Protein 9C9F (pdb70)

Nearest PDB structures (foldseek):
  3b12-assembly1_B  TM=9.616E-01  e=1.546E-34  Burkholderia sp.
  4bau-assembly1_A-2  TM=9.512E-01  e=1.346E-33  Pseudomonas aeruginosa PAO1
  4b9a-assembly1_A  TM=9.501E-01  e=3.523E-33  Pseudomonas aeruginosa PAO1
  4baz-assembly1_A  TM=9.521E-01  e=8.175E-33  Pseudomonas aeruginosa PAO1
  4bat-assembly1_A-2  TM=9.490E-01  e=1.040E-32  Pseudomonas aeruginosa PAO1

Foldseek 3Di:
DLPFWDWDWDAQDDQWIKIKTWGADEAAEEEEEAPLFFLLLQVVQNVVVRPHHGYIRIGFALFFPIHQDDADPLLPCQALLNSLSSVCSVCVVVPQQAHEYAYAHLRLQSVQNNCLVCVVRHAEYEYEADAHLLVCVVLDDPLCCVLPVCLVVLLPDPDRQVCVCQVQVLVVLQCNQQVADVGPVLDDPVRSVSSSVGCNDPNSSVSSSSNSNNSVGVNSVVVVVCLVVVNAREHAYEYEYACREPSVVRHDRQVSNVSRHPHYDYDYDPHHRSCCRNPVPVVCVVPVVVNVVD/DDDPPQDFLPAWDWDWDDQDDQKIKIKTWGADEFEEEEEEAPLFFLSLQRLQVVVVSPHHGYISIGFALFFPIHQDAADPLLPCQALLNRLSSVCSVCVVVPQQAYEYAYAHLRLQSVQNNCQVRVVRYAEYEYEADAHLLCLVVLDDPLSCVAPVCLVVLQPDPDRQVCVCQVDVLVVLQVNQQPDDVGCVLPHPVRSVSSSVGCNPPNSSNSNSSNSNSSVGVNNVVVVVCLVVVHAREHAYEYEYACPEDCVVRHDRQVSNVSRHVHYDYDYDHHYRSCCRNPVPVVCVVPVVVNVD/DLPAWDWDWDDLDDQWTKIKTWGADEAAEEEEEAPLFFLCLQVQPVVVCSPHHGYIRIGFALFFPIHQDDADPLLPCQALLNSLSSVCSVCVVVPQQAHEYAYAHLRLQSVQNNCLVCVVRYAEYEYEADAHLLVPVVLDDPLCCVLPVCLVVLLPDPDRQVVVCQVAVLVVLQCNQQVWPNGCVLDDPVRSVSSSVGCNPPNSSVSSSSNSNSSVGVNSVVVVVCLVVVHAREHAYEYEYACREPSVVRHDRQVSNVSRHPHYDYDYDPHYRSCCRNPVPVVCVVCVVVNVD/DDPPQDFLPFWDWDWDDQDDQKTKIKTWGADEFEEEEEEAPLFFLSLQRQQVVVVSPHHGYIRIGFALWFPIHQDDADDLLPCQALLNSLSSVCSVCVVVPQQAYEYAYAHLRLQSVQNNCLVRVVRYAEYEYEADAHLLCCVVLDDPLCCVAPVCLVVLQPDPDRQVCVCQVDVLVVLQCNQQVADPGPPLDDPVRSVSSSVGCNPPNSSNSSSSNSNSSVGVNNVVVVVCLVVVHAREHAYEYEYACREPSVVRDDRQVSNVSRHVHYDYDYDPHYRSCCRTPVPVVCVVPVCVRPVGD

Secondary structure (DSSP, 8-state):
--TT-EEEEEEEETTEEEEEEEEE-SSEEEEE--TT--GGGGTTTHHHHHTTSEEEEEPPTTSTTS------TT--TTSHHHHHHHHHHHHHHTT-SSEEEEEETHHHHHHHHHHHH-TTTEEEEEEES---HHHHHHT--HHHHHHTTHHHHTTSPTTHHHHHHHH-HHHHHHHHHHTSTTTTTT--HHHHHHHHHHHTSTTHHHHHHHHHHHHTTHHHHHHHHHHHHT--B-S-EEEEEETTSHHHHHS-HHHHHHHHBSSEEEEEESS-S-HHHH-HHHHHHHHHHHHHH-/---TTS-SSTT-EEEEEEEETTEEEEEEEEESSSEEEEE--TT--GGGGGGTHHHHTTTSEEEEEPPTTSTTS------TT--TTSHHHHHHHHHHHHHHTT-SSEEEEEETHHHHHHHHHHHH-TTTEEEEEEES---HHHHHHT--HHHHHHTTHHHHTTSPTTHHHHHHHH-HHHHHHHHHH-STTTTTTS-HHHHHHHHHHHTSTTHHHHHHHHHHHHTTHHHHHHHHHHHTT--B-S-EEEEEETTSHHHHH--HHHHHHHHBSSEEEEEESS-S-HHHH-HHHHHHHHHHHHH-/--TT-EEEEEEEETTEEEEEEEEESSSEEEEE--TT--GGGGGGTHHHHTTTSEEEEEPPTTSTTS------TT--TTSHHHHHHHHHHHHHHTT-SSEEEEEETHHHHHHHHHHHH-TTTEEEEEEES---HHHHHHT--HHHHHHTTHHHHTTSPTTHHHHHHHH-HHHHHHHHHHTSTTTTTT--HHHHHHHHHHHTSTTHHHHHHHHHHHHTTHHHHHHHHHHHHT--B-S-EEEEEETTSHHHHHS-HHHHHHHHBSSEEEEEESS-S-HHHHSHHHHHHHHHHHHH-/--TTS-SSTT-EEEEEEEETTEEEEEEEEESSSEEEEE--TT--GGGGGGTHHHHHTTSEEEEEPPTTSTTS------TT--TTSHHHHHHHHHHHHHHTT-SSEEEEEETHHHHHHHHHHHH-TTTEEEEEEES---HHHHHHT--HHHHHHTTHHHHTTSPTTHHHHHHHH-HHHHHHHHHHTSTTTTTT--HHHHHHHHHHHTSTTHHHHHHHHHHHHTTHHHHHHHHHHHTT--B-S-EEEEEETTSHHHHH--HHHHHHHHBSSEEEEEESS-S-HHHH-HHHHHHHHHHHHHS--

Structure (mmCIF, N/CA/C/O backbone):
data_9C9F
#
_entry.id   9C9F
#
_cell.length_a   42.936
_cell.length_b   83.778
_cell.length_c   84.917
_cell.angle_alpha   101.598
_cell.angle_beta   96.027
_cell.angle_gamma   94.673
#
_symmetry.space_group_name_H-M   'P 1'
#
loop_
_entity.id
_entity.type
_entity.pdbx_description
1 polymer 'Fluoroacetate dehalogenase'
2 water water
#
loop_
_atom_site.group_PDB
_atom_site.id
_atom_site.type_symbol
_atom_site.label_atom_id
_atom_site.label_alt_id
_atom_site.label_comp_id
_atom_site.label_asym_id
_atom_site.label_entity_id
_atom_site.label_seq_id
_atom_site.pdbx_PDB_ins_code
_atom_site.Cartn_x
_atom_site.Cartn_y
_atom_site.Cartn_z
_atom_site.occupancy
_atom_site.B_iso_or_equiv
_atom_site.auth_seq_id
_atom_site.auth_comp_id
_atom_site.auth_asym_id
_atom_site.auth_atom_id
_atom_site.pdbx_PDB_model_num
ATOM 1 N N . TRP A 1 26 ? -9.04682 11.00398 34.05452 1.000 34.22177 6 TRP A N 1
ATOM 2 C CA . TRP A 1 26 ? -7.99773 10.78289 33.05580 1.000 34.27844 6 TRP A CA 1
ATOM 3 C C . TRP A 1 26 ? -6.65385 10.52741 33.72593 1.000 35.22755 6 TRP A C 1
ATOM 4 O O . TRP A 1 26 ? -6.08168 11.42026 34.35536 1.000 37.63096 6 TRP A O 1
ATOM 25 N N . MET A 1 27 ? -6.15606 9.30029 33.58989 1.000 33.64174 7 MET A N 1
ATOM 26 C CA . MET A 1 27 ? -4.87082 8.89882 34.14446 1.000 35.45230 7 MET A CA 1
ATOM 27 C C . MET A 1 27 ? -4.77473 9.23716 35.63560 1.000 37.13206 7 MET A C 1
ATOM 28 O O . MET A 1 27 ? -3.78701 9.82290 36.08178 1.000 37.63333 7 MET A O 1
ATOM 42 N N . PRO A 1 28 ? -5.77881 8.86671 36.43198 1.000 36.45525 8 PRO A N 1
ATOM 43 C CA . PRO A 1 28 ? -5.72680 9.19480 37.86335 1.000 36.50491 8 PRO A CA 1
ATOM 44 C C . PRO A 1 28 ? -4.49752 8.58159 38.52087 1.000 40.90851 8 PRO A C 1
ATOM 45 O O . PRO A 1 28 ? -4.23458 7.38129 38.39900 1.000 39.95749 8 PRO A O 1
ATOM 56 N N . GLY A 1 29 ? -3.74453 9.42354 39.22704 1.000 40.40241 9 GLY A N 1
ATOM 57 C CA . GLY A 1 29 ? -2.55833 8.99631 39.92412 1.000 38.60505 9 GLY A CA 1
ATOM 58 C C . GLY A 1 29 ? -1.29035 9.03198 39.10558 1.000 39.46259 9 GLY A C 1
ATOM 59 O O . GLY A 1 29 ? -0.20068 8.83721 39.66847 1.000 41.40256 9 GLY A O 1
ATOM 63 N N . LEU A 1 30 ? -1.38726 9.29112 37.80737 1.000 37.07697 10 LEU A N 1
ATOM 64 C CA . LEU A 1 30 ? -0.22501 9.29068 36.93412 1.000 40.96949 10 LEU A CA 1
ATOM 65 C C . LEU A 1 30 ? 0.19062 10.71827 36.60254 1.000 45.65548 10 LEU A C 1
ATOM 66 O O . LEU A 1 30 ? -0.65717 11.59117 36.39576 1.000 47.58984 10 LEU A O 1
ATOM 82 N N . ARG A 1 31 ? 1.49628 10.93771 36.52757 1.000 44.47462 11 ARG A N 1
ATOM 83 C CA . ARG A 1 31 ? 2.07558 12.22227 36.17525 1.000 47.42754 11 ARG A CA 1
ATOM 84 C C . ARG A 1 31 ? 3.02630 12.01434 35.01284 1.000 43.62393 11 ARG A C 1
ATOM 85 O O . ARG A 1 31 ? 3.81615 11.06421 34.99427 1.000 38.19357 11 ARG A O 1
ATOM 106 N N . GLN A 1 32 ? 2.95771 12.93657 34.06727 1.000 43.60897 12 GLN A N 1
ATOM 107 C CA . GLN A 1 32 ? 3.76523 12.85876 32.86481 1.000 40.97184 12 GLN A CA 1
ATOM 108 C C . GLN A 1 32 ? 5.20264 13.24527 33.17131 1.000 41.68080 12 GLN A C 1
ATOM 109 O O . GLN A 1 32 ? 5.46779 14.14618 33.97198 1.000 41.74945 12 GLN A O 1
ATOM 123 N N . GLN A 1 33 ? 6.13317 12.51533 32.55105 1.000 40.04958 13 GLN A N 1
ATOM 124 C CA . GLN A 1 33 ? 7.55274 12.69469 32.77838 1.000 39.04360 13 GLN A CA 1
ATOM 125 C C . GLN A 1 33 ? 8.32895 12.54475 31.47985 1.000 41.00938 13 GLN A C 1
ATOM 126 O O . GLN A 1 33 ? 7.98970 11.70708 30.64099 1.000 40.00125 13 GLN A O 1
ATOM 140 N N . ARG A 1 34 ? 9.38213 13.34276 31.33195 1.000 39.62814 14 ARG A N 1
ATOM 141 C CA . ARG A 1 34 ? 10.31733 13.22847 30.21917 1.000 41.85703 14 ARG A CA 1
ATOM 142 C C . ARG A 1 34 ? 11.70450 12.80681 30.67466 1.000 41.17784 14 ARG A C 1
ATOM 143 O O . ARG A 1 34 ? 12.28245 13.42490 31.57347 1.000 42.64390 14 ARG A O 1
ATOM 164 N N . ILE A 1 35 ? 12.23265 11.75881 30.04770 1.000 38.21762 15 ILE A N 1
ATOM 165 C CA . ILE A 1 35 ? 13.54033 11.21162 30.38106 1.000 37.55810 15 ILE A CA 1
ATOM 166 C C . ILE A 1 35 ? 14.36919 11.17367 29.10102 1.000 39.92650 15 ILE A C 1
ATOM 167 O O . ILE A 1 35 ? 13.95162 10.57129 28.10475 1.000 38.06350 15 ILE A O 1
ATOM 183 N N . THR A 1 36 ? 15.53166 11.81912 29.12321 1.000 40.32731 16 THR A N 1
ATOM 184 C CA . THR A 1 36 ? 16.44190 11.78483 27.98581 1.000 38.41229 16 THR A CA 1
ATOM 185 C C . THR A 1 36 ? 17.01695 10.37943 27.84132 1.000 37.88149 16 THR A C 1
ATOM 186 O O . THR A 1 36 ? 17.67906 9.87620 28.75472 1.000 37.09621 16 THR A O 1
ATOM 197 N N . VAL A 1 37 ? 16.75944 9.74073 26.70081 1.000 38.09903 17 VAL A N 1
ATOM 198 C CA . VAL A 1 37 ? 17.23535 8.38423 26.45839 1.000 38.17066 17 VAL A CA 1
ATOM 199 C C . VAL A 1 37 ? 18.31651 8.32028 25.38868 1.000 40.02219 17 VAL A C 1
ATOM 200 O O . VAL A 1 37 ? 19.00724 7.29157 25.28987 1.000 37.27332 17 VAL A O 1
ATOM 213 N N . ASP A 1 38 ? 18.48514 9.36224 24.58346 1.000 42.10632 18 ASP A N 1
ATOM 214 C CA . ASP A 1 38 ? 19.58720 9.39856 23.63417 1.000 42.52497 18 ASP A CA 1
ATOM 215 C C . ASP A 1 38 ? 20.01955 10.84914 23.49026 1.000 44.64308 18 ASP A C 1
ATOM 216 O O . ASP A 1 38 ? 19.37078 11.76299 24.00028 1.000 43.63958 18 ASP A O 1
ATOM 225 N N . ASP A 1 39 ? 21.12230 11.05606 22.77760 1.000 49.17448 19 ASP A N 1
ATOM 226 C CA . ASP A 1 39 ? 21.66260 12.39736 22.63275 1.000 52.89294 19 ASP A CA 1
ATOM 227 C C . ASP A 1 39 ? 20.64830 13.18647 21.80536 1.000 51.28709 19 ASP A C 1
ATOM 228 O O . ASP A 1 39 ? 20.50238 12.95475 20.59741 1.000 49.93726 19 ASP A O 1
ATOM 237 N N . GLY A 1 40 ? 19.96002 14.13678 22.43103 1.000 50.12466 20 GLY A N 1
ATOM 238 C CA . GLY A 1 40 ? 18.88335 14.87080 21.79387 1.000 46.69272 20 GLY A CA 1
ATOM 239 C C . GLY A 1 40 ? 17.59408 14.10869 21.60016 1.000 45.68427 20 GLY A C 1
ATOM 240 O O . GLY A 1 40 ? 16.74157 14.56603 20.82486 1.000 42.25225 20 GLY A O 1
ATOM 244 N N . VAL A 1 41 ? 17.39729 13.00201 22.31435 1.000 42.83233 21 VAL A N 1
ATOM 245 C CA . VAL A 1 41 ? 16.18282 12.20299 22.22371 1.000 39.76673 21 VAL A CA 1
ATOM 246 C C . VAL A 1 41 ? 15.60254 12.02478 23.62142 1.000 38.44178 21 VAL A C 1
ATOM 247 O O . VAL A 1 41 ? 16.21259 11.35603 24.47072 1.000 38.35053 21 VAL A O 1
ATOM 260 N N . GLU A 1 42 ? 14.40879 12.58214 23.82909 1.000 35.41224 22 GLU A N 1
ATOM 261 C CA . GLU A 1 42 ? 13.63113 12.48643 25.05533 1.000 37.23987 22 GLU A CA 1
ATOM 262 C C . GLU A 1 42 ? 12.41367 11.59433 24.84808 1.000 34.30674 22 GLU A C 1
ATOM 263 O O . GLU A 1 42 ? 11.78254 11.61316 23.78201 1.000 30.81363 22 GLU A O 1
ATOM 275 N N . ILE A 1 43 ? 12.08453 10.81537 25.87307 1.000 33.09627 23 ILE A N 1
ATOM 276 C CA . ILE A 1 43 ? 10.90388 9.96081 25.86700 1.000 30.21292 23 ILE A CA 1
ATOM 277 C C . ILE A 1 43 ? 9.91282 10.51808 26.87846 1.000 32.20610 23 ILE A C 1
ATOM 278 O O . ILE A 1 43 ? 10.23579 10.66527 28.06445 1.000 33.09386 23 ILE A O 1
ATOM 294 N N . ASN A 1 44 ? 8.70487 10.81456 26.41392 1.000 31.29038 24 ASN A N 1
ATOM 295 C CA . ASN A 1 44 ? 7.62225 11.23757 27.28691 1.000 32.49174 24 ASN A CA 1
ATOM 296 C C . ASN A 1 44 ? 6.89841 10.02025 27.85053 1.000 33.33787 24 ASN A C 1
ATOM 297 O O . ASN A 1 44 ? 6.59659 9.08132 27.10506 1.000 30.49312 24 ASN A O 1
ATOM 308 N N . ALA A 1 45 ? 6.61362 10.03757 29.15435 1.000 31.79622 25 ALA A N 1
ATOM 309 C CA . ALA A 1 45 ? 5.94448 8.90617 29.77674 1.000 33.68471 25 ALA A CA 1
ATOM 310 C C . ALA A 1 45 ? 5.09629 9.36013 30.95828 1.000 35.78205 25 ALA A C 1
ATOM 311 O O . ALA A 1 45 ? 5.40411 10.34653 31.62745 1.000 34.98944 25 ALA A O 1
ATOM 318 N N . TRP A 1 46 ? 4.01888 8.61501 31.19274 1.000 33.31206 26 TRP A N 1
ATOM 319 C CA . TRP A 1 46 ? 3.15027 8.76103 32.35794 1.000 34.52875 26 TRP A CA 1
ATOM 320 C C . TRP A 1 46 ? 3.55075 7.71274 33.38867 1.000 33.67306 26 TRP A C 1
ATOM 321 O O . TRP A 1 46 ? 3.45783 6.51118 33.11842 1.000 33.88346 26 TRP A O 1
ATOM 342 N N . VAL A 1 47 ? 3.99220 8.16039 34.56160 1.000 34.42140 27 VAL A N 1
ATOM 343 C CA . VAL A 1 47 ? 4.52208 7.27755 35.59650 1.000 33.10692 27 VAL A CA 1
ATOM 344 C C . VAL A 1 47 ? 3.62906 7.34211 36.82561 1.000 34.56360 27 VAL A C 1
ATOM 345 O O . VAL A 1 47 ? 3.21345 8.42777 37.24696 1.000 35.34369 27 VAL A O 1
ATOM 358 N N . GLY A 1 48 ? 3.34149 6.17980 37.40161 1.000 32.81127 28 GLY A N 1
ATOM 359 C CA . GLY A 1 48 ? 2.56639 6.16456 38.62569 1.000 32.32742 28 GLY A CA 1
ATOM 360 C C . GLY A 1 48 ? 2.51907 4.78753 39.24360 1.000 33.51530 28 GLY A C 1
ATOM 361 O O . GLY A 1 48 ? 3.19213 3.86261 38.79306 1.000 33.43293 28 GLY A O 1
ATOM 365 N N . GLY A 1 49 ? 1.71928 4.66732 40.30682 1.000 32.69942 29 GLY A N 1
ATOM 366 C CA . GLY A 1 49 ? 1.44071 3.37110 40.89137 1.000 32.96291 29 GLY A CA 1
ATOM 367 C C . GLY A 1 49 ? 2.51124 2.91144 41.86253 1.000 33.06904 29 GLY A C 1
ATOM 368 O O . GLY A 1 49 ? 3.38513 3.66668 42.28887 1.000 35.54975 29 GLY A O 1
ATOM 372 N N . GLN A 1 50 ? 2.43745 1.62746 42.20418 1.000 33.48149 30 GLN A N 1
ATOM 373 C CA . GLN A 1 50 ? 3.35544 1.04147 43.17186 1.000 35.06985 30 GLN A CA 1
ATOM 374 C C . GLN A 1 50 ? 3.43409 -0.45766 42.93312 1.000 32.62357 30 GLN A C 1
ATOM 375 O O . GLN A 1 50 ? 2.44152 -1.09680 42.58217 1.000 30.70304 30 GLN A O 1
ATOM 389 N N . GLY A 1 51 ? 4.62099 -1.01377 43.16343 1.000 31.50883 31 GLY A N 1
ATOM 390 C CA . GLY A 1 51 ? 4.85623 -2.42256 42.95203 1.000 31.81809 31 GLY A CA 1
ATOM 391 C C . GLY A 1 51 ? 5.83529 -2.67179 41.82395 1.000 29.93873 31 GLY A C 1
ATOM 392 O O . GLY A 1 51 ? 6.51629 -1.75443 41.35656 1.000 29.69624 31 GLY A O 1
ATOM 396 N N . PRO A 1 52 ? 5.91451 -3.91976 41.35343 1.000 29.30746 32 PRO A N 1
ATOM 397 C CA . PRO A 1 52 ? 6.86411 -4.23895 40.27655 1.000 26.88028 32 PRO A CA 1
ATOM 398 C C . PRO A 1 52 ? 6.63807 -3.34099 39.07169 1.000 28.39062 32 PRO A C 1
ATOM 399 O O . PRO A 1 52 ? 5.53210 -2.85302 38.83438 1.000 28.83351 32 PRO A O 1
ATOM 410 N N . ALA A 1 53 ? 7.70357 -3.11296 38.31282 1.000 27.48933 33 ALA A N 1
ATOM 411 C CA . ALA A 1 53 ? 7.64151 -2.16992 37.20323 1.000 30.69493 33 ALA A CA 1
ATOM 412 C C . ALA A 1 53 ? 6.94000 -2.79954 36.00618 1.000 28.98899 33 ALA A C 1
ATOM 413 O O . ALA A 1 53 ? 7.17049 -3.96875 35.67041 1.000 28.39102 33 ALA A O 1
ATOM 420 N N . LEU A 1 54 ? 6.09017 -2.00767 35.35210 1.000 28.18999 34 LEU A N 1
ATOM 421 C CA . LEU A 1 54 ? 5.33637 -2.46017 34.18681 1.000 28.85364 34 LEU A CA 1
ATOM 422 C C . LEU A 1 54 ? 5.39603 -1.36612 33.13017 1.000 29.58613 34 LEU A C 1
ATOM 423 O O . LEU A 1 54 ? 4.83936 -0.28080 33.32498 1.000 27.01636 34 LEU A O 1
ATOM 439 N N . LEU A 1 55 ? 6.04889 -1.66814 32.00829 1.000 28.62927 35 LEU A N 1
ATOM 440 C CA . LEU A 1 55 ? 6.16654 -0.75971 30.87660 1.000 28.21115 35 LEU A CA 1
ATOM 441 C C . LEU A 1 55 ? 5.01993 -1.01417 29.91303 1.000 27.09578 35 LEU A C 1
ATOM 442 O O . LEU A 1 55 ? 4.84960 -2.13950 29.43652 1.000 27.62419 35 LEU A O 1
ATOM 458 N N . LEU A 1 56 ? 4.25355 0.02756 29.60724 1.000 27.18473 36 LEU A N 1
ATOM 459 C CA . LEU A 1 56 ? 3.12657 -0.05924 28.68758 1.000 24.62121 36 LEU A CA 1
ATOM 460 C C . LEU A 1 56 ? 3.46943 0.71192 27.41985 1.000 25.34834 36 LEU A C 1
ATOM 461 O O . LEU A 1 56 ? 3.83842 1.89766 27.48390 1.000 25.34177 36 LEU A O 1
ATOM 477 N N . VAL A 1 57 ? 3.32775 0.04241 26.27235 1.000 22.60593 37 VAL A N 1
ATOM 478 C CA . VAL A 1 57 ? 3.82317 0.56201 24.99920 1.000 23.10259 37 VAL A CA 1
ATOM 479 C C . VAL A 1 57 ? 2.73132 0.47934 23.94365 1.000 22.37010 37 VAL A C 1
ATOM 480 O O . VAL A 1 57 ? 2.21831 -0.61022 23.64993 1.000 21.58856 37 VAL A O 1
ATOM 493 N N . HIS A 1 58 ? 2.38861 1.63701 23.37525 1.000 22.55952 38 HIS A N 1
ATOM 494 C CA . HIS A 1 58 ? 1.33770 1.77970 22.38673 1.000 22.29320 38 HIS A CA 1
ATOM 495 C C . HIS A 1 58 ? 1.84857 1.44307 20.98510 1.000 21.97853 38 HIS A C 1
ATOM 496 O O . HIS A 1 58 ? 3.01556 1.09860 20.78336 1.000 20.13901 38 HIS A O 1
ATOM 510 N N . GLY A 1 59 ? 0.97177 1.61729 19.99390 1.000 21.82334 39 GLY A N 1
ATOM 511 C CA . GLY A 1 59 ? 1.34203 1.49239 18.59534 1.000 22.43285 39 GLY A CA 1
ATOM 512 C C . GLY A 1 59 ? 0.77260 2.57883 17.69733 1.000 23.15039 39 GLY A C 1
ATOM 513 O O . GLY A 1 59 ? 0.58356 3.71904 18.12689 1.000 21.76309 39 GLY A O 1
ATOM 517 N N . HIS A 1 60 ? 0.45022 2.21987 16.45350 1.000 23.70316 40 HIS A N 1
ATOM 518 C CA . HIS A 1 60 ? 0.14928 3.19119 15.40899 1.000 23.42492 40 HIS A CA 1
ATOM 519 C C . HIS A 1 60 ? -1.35035 3.27986 15.14111 1.000 24.96368 40 HIS A C 1
ATOM 520 O O . HIS A 1 60 ? -2.04304 2.25106 15.12286 1.000 23.73695 40 HIS A O 1
ATOM 534 N N . PRO A 1 61 ? -1.90074 4.48837 14.91252 1.000 24.66304 41 PRO A N 1
ATOM 535 C CA . PRO A 1 61 ? -1.27176 5.81506 14.98360 1.000 22.49011 41 PRO A CA 1
ATOM 536 C C . PRO A 1 61 ? -1.58147 6.51288 16.30590 1.000 22.05624 41 PRO A C 1
ATOM 537 O O . PRO A 1 61 ? -2.15118 7.60005 16.30003 1.000 21.91021 41 PRO A O 1
ATOM 548 N N . GLN A 1 62 ? -1.22097 5.89523 17.42490 1.000 21.77905 42 GLN A N 1
ATOM 549 C CA . GLN A 1 62 ? -1.74276 6.32585 18.71740 1.000 24.27659 42 GLN A CA 1
ATOM 550 C C . GLN A 1 62 ? -0.61767 6.72796 19.66178 1.000 22.91998 42 GLN A C 1
ATOM 551 O O . GLN A 1 62 ? 0.50923 6.97360 19.22483 1.000 22.58115 42 GLN A O 1
ATOM 565 N N . THR A 1 63 ? -0.92366 6.82383 20.94942 1.000 22.85877 43 THR A N 1
ATOM 566 C CA . THR A 1 63 ? 0.03441 7.27865 21.94458 1.000 24.32395 43 THR A CA 1
ATOM 567 C C . THR A 1 63 ? -0.22575 6.51179 23.23709 1.000 24.07647 43 THR A C 1
ATOM 568 O O . THR A 1 63 ? -1.05304 5.59756 23.27850 1.000 22.47181 43 THR A O 1
ATOM 579 N N . SER A 1 64 ? 0.48417 6.88654 24.30847 1.000 26.03780 44 SER A N 1
ATOM 580 C CA . SER A 1 64 ? 0.24071 6.25166 25.60428 1.000 26.59949 44 SER A CA 1
ATOM 581 C C . SER A 1 64 ? -1.22280 6.36195 26.02930 1.000 27.99197 44 SER A C 1
ATOM 582 O O . SER A 1 64 ? -1.70714 5.52922 26.81527 1.000 29.03983 44 SER A O 1
ATOM 590 N N . ALA A 1 65 ? -1.94647 7.35223 25.50397 1.000 26.97031 45 ALA A N 1
ATOM 591 C CA . ALA A 1 65 ? -3.34859 7.51308 25.85536 1.000 28.09110 45 ALA A CA 1
ATOM 592 C C . ALA A 1 65 ? -4.14950 6.23198 25.67081 1.000 28.30348 45 ALA A C 1
ATOM 593 O O . ALA A 1 65 ? -5.20273 6.08449 26.30789 1.000 26.48277 45 ALA A O 1
ATOM 600 N N . ILE A 1 66 ? -3.67756 5.29589 24.83256 1.000 24.26468 46 ILE A N 1
ATOM 601 C CA . ILE A 1 66 ? -4.47898 4.10345 24.58071 1.000 26.36470 46 ILE A CA 1
ATOM 602 C C . ILE A 1 66 ? -4.76023 3.35111 25.87490 1.000 26.67286 46 ILE A C 1
ATOM 603 O O . ILE A 1 66 ? -5.72501 2.58805 25.95331 1.000 25.12419 46 ILE A O 1
ATOM 619 N N . TRP A 1 67 ? -3.91942 3.53126 26.89361 1.000 26.11920 47 TRP A N 1
ATOM 620 C CA . TRP A 1 67 ? -4.00500 2.72056 28.10077 1.000 27.28424 47 TRP A CA 1
ATOM 621 C C . TRP A 1 67 ? -4.90690 3.32532 29.17676 1.000 27.88475 47 TRP A C 1
ATOM 622 O O . TRP A 1 67 ? -4.91737 2.82488 30.30286 1.000 27.81710 47 TRP A O 1
ATOM 643 N N . HIS A 1 68 ? -5.66658 4.37484 28.85760 1.000 26.84707 48 HIS A N 1
ATOM 644 C CA . HIS A 1 68 ? -6.37616 5.10946 29.89711 1.000 28.78773 48 HIS A CA 1
ATOM 645 C C . HIS A 1 68 ? -7.46762 4.29160 30.57886 1.000 28.91102 48 HIS A C 1
ATOM 646 O O . HIS A 1 68 ? -7.84572 4.61651 31.70958 1.000 27.36414 48 HIS A O 1
ATOM 660 N N . ARG A 1 69 ? -7.97922 3.24059 29.93542 1.000 28.66592 49 ARG A N 1
ATOM 661 C CA . ARG A 1 69 ? -9.02917 2.44355 30.56112 1.000 29.26766 49 ARG A CA 1
ATOM 662 C C . ARG A 1 69 ? -8.48600 1.39637 31.52725 1.000 30.31554 49 ARG A C 1
ATOM 663 O O . ARG A 1 69 ? -9.17163 1.06129 32.50684 1.000 26.94252 49 ARG A O 1
ATOM 684 N N . VAL A 1 70 ? -7.28152 0.87125 31.28254 1.000 29.49805 50 VAL A N 1
ATOM 685 C CA . VAL A 1 70 ? -6.73246 -0.17301 32.13942 1.000 28.88784 50 VAL A CA 1
ATOM 686 C C . VAL A 1 70 ? -5.66158 0.34043 33.10042 1.000 28.72482 50 VAL A C 1
ATOM 687 O O . VAL A 1 70 ? -5.34215 -0.35386 34.07968 1.000 28.86985 50 VAL A O 1
ATOM 700 N N . ALA A 1 71 ? -5.09595 1.51947 32.85233 1.000 29.78139 51 ALA A N 1
ATOM 701 C CA . ALA A 1 71 ? -3.96038 1.96640 33.65125 1.000 29.14718 51 ALA A CA 1
ATOM 702 C C . ALA A 1 71 ? -4.30529 2.16694 35.11886 1.000 30.97294 51 ALA A C 1
ATOM 703 O O . ALA A 1 71 ? -3.47932 1.79751 35.97270 1.000 30.91382 51 ALA A O 1
ATOM 710 N N . PRO A 1 72 ? -5.45157 2.74374 35.48579 1.000 30.71125 52 PRO A N 1
ATOM 711 C CA . PRO A 1 72 ? -5.75825 2.86698 36.92680 1.000 31.64529 52 PRO A CA 1
ATOM 712 C C . PRO A 1 72 ? -5.71983 1.53189 37.65255 1.000 30.61756 52 PRO A C 1
ATOM 713 O O . PRO A 1 72 ? -5.06236 1.41499 38.69650 1.000 31.68491 52 PRO A O 1
ATOM 724 N N . ARG A 1 73 ? -6.40345 0.51306 37.12062 1.000 29.70048 53 ARG A N 1
ATOM 725 C CA . ARG A 1 73 ? -6.39810 -0.80283 37.75645 1.000 29.78145 53 ARG A CA 1
ATOM 726 C C . ARG A 1 73 ? -4.98013 -1.34589 37.88157 1.000 31.21446 53 ARG A C 1
ATOM 727 O O . ARG A 1 73 ? -4.57476 -1.81309 38.95145 1.000 32.62909 53 ARG A O 1
ATOM 748 N N . LEU A 1 74 ? -4.20843 -1.29199 36.79217 1.000 30.55317 54 LEU A N 1
ATOM 749 C CA . LEU A 1 74 ? -2.84493 -1.81377 36.82035 1.000 29.69625 54 LEU A CA 1
ATOM 750 C C . LEU A 1 74 ? -1.99601 -1.09638 37.86552 1.000 30.49383 54 LEU A C 1
ATOM 751 O O . LEU A 1 74 ? -1.18467 -1.72465 38.55737 1.000 29.54043 54 LEU A O 1
ATOM 767 N N . ALA A 1 75 ? -2.16942 0.22099 37.99721 1.000 30.98348 55 ALA A N 1
ATOM 768 C CA . ALA A 1 75 ? -1.38158 1.00548 38.94570 1.000 29.73664 55 ALA A CA 1
ATOM 769 C C . ALA A 1 75 ? -1.60473 0.61208 40.40373 1.000 30.57318 55 ALA A C 1
ATOM 770 O O . ALA A 1 75 ? -0.82312 1.03362 41.26155 1.000 31.95998 55 ALA A O 1
ATOM 777 N N . GLN A 1 76 ? -2.64016 -0.17042 40.71433 1.000 30.34929 56 GLN A N 1
ATOM 778 C CA . GLN A 1 76 ? -2.83717 -0.58850 42.09824 1.000 31.47286 56 GLN A CA 1
ATOM 779 C C . GLN A 1 76 ? -1.80579 -1.61935 42.54175 1.000 31.41543 56 GLN A C 1
ATOM 780 O O . GLN A 1 76 ? -1.51017 -1.71798 43.73914 1.000 32.26904 56 GLN A O 1
ATOM 794 N N . GLN A 1 77 ? -1.24662 -2.39031 41.60833 1.000 29.94418 57 GLN A N 1
ATOM 795 C CA . GLN A 1 77 ? -0.29576 -3.43768 41.95819 1.000 31.13133 57 GLN A CA 1
ATOM 796 C C . GLN A 1 77 ? 1.01685 -3.34764 41.19776 1.000 30.80801 57 GLN A C 1
ATOM 797 O O . GLN A 1 77 ? 1.93451 -4.11747 41.49994 1.000 31.20805 57 GLN A O 1
ATOM 811 N N . PHE A 1 78 ? 1.14151 -2.44156 40.23549 1.000 30.18421 58 PHE A N 1
ATOM 812 C CA . PHE A 1 78 ? 2.38353 -2.24716 39.50559 1.000 30.91623 58 PHE A CA 1
ATOM 813 C C . PHE A 1 78 ? 2.73914 -0.76798 39.51540 1.000 29.59450 58 PHE A C 1
ATOM 814 O O . PHE A 1 78 ? 1.86200 0.09474 39.56574 1.000 29.66041 58 PHE A O 1
ATOM 831 N N . THR A 1 79 ? 4.03518 -0.48536 39.46052 1.000 30.44686 59 THR A N 1
ATOM 832 C CA . THR A 1 79 ? 4.52649 0.84106 39.10074 1.000 29.23323 59 THR A CA 1
ATOM 833 C C . THR A 1 79 ? 4.45498 0.91672 37.58056 1.000 29.52385 59 THR A C 1
ATOM 834 O O . THR A 1 79 ? 5.27030 0.31926 36.87653 1.000 29.80285 59 THR A O 1
ATOM 845 N N . VAL A 1 80 ? 3.46306 1.62484 37.07228 1.000 30.36789 60 VAL A N 1
ATOM 846 C CA . VAL A 1 80 ? 3.18385 1.65799 35.64430 1.000 30.77160 60 VAL A CA 1
ATOM 847 C C . VAL A 1 80 ? 3.95717 2.80815 35.01739 1.000 31.67024 60 VAL A C 1
ATOM 848 O O . VAL A 1 80 ? 4.06165 3.90689 35.59280 1.000 29.33472 60 VAL A O 1
ATOM 861 N N . VAL A 1 81 ? 4.48747 2.54577 33.82277 1.000 28.83744 61 VAL A N 1
ATOM 862 C CA . VAL A 1 81 ? 5.23410 3.51209 33.02804 1.000 30.65872 61 VAL A CA 1
ATOM 863 C C . VAL A 1 81 ? 4.66015 3.41730 31.61850 1.000 30.10021 61 VAL A C 1
ATOM 864 O O . VAL A 1 81 ? 4.97513 2.47906 30.88373 1.000 29.48172 61 VAL A O 1
ATOM 877 N N . LEU A 1 82 ? 3.81332 4.37156 31.23705 1.000 30.08099 62 LEU A N 1
ATOM 878 C CA . LEU A 1 82 ? 3.18955 4.38861 29.91864 1.000 29.20808 62 LEU A CA 1
ATOM 879 C C . LEU A 1 82 ? 4.03687 5.27835 29.01547 1.000 29.81844 62 LEU A C 1
ATOM 880 O O . LEU A 1 82 ? 4.03898 6.50461 29.17206 1.000 31.70158 62 LEU A O 1
ATOM 896 N N . ALA A 1 83 ? 4.76394 4.66959 28.08449 1.000 27.47520 63 ALA A N 1
ATOM 897 C CA . ALA A 1 83 ? 5.75912 5.38989 27.29973 1.000 26.93023 63 ALA A CA 1
ATOM 898 C C . ALA A 1 83 ? 5.23874 5.71111 25.90544 1.000 26.48200 63 ALA A C 1
ATOM 899 O O . ALA A 1 83 ? 4.57297 4.88340 25.27271 1.000 25.49367 63 ALA A O 1
ATOM 906 N N . ASP A 1 84 ? 5.54672 6.92410 25.43502 1.000 25.66253 64 ASP A N 1
ATOM 907 C CA . ASP A 1 84 ? 5.32118 7.31099 24.04637 1.000 24.04563 64 ASP A CA 1
ATOM 908 C C . ASP A 1 84 ? 6.55796 6.95205 23.22710 1.000 24.28466 64 ASP A C 1
ATOM 909 O O . ASP A 1 84 ? 7.65455 7.44932 23.50524 1.000 23.34678 64 ASP A O 1
ATOM 918 N N . LEU A 1 85 ? 6.39430 6.06953 22.23858 1.000 24.16091 65 LEU A N 1
ATOM 919 C CA . LEU A 1 85 ? 7.51856 5.73985 21.37222 1.000 22.69303 65 LEU A CA 1
ATOM 920 C C . LEU A 1 85 ? 8.09536 7.01062 20.74949 1.000 25.27115 65 LEU A C 1
ATOM 921 O O . LEU A 1 85 ? 7.42351 8.03448 20.61896 1.000 26.44871 65 LEU A O 1
ATOM 937 N N . ARG A 1 86 ? 9.37186 6.93963 20.37219 1.000 26.16574 66 ARG A N 1
ATOM 938 C CA . ARG A 1 86 ? 9.96426 8.03368 19.61029 1.000 28.52953 66 ARG A CA 1
ATOM 939 C C . ARG A 1 86 ? 9.22144 8.17339 18.28808 1.000 26.42953 66 ARG A C 1
ATOM 940 O O . ARG A 1 86 ? 8.85904 7.18039 17.65198 1.000 26.34209 66 ARG A O 1
ATOM 961 N N . GLY A 1 87 ? 8.96641 9.41713 17.89323 1.000 28.07132 67 GLY A N 1
ATOM 962 C CA . GLY A 1 87 ? 8.10990 9.71190 16.76618 1.000 27.39744 67 GLY A CA 1
ATOM 963 C C . GLY A 1 87 ? 6.64240 9.83111 17.10177 1.000 28.09994 67 GLY A C 1
ATOM 964 O O . GLY A 1 87 ? 5.86453 10.27357 16.24709 1.000 27.27239 67 GLY A O 1
ATOM 968 N N . TYR A 1 88 ? 6.24740 9.49241 18.32621 1.000 26.54411 68 TYR A N 1
ATOM 969 C CA . TYR A 1 88 ? 4.85115 9.46444 18.71875 1.000 26.91191 68 TYR A CA 1
ATOM 970 C C . TYR A 1 88 ? 4.63360 10.29636 19.97368 1.000 28.21820 68 TYR A C 1
ATOM 971 O O . TYR A 1 88 ? 5.57555 10.60851 20.71304 1.000 28.56103 68 TYR A O 1
ATOM 989 N N . GLY A 1 89 ? 3.36438 10.62614 20.21858 1.000 25.63461 69 GLY A N 1
ATOM 990 C CA . GLY A 1 89 ? 3.01115 11.32665 21.44712 1.000 26.89094 69 GLY A CA 1
ATOM 991 C C . GLY A 1 89 ? 3.81206 12.60262 21.61095 1.000 27.22905 69 GLY A C 1
ATOM 992 O O . GLY A 1 89 ? 3.99430 13.38367 20.67089 1.000 27.44147 69 GLY A O 1
ATOM 996 N N . ASP A 1 90 ? 4.30352 12.81996 22.82821 1.000 27.62008 70 ASP A N 1
ATOM 997 C CA . ASP A 1 90 ? 5.09664 13.99297 23.16513 1.000 29.54543 70 ASP A CA 1
ATOM 998 C C . ASP A 1 90 ? 6.58797 13.68596 23.28832 1.000 29.89465 70 ASP A C 1
ATOM 999 O O . ASP A 1 90 ? 7.32768 14.46779 23.89029 1.000 29.68280 70 ASP A O 1
ATOM 1008 N N . SER A 1 91 ? 7.04135 12.56423 22.74139 1.000 28.90549 71 SER A N 1
ATOM 1009 C CA . SER A 1 91 ? 8.45702 12.24217 22.74099 1.000 28.81709 71 SER A CA 1
ATOM 1010 C C . SER A 1 91 ? 9.16794 12.97106 21.59966 1.000 28.27395 71 SER A C 1
ATOM 1011 O O . SER A 1 91 ? 8.54678 13.60151 20.73741 1.000 26.30261 71 SER A O 1
ATOM 1019 N N . SER A 1 92 ? 10.49320 12.86277 21.59364 1.000 28.69973 72 SER A N 1
ATOM 1020 C CA . SER A 1 92 ? 11.29070 13.48025 20.54592 1.000 28.17416 72 SER A CA 1
ATOM 1021 C C . SER A 1 92 ? 10.89915 12.90767 19.18469 1.000 28.23116 72 SER A C 1
ATOM 1022 O O . SER A 1 92 ? 10.34767 11.80382 19.07316 1.000 28.71684 72 SER A O 1
ATOM 1030 N N . ARG A 1 93 ? 11.19707 13.67185 18.13403 1.000 27.20462 73 ARG A N 1
ATOM 1031 C CA . ARG A 1 93 ? 10.91167 13.27803 16.75771 1.000 28.90375 73 ARG A CA 1
ATOM 1032 C C . ARG A 1 93 ? 12.23748 13.32217 16.00011 1.000 30.67800 73 ARG A C 1
ATOM 1033 O O . ARG A 1 93 ? 12.44489 14.19228 15.14285 1.000 29.86093 73 ARG A O 1
ATOM 1054 N N . PRO A 1 94 ? 13.16065 12.40476 16.29356 1.000 30.98292 74 PRO A N 1
ATOM 1055 C CA . PRO A 1 94 ? 14.47561 12.45652 15.63940 1.000 31.51939 74 PRO A CA 1
ATOM 1056 C C . PRO A 1 94 ? 14.39374 12.31694 14.12648 1.000 30.99253 74 PRO A C 1
ATOM 1057 O O . PRO A 1 94 ? 13.40190 11.85450 13.55816 1.000 29.70886 74 PRO A O 1
ATOM 1068 N N . ALA A 1 95 ? 15.47001 12.74756 13.47521 1.000 32.31694 75 ALA A N 1
ATOM 1069 C CA . ALA A 1 95 ? 15.58976 12.62430 12.03233 1.000 31.42266 75 ALA A CA 1
ATOM 1070 C C . ALA A 1 95 ? 15.67937 11.15914 11.62167 1.000 30.55426 75 ALA A C 1
ATOM 1071 O O . ALA A 1 95 ? 16.05760 10.28502 12.40508 1.000 30.47958 75 ALA A O 1
ATOM 1078 N N . GLY A 1 96 ? 15.31144 10.89420 10.37356 1.000 29.36392 76 GLY A N 1
ATOM 1079 C CA . GLY A 1 96 ? 15.52052 9.59073 9.78987 1.000 29.56779 76 GLY A CA 1
ATOM 1080 C C . GLY A 1 96 ? 16.95028 9.44115 9.30347 1.000 30.99465 76 GLY A C 1
ATOM 1081 O O . GLY A 1 96 ? 17.82561 10.27130 9.55449 1.000 32.89471 76 GLY A O 1
ATOM 1085 N N . ASP A 1 97 ? 17.18509 8.34947 8.59000 1.000 30.54360 77 ASP A N 1
ATOM 1086 C CA . ASP A 1 97 ? 18.49499 8.07656 8.01465 1.000 31.33167 77 ASP A CA 1
ATOM 1087 C C . ASP A 1 97 ? 18.33001 7.01637 6.94048 1.000 30.07847 77 ASP A C 1
ATOM 1088 O O . ASP A 1 97 ? 17.37024 6.23379 6.97852 1.000 27.58676 77 ASP A O 1
ATOM 1097 N N . PRO A 1 98 ? 19.24944 6.95779 5.97394 1.000 31.36680 78 PRO A N 1
ATOM 1098 C CA . PRO A 1 98 ? 19.02145 6.08854 4.80255 1.000 31.00169 78 PRO A CA 1
ATOM 1099 C C . PRO A 1 98 ? 18.70625 4.64140 5.13871 1.000 32.28719 78 PRO A C 1
ATOM 1100 O O . PRO A 1 98 ? 17.86032 4.03472 4.46912 1.000 31.38116 78 PRO A O 1
ATOM 1111 N N . GLU A 1 99 ? 19.36287 4.06572 6.14208 1.000 30.47686 79 GLU A N 1
ATOM 1112 C CA . GLU A 1 99 ? 19.14039 2.67497 6.51451 1.000 31.16072 79 GLU A CA 1
ATOM 1113 C C . GLU A 1 99 ? 18.07090 2.50488 7.59311 1.000 28.98978 79 GLU A C 1
ATOM 1114 O O . GLU A 1 99 ? 17.74559 1.36645 7.95315 1.000 26.73868 79 GLU A O 1
ATOM 1126 N N . HIS A 1 100 ? 17.52186 3.60039 8.11616 1.000 26.96880 80 HIS A N 1
ATOM 1127 C CA . HIS A 1 100 ? 16.41748 3.55459 9.08010 1.000 26.61929 80 HIS A CA 1
ATOM 1128 C C . HIS A 1 100 ? 16.87199 2.97235 10.41613 1.000 26.20871 80 HIS A C 1
ATOM 1129 O O . HIS A 1 100 ? 16.12696 2.24899 11.08354 1.000 25.45957 80 HIS A O 1
ATOM 1143 N N . VAL A 1 101 ? 18.10733 3.29067 10.80384 1.000 26.77520 81 VAL A N 1
ATOM 1144 C CA . VAL A 1 101 ? 18.61609 2.87392 12.10599 1.000 25.14335 81 VAL A CA 1
ATOM 1145 C C . VAL A 1 101 ? 17.91506 3.64479 13.21477 1.000 24.72327 81 VAL A C 1
ATOM 1146 O O . VAL A 1 101 ? 17.63449 3.10375 14.28756 1.000 24.89346 81 VAL A O 1
ATOM 1159 N N . ASN A 1 102 ? 17.62370 4.92018 12.97373 1.000 25.29919 82 ASN A N 1
ATOM 1160 C CA . ASN A 1 102 ? 17.09917 5.78471 14.02619 1.000 27.50599 82 ASN A CA 1
ATOM 1161 C C . ASN A 1 102 ? 15.72653 5.33589 14.50781 1.000 25.77282 82 ASN A C 1
ATOM 1162 O O . ASN A 1 102 ? 15.34348 5.63038 15.64735 1.000 26.23993 82 ASN A O 1
ATOM 1173 N N . TYR A 1 103 ? 14.96454 4.64659 13.66134 1.000 25.46563 83 TYR A N 1
ATOM 1174 C CA . TYR A 1 103 ? 13.66501 4.11446 14.05382 1.000 25.26137 83 TYR A CA 1
ATOM 1175 C C . TYR A 1 103 ? 13.61569 2.59092 13.97977 1.000 26.10752 83 TYR A C 1
ATOM 1176 O O . TYR A 1 103 ? 12.52336 2.00846 13.91861 1.000 24.91917 83 TYR A O 1
ATOM 1194 N N . SER A 1 104 ? 14.77576 1.93595 13.99206 1.000 25.38230 84 SER A N 1
ATOM 1195 C CA . SER A 1 104 ? 14.81292 0.48372 14.07719 1.000 24.31884 84 SER A CA 1
ATOM 1196 C C . SER A 1 104 ? 14.25714 0.01467 15.41437 1.000 25.00815 84 SER A C 1
ATOM 1197 O O . SER A 1 104 ? 14.28732 0.73994 16.41349 1.000 26.32430 84 SER A O 1
ATOM 1205 N N . LYS A 1 105 ? 13.73894 -1.21762 15.43130 1.000 24.78743 85 LYS A N 1
ATOM 1206 C CA . LYS A 1 105 ? 13.23453 -1.76182 16.68607 1.000 26.09889 85 LYS A CA 1
ATOM 1207 C C . LYS A 1 105 ? 14.35269 -1.91354 17.71059 1.000 25.98944 85 LYS A C 1
ATOM 1208 O O . LYS A 1 105 ? 14.11078 -1.81499 18.91717 1.000 25.77381 85 LYS A O 1
ATOM 1227 N N . ARG A 1 106 ? 15.58171 -2.15390 17.25903 1.000 25.98037 86 ARG A N 1
ATOM 1228 C CA . ARG A 1 106 ? 16.70931 -2.19320 18.18703 1.000 25.94182 86 ARG A CA 1
ATOM 1229 C C . ARG A 1 106 ? 16.87942 -0.84408 18.87999 1.000 25.78680 86 ARG A C 1
ATOM 1230 O O . ARG A 1 106 ? 16.97738 -0.76988 20.11122 1.000 24.94814 86 ARG A O 1
ATOM 1251 N N . THR A 1 107 ? 16.86753 0.24198 18.10387 1.000 24.95840 87 THR A N 1
ATOM 1252 C CA . THR A 1 107 ? 17.04951 1.57248 18.68138 1.000 25.61378 87 THR A CA 1
ATOM 1253 C C . THR A 1 107 ? 15.87500 1.97088 19.57314 1.000 26.31282 87 THR A C 1
ATOM 1254 O O . THR A 1 107 ? 16.07162 2.49635 20.67373 1.000 26.56550 87 THR A O 1
ATOM 1265 N N . MET A 1 108 ? 14.63980 1.75480 19.10969 1.000 26.69023 88 MET A N 1
ATOM 1266 C CA . MET A 1 108 ? 13.47506 2.12600 19.92199 1.000 27.21492 88 MET A CA 1
ATOM 1267 C C . MET A 1 108 ? 13.39929 1.27651 21.18309 1.000 26.37356 88 MET A C 1
ATOM 1268 O O . MET A 1 108 ? 13.01297 1.76948 22.25713 1.000 28.25618 88 MET A O 1
ATOM 1282 N N . ALA A 1 109 ? 13.82793 0.01923 21.08995 1.000 25.00159 89 ALA A N 1
ATOM 1283 C CA . ALA A 1 109 ? 13.90163 -0.82337 22.27279 1.000 25.80209 89 ALA A CA 1
ATOM 1284 C C . ALA A 1 109 ? 14.95371 -0.30388 23.24498 1.000 26.95287 89 ALA A C 1
ATOM 1285 O O . ALA A 1 109 ? 14.76043 -0.36010 24.46512 1.000 26.51536 89 ALA A O 1
ATOM 1292 N N . ARG A 1 110 ? 16.08508 0.18226 22.72888 1.000 27.43924 90 ARG A N 1
ATOM 1293 C CA . ARG A 1 110 ? 17.07819 0.78731 23.61274 1.000 29.52194 90 ARG A CA 1
ATOM 1294 C C . ARG A 1 110 ? 16.51218 2.03769 24.28203 1.000 28.76141 90 ARG A C 1
ATOM 1295 O O . ARG A 1 110 ? 16.77327 2.30185 25.46256 1.000 27.33071 90 ARG A O 1
ATOM 1316 N N . ASP A 1 111 ? 15.74136 2.82522 23.53210 1.000 29.19614 91 ASP A N 1
ATOM 1317 C CA . ASP A 1 111 ? 15.02028 3.94517 24.13029 1.000 29.97582 91 ASP A CA 1
ATOM 1318 C C . ASP A 1 111 ? 14.27619 3.48522 25.37663 1.000 29.50134 91 ASP A C 1
ATOM 1319 O O . ASP A 1 111 ? 14.41028 4.07233 26.45494 1.000 31.17504 91 ASP A O 1
ATOM 1328 N N . LEU A 1 112 ? 13.48297 2.41746 25.23932 1.000 27.82541 92 LEU A N 1
ATOM 1329 C CA . LEU A 1 112 ? 12.62941 2.01183 26.35605 1.000 29.64590 92 LEU A CA 1
ATOM 1330 C C . LEU A 1 112 ? 13.44561 1.40290 27.49834 1.000 30.29087 92 LEU A C 1
ATOM 1331 O O . LEU A 1 112 ? 13.15432 1.64321 28.68089 1.000 29.72665 92 LEU A O 1
ATOM 1347 N N . LEU A 1 113 ? 14.46958 0.61546 27.16982 1.000 29.05477 93 LEU A N 1
ATOM 1348 C CA . LEU A 1 113 ? 15.35676 0.09123 28.20235 1.000 30.65266 93 LEU A CA 1
ATOM 1349 C C . LEU A 1 113 ? 15.94360 1.22171 29.03718 1.000 30.11545 93 LEU A C 1
ATOM 1350 O O . LEU A 1 113 ? 15.89438 1.19427 30.27483 1.000 30.69480 93 LEU A O 1
ATOM 1366 N N . ARG A 1 114 ? 16.51965 2.22338 28.37232 1.000 30.24891 94 ARG A N 1
ATOM 1367 C CA . ARG A 1 114 ? 17.11763 3.33246 29.10439 1.000 32.62320 94 ARG A CA 1
ATOM 1368 C C . ARG A 1 114 ? 16.06650 4.10191 29.89206 1.000 32.50891 94 ARG A C 1
ATOM 1369 O O . ARG A 1 114 ? 16.31085 4.50079 31.03355 1.000 33.19929 94 ARG A O 1
ATOM 1390 N N . LEU A 1 115 ? 14.87944 4.29812 29.31796 1.000 30.69421 95 LEU A N 1
ATOM 1391 C CA . LEU A 1 115 ? 13.81445 4.95406 30.06930 1.000 29.47503 95 LEU A CA 1
ATOM 1392 C C . LEU A 1 115 ? 13.59500 4.25714 31.40512 1.000 30.98374 95 LEU A C 1
ATOM 1393 O O . LEU A 1 115 ? 13.64329 4.88786 32.46965 1.000 29.13236 95 LEU A O 1
ATOM 1409 N N . MET A 1 116 ? 13.35738 2.94316 31.36502 1.000 30.07665 96 MET A N 1
ATOM 1410 C CA . MET A 1 116 ? 13.11437 2.21166 32.60542 1.000 31.76527 96 MET A CA 1
ATOM 1411 C C . MET A 1 116 ? 14.31921 2.28787 33.53806 1.000 33.01691 96 MET A C 1
ATOM 1412 O O . MET A 1 116 ? 14.16112 2.38241 34.76194 1.000 33.03586 96 MET A O 1
ATOM 1426 N N . ALA A 1 117 ? 15.53217 2.25503 32.98323 1.000 33.54390 97 ALA A N 1
ATOM 1427 C CA . ALA A 1 117 ? 16.72469 2.34385 33.82348 1.000 35.09162 97 ALA A CA 1
ATOM 1428 C C . ALA A 1 117 ? 16.76274 3.66353 34.59212 1.000 33.82570 97 ALA A C 1
ATOM 1429 O O . ALA A 1 117 ? 16.93210 3.67897 35.81754 1.000 34.05247 97 ALA A O 1
ATOM 1436 N N . ARG A 1 118 ? 16.58967 4.78459 33.88772 1.000 34.47052 98 ARG A N 1
ATOM 1437 C CA . ARG A 1 118 ? 16.69277 6.08491 34.54339 1.000 33.05580 98 ARG A CA 1
ATOM 1438 C C . ARG A 1 118 ? 15.57123 6.30122 35.55688 1.000 33.58823 98 ARG A C 1
ATOM 1439 O O . ARG A 1 118 ? 15.72302 7.09741 36.48923 1.000 34.02049 98 ARG A O 1
ATOM 1460 N N . LEU A 1 119 ? 14.42338 5.64233 35.37763 1.000 31.55377 99 LEU A N 1
ATOM 1461 C CA . LEU A 1 119 ? 13.36583 5.70348 36.38257 1.000 32.48899 99 LEU A CA 1
ATOM 1462 C C . LEU A 1 119 ? 13.59475 4.73210 37.53261 1.000 33.03707 99 LEU A C 1
ATOM 1463 O O . LEU A 1 119 ? 12.74374 4.63855 38.41887 1.000 33.60932 99 LEU A O 1
ATOM 1479 N N . GLY A 1 120 ? 14.71477 4.01264 37.53749 1.000 34.34481 100 GLY A N 1
ATOM 1480 C CA . GLY A 1 120 ? 15.05748 3.14678 38.64780 1.000 36.10824 100 GLY A CA 1
ATOM 1481 C C . GLY A 1 120 ? 14.58802 1.71683 38.53202 1.000 38.05041 100 GLY A C 1
ATOM 1482 O O . GLY A 1 120 ? 14.49436 1.02586 39.55407 1.000 39.96950 100 GLY A O 1
ATOM 1486 N N . HIS A 1 121 ? 14.29301 1.24402 37.32831 1.000 35.80758 101 HIS A N 1
ATOM 1487 C CA . HIS A 1 121 ? 13.74788 -0.09674 37.12359 1.000 36.59766 101 HIS A CA 1
ATOM 1488 C C . HIS A 1 121 ? 14.70579 -0.85176 36.21187 1.000 37.82108 101 HIS A C 1
ATOM 1489 O O . HIS A 1 121 ? 14.69667 -0.65974 34.99269 1.000 36.83628 101 HIS A O 1
ATOM 1503 N N . GLU A 1 122 ? 15.53251 -1.70814 36.80543 1.000 40.25491 102 GLU A N 1
ATOM 1504 C CA . GLU A 1 122 ? 16.43953 -2.54764 36.03839 1.000 41.22990 102 GLU A CA 1
ATOM 1505 C C . GLU A 1 122 ? 15.77885 -3.82857 35.55518 1.000 39.29315 102 GLU A C 1
ATOM 1506 O O . GLU A 1 122 ? 16.29463 -4.46534 34.63201 1.000 36.53029 102 GLU A O 1
ATOM 1518 N N . HIS A 1 123 ? 14.66493 -4.22418 36.16445 1.000 37.27868 103 HIS A N 1
ATOM 1519 C CA . HIS A 1 123 ? 13.88418 -5.37618 35.73479 1.000 36.68441 103 HIS A CA 1
ATOM 1520 C C . HIS A 1 123 ? 12.42439 -4.95540 35.69990 1.000 34.30175 103 HIS A C 1
ATOM 1521 O O . HIS A 1 123 ? 11.93976 -4.30149 36.63013 1.000 36.31004 103 HIS A O 1
ATOM 1535 N N . PHE A 1 124 ? 11.72482 -5.32656 34.63144 1.000 31.31347 104 PHE A N 1
ATOM 1536 C CA . PHE A 1 124 ? 10.34831 -4.88261 34.46247 1.000 30.01527 104 PHE A CA 1
ATOM 1537 C C . PHE A 1 124 ? 9.59673 -5.84889 33.55918 1.000 28.91242 104 PHE A C 1
ATOM 1538 O O . PHE A 1 124 ? 10.19488 -6.59979 32.78655 1.000 29.38782 104 PHE A O 1
ATOM 1555 N N . SER A 1 125 ? 8.27147 -5.82405 33.67968 1.000 28.14058 105 SER A N 1
ATOM 1556 C CA . SER A 1 125 ? 7.39186 -6.50396 32.74391 1.000 27.97432 105 SER A CA 1
ATOM 1557 C C . SER A 1 125 ? 6.96171 -5.52249 31.65766 1.000 26.85307 105 SER A C 1
ATOM 1558 O O . SER A 1 125 ? 7.11720 -4.31236 31.78674 1.000 27.47218 105 SER A O 1
ATOM 1566 N N . VAL A 1 126 ? 6.40691 -6.05106 30.57103 1.000 27.98604 106 VAL A N 1
ATOM 1567 C CA . VAL A 1 126 ? 6.00850 -5.22130 29.43844 1.000 26.47660 106 VAL A CA 1
ATOM 1568 C C . VAL A 1 126 ? 4.62611 -5.65983 28.95927 1.000 24.88621 106 VAL A C 1
ATOM 1569 O O . VAL A 1 126 ? 4.36661 -6.85404 28.77386 1.000 25.16244 106 VAL A O 1
ATOM 1582 N N . LEU A 1 127 ? 3.73885 -4.68649 28.77129 1.000 25.07256 107 LEU A N 1
ATOM 1583 C CA . LEU A 1 127 ? 2.44628 -4.84993 28.11178 1.000 25.64386 107 LEU A CA 1
ATOM 1584 C C . LEU A 1 127 ? 2.45158 -3.92291 26.90484 1.000 24.74011 107 LEU A C 1
ATOM 1585 O O . LEU A 1 127 ? 2.61945 -2.70361 27.05358 1.000 23.07829 107 LEU A O 1
ATOM 1601 N N . ALA A 1 128 ? 2.29037 -4.49172 25.71034 1.000 24.52007 108 ALA A N 1
ATOM 1602 C CA . ALA A 1 128 ? 2.52065 -3.71478 24.49945 1.000 21.68279 108 ALA A CA 1
ATOM 1603 C C . ALA A 1 128 ? 1.52211 -4.08517 23.41728 1.000 20.65716 108 ALA A C 1
ATOM 1604 O O . ALA A 1 128 ? 0.94967 -5.17475 23.40666 1.000 21.79837 108 ALA A O 1
ATOM 1611 N N . HIS A 1 129 ? 1.33105 -3.14341 22.49592 1.000 20.62126 109 HIS A N 1
ATOM 1612 C CA . HIS A 1 129 ? 0.31670 -3.24391 21.45976 1.000 20.56685 109 HIS A CA 1
ATOM 1613 C C . HIS A 1 129 ? 0.90862 -2.73143 20.15584 1.000 21.28115 109 HIS A C 1
ATOM 1614 O O . HIS A 1 129 ? 1.64344 -1.74008 20.15440 1.000 23.32101 109 HIS A O 1
ATOM 1628 N N . ASP A 1 130 ? 0.60344 -3.40976 19.05601 1.000 19.90364 110 ASP A N 1
ATOM 1629 C CA . ASP A 1 130 ? 0.88298 -2.88961 17.70606 1.000 22.81238 110 ASP A CA 1
ATOM 1630 C C . ASP A 1 130 ? 2.37639 -2.58295 17.61127 1.000 21.38161 110 ASP A C 1
ATOM 1631 O O . ASP A 1 130 ? 3.18562 -3.42494 18.03629 1.000 20.19102 110 ASP A O 1
ATOM 1640 N N . ARG A 1 131 ? 2.78150 -1.41956 17.08940 1.000 20.71719 111 ARG A N 1
ATOM 1641 C CA . ARG A 1 131 ? 4.21124 -1.13835 16.95718 1.000 21.83855 111 ARG A CA 1
ATOM 1642 C C . ARG A 1 131 ? 4.94604 -1.39095 18.26958 1.000 21.65723 111 ARG A C 1
ATOM 1643 O O . ARG A 1 131 ? 6.02345 -2.00163 18.29107 1.000 20.87943 111 ARG A O 1
ATOM 1664 N N . GLY A 1 132 ? 4.36819 -0.93940 19.38127 1.000 18.03710 112 GLY A N 1
ATOM 1665 C CA . GLY A 1 132 ? 5.02735 -1.13077 20.66146 1.000 21.39041 112 GLY A CA 1
ATOM 1666 C C . GLY A 1 132 ? 5.37993 -2.57778 20.91876 1.000 21.07082 112 GLY A C 1
ATOM 1667 O O . GLY A 1 132 ? 6.51290 -2.89999 21.27602 1.000 23.43834 112 GLY A O 1
ATOM 1671 N N . ALA A 1 133 ? 4.43782 -3.48239 20.65048 1.000 22.70286 113 ALA A N 1
ATOM 1672 C CA . ALA A 1 133 ? 4.70927 -4.89999 20.85788 1.000 21.12192 113 ALA A CA 1
ATOM 1673 C C . ALA A 1 133 ? 5.92253 -5.34077 20.04907 1.000 22.56985 113 ALA A C 1
ATOM 1674 O O . ALA A 1 133 ? 6.81057 -6.02275 20.57161 1.000 21.78786 113 ALA A O 1
ATOM 1681 N N . ARG A 1 134 ? 6.01712 -4.89625 18.79158 1.000 19.86333 114 ARG A N 1
ATOM 1682 C CA . ARG A 1 134 ? 7.18535 -5.23622 17.98562 1.000 22.92629 114 ARG A CA 1
ATOM 1683 C C . ARG A 1 134 ? 8.45178 -4.71295 18.65055 1.000 24.29449 114 ARG A C 1
ATOM 1684 O O . ARG A 1 134 ? 9.39798 -5.47546 18.89198 1.000 23.86045 114 ARG A O 1
ATOM 1705 N N . VAL A 1 135 ? 8.43799 -3.44377 19.07463 1.000 23.86400 115 VAL A N 1
ATOM 1706 C CA . VAL A 1 135 ? 9.57205 -2.92032 19.83425 1.000 23.39185 115 VAL A CA 1
ATOM 1707 C C . VAL A 1 135 ? 9.85241 -3.82880 21.02474 1.000 23.59376 115 VAL A C 1
ATOM 1708 O O . VAL A 1 135 ? 10.98419 -4.28799 21.23306 1.000 23.68010 115 VAL A O 1
ATOM 1721 N N . ALA A 1 136 ? 8.79963 -4.18641 21.76333 1.000 23.44285 116 ALA A N 1
ATOM 1722 C CA . ALA A 1 136 ? 8.98592 -5.01511 22.95119 1.000 24.19216 116 ALA A CA 1
ATOM 1723 C C . ALA A 1 136 ? 9.64918 -6.33806 22.58397 1.000 24.62124 116 ALA A C 1
ATOM 1724 O O . ALA A 1 136 ? 10.61919 -6.76133 23.22350 1.000 26.59305 116 ALA A O 1
ATOM 1731 N N . HIS A 1 137 ? 9.19260 -6.96588 21.49755 1.000 23.29848 117 HIS A N 1
ATOM 1732 C CA . HIS A 1 137 ? 9.82794 -8.19744 21.04502 1.000 25.89639 117 HIS A CA 1
ATOM 1733 C C . HIS A 1 137 ? 11.33869 -7.99861 20.96709 1.000 25.41761 117 HIS A C 1
ATOM 1734 O O . HIS A 1 137 ? 12.11029 -8.66914 21.66810 1.000 25.37992 117 HIS A O 1
ATOM 1748 N N . ARG A 1 138 ? 11.77072 -6.99040 20.19965 1.000 25.05959 118 ARG A N 1
ATOM 1749 C CA . ARG A 1 138 ? 13.20294 -6.75490 20.05065 1.000 23.77431 118 ARG A CA 1
ATOM 1750 C C . ARG A 1 138 ? 13.84068 -6.45280 21.39853 1.000 24.98195 118 ARG A C 1
ATOM 1751 O O . ARG A 1 138 ? 14.89745 -7.00348 21.72840 1.000 25.45891 118 ARG A O 1
ATOM 1772 N N . LEU A 1 139 ? 13.17755 -5.63706 22.22411 1.000 25.56756 119 LEU A N 1
ATOM 1773 C CA . LEU A 1 139 ? 13.70924 -5.36163 23.55565 1.000 25.12270 119 LEU A CA 1
ATOM 1774 C C . LEU A 1 139 ? 14.01171 -6.66866 24.27404 1.000 24.58588 119 LEU A C 1
ATOM 1775 O O . LEU A 1 139 ? 15.14098 -6.89821 24.72380 1.000 26.24404 119 LEU A O 1
ATOM 1791 N N . ALA A 1 140 ? 13.03916 -7.58424 24.29106 1.000 24.12227 120 ALA A N 1
ATOM 1792 C CA . ALA A 1 140 ? 13.20402 -8.81478 25.05338 1.000 25.93740 120 ALA A CA 1
ATOM 1793 C C . ALA A 1 140 ? 14.27994 -9.71437 24.46095 1.000 27.29309 120 ALA A C 1
ATOM 1794 O O . ALA A 1 140 ? 14.83238 -10.55362 25.18361 1.000 27.01154 120 ALA A O 1
ATOM 1801 N N . MET A 1 141 ? 14.58376 -9.57287 23.16995 1.000 25.62767 121 MET A N 1
ATOM 1802 C CA . MET A 1 141 ? 15.70340 -10.32571 22.61200 1.000 25.53418 121 MET A CA 1
ATOM 1803 C C . MET A 1 141 ? 17.03775 -9.65118 22.92313 1.000 28.07750 121 MET A C 1
ATOM 1804 O O . MET A 1 141 ? 18.04118 -10.33009 23.17357 1.000 26.83518 121 MET A O 1
ATOM 1818 N N . ASP A 1 142 ? 17.07167 -8.31564 22.92832 1.000 26.32698 122 ASP A N 1
ATOM 1819 C CA . ASP A 1 142 ? 18.35097 -7.63177 23.07738 1.000 26.49431 122 ASP A CA 1
ATOM 1820 C C . ASP A 1 142 ? 18.79842 -7.53980 24.52626 1.000 27.01325 122 ASP A C 1
ATOM 1821 O O . ASP A 1 142 ? 20.00470 -7.42035 24.78274 1.000 27.74979 122 ASP A O 1
ATOM 1830 N N . TYR A 1 143 ? 17.86097 -7.59468 25.47098 1.000 27.36148 123 TYR A N 1
ATOM 1831 C CA . TYR A 1 143 ? 18.16345 -7.43264 26.89276 1.000 27.93596 123 TYR A CA 1
ATOM 1832 C C . TYR A 1 143 ? 17.27782 -8.37465 27.69677 1.000 27.47986 123 TYR A C 1
ATOM 1833 O O . TYR A 1 143 ? 16.44552 -7.94144 28.49581 1.000 27.79995 123 TYR A O 1
ATOM 1851 N N . PRO A 1 144 ? 17.44723 -9.68668 27.51659 1.000 29.24405 124 PRO A N 1
ATOM 1852 C CA . PRO A 1 144 ? 16.52589 -10.63351 28.17303 1.000 27.95040 124 PRO A CA 1
ATOM 1853 C C . PRO A 1 144 ? 16.54955 -10.54139 29.68675 1.000 30.13545 124 PRO A C 1
ATOM 1854 O O . PRO A 1 144 ? 15.53732 -10.84051 30.33337 1.000 30.19474 124 PRO A O 1
ATOM 1865 N N . ALA A 1 145 ? 17.67224 -10.11955 30.27591 1.000 30.05699 125 ALA A N 1
ATOM 1866 C CA . ALA A 1 145 ? 17.75868 -10.04297 31.72953 1.000 31.10075 125 ALA A CA 1
ATOM 1867 C C . ALA A 1 145 ? 16.90504 -8.92109 32.30484 1.000 32.30651 125 ALA A C 1
ATOM 1868 O O . ALA A 1 145 ? 16.65316 -8.90962 33.51622 1.000 32.99646 125 ALA A O 1
ATOM 1875 N N . SER A 1 146 ? 16.46462 -7.97423 31.47356 1.000 31.05077 126 SER A N 1
ATOM 1876 C CA . SER A 1 146 ? 15.66157 -6.86080 31.95666 1.000 30.98128 126 SER A CA 1
ATOM 1877 C C . SER A 1 146 ? 14.15820 -7.11827 31.89278 1.000 30.04545 126 SER A C 1
ATOM 1878 O O . SER A 1 146 ? 13.40260 -6.48885 32.64756 1.000 29.59022 126 SER A O 1
ATOM 1886 N N . VAL A 1 147 ? 13.70473 -8.01692 31.02383 1.000 29.42597 127 VAL A N 1
ATOM 1887 C CA . VAL A 1 147 ? 12.28068 -8.24578 30.80286 1.000 28.93693 127 VAL A CA 1
ATOM 1888 C C . VAL A 1 147 ? 11.86072 -9.48981 31.56919 1.000 28.33594 127 VAL A C 1
ATOM 1889 O O . VAL A 1 147 ? 12.32662 -10.59563 31.28276 1.000 28.50591 127 VAL A O 1
ATOM 1902 N N . GLN A 1 148 ? 10.97302 -9.30784 32.54668 1.000 27.81545 128 GLN A N 1
ATOM 1903 C CA . GLN A 1 148 ? 10.51836 -10.41830 33.37139 1.000 29.14167 128 GLN A CA 1
ATOM 1904 C C . GLN A 1 148 ? 9.41686 -11.20589 32.67221 1.000 28.11803 128 GLN A C 1
ATOM 1905 O O . GLN A 1 148 ? 9.50122 -12.43161 32.55048 1.000 28.20428 128 GLN A O 1
ATOM 1919 N N . ARG A 1 149 ? 8.37137 -10.51677 32.22530 1.000 27.25507 129 ARG A N 1
ATOM 1920 C CA . ARG A 1 149 ? 7.26095 -11.12595 31.51074 1.000 28.07998 129 ARG A CA 1
ATOM 1921 C C . ARG A 1 149 ? 6.90050 -10.23570 30.33152 1.000 27.46094 129 ARG A C 1
ATOM 1922 O O . ARG A 1 149 ? 7.22549 -9.04506 30.30450 1.000 27.05857 129 ARG A O 1
ATOM 1943 N N . LEU A 1 150 ? 6.21681 -10.82372 29.35287 1.000 25.12412 130 LEU A N 1
ATOM 1944 C CA . LEU A 1 150 ? 5.88704 -10.12486 28.11622 1.000 25.97981 130 LEU A CA 1
ATOM 1945 C C . LEU A 1 150 ? 4.43288 -10.40379 27.76918 1.000 27.09103 130 LEU A C 1
ATOM 1946 O O . LEU A 1 150 ? 4.00872 -11.56054 27.76592 1.000 25.13974 130 LEU A O 1
ATOM 1962 N N . VAL A 1 151 ? 3.66266 -9.34671 27.52576 1.000 26.57624 131 VAL A N 1
ATOM 1963 C CA . VAL A 1 151 ? 2.29215 -9.45801 27.03818 1.000 23.28451 131 VAL A CA 1
ATOM 1964 C C . VAL A 1 151 ? 2.19856 -8.63632 25.75714 1.000 23.54368 131 VAL A C 1
ATOM 1965 O O . VAL A 1 151 ? 2.40965 -7.41671 25.78305 1.000 24.19038 131 VAL A O 1
ATOM 1978 N N . LEU A 1 152 ? 1.87923 -9.29585 24.64353 1.000 23.22572 132 LEU A N 1
ATOM 1979 C CA . LEU A 1 152 ? 1.84815 -8.66089 23.32989 1.000 22.23843 132 LEU A CA 1
ATOM 1980 C C . LEU A 1 152 ? 0.44423 -8.74983 22.74865 1.000 23.26879 132 LEU A C 1
ATOM 1981 O O . LEU A 1 152 ? -0.14695 -9.83883 22.68824 1.000 23.04116 132 LEU A O 1
ATOM 1997 N N . LEU A 1 153 ? -0.07289 -7.60604 22.30360 1.000 20.32912 133 LEU A N 1
ATOM 1998 C CA . LEU A 1 153 ? -1.46670 -7.46626 21.91006 1.000 22.10296 133 LEU A CA 1
ATOM 1999 C C . LEU A 1 153 ? -1.58005 -7.31649 20.40099 1.000 22.49463 133 LEU A C 1
ATOM 2000 O O . LEU A 1 153 ? -0.92927 -6.45041 19.80283 1.000 19.64796 133 LEU A O 1
ATOM 2016 N N . ASP A 1 154 ? -2.40883 -8.17114 19.80998 1.000 21.32303 134 ASP A N 1
ATOM 2017 C CA . ASP A 1 154 ? -2.76946 -8.14267 18.39814 1.000 22.92704 134 ASP A CA 1
ATOM 2018 C C . ASP A 1 154 ? -1.55876 -7.92859 17.49917 1.000 22.58067 134 ASP A C 1
ATOM 2019 O O . ASP A 1 154 ? -1.53078 -7.03904 16.64891 1.000 23.96537 134 ASP A O 1
ATOM 2028 N N . ILE A 1 155 ? -0.55908 -8.79449 17.66064 1.000 20.34345 135 ILE A N 1
ATOM 2029 C CA . ILE A 1 155 ? 0.50131 -8.92557 16.67454 1.000 20.09537 135 ILE A CA 1
ATOM 2030 C C . ILE A 1 155 ? 0.92090 -10.38964 16.55657 1.000 20.94704 135 ILE A C 1
ATOM 2031 O O . ILE A 1 155 ? 0.89760 -11.14929 17.52883 1.000 19.02700 135 ILE A O 1
ATOM 2047 N N . ALA A 1 156 ? 1.32157 -10.77448 15.35111 1.000 21.19907 136 ALA A N 1
ATOM 2048 C CA . ALA A 1 156 ? 2.24191 -11.87884 15.11090 1.000 21.33206 136 ALA A CA 1
ATOM 2049 C C . ALA A 1 156 ? 3.60520 -11.30638 14.74426 1.000 21.05796 136 ALA A C 1
ATOM 2050 O O . ALA A 1 156 ? 3.71427 -10.13055 14.39111 1.000 21.28522 136 ALA A O 1
ATOM 2057 N N . PRO A 1 157 ? 4.67677 -12.09058 14.83073 1.000 22.82520 137 PRO A N 1
ATOM 2058 C CA . PRO A 1 157 ? 6.01246 -11.53889 14.54653 1.000 21.45186 137 PRO A CA 1
ATOM 2059 C C . PRO A 1 157 ? 6.07562 -10.87813 13.17461 1.000 21.32543 137 PRO A C 1
ATOM 2060 O O . PRO A 1 157 ? 5.50361 -11.36840 12.19894 1.000 23.50203 137 PRO A O 1
ATOM 2071 N N . THR A 1 158 ? 6.78481 -9.74702 13.10963 1.000 19.06506 138 THR A N 1
ATOM 2072 C CA . THR A 1 158 ? 6.82859 -8.96421 11.88001 1.000 20.57843 138 THR A CA 1
ATOM 2073 C C . THR A 1 158 ? 7.36056 -9.79623 10.71680 1.000 23.27556 138 THR A C 1
ATOM 2074 O O . THR A 1 158 ? 6.85888 -9.70488 9.58417 1.000 22.66263 138 THR A O 1
ATOM 2085 N N . LEU A 1 159 ? 8.39811 -10.59401 10.97129 1.000 21.32303 139 LEU A N 1
ATOM 2086 C CA . LEU A 1 159 ? 9.03129 -11.34952 9.89597 1.000 23.06144 139 LEU A CA 1
ATOM 2087 C C . LEU A 1 159 ? 8.05478 -12.34609 9.28441 1.000 24.86500 139 LEU A C 1
ATOM 2088 O O . LEU A 1 159 ? 7.91467 -12.42281 8.05591 1.000 25.45200 139 LEU A O 1
ATOM 2104 N N . ALA A 1 160 ? 7.35811 -13.11311 10.12775 1.000 24.52211 140 ALA A N 1
ATOM 2105 C CA . ALA A 1 160 ? 6.35831 -14.04558 9.61385 1.000 23.91668 140 ALA A CA 1
ATOM 2106 C C . ALA A 1 160 ? 5.23597 -13.30893 8.89218 1.000 24.51953 140 ALA A C 1
ATOM 2107 O O . ALA A 1 160 ? 4.75067 -13.76253 7.84988 1.000 25.62184 140 ALA A O 1
ATOM 2114 N N . MET A 1 161 ? 4.81393 -12.16223 9.42581 1.000 24.97638 141 MET A N 1
ATOM 2115 C CA . MET A 1 161 ? 3.69047 -11.44582 8.82918 1.000 23.89682 141 MET A CA 1
ATOM 2116 C C . MET A 1 161 ? 4.04020 -10.92860 7.43849 1.000 24.27477 141 MET A C 1
ATOM 2117 O O . MET A 1 161 ? 3.20779 -10.97661 6.52480 1.000 23.94153 141 MET A O 1
ATOM 2131 N N . TYR A 1 162 ? 5.26013 -10.42384 7.25083 1.000 24.30356 142 TYR A N 1
ATOM 2132 C CA . TYR A 1 162 ? 5.66554 -10.02302 5.90462 1.000 23.88935 142 TYR A CA 1
ATOM 2133 C C . TYR A 1 162 ? 5.85241 -11.24059 5.00463 1.000 24.09933 142 TYR A C 1
ATOM 2134 O O . TYR A 1 162 ? 5.38626 -11.25235 3.85838 1.000 21.54961 142 TYR A O 1
ATOM 2152 N N . GLU A 1 163 ? 6.51632 -12.28616 5.51185 1.000 25.43659 143 GLU A N 1
ATOM 2153 C CA . GLU A 1 163 ? 6.77028 -13.46485 4.68779 1.000 24.41831 143 GLU A CA 1
ATOM 2154 C C . GLU A 1 163 ? 5.47320 -14.10021 4.20875 1.000 25.64400 143 GLU A C 1
ATOM 2155 O O . GLU A 1 163 ? 5.38818 -14.58253 3.07045 1.000 23.80564 143 GLU A O 1
ATOM 2167 N N . GLN A 1 164 ? 4.45194 -14.11232 5.05851 1.000 24.45854 144 GLN A N 1
ATOM 2168 C CA . GLN A 1 164 ? 3.19449 -14.76778 4.73975 1.000 23.68428 144 GLN A CA 1
ATOM 2169 C C . GLN A 1 164 ? 2.17930 -13.81092 4.13414 1.000 23.84551 144 GLN A C 1
ATOM 2170 O O . GLN A 1 164 ? 0.97550 -14.09142 4.15758 1.000 22.35672 144 GLN A O 1
ATOM 2184 N N . THR A 1 165 ? 2.63396 -12.68546 3.59904 1.000 24.06812 145 THR A N 1
ATOM 2185 C CA . THR A 1 165 ? 1.71994 -11.73425 2.99396 1.000 23.63356 145 THR A CA 1
ATOM 2186 C C . THR A 1 165 ? 0.95032 -12.40106 1.86273 1.000 24.33678 145 THR A C 1
ATOM 2187 O O . THR A 1 165 ? 1.53864 -13.02922 0.98062 1.000 25.96906 145 THR A O 1
ATOM 2198 N N . GLY A 1 166 ? -0.37148 -12.24283 1.88952 1.000 22.94711 146 GLY A N 1
ATOM 2199 C CA . GLY A 1 166 ? -1.22257 -12.61815 0.78266 1.000 24.43288 146 GLY A CA 1
ATOM 2200 C C . GLY A 1 166 ? -2.17583 -11.48123 0.45165 1.000 25.07464 146 GLY A C 1
ATOM 2201 O O . GLY A 1 166 ? -2.13174 -10.40846 1.06069 1.000 23.13745 146 GLY A O 1
ATOM 2205 N N . GLU A 1 167 ? -3.05586 -11.75373 -0.51516 1.000 25.90853 147 GLU A N 1
ATOM 2206 C CA . GLU A 1 167 ? -3.98472 -10.73094 -0.98116 1.000 25.61555 147 GLU A CA 1
ATOM 2207 C C . GLU A 1 167 ? -4.76195 -10.10487 0.17679 1.000 24.04271 147 GLU A C 1
ATOM 2208 O O . GLU A 1 167 ? -4.87322 -8.87755 0.27339 1.000 24.46561 147 GLU A O 1
ATOM 2220 N N . ALA A 1 168 ? -5.31839 -10.93359 1.06052 1.000 23.89122 148 ALA A N 1
ATOM 2221 C CA . ALA A 1 168 ? -6.16743 -10.40871 2.12655 1.000 25.44099 148 ALA A CA 1
ATOM 2222 C C . ALA A 1 168 ? -5.39043 -9.45938 3.02743 1.000 22.31926 148 ALA A C 1
ATOM 2223 O O . ALA A 1 168 ? -5.84867 -8.35388 3.33310 1.000 23.64653 148 ALA A O 1
ATOM 2230 N N . PHE A 1 169 ? -4.19992 -9.87368 3.45349 1.000 23.01500 149 PHE A N 1
ATOM 2231 C CA . PHE A 1 169 ? -3.40045 -9.04169 4.34049 1.000 22.36015 149 PHE A CA 1
ATOM 2232 C C . PHE A 1 169 ? -3.02649 -7.72640 3.67133 1.000 22.67974 149 PHE A C 1
ATOM 2233 O O . PHE A 1 169 ? -3.16551 -6.65336 4.26807 1.000 23.91319 149 PHE A O 1
ATOM 2250 N N . ALA A 1 170 ? -2.55465 -7.78649 2.42284 1.000 22.42138 150 ALA A N 1
ATOM 2251 C CA . ALA A 1 170 ? -2.14377 -6.56624 1.73088 1.000 22.79508 150 ALA A CA 1
ATOM 2252 C C . ALA A 1 170 ? -3.32337 -5.62872 1.51380 1.000 22.81157 150 ALA A C 1
ATOM 2253 O O . ALA A 1 170 ? -3.17631 -4.40189 1.60088 1.000 22.82811 150 ALA A O 1
ATOM 2260 N N . ARG A 1 171 ? -4.50721 -6.18374 1.24949 1.000 23.13602 151 ARG A N 1
ATOM 2261 C CA . ARG A 1 171 ? -5.68793 -5.33892 1.10906 1.000 23.17877 151 ARG A CA 1
ATOM 2262 C C . ARG A 1 171 ? -6.02903 -4.65516 2.42910 1.000 24.13074 151 ARG A C 1
ATOM 2263 O O . ARG A 1 171 ? -6.34485 -3.45830 2.45216 1.000 24.40034 151 ARG A O 1
ATOM 2284 N N . ALA A 1 172 ? -5.99587 -5.40212 3.53675 1.000 23.90402 152 ALA A N 1
ATOM 2285 C CA . ALA A 1 172 ? -6.43159 -4.83900 4.81638 1.000 25.61411 152 ALA A CA 1
ATOM 2286 C C . ALA A 1 172 ? -5.34543 -3.98070 5.45782 1.000 25.41051 152 ALA A C 1
ATOM 2287 O O . ALA A 1 172 ? -5.58910 -2.82179 5.80305 1.000 23.52074 152 ALA A O 1
ATOM 2294 N N . TYR A 1 173 ? -4.14706 -4.53247 5.63667 1.000 25.82469 153 TYR A N 1
ATOM 2295 C CA . TYR A 1 173 ? -3.02290 -3.76574 6.18038 1.000 24.48543 153 TYR A CA 1
ATOM 2296 C C . TYR A 1 173 ? -2.24631 -3.09403 5.04695 1.000 25.12127 153 TYR A C 1
ATOM 2297 O O . TYR A 1 173 ? -1.03626 -3.26624 4.88976 1.000 24.37819 153 TYR A O 1
ATOM 2315 N N . TRP A 1 174 ? -2.97008 -2.33110 4.22260 1.000 26.05982 154 TRP A N 1
ATOM 2316 C CA . TRP A 1 174 ? -2.35012 -1.67222 3.07656 1.000 24.15172 154 TRP A CA 1
ATOM 2317 C C . TRP A 1 174 ? -1.18831 -0.77841 3.49522 1.000 25.29789 154 TRP A C 1
ATOM 2318 O O . TRP A 1 174 ? -0.22544 -0.60054 2.72825 1.000 21.93226 154 TRP A O 1
ATOM 2339 N N . HIS A 1 175 ? -1.25620 -0.21147 4.70266 1.000 22.75656 155 HIS A N 1
ATOM 2340 C CA . HIS A 1 175 ? -0.23130 0.73563 5.12276 1.000 23.85686 155 HIS A CA 1
ATOM 2341 C C . HIS A 1 175 ? 1.11896 0.05323 5.28252 1.000 22.39444 155 HIS A C 1
ATOM 2342 O O . HIS A 1 175 ? 2.14915 0.66489 4.98658 1.000 23.02142 155 HIS A O 1
ATOM 2356 N N . TRP A 1 176 ? 1.13222 -1.22604 5.67171 1.000 21.85774 156 TRP A N 1
ATOM 2357 C CA . TRP A 1 176 ? 2.38107 -1.97559 5.72679 1.000 22.27244 156 TRP A CA 1
ATOM 2358 C C . TRP A 1 176 ? 3.13008 -1.94932 4.39819 1.000 22.26630 156 TRP A C 1
ATOM 2359 O O . TRP A 1 176 ? 4.32327 -2.26929 4.35580 1.000 22.76188 156 TRP A O 1
ATOM 2380 N N . PHE A 1 177 ? 2.45138 -1.61836 3.30369 1.000 21.43020 157 PHE A N 1
ATOM 2381 C CA . PHE A 1 177 ? 3.08985 -1.51742 1.99835 1.000 21.99082 157 PHE A CA 1
ATOM 2382 C C . PHE A 1 177 ? 3.03796 -0.11521 1.41684 1.000 23.25545 157 PHE A C 1
ATOM 2383 O O . PHE A 1 177 ? 3.72430 0.14778 0.42188 1.000 22.99380 157 PHE A O 1
ATOM 2400 N N . PHE A 1 178 ? 2.29122 0.80063 2.03174 1.000 22.78630 158 PHE A N 1
ATOM 2401 C CA . PHE A 1 178 ? 2.31882 2.19023 1.60111 1.000 23.45176 158 PHE A CA 1
ATOM 2402 C C . PHE A 1 178 ? 3.32171 2.99600 2.41324 1.000 22.10905 158 PHE A C 1
ATOM 2403 O O . PHE A 1 178 ? 4.14110 3.71762 1.84309 1.000 23.41823 158 PHE A O 1
ATOM 2420 N N . LEU A 1 179 ? 3.28090 2.85978 3.74007 1.000 22.44968 159 LEU A N 1
ATOM 2421 C CA . LEU A 1 179 ? 4.13827 3.65757 4.60022 1.000 22.46171 159 LEU A CA 1
ATOM 2422 C C . LEU A 1 179 ? 5.61021 3.30980 4.44192 1.000 24.79891 159 LEU A C 1
ATOM 2423 O O . LEU A 1 179 ? 6.46421 4.11333 4.83965 1.000 23.08040 159 LEU A O 1
ATOM 2439 N N . ILE A 1 180 ? 5.92678 2.13921 3.87453 1.000 21.69265 160 ILE A N 1
ATOM 2440 C CA . ILE A 1 180 ? 7.32933 1.76750 3.69703 1.000 24.02517 160 ILE A CA 1
ATOM 2441 C C . ILE A 1 180 ? 7.94205 2.36047 2.44011 1.000 24.49576 160 ILE A C 1
ATOM 2442 O O . ILE A 1 180 ? 9.16161 2.27454 2.25539 1.000 24.82918 160 ILE A O 1
ATOM 2458 N N . GLN A 1 181 ? 7.13146 2.93240 1.55659 1.000 24.16917 161 GLN A N 1
ATOM 2459 C CA . GLN A 1 181 ? 7.65484 3.48903 0.31987 1.000 25.70541 161 GLN A CA 1
ATOM 2460 C C . GLN A 1 181 ? 8.59829 4.65372 0.63173 1.000 26.94180 161 GLN A C 1
ATOM 2461 O O . GLN A 1 181 ? 8.49673 5.28940 1.68961 1.000 24.86250 161 GLN A O 1
ATOM 2475 N N . PRO A 1 182 ? 9.54712 4.93726 -0.25719 1.000 26.45739 162 PRO A N 1
ATOM 2476 C CA . PRO A 1 182 ? 10.55324 5.96164 0.05232 1.000 27.04412 162 PRO A CA 1
ATOM 2477 C C . PRO A 1 182 ? 9.92741 7.32855 0.28743 1.000 26.48118 162 PRO A C 1
ATOM 2478 O O . PRO A 1 182 ? 8.97304 7.72453 -0.38476 1.000 26.61891 162 PRO A O 1
ATOM 2489 N N . ALA A 1 183 ? 10.47905 8.05063 1.25705 1.000 26.22788 163 ALA A N 1
ATOM 2490 C CA . ALA A 1 183 ? 10.06450 9.42580 1.48645 1.000 26.20697 163 ALA A CA 1
ATOM 2491 C C . ALA A 1 183 ? 10.23323 10.23642 0.20181 1.000 25.70122 163 ALA A C 1
ATOM 2492 O O . ALA A 1 183 ? 11.11574 9.94802 -0.61194 1.000 25.23982 163 ALA A O 1
ATOM 2499 N N . PRO A 1 184 ? 9.39569 11.26230 -0.01821 1.000 28.17245 164 PRO A N 1
ATOM 2500 C CA . PRO A 1 184 ? 8.42126 11.84330 0.90383 1.000 25.70692 164 PRO A CA 1
ATOM 2501 C C . PRO A 1 184 ? 6.95440 11.45779 0.67333 1.000 25.71913 164 PRO A C 1
ATOM 2502 O O . PRO A 1 184 ? 6.06776 12.17158 1.15920 1.000 24.96597 164 PRO A O 1
ATOM 2513 N N . LEU A 1 185 ? 6.70047 10.34904 -0.03106 1.000 25.85081 165 LEU A N 1
ATOM 2514 C CA . LEU A 1 185 ? 5.35483 9.98122 -0.47332 1.000 26.65722 165 LEU A CA 1
ATOM 2515 C C . LEU A 1 185 ? 4.38044 9.76710 0.68250 1.000 24.00560 165 LEU A C 1
ATOM 2516 O O . LEU A 1 185 ? 3.40497 10.52997 0.83669 1.000 25.21273 165 LEU A O 1
ATOM 2532 N N . PRO A 1 186 ? 4.58726 8.73596 1.50152 1.000 24.07683 166 PRO A N 1
ATOM 2533 C CA . PRO A 1 186 ? 3.63664 8.49945 2.59996 1.000 25.33984 166 PRO A CA 1
ATOM 2534 C C . PRO A 1 186 ? 3.52024 9.69053 3.52694 1.000 23.61705 166 PRO A C 1
ATOM 2535 O O . PRO A 1 186 ? 2.43800 9.95303 4.06867 1.000 25.94044 166 PRO A O 1
ATOM 2546 N N . GLU A 1 187 ? 4.61705 10.42446 3.72106 1.000 24.61562 167 GLU A N 1
ATOM 2547 C CA . GLU A 1 187 ? 4.55472 11.65155 4.49902 1.000 24.77153 167 GLU A CA 1
ATOM 2548 C C . GLU A 1 187 ? 3.60571 12.65156 3.86278 1.000 25.23910 167 GLU A C 1
ATOM 2549 O O . GLU A 1 187 ? 2.85696 13.33271 4.56859 1.000 25.00843 167 GLU A O 1
ATOM 2561 N N . ARG A 1 188 ? 3.63757 12.77933 2.53251 1.000 23.78543 168 ARG A N 1
ATOM 2562 C CA . ARG A 1 188 ? 2.69327 13.68120 1.88265 1.000 23.92157 168 ARG A CA 1
ATOM 2563 C C . ARG A 1 188 ? 1.27423 13.29778 2.25381 1.000 25.68313 168 ARG A C 1
ATOM 2564 O O . ARG A 1 188 ? 0.46385 14.15185 2.64595 1.000 24.23972 168 ARG A O 1
ATOM 2585 N N . LEU A 1 189 ? 0.94955 12.00306 2.13940 1.000 26.11603 169 LEU A N 1
ATOM 2586 C CA . LEU A 1 189 ? -0.40559 11.60030 2.50769 1.000 24.28743 169 LEU A CA 1
ATOM 2587 C C . LEU A 1 189 ? -0.72027 12.01965 3.94338 1.000 24.99585 169 LEU A C 1
ATOM 2588 O O . LEU A 1 189 ? -1.74123 12.66901 4.20310 1.000 26.33173 169 LEU A O 1
ATOM 2604 N N . ILE A 1 190 ? 0.13312 11.63325 4.89772 1.000 24.29692 170 ILE A N 1
ATOM 2605 C CA . ILE A 1 190 ? -0.21813 11.83067 6.30451 1.000 24.32214 170 ILE A CA 1
ATOM 2606 C C . ILE A 1 190 ? -0.37551 13.31910 6.61303 1.000 28.96974 170 ILE A C 1
ATOM 2607 O O . ILE A 1 190 ? -1.33134 13.74496 7.28021 1.000 27.74011 170 ILE A O 1
ATOM 2623 N N . GLU A 1 191 ? 0.56782 14.13594 6.13677 1.000 26.12538 171 GLU A N 1
ATOM 2624 C CA . GLU A 1 191 ? 0.58696 15.55063 6.48308 1.000 28.67166 171 GLU A CA 1
ATOM 2625 C C . GLU A 1 191 ? -0.43457 16.36599 5.70689 1.000 29.13065 171 GLU A C 1
ATOM 2626 O O . GLU A 1 191 ? -0.76277 17.47679 6.13592 1.000 30.76187 171 GLU A O 1
ATOM 2638 N N . ALA A 1 192 ? -0.96037 15.84150 4.59706 1.000 27.44114 172 ALA A N 1
ATOM 2639 C CA . ALA A 1 192 ? -2.02607 16.55176 3.90179 1.000 27.68074 172 ALA A CA 1
ATOM 2640 C C . ALA A 1 192 ? -3.25883 16.71932 4.78427 1.000 28.89441 172 ALA A C 1
ATOM 2641 O O . ALA A 1 192 ? -3.97598 17.72204 4.66848 1.000 28.91020 172 ALA A O 1
ATOM 2648 N N . ASP A 1 193 ? -3.52056 15.76186 5.66767 1.000 28.12219 173 ASP A N 1
ATOM 2649 C CA . ASP A 1 193 ? -4.65244 15.84388 6.58850 1.000 29.81714 173 ASP A CA 1
ATOM 2650 C C . ASP A 1 193 ? -4.45818 14.80715 7.68822 1.000 27.89388 173 ASP A C 1
ATOM 2651 O O . ASP A 1 193 ? -4.98757 13.68956 7.59980 1.000 28.20555 173 ASP A O 1
ATOM 2660 N N . PRO A 1 194 ? -3.70334 15.13855 8.73652 1.000 27.95821 174 PRO A N 1
ATOM 2661 C CA . PRO A 1 194 ? -3.40471 14.11694 9.75884 1.000 28.74476 174 PRO A CA 1
ATOM 2662 C C . PRO A 1 194 ? -4.62482 13.64472 10.53012 1.000 28.26361 174 PRO A C 1
ATOM 2663 O O . PRO A 1 194 ? -4.73271 12.44935 10.83631 1.000 28.05325 174 PRO A O 1
ATOM 2674 N N . ALA A 1 195 ? -5.54126 14.54775 10.88218 1.000 30.02036 175 ALA A N 1
ATOM 2675 C CA . ALA A 1 195 ? -6.74477 14.12115 11.59403 1.000 31.02821 175 ALA A CA 1
ATOM 2676 C C . ALA A 1 195 ? -7.54271 13.12337 10.76086 1.000 29.63767 175 ALA A C 1
ATOM 2677 O O . ALA A 1 195 ? -8.00319 12.09149 11.27534 1.000 28.90018 175 ALA A O 1
ATOM 2684 N N . ALA A 1 196 ? -7.71448 13.41601 9.46711 1.000 28.54722 176 ALA A N 1
ATOM 2685 C CA . ALA A 1 196 ? -8.39165 12.47592 8.58217 1.000 29.70808 176 ALA A CA 1
ATOM 2686 C C . ALA A 1 196 ? -7.63905 11.15541 8.52357 1.000 28.11373 176 ALA A C 1
ATOM 2687 O O . ALA A 1 196 ? -8.25327 10.08512 8.44327 1.000 27.11265 176 ALA A O 1
ATOM 2694 N N . TYR A 1 197 ? -6.30461 11.21130 8.56982 1.000 28.12966 177 TYR A N 1
ATOM 2695 C CA . TYR A 1 197 ? -5.51951 9.98383 8.55953 1.000 27.08200 177 TYR A CA 1
ATOM 2696 C C . TYR A 1 197 ? -5.84665 9.11449 9.76539 1.000 27.96702 177 TYR A C 1
ATOM 2697 O O . TYR A 1 197 ? -6.09831 7.90988 9.63181 1.000 26.36048 177 TYR A O 1
ATOM 2715 N N . VAL A 1 198 ? -5.81496 9.70638 10.95908 1.000 28.10581 178 VAL A N 1
ATOM 2716 C CA . VAL A 1 198 ? -6.15412 8.95110 12.15940 1.000 28.29722 178 VAL A CA 1
ATOM 2717 C C . VAL A 1 198 ? -7.54740 8.35623 12.02099 1.000 29.28836 178 VAL A C 1
ATOM 2718 O O . VAL A 1 198 ? -7.76259 7.16299 12.27725 1.000 27.43798 178 VAL A O 1
ATOM 2731 N N . ARG A 1 199 ? -8.51470 9.17814 11.59998 1.000 30.28429 179 ARG A N 1
ATOM 2732 C CA . ARG A 1 199 ? -9.89366 8.69906 11.53792 1.000 31.27115 179 ARG A CA 1
ATOM 2733 C C . ARG A 1 199 ? -10.04038 7.53974 10.55626 1.000 30.62648 179 ARG A C 1
ATOM 2734 O O . ARG A 1 199 ? -10.79169 6.59443 10.80988 1.000 31.39332 179 ARG A O 1
ATOM 2755 N N . GLU A 1 200 ? -9.35002 7.60049 9.41837 1.000 28.32751 180 GLU A N 1
ATOM 2756 C CA . GLU A 1 200 ? -9.52139 6.56435 8.40515 1.000 30.88100 180 GLU A CA 1
ATOM 2757 C C . GLU A 1 200 ? -8.77126 5.29261 8.77129 1.000 30.95520 180 GLU A C 1
ATOM 2758 O O . GLU A 1 200 ? -9.28648 4.18881 8.57101 1.000 30.41523 180 GLU A O 1
ATOM 2770 N N . ILE A 1 201 ? -7.57515 5.42970 9.34004 1.000 28.77420 181 ILE A N 1
ATOM 2771 C CA . ILE A 1 201 ? -6.82343 4.26357 9.78052 1.000 29.41004 181 ILE A CA 1
ATOM 2772 C C . ILE A 1 201 ? -7.58047 3.52131 10.87008 1.000 29.86986 181 ILE A C 1
ATOM 2773 O O . ILE A 1 201 ? -7.63854 2.28458 10.86847 1.000 31.44260 181 ILE A O 1
ATOM 2789 N N . MET A 1 202 ? -8.17494 4.25411 11.81790 1.000 29.79813 182 MET A N 1
ATOM 2790 C CA . MET A 1 202 ? -8.77093 3.58463 12.96668 1.000 30.35876 182 MET A CA 1
ATOM 2791 C C . MET A 1 202 ? -10.23646 3.21768 12.76535 1.000 31.93171 182 MET A C 1
ATOM 2792 O O . MET A 1 202 ? -10.67576 2.16591 13.24321 1.000 31.97650 182 MET A O 1
ATOM 2806 N N . GLY A 1 203 ? -11.00567 4.05076 12.06761 1.000 31.93392 183 GLY A N 1
ATOM 2807 C CA . GLY A 1 203 ? -12.42725 3.81547 11.93809 1.000 32.47514 183 GLY A CA 1
ATOM 2808 C C . GLY A 1 203 ? -12.82451 2.87240 10.82774 1.000 33.79463 183 GLY A C 1
ATOM 2809 O O . GLY A 1 203 ? -13.98210 2.45267 10.77418 1.000 32.53276 183 GLY A O 1
ATOM 2813 N N . ARG A 1 204 ? -11.90522 2.54980 9.92736 1.000 33.92401 184 ARG A N 1
ATOM 2814 C CA . ARG A 1 204 ? -12.17905 1.62315 8.84140 1.000 31.53603 184 ARG A CA 1
ATOM 2815 C C . ARG A 1 204 ? -11.96264 0.17292 9.24920 1.000 36.55958 184 ARG A C 1
ATOM 2816 O O . ARG A 1 204 ? -12.25956 -0.72986 8.45802 1.000 38.53921 184 ARG A O 1
ATOM 2837 N N . ARG A 1 205 ? -11.50427 -0.07251 10.47170 1.000 36.35360 185 ARG A N 1
ATOM 2838 C CA . ARG A 1 205 ? -11.35511 -1.41727 10.99068 1.000 38.03027 185 ARG A CA 1
ATOM 2839 C C . ARG A 1 205 ? -12.70455 -1.92080 11.52170 1.000 38.25080 185 ARG A C 1
ATOM 2840 O O . ARG A 1 205 ? -13.72957 -1.23277 11.46075 1.000 37.89554 185 ARG A O 1
ATOM 2861 N N . SER A 1 206 ? -12.69281 -3.13289 12.07828 1.000 37.23911 186 SER A N 1
ATOM 2862 C CA . SER A 1 206 ? -13.93478 -3.85128 12.35458 1.000 38.02489 186 SER A CA 1
ATOM 2863 C C . SER A 1 206 ? -14.85144 -3.10925 13.32610 1.000 37.41951 186 SER A C 1
ATOM 2864 O O . SER A 1 206 ? -16.07684 -3.09417 13.14564 1.000 37.28965 186 SER A O 1
ATOM 2872 N N . ALA A 1 207 ? -14.29437 -2.49241 14.35472 1.000 34.36443 187 ALA A N 1
ATOM 2873 C CA . ALA A 1 207 ? -15.12337 -1.90230 15.39685 1.000 36.61552 187 ALA A CA 1
ATOM 2874 C C . ALA A 1 207 ? -15.47140 -0.44904 15.10957 1.000 34.91609 187 ALA A C 1
ATOM 2875 O O . ALA A 1 207 ? -16.22201 0.16155 15.87845 1.000 34.84136 187 ALA A O 1
ATOM 2882 N N . GLY A 1 208 ? -14.94040 0.11485 14.03022 1.000 34.25857 188 GLY A N 1
ATOM 2883 C CA . GLY A 1 208 ? -15.17011 1.49913 13.72651 1.000 32.76927 188 GLY A CA 1
ATOM 2884 C C . GLY A 1 208 ? -14.58189 2.40583 14.79378 1.000 33.39369 188 GLY A C 1
ATOM 2885 O O . GLY A 1 208 ? -13.66275 2.05389 15.53697 1.000 33.13593 188 GLY A O 1
ATOM 2889 N N . LEU A 1 209 ? -15.15270 3.59914 14.86817 1.000 33.34883 189 LEU A N 1
ATOM 2890 C CA . LEU A 1 209 ? -14.71924 4.61269 15.81972 1.000 33.82009 189 LEU A CA 1
ATOM 2891 C C . LEU A 1 209 ? -15.42405 4.48248 17.16345 1.000 34.12950 189 LEU A C 1
ATOM 2892 O O . LEU A 1 209 ? -15.11943 5.24172 18.08626 1.000 33.88960 189 LEU A O 1
ATOM 2908 N N . ALA A 1 210 ? -16.33642 3.52134 17.29335 1.000 34.46123 190 ALA A N 1
ATOM 2909 C CA . ALA A 1 210 ? -17.11172 3.39219 18.52296 1.000 34.31573 190 ALA A CA 1
ATOM 2910 C C . ALA A 1 210 ? -16.26395 3.23597 19.77962 1.000 34.54655 190 ALA A C 1
ATOM 2911 O O . ALA A 1 210 ? -16.61417 3.84557 20.80339 1.000 35.32935 190 ALA A O 1
ATOM 2918 N N . PRO A 1 211 ? -15.21163 2.41808 19.80816 1.000 36.88983 191 PRO A N 1
ATOM 2919 C CA . PRO A 1 211 ? -14.51612 2.15628 21.07675 1.000 34.15103 191 PRO A CA 1
ATOM 2920 C C . PRO A 1 211 ? -13.59114 3.26013 21.56769 1.000 34.06337 191 PRO A C 1
ATOM 2921 O O . PRO A 1 211 ? -12.97954 3.08952 22.62781 1.000 33.14837 191 PRO A O 1
ATOM 2932 N N . PHE A 1 212 ? -13.49845 4.40294 20.89907 1.000 34.48207 192 PHE A N 1
ATOM 2933 C CA . PHE A 1 212 ? -12.48001 5.38783 21.23366 1.000 32.78579 192 PHE A CA 1
ATOM 2934 C C . PHE A 1 212 ? -13.09062 6.55590 21.99120 1.000 33.63840 192 PHE A C 1
ATOM 2935 O O . PHE A 1 212 ? -13.96326 7.25946 21.47428 1.000 31.46266 192 PHE A O 1
ATOM 2952 N N . ASP A 1 213 ? -12.62738 6.73309 23.22401 1.000 33.56774 193 ASP A N 1
ATOM 2953 C CA . ASP A 1 213 ? -13.01139 7.86493 24.04911 1.000 32.84327 193 ASP A CA 1
ATOM 2954 C C . ASP A 1 213 ? -12.67655 9.16888 23.32983 1.000 32.21083 193 ASP A C 1
ATOM 2955 O O . ASP A 1 213 ? -11.63161 9.26644 22.67497 1.000 32.61972 193 ASP A O 1
ATOM 2964 N N . PRO A 1 214 ? -13.54147 10.18550 23.41474 1.000 32.95187 194 PRO A N 1
ATOM 2965 C CA . PRO A 1 214 ? -13.23196 11.45816 22.73432 1.000 32.93486 194 PRO A CA 1
ATOM 2966 C C . PRO A 1 214 ? -11.88325 12.04753 23.11978 1.000 31.22580 194 PRO A C 1
ATOM 2967 O O . PRO A 1 214 ? -11.13995 12.50313 22.24023 1.000 31.09995 194 PRO A O 1
ATOM 2978 N N . ARG A 1 215 ? -11.54589 12.05074 24.41682 1.000 30.78692 195 ARG A N 1
ATOM 2979 C CA . ARG A 1 215 ? -10.26122 12.59640 24.83896 1.000 30.15440 195 ARG A CA 1
ATOM 2980 C C . ARG A 1 215 ? -9.10089 11.84957 24.18511 1.000 31.53088 195 ARG A C 1
ATOM 2981 O O . ARG A 1 215 ? -8.11780 12.46629 23.75072 1.000 31.32454 195 ARG A O 1
ATOM 3002 N N . ALA A 1 216 ? -9.21008 10.52166 24.08265 1.000 30.85011 196 ALA A N 1
ATOM 3003 C CA . ALA A 1 216 ? -8.13646 9.72296 23.50197 1.000 30.58813 196 ALA A CA 1
ATOM 3004 C C . ALA A 1 216 ? -7.97255 10.01830 22.01922 1.000 28.69617 196 ALA A C 1
ATOM 3005 O O . ALA A 1 216 ? -6.84721 10.17312 21.52508 1.000 29.83245 196 ALA A O 1
ATOM 3012 N N . LEU A 1 217 ? -9.08383 10.07544 21.28641 1.000 28.82216 197 LEU A N 1
ATOM 3013 C CA . LEU A 1 217 ? -9.00783 10.41078 19.86731 1.000 30.91184 197 LEU A CA 1
ATOM 3014 C C . LEU A 1 217 ? -8.37335 11.78205 19.66962 1.000 31.29590 197 LEU A C 1
ATOM 3015 O O . LEU A 1 217 ? -7.52207 11.96778 18.78722 1.000 31.01599 197 LEU A O 1
ATOM 3031 N N . ALA A 1 218 ? -8.77487 12.75671 20.49200 1.000 31.99859 198 ALA A N 1
ATOM 3032 C CA . ALA A 1 218 ? -8.18498 14.08860 20.40018 1.000 32.45306 198 ALA A CA 1
ATOM 3033 C C . ALA A 1 218 ? -6.68369 14.03632 20.63638 1.000 30.97760 198 ALA A C 1
ATOM 3034 O O . ALA A 1 218 ? -5.91914 14.73836 19.96296 1.000 30.85879 198 ALA A O 1
ATOM 3041 N N . GLU A 1 219 ? -6.24015 13.20931 21.58947 1.000 30.41519 199 GLU A N 1
ATOM 3042 C CA . GLU A 1 219 ? -4.80387 13.08536 21.83541 1.000 29.75827 199 GLU A CA 1
ATOM 3043 C C . GLU A 1 219 ? -4.08750 12.51326 20.61532 1.000 29.45706 199 GLU A C 1
ATOM 3044 O O . GLU A 1 219 ? -3.02661 13.00717 20.20860 1.000 28.68450 199 GLU A O 1
ATOM 3056 N N . TYR A 1 220 ? -4.63697 11.44059 20.03891 1.000 28.64854 200 TYR A N 1
ATOM 3057 C CA . TYR A 1 220 ? -3.98757 10.83436 18.87962 1.000 28.66262 200 TYR A CA 1
ATOM 3058 C C . TYR A 1 220 ? -3.82244 11.85997 17.76672 1.000 28.90242 200 TYR A C 1
ATOM 3059 O O . TYR A 1 220 ? -2.76543 11.94440 17.12973 1.000 28.51316 200 TYR A O 1
ATOM 3077 N N . GLN A 1 221 ? -4.86010 12.66326 17.53325 1.000 30.85842 201 GLN A N 1
ATOM 3078 C CA . GLN A 1 221 ? -4.81382 13.63425 16.44343 1.000 32.91275 201 GLN A CA 1
ATOM 3079 C C . GLN A 1 221 ? -3.85958 14.77721 16.76092 1.000 30.30076 201 GLN A C 1
ATOM 3080 O O . GLN A 1 221 ? -3.07665 15.18964 15.89697 1.000 31.02126 201 GLN A O 1
ATOM 3094 N N . ARG A 1 222 ? -3.89310 15.29053 17.99477 1.000 29.73337 202 ARG A N 1
ATOM 3095 C CA . ARG A 1 222 ? -2.96399 16.35272 18.36836 1.000 29.74912 202 ARG A CA 1
ATOM 3096 C C . ARG A 1 222 ? -1.52168 15.90409 18.18197 1.000 28.73534 202 ARG A C 1
ATOM 3097 O O . ARG A 1 222 ? -0.70033 16.62305 17.60359 1.000 28.06057 202 ARG A O 1
ATOM 3118 N N . CYS A 1 223 ? -1.18984 14.71794 18.68857 1.000 28.88644 203 CYS A N 1
ATOM 3119 C CA . CYS A 1 223 ? 0.19743 14.26634 18.65592 1.000 28.12356 203 CYS A CA 1
ATOM 3120 C C . CYS A 1 223 ? 0.62721 13.90858 17.23982 1.000 27.42182 203 CYS A C 1
ATOM 3121 O O . CYS A 1 223 ? 1.77860 14.14891 16.86030 1.000 27.59328 203 CYS A O 1
ATOM 3129 N N . LEU A 1 224 ? -0.28349 13.34746 16.43764 1.000 28.85889 204 LEU A N 1
ATOM 3130 C CA . LEU A 1 224 ? 0.07653 12.99505 15.06820 1.000 27.19755 204 LEU A CA 1
ATOM 3131 C C . LEU A 1 224 ? 0.44807 14.23689 14.26083 1.000 29.15527 204 LEU A C 1
ATOM 3132 O O . LEU A 1 224 ? 1.24785 14.15596 13.31600 1.000 27.89169 204 LEU A O 1
ATOM 3148 N N . ALA A 1 225 ? -0.11706 15.39480 14.61664 1.000 28.39125 205 ALA A N 1
ATOM 3149 C CA . ALA A 1 225 ? 0.13946 16.62985 13.88235 1.000 29.98386 205 ALA A CA 1
ATOM 3150 C C . ALA A 1 225 ? 1.45276 17.31284 14.25636 1.000 28.90154 205 ALA A C 1
ATOM 3151 O O . ALA A 1 225 ? 1.84724 18.26178 13.57116 1.000 29.28675 205 ALA A O 1
ATOM 3158 N N . LEU A 1 226 ? 2.14079 16.86778 15.30150 1.000 27.97159 206 LEU A N 1
ATOM 3159 C CA . LEU A 1 226 ? 3.39378 17.51163 15.65979 1.000 26.90090 206 LEU A CA 1
ATOM 3160 C C . LEU A 1 226 ? 4.39989 17.36110 14.51963 1.000 28.54606 206 LEU A C 1
ATOM 3161 O O . LEU A 1 226 ? 4.45750 16.30662 13.87396 1.000 26.31317 206 LEU A O 1
ATOM 3177 N N . PRO A 1 227 ? 5.20320 18.38835 14.24381 1.000 27.17900 207 PRO A N 1
ATOM 3178 C CA . PRO A 1 227 ? 6.14619 18.30271 13.12070 1.000 27.17674 207 PRO A CA 1
ATOM 3179 C C . PRO A 1 227 ? 7.11765 17.14036 13.27742 1.000 28.61688 207 PRO A C 1
ATOM 3180 O O . PRO A 1 227 ? 7.58932 16.83011 14.37813 1.000 27.87653 207 PRO A O 1
ATOM 3191 N N . GLY A 1 228 ? 7.42291 16.50284 12.14806 1.000 25.03105 208 GLY A N 1
ATOM 3192 C CA . GLY A 1 228 ? 8.31945 15.37290 12.14089 1.000 26.32622 208 GLY A CA 1
ATOM 3193 C C . GLY A 1 228 ? 7.68186 14.04315 12.48006 1.000 27.98209 208 GLY A C 1
ATOM 3194 O O . GLY A 1 228 ? 8.37112 13.01239 12.41480 1.000 30.00072 208 GLY A O 1
ATOM 3198 N N . SER A 1 229 ? 6.38990 14.02711 12.82465 1.000 24.86658 209 SER A N 1
ATOM 3199 C CA . SER A 1 229 ? 5.74458 12.78210 13.21887 1.000 26.97838 209 SER A CA 1
ATOM 3200 C C . SER A 1 229 ? 5.60360 11.83966 12.03081 1.000 26.61258 209 SER A C 1
ATOM 3201 O O . SER A 1 229 ? 5.90355 10.64408 12.13438 1.000 27.58726 209 SER A O 1
ATOM 3209 N N . ALA A 1 230 ? 5.12266 12.36014 10.89916 1.000 24.65065 210 ALA A N 1
ATOM 3210 C CA . ALA A 1 230 ? 4.87516 11.51366 9.73963 1.000 26.53246 210 ALA A CA 1
ATOM 3211 C C . ALA A 1 230 ? 6.13863 10.76934 9.33611 1.000 25.72016 210 ALA A C 1
ATOM 3212 O O . ALA A 1 230 ? 6.11906 9.54761 9.12690 1.000 24.14928 210 ALA A O 1
ATOM 3219 N N . HIS A 1 231 ? 7.25636 11.49305 9.24423 1.000 25.83501 211 HIS A N 1
ATOM 3220 C CA . HIS A 1 231 ? 8.50622 10.86534 8.83458 1.000 26.09020 211 HIS A CA 1
ATOM 3221 C C . HIS A 1 231 ? 8.94056 9.81266 9.84502 1.000 26.12180 211 HIS A C 1
ATOM 3222 O O . HIS A 1 231 ? 9.42798 8.74581 9.46254 1.000 26.19428 211 HIS A O 1
ATOM 3236 N N . GLY A 1 232 ? 8.78543 10.09918 11.14134 1.000 24.96337 212 GLY A N 1
ATOM 3237 C CA . GLY A 1 232 ? 9.18984 9.13267 12.14985 1.000 25.17738 212 GLY A CA 1
ATOM 3238 C C . GLY A 1 232 ? 8.40216 7.83874 12.06595 1.000 25.44697 212 GLY A C 1
ATOM 3239 O O . GLY A 1 232 ? 8.96952 6.74507 12.12395 1.000 24.43569 212 GLY A O 1
ATOM 3243 N N . MET A 1 233 ? 7.07688 7.94721 11.93984 1.000 26.03455 213 MET A N 1
ATOM 3244 C CA . MET A 1 233 ? 6.24054 6.75502 11.81468 1.000 25.95045 213 MET A CA 1
ATOM 3245 C C . MET A 1 233 ? 6.61762 5.95877 10.57156 1.000 24.83532 213 MET A C 1
ATOM 3246 O O . MET A 1 233 ? 6.77363 4.72378 10.62263 1.000 22.49799 213 MET A O 1
ATOM 3260 N N . CYS A 1 234 ? 6.79432 6.65699 9.44368 1.000 24.79002 214 CYS A N 1
ATOM 3261 C CA . CYS A 1 234 ? 7.17767 5.96566 8.21824 1.000 24.30493 214 CYS A CA 1
ATOM 3262 C C . CYS A 1 234 ? 8.55545 5.33699 8.32691 1.000 23.79337 214 CYS A C 1
ATOM 3263 O O . CYS A 1 234 ? 8.78021 4.27430 7.75030 1.000 25.15216 214 CYS A O 1
ATOM 3271 N N . GLU A 1 235 ? 9.47865 5.96285 9.05761 1.000 23.72548 215 GLU A N 1
ATOM 3272 C CA . GLU A 1 235 ? 10.79651 5.37302 9.25780 1.000 24.80035 215 GLU A CA 1
ATOM 3273 C C . GLU A 1 235 ? 10.70308 4.09744 10.08544 1.000 24.74039 215 GLU A C 1
ATOM 3274 O O . GLU A 1 235 ? 11.41630 3.12134 9.81753 1.000 24.65956 215 GLU A O 1
ATOM 3286 N N . ASP A 1 236 ? 9.85724 4.10497 11.11825 1.000 24.95382 216 ASP A N 1
ATOM 3287 C CA . ASP A 1 236 ? 9.58195 2.88403 11.86544 1.000 23.77561 216 ASP A CA 1
ATOM 3288 C C . ASP A 1 236 ? 9.14860 1.77318 10.91866 1.000 24.57005 216 ASP A C 1
ATOM 3289 O O . ASP A 1 236 ? 9.71955 0.66997 10.91726 1.000 24.10007 216 ASP A O 1
ATOM 3298 N N . TYR A 1 237 ? 8.14355 2.05743 10.08469 1.000 24.60390 217 TYR A N 1
ATOM 3299 C CA . TYR A 1 237 ? 7.67485 1.03529 9.15054 1.000 24.32883 217 TYR A CA 1
ATOM 3300 C C . TYR A 1 237 ? 8.77802 0.60428 8.17884 1.000 23.62527 217 TYR A C 1
ATOM 3301 O O . TYR A 1 237 ? 8.93191 -0.59297 7.88679 1.000 25.61538 217 TYR A O 1
ATOM 3319 N N . ARG A 1 238 ? 9.56072 1.55906 7.67215 1.000 23.73052 218 ARG A N 1
ATOM 3320 C CA . ARG A 1 238 ? 10.61339 1.23268 6.71060 1.000 23.45489 218 ARG A CA 1
ATOM 3321 C C . ARG A 1 238 ? 11.64752 0.30168 7.32843 1.000 24.56063 218 ARG A C 1
ATOM 3322 O O . ARG A 1 238 ? 12.04988 -0.69515 6.71457 1.000 26.22730 218 ARG A O 1
ATOM 3343 N N . ALA A 1 239 ? 12.08857 0.60868 8.55154 1.000 22.83226 219 ALA A N 1
ATOM 3344 C CA . ALA A 1 239 ? 12.97969 -0.30863 9.25702 1.000 24.76383 219 ALA A CA 1
ATOM 3345 C C . ALA A 1 239 ? 12.33782 -1.68278 9.42310 1.000 25.64635 219 ALA A C 1
ATOM 3346 O O . ALA A 1 239 ? 13.00168 -2.71789 9.25737 1.000 26.12042 219 ALA A O 1
ATOM 3353 N N . SER A 1 240 ? 11.04707 -1.71849 9.74997 1.000 24.78565 220 SER A N 1
ATOM 3354 C CA . SER A 1 240 ? 10.40021 -3.00799 9.96026 1.000 24.17466 220 SER A CA 1
ATOM 3355 C C . SER A 1 240 ? 10.21765 -3.78320 8.66272 1.000 24.41929 220 SER A C 1
ATOM 3356 O O . SER A 1 240 ? 9.92868 -4.98501 8.71292 1.000 24.08383 220 SER A O 1
ATOM 3364 N N . ALA A 1 241 ? 10.39077 -3.13612 7.51513 1.000 24.04738 221 ALA A N 1
ATOM 3365 C CA . ALA A 1 241 ? 10.46834 -3.82973 6.24048 1.000 23.25435 221 ALA A CA 1
ATOM 3366 C C . ALA A 1 241 ? 11.90457 -4.03770 5.76774 1.000 26.24380 221 ALA A C 1
ATOM 3367 O O . ALA A 1 241 ? 12.10729 -4.55005 4.66249 1.000 24.42433 221 ALA A O 1
ATOM 3374 N N . GLY A 1 242 ? 12.90038 -3.64759 6.56755 1.000 25.77483 222 GLY A N 1
ATOM 3375 C CA . GLY A 1 242 ? 14.28958 -3.82072 6.18652 1.000 25.22972 222 GLY A CA 1
ATOM 3376 C C . GLY A 1 242 ? 15.20244 -4.31872 7.29289 1.000 26.27896 222 GLY A C 1
ATOM 3377 O O . GLY A 1 242 ? 15.24641 -5.51894 7.58340 1.000 27.64794 222 GLY A O 1
ATOM 3381 N N . ILE A 1 243 ? 15.93880 -3.39303 7.91260 1.000 25.46775 223 ILE A N 1
ATOM 3382 C CA . ILE A 1 243 ? 16.97052 -3.75796 8.88050 1.000 27.00538 223 ILE A CA 1
ATOM 3383 C C . ILE A 1 243 ? 16.38408 -4.57788 10.02324 1.000 25.98569 223 ILE A C 1
ATOM 3384 O O . ILE A 1 243 ? 17.01152 -5.53552 10.50518 1.000 28.58643 223 ILE A O 1
ATOM 3400 N N . ASP A 1 244 ? 15.18522 -4.21405 10.48754 1.000 24.66374 224 ASP A N 1
ATOM 3401 C CA . ASP A 1 244 ? 14.55208 -4.99257 11.54885 1.000 25.79968 224 ASP A CA 1
ATOM 3402 C C . ASP A 1 244 ? 14.39949 -6.45211 11.14151 1.000 25.64761 224 ASP A C 1
ATOM 3403 O O . ASP A 1 244 ? 14.60325 -7.35984 11.95746 1.000 26.50944 224 ASP A O 1
ATOM 3412 N N . LEU A 1 245 ? 14.03249 -6.69732 9.88118 1.000 25.47179 225 LEU A N 1
ATOM 3413 C CA . LEU A 1 245 ? 13.88267 -8.07007 9.41940 1.000 25.90748 225 LEU A CA 1
ATOM 3414 C C . LEU A 1 245 ? 15.23022 -8.77417 9.34892 1.000 26.54664 225 LEU A C 1
ATOM 3415 O O . LEU A 1 245 ? 15.30455 -9.97977 9.58050 1.000 25.01408 225 LEU A O 1
ATOM 3431 N N . ASP A 1 246 ? 16.30555 -8.04214 9.05662 1.000 26.91679 226 ASP A N 1
ATOM 3432 C CA . ASP A 1 246 ? 17.64183 -8.62631 9.15562 1.000 28.52270 226 ASP A CA 1
ATOM 3433 C C . ASP A 1 246 ? 17.92016 -9.11055 10.57678 1.000 26.90051 226 ASP A C 1
ATOM 3434 O O . ASP A 1 246 ? 18.38419 -10.23724 10.78393 1.000 28.15832 226 ASP A O 1
ATOM 3443 N N . HIS A 1 247 ? 17.65574 -8.26266 11.57389 1.000 27.54875 227 HIS A N 1
ATOM 3444 C CA . HIS A 1 247 ? 17.88607 -8.67988 12.95522 1.000 27.71433 227 HIS A CA 1
ATOM 3445 C C . HIS A 1 247 ? 17.03038 -9.89575 13.31536 1.000 27.98986 227 HIS A C 1
ATOM 3446 O O . HIS A 1 247 ? 17.52408 -10.87010 13.91166 1.000 27.10947 227 HIS A O 1
ATOM 3460 N N . ASP A 1 248 ? 15.74991 -9.86266 12.94347 1.000 25.63330 228 ASP A N 1
ATOM 3461 C CA . ASP A 1 248 ? 14.85061 -10.96336 13.27226 1.000 25.38382 228 ASP A CA 1
ATOM 3462 C C . ASP A 1 248 ? 15.28852 -12.25246 12.58408 1.000 26.12660 228 ASP A C 1
ATOM 3463 O O . ASP A 1 248 ? 15.25318 -13.33516 13.18702 1.000 25.28469 228 ASP A O 1
ATOM 3472 N N . ARG A 1 249 ? 15.71600 -12.14855 11.32294 1.000 25.62328 229 ARG A N 1
ATOM 3473 C CA . ARG A 1 249 ? 16.19147 -13.30935 10.58101 1.000 26.66847 229 ARG A CA 1
ATOM 3474 C C . ARG A 1 249 ? 17.45744 -13.88621 11.19299 1.000 28.45432 229 ARG A C 1
ATOM 3475 O O . ARG A 1 249 ? 17.64118 -15.10579 11.21341 1.000 31.12877 229 ARG A O 1
ATOM 3496 N N . GLU A 1 250 ? 18.36822 -13.02729 11.65298 1.000 28.95203 230 GLU A N 1
ATOM 3497 C CA . GLU A 1 250 ? 19.56417 -13.53216 12.31741 1.000 30.76725 230 GLU A CA 1
ATOM 3498 C C . GLU A 1 250 ? 19.17586 -14.32679 13.55657 1.000 32.31587 230 GLU A C 1
ATOM 3499 O O . GLU A 1 250 ? 19.68287 -15.43636 13.78836 1.000 31.20392 230 GLU A O 1
ATOM 3511 N N . ASP A 1 251 ? 18.25748 -13.77512 14.36071 1.000 29.30613 231 ASP A N 1
ATOM 3512 C CA . ASP A 1 251 ? 17.76714 -14.51856 15.51933 1.000 29.84762 231 ASP A CA 1
ATOM 3513 C C . ASP A 1 251 ? 17.23711 -15.88367 15.09079 1.000 31.49331 231 ASP A C 1
ATOM 3514 O O . ASP A 1 251 ? 17.56835 -16.91867 15.68484 1.000 32.17132 231 ASP A O 1
ATOM 3523 N N . ARG A 1 252 ? 16.42111 -15.90092 14.03645 1.000 30.96525 232 ARG A N 1
ATOM 3524 C CA . ARG A 1 252 ? 15.83285 -17.15443 13.57837 1.000 31.86231 232 ARG A CA 1
ATOM 3525 C C . ARG A 1 252 ? 16.90612 -18.15417 13.16167 1.000 32.62264 232 ARG A C 1
ATOM 3526 O O . ARG A 1 252 ? 16.85980 -19.33120 13.53655 1.000 32.73031 232 ARG A O 1
ATOM 3547 N N . GLN A 1 253 ? 17.88496 -17.69668 12.37964 1.000 33.84553 233 GLN A N 1
ATOM 3548 C CA . GLN A 1 253 ? 18.87760 -18.61173 11.82619 1.000 37.63356 233 GLN A CA 1
ATOM 3549 C C . GLN A 1 253 ? 19.76461 -19.17725 12.92494 1.000 36.88859 233 GLN A C 1
ATOM 3550 O O . GLN A 1 253 ? 20.17216 -20.34325 12.86251 1.000 39.37311 233 GLN A O 1
ATOM 3564 N N . LEU A 1 254 ? 20.08121 -18.36841 13.93292 1.000 33.72555 234 LEU A N 1
ATOM 3565 C CA . LEU A 1 254 ? 20.93856 -18.81888 15.02108 1.000 34.21865 234 LEU A CA 1
ATOM 3566 C C . LEU A 1 254 ? 20.17481 -19.52414 16.13403 1.000 33.89589 234 LEU A C 1
ATOM 3567 O O . LEU A 1 254 ? 20.78906 -19.93782 17.12543 1.000 33.42150 234 LEU A O 1
ATOM 3583 N N . GLY A 1 255 ? 18.86258 -19.67705 15.99806 1.000 33.14889 235 GLY A N 1
ATOM 3584 C CA . GLY A 1 255 ? 18.08600 -20.32100 17.03836 1.000 31.50272 235 GLY A CA 1
ATOM 3585 C C . GLY A 1 255 ? 17.92279 -19.48947 18.29329 1.000 32.80348 235 GLY A C 1
ATOM 3586 O O . GLY A 1 255 ? 17.74508 -20.05015 19.37993 1.000 34.28017 235 GLY A O 1
ATOM 3590 N N . ARG A 1 256 ? 17.98155 -18.16299 18.17652 1.000 32.18100 236 ARG A N 1
ATOM 3591 C CA . ARG A 1 256 ? 17.77979 -17.27186 19.31367 1.000 32.80062 236 ARG A CA 1
ATOM 3592 C C . ARG A 1 256 ? 16.29624 -16.93173 19.43547 1.000 30.94582 236 ARG A C 1
ATOM 3593 O O . ARG A 1 256 ? 15.68011 -16.43606 18.48381 1.000 28.02214 236 ARG A O 1
ATOM 3614 N N . ARG A 1 257 ? 15.73567 -17.19755 20.61595 1.000 29.69735 237 ARG A N 1
ATOM 3615 C CA . ARG A 1 257 ? 14.31155 -17.06559 20.86521 1.000 28.89343 237 ARG A CA 1
ATOM 3616 C C . ARG A 1 257 ? 14.06357 -16.39485 22.21004 1.000 30.37800 237 ARG A C 1
ATOM 3617 O O . ARG A 1 257 ? 14.95000 -16.32586 23.07173 1.000 28.09594 237 ARG A O 1
ATOM 3638 N N . LEU A 1 258 ? 12.83548 -15.90045 22.37977 1.000 27.79776 238 LEU A N 1
ATOM 3639 C CA . LEU A 1 258 ? 12.42603 -15.34607 23.66580 1.000 29.36628 238 LEU A CA 1
ATOM 3640 C C . LEU A 1 258 ? 12.43596 -16.42447 24.74306 1.000 29.85831 238 LEU A C 1
ATOM 3641 O O . LEU A 1 258 ? 11.84063 -17.49348 24.57766 1.000 31.71091 238 LEU A O 1
ATOM 3657 N N . SER A 1 259 ? 13.10681 -16.13538 25.85400 1.000 29.45234 239 SER A N 1
ATOM 3658 C CA . SER A 1 259 ? 13.25380 -17.08098 26.95277 1.000 30.37752 239 SER A CA 1
ATOM 3659 C C . SER A 1 259 ? 12.25061 -16.87218 28.08086 1.000 30.50720 239 SER A C 1
ATOM 3660 O O . SER A 1 259 ? 11.93683 -17.83205 28.79488 1.000 30.46857 239 SER A O 1
ATOM 3668 N N . MET A 1 260 ? 11.73969 -15.65601 28.26771 1.000 28.10379 240 MET A N 1
ATOM 3669 C CA . MET A 1 260 ? 10.87297 -15.38184 29.40855 1.000 29.04546 240 MET A CA 1
ATOM 3670 C C . MET A 1 260 ? 9.41330 -15.64355 29.06211 1.000 27.18027 240 MET A C 1
ATOM 3671 O O . MET A 1 260 ? 9.04736 -15.75072 27.89019 1.000 26.92657 240 MET A O 1
ATOM 3685 N N . PRO A 1 261 ? 8.54544 -15.73589 30.06800 1.000 29.40482 241 PRO A N 1
ATOM 3686 C CA . PRO A 1 261 ? 7.13274 -16.04099 29.79520 1.000 27.58334 241 PRO A CA 1
ATOM 3687 C C . PRO A 1 261 ? 6.46523 -14.98113 28.92850 1.000 27.03829 241 PRO A C 1
ATOM 3688 O O . PRO A 1 261 ? 6.64369 -13.77278 29.13153 1.000 26.15762 241 PRO A O 1
ATOM 3699 N N . LEU A 1 262 ? 5.68365 -15.46090 27.95873 1.000 26.13241 242 LEU A N 1
ATOM 3700 C CA . LEU A 1 262 ? 5.02696 -14.62935 26.96027 1.000 26.11927 242 LEU A CA 1
ATOM 3701 C C . LEU A 1 262 ? 3.54811 -14.97247 26.86416 1.000 25.39448 242 LEU A C 1
ATOM 3702 O O . LEU A 1 262 ? 3.18205 -16.13867 26.70163 1.000 28.55655 242 LEU A O 1
ATOM 3718 N N . LEU A 1 263 ? 2.71099 -13.94978 26.95412 1.000 25.57925 243 LEU A N 1
ATOM 3719 C CA . LEU A 1 263 ? 1.27800 -14.03357 26.71694 1.000 25.66472 243 LEU A CA 1
ATOM 3720 C C . LEU A 1 263 ? 0.96113 -13.22305 25.46991 1.000 24.55546 243 LEU A C 1
ATOM 3721 O O . LEU A 1 263 ? 1.37065 -12.06201 25.36435 1.000 25.37190 243 LEU A O 1
ATOM 3737 N N . VAL A 1 264 ? 0.25822 -13.83857 24.52337 1.000 24.41961 244 VAL A N 1
ATOM 3738 C CA . VAL A 1 264 ? -0.11091 -13.19212 23.26908 1.000 24.75400 244 VAL A CA 1
ATOM 3739 C C . VAL A 1 264 ? -1.62908 -13.15404 23.17640 1.000 25.00872 244 VAL A C 1
ATOM 3740 O O . VAL A 1 264 ? -2.28586 -14.20262 23.21570 1.000 25.86736 244 VAL A O 1
ATOM 3753 N N . LEU A 1 265 ? -2.18353 -11.94963 23.04425 1.000 24.34229 245 LEU A N 1
ATOM 3754 C CA . LEU A 1 265 ? -3.61993 -11.75742 22.88895 1.000 24.78706 245 LEU A CA 1
ATOM 3755 C C . LEU A 1 265 ? -3.90463 -10.96125 21.62285 1.000 22.46050 245 LEU A C 1
ATOM 3756 O O . LEU A 1 265 ? -3.30893 -9.90365 21.40126 1.000 23.49794 245 LEU A O 1
ATOM 3772 N N . TRP A 1 266 ? -4.80397 -11.47031 20.79391 1.000 21.91005 246 TRP A N 1
ATOM 3773 C CA . TRP A 1 266 ? -5.20278 -10.80404 19.56145 1.000 25.20780 246 TRP A CA 1
ATOM 3774 C C . TRP A 1 266 ? -6.71712 -10.83530 19.41728 1.000 24.99284 246 TRP A C 1
ATOM 3775 O O . TRP A 1 266 ? -7.40257 -11.65810 20.02366 1.000 27.19587 246 TRP A O 1
ATOM 3796 N N . GLY A 1 267 ? -7.23061 -9.91305 18.60509 1.000 24.82025 247 GLY A N 1
ATOM 3797 C CA . GLY A 1 267 ? -8.66842 -9.78188 18.43519 1.000 25.77668 247 GLY A CA 1
ATOM 3798 C C . GLY A 1 267 ? -9.20234 -10.77089 17.41383 1.000 29.16914 247 GLY A C 1
ATOM 3799 O O . GLY A 1 267 ? -8.72811 -10.82602 16.27492 1.000 28.92987 247 GLY A O 1
ATOM 3803 N N . GLU A 1 268 ? -10.21044 -11.54552 17.81929 1.000 29.42395 248 GLU A N 1
ATOM 3804 C CA . GLU A 1 268 ? -10.82084 -12.51764 16.91822 1.000 31.57086 248 GLU A CA 1
ATOM 3805 C C . GLU A 1 268 ? -11.37861 -11.84513 15.67464 1.000 31.61672 248 GLU A C 1
ATOM 3806 O O . GLU A 1 268 ? -11.48955 -12.48114 14.62132 1.000 30.13308 248 GLU A O 1
ATOM 3818 N N . GLU A 1 269 ? -11.73387 -10.56595 15.77503 1.000 31.00594 249 GLU A N 1
ATOM 3819 C CA . GLU A 1 269 ? -12.35842 -9.83018 14.68448 1.000 31.82519 249 GLU A CA 1
ATOM 3820 C C . GLU A 1 269 ? -11.35999 -9.07435 13.81831 1.000 31.57415 249 GLU A C 1
ATOM 3821 O O . GLU A 1 269 ? -11.77900 -8.34440 12.91088 1.000 32.83248 249 GLU A O 1
ATOM 3833 N N . GLY A 1 270 ? -10.05612 -9.23461 14.05667 1.000 31.01724 250 GLY A N 1
ATOM 3834 C CA . GLY A 1 270 ? -9.05288 -8.43485 13.39245 1.000 31.69045 250 GLY A CA 1
ATOM 3835 C C . GLY A 1 270 ? -8.35649 -9.15199 12.24235 1.000 32.60961 250 GLY A C 1
ATOM 3836 O O . GLY A 1 270 ? -8.57063 -10.33214 11.97243 1.000 31.73216 250 GLY A O 1
ATOM 3840 N N . VAL A 1 271 ? -7.47790 -8.39470 11.57655 1.000 29.13232 251 VAL A N 1
ATOM 3841 C CA . VAL A 1 271 ? -6.77214 -8.90611 10.40281 1.000 30.97855 251 VAL A CA 1
ATOM 3842 C C . VAL A 1 271 ? -5.77020 -9.97878 10.80321 1.000 28.70057 251 VAL A C 1
ATOM 3843 O O . VAL A 1 271 ? -5.57056 -10.96867 10.08251 1.000 28.77790 251 VAL A O 1
ATOM 3856 N N . VAL A 1 272 ? -5.10154 -9.78651 11.94100 1.000 26.57886 252 VAL A N 1
ATOM 3857 C CA . VAL A 1 272 ? -4.09339 -10.74687 12.37462 1.000 27.98377 252 VAL A CA 1
ATOM 3858 C C . VAL A 1 272 ? -4.72336 -12.12565 12.51724 1.000 29.75380 252 VAL A C 1
ATOM 3859 O O . VAL A 1 272 ? -4.17139 -13.13512 12.05608 1.000 28.79089 252 VAL A O 1
ATOM 3872 N N . HIS A 1 273 ? -5.90206 -12.18246 13.14821 1.000 27.22993 253 HIS A N 1
ATOM 3873 C CA . HIS A 1 273 ? -6.59718 -13.45266 13.30564 1.000 30.40910 253 HIS A CA 1
ATOM 3874 C C . HIS A 1 273 ? -6.91433 -14.08958 11.95807 1.000 30.73200 253 HIS A C 1
ATOM 3875 O O . HIS A 1 273 ? -6.73319 -15.29958 11.78301 1.000 29.13158 253 HIS A O 1
ATOM 3889 N N . ARG A 1 274 ? -7.38122 -13.29422 10.99023 1.000 31.66053 254 ARG A N 1
ATOM 3890 C CA . ARG A 1 274 ? -7.81839 -13.88440 9.73233 1.000 32.66928 254 ARG A CA 1
ATOM 3891 C C . ARG A 1 274 ? -6.64867 -14.36132 8.87936 1.000 32.25500 254 ARG A C 1
ATOM 3892 O O . ARG A 1 274 ? -6.78101 -15.33956 8.13978 1.000 32.48818 254 ARG A O 1
ATOM 3913 N N . CYS A 1 275 ? -5.50663 -13.67907 8.94434 1.000 30.95260 255 CYS A N 1
ATOM 3914 C CA . CYS A 1 275 ? -4.46086 -13.87185 7.95331 1.000 29.52371 255 CYS A CA 1
ATOM 3915 C C . CYS A 1 275 ? -3.27080 -14.66679 8.45457 1.000 28.00274 255 CYS A C 1
ATOM 3916 O O . CYS A 1 275 ? -2.39169 -14.98534 7.65000 1.000 27.86452 255 CYS A O 1
ATOM 3924 N N . PHE A 1 276 ? -3.21694 -15.00067 9.74000 1.000 27.76135 256 PHE A N 1
ATOM 3925 C CA . PHE A 1 276 ? -2.08975 -15.74260 10.27766 1.000 28.09979 256 PHE A CA 1
ATOM 3926 C C . PHE A 1 276 ? -2.57462 -16.67204 11.38360 1.000 30.03361 256 PHE A C 1
ATOM 3927 O O . PHE A 1 276 ? -3.74076 -16.65133 11.78220 1.000 28.58026 256 PHE A O 1
ATOM 3944 N N . ASP A 1 277 ? -1.64781 -17.49697 11.87421 1.000 29.35468 257 ASP A N 1
ATOM 3945 C CA . ASP A 1 277 ? -1.83589 -18.35505 13.04234 1.000 29.21389 257 ASP A CA 1
ATOM 3946 C C . ASP A 1 277 ? -0.99740 -17.75823 14.16453 1.000 28.20647 257 ASP A C 1
ATOM 3947 O O . ASP A 1 277 ? 0.16029 -18.15629 14.36325 1.000 28.44426 257 ASP A O 1
ATOM 3956 N N . PRO A 1 278 ? -1.52670 -16.79785 14.92462 1.000 28.40263 258 PRO A N 1
ATOM 3957 C CA . PRO A 1 278 ? -0.64296 -16.01760 15.81512 1.000 27.21082 258 PRO A CA 1
ATOM 3958 C C . PRO A 1 278 ? 0.10614 -16.86135 16.83551 1.000 28.20403 258 PRO A C 1
ATOM 3959 O O . PRO A 1 278 ? 1.32682 -16.69451 17.00987 1.000 26.10110 258 PRO A O 1
ATOM 3970 N N . LEU A 1 279 ? -0.59519 -17.77171 17.52028 1.000 28.24266 259 LEU A N 1
ATOM 3971 C CA . LEU A 1 279 ? 0.04948 -18.54373 18.57640 1.000 26.93881 259 LEU A CA 1
ATOM 3972 C C . LEU A 1 279 ? 1.13860 -19.43574 17.99269 1.000 27.23772 259 LEU A C 1
ATOM 3973 O O . LEU A 1 279 ? 2.22136 -19.57240 18.57437 1.000 26.14020 259 LEU A O 1
ATOM 3989 N N . ARG A 1 280 ? 0.87215 -20.05937 16.84068 1.000 28.03553 260 ARG A N 1
ATOM 3990 C CA . ARG A 1 280 ? 1.90922 -20.86621 16.20668 1.000 30.37180 260 ARG A CA 1
ATOM 3991 C C . ARG A 1 280 ? 3.12776 -20.01543 15.86665 1.000 29.33420 260 ARG A C 1
ATOM 3992 O O . ARG A 1 280 ? 4.27124 -20.40443 16.13799 1.000 29.78235 260 ARG A O 1
ATOM 4013 N N . GLU A 1 281 ? 2.90389 -18.84700 15.26047 1.000 29.93405 261 GLU A N 1
ATOM 4014 C CA . GLU A 1 281 ? 4.03087 -18.00965 14.86173 1.000 27.82126 261 GLU A CA 1
ATOM 4015 C C . GLU A 1 281 ? 4.86973 -17.61923 16.07135 1.000 27.29297 261 GLU A C 1
ATOM 4016 O O . GLU A 1 281 ? 6.10402 -17.55418 15.98943 1.000 26.98727 261 GLU A O 1
ATOM 4028 N N . TRP A 1 282 ? 4.22118 -17.35070 17.20796 1.000 25.69728 262 TRP A N 1
ATOM 4029 C CA . TRP A 1 282 ? 4.99244 -17.00846 18.40084 1.000 26.13042 262 TRP A CA 1
ATOM 4030 C C . TRP A 1 282 ? 5.69269 -18.21950 19.00757 1.000 25.49235 262 TRP A C 1
ATOM 4031 O O . TRP A 1 282 ? 6.77900 -18.07683 19.58026 1.000 25.31722 262 TRP A O 1
ATOM 4052 N N . GLN A 1 283 ? 5.10891 -19.41008 18.89530 1.000 23.89309 263 GLN A N 1
ATOM 4053 C CA . GLN A 1 283 ? 5.79140 -20.59754 19.40609 1.000 27.00923 263 GLN A CA 1
ATOM 4054 C C . GLN A 1 283 ? 7.08394 -20.88434 18.64492 1.000 27.57828 263 GLN A C 1
ATOM 4055 O O . GLN A 1 283 ? 8.00522 -21.49797 19.19493 1.000 26.22931 263 GLN A O 1
ATOM 4069 N N . LEU A 1 284 ? 7.17774 -20.43502 17.39275 1.000 25.73323 264 LEU A N 1
ATOM 4070 C CA . LEU A 1 284 ? 8.39033 -20.64030 16.61249 1.000 26.43320 264 LEU A CA 1
ATOM 4071 C C . LEU A 1 284 ? 9.54104 -19.75783 17.08710 1.000 28.44891 264 LEU A C 1
ATOM 4072 O O . LEU A 1 284 ? 10.70701 -20.11330 16.88108 1.000 27.03054 264 LEU A O 1
ATOM 4088 N N . VAL A 1 285 ? 9.24349 -18.61030 17.70812 1.000 25.99554 265 VAL A N 1
ATOM 4089 C CA . VAL A 1 285 ? 10.26402 -17.64504 18.09451 1.000 27.26960 265 VAL A CA 1
ATOM 4090 C C . VAL A 1 285 ? 10.28337 -17.38081 19.59771 1.000 27.62784 265 VAL A C 1
ATOM 4091 O O . VAL A 1 285 ? 10.95887 -16.45696 20.04969 1.000 28.74685 265 VAL A O 1
ATOM 4104 N N . ALA A 1 286 ? 9.57471 -18.17909 20.38631 1.000 27.95821 266 ALA A N 1
ATOM 4105 C CA . ALA A 1 286 ? 9.56839 -18.01629 21.83440 1.000 28.89930 266 ALA A CA 1
ATOM 4106 C C . ALA A 1 286 ? 9.40240 -19.38911 22.46980 1.000 28.68462 266 ALA A C 1
ATOM 4107 O O . ALA A 1 286 ? 8.67465 -20.23530 21.94697 1.000 27.50370 266 ALA A O 1
ATOM 4114 N N . ASP A 1 287 ? 10.06598 -19.59236 23.60838 1.000 29.04845 267 ASP A N 1
ATOM 4115 C CA . ASP A 1 287 ? 10.11630 -20.90456 24.23652 1.000 30.90410 267 ASP A CA 1
ATOM 4116 C C . ASP A 1 287 ? 9.02436 -21.13498 25.26633 1.000 31.86240 267 ASP A C 1
ATOM 4117 O O . ASP A 1 287 ? 8.71895 -22.29600 25.56409 1.000 31.17387 267 ASP A O 1
ATOM 4126 N N . ASP A 1 288 ? 8.42374 -20.06790 25.80409 1.000 28.23575 268 ASP A N 1
ATOM 4127 C CA . ASP A 1 288 ? 7.44274 -20.15924 26.89160 1.000 28.18355 268 ASP A CA 1
ATOM 4128 C C . ASP A 1 288 ? 6.28771 -19.23633 26.51961 1.000 28.02859 268 ASP A C 1
ATOM 4129 O O . ASP A 1 288 ? 6.26713 -18.07135 26.91858 1.000 27.98998 268 ASP A O 1
ATOM 4138 N N . VAL A 1 289 ? 5.32941 -19.76992 25.76851 1.000 27.65197 269 VAL A N 1
ATOM 4139 C CA . VAL A 1 289 ? 4.30142 -18.96846 25.12120 1.000 28.60015 269 VAL A CA 1
ATOM 4140 C C . VAL A 1 289 ? 2.93792 -19.50623 25.52005 1.000 29.02239 269 VAL A C 1
ATOM 4141 O O . VAL A 1 289 ? 2.72991 -20.72222 25.57802 1.000 29.81555 269 VAL A O 1
ATOM 4154 N N . ARG A 1 290 ? 2.01083 -18.59512 25.79525 1.000 28.29597 270 ARG A N 1
ATOM 4155 C CA . ARG A 1 290 ? 0.59779 -18.90810 25.96531 1.000 29.20344 270 ARG A CA 1
ATOM 4156 C C . ARG A 1 290 ? -0.20006 -17.77460 25.34158 1.000 27.10297 270 ARG A C 1
ATOM 4157 O O . ARG A 1 290 ? 0.24160 -16.62723 25.32454 1.000 26.19740 270 ARG A O 1
ATOM 4178 N N . GLY A 1 291 ? -1.36719 -18.10089 24.80959 1.000 26.40036 271 GLY A N 1
ATOM 4179 C CA . GLY A 1 291 ? -2.18528 -17.05741 24.21979 1.000 26.47494 271 GLY A CA 1
ATOM 4180 C C . GLY A 1 291 ? -3.51496 -17.59134 23.73924 1.000 25.30080 271 GLY A C 1
ATOM 4181 O O . GLY A 1 291 ? -3.78932 -18.79453 23.79606 1.000 26.71898 271 GLY A O 1
ATOM 4185 N N . ARG A 1 292 ? -4.34098 -16.66580 23.26041 1.000 26.09009 272 ARG A N 1
ATOM 4186 C CA . ARG A 1 292 ? -5.68815 -16.98058 22.81004 1.000 26.55538 272 ARG A CA 1
ATOM 4187 C C . ARG A 1 292 ? -6.28392 -15.73022 22.18015 1.000 26.39269 272 ARG A C 1
ATOM 4188 O O . ARG A 1 292 ? -5.81064 -14.61821 22.44423 1.000 25.38947 272 ARG A O 1
ATOM 4209 N N . PRO A 1 293 ? -7.30616 -15.88453 21.34350 1.000 26.41663 273 PRO A N 1
ATOM 4210 C CA . PRO A 1 293 ? -8.02625 -14.71069 20.83643 1.000 27.80079 273 PRO A CA 1
ATOM 4211 C C . PRO A 1 293 ? -8.97501 -14.12004 21.87434 1.000 28.87905 273 PRO A C 1
ATOM 4212 O O . PRO A 1 293 ? -9.43312 -14.78832 22.80179 1.000 29.02933 273 PRO A O 1
ATOM 4223 N N . LEU A 1 294 ? -9.25122 -12.82965 21.70314 1.000 28.60471 274 LEU A N 1
ATOM 4224 C CA . LEU A 1 294 ? -10.25318 -12.12115 22.48573 1.000 29.48307 274 LEU A CA 1
ATOM 4225 C C . LEU A 1 294 ? -11.41117 -11.69387 21.58945 1.000 29.05881 274 LEU A C 1
ATOM 4226 O O . LEU A 1 294 ? -11.25366 -11.54227 20.37408 1.000 28.22598 274 LEU A O 1
ATOM 4242 N N . ALA A 1 295 ? -12.58406 -11.51717 22.19891 1.000 30.27453 275 ALA A N 1
ATOM 4243 C CA . ALA A 1 295 ? -13.79642 -11.14900 21.46812 1.000 28.56404 275 ALA A CA 1
ATOM 4244 C C . ALA A 1 295 ? -13.80796 -9.64000 21.21878 1.000 31.17170 275 ALA A C 1
ATOM 4245 O O . ALA A 1 295 ? -14.56625 -8.87338 21.81798 1.000 32.25098 275 ALA A O 1
ATOM 4252 N N . CYS A 1 296 ? -12.93827 -9.21666 20.31275 1.000 31.00514 276 CYS A N 1
ATOM 4253 C CA . CYS A 1 296 ? -12.82705 -7.81088 19.94006 1.000 31.62937 276 CYS A CA 1
ATOM 4254 C C . CYS A 1 296 ? -11.96880 -7.71528 18.68241 1.000 30.44061 276 CYS A C 1
ATOM 4255 O O . CYS A 1 296 ? -11.59407 -8.73225 18.08491 1.000 29.09020 276 CYS A O 1
ATOM 4263 N N . GLY A 1 297 ? -11.66963 -6.48881 18.27564 1.000 31.17655 277 GLY A N 1
ATOM 4264 C CA . GLY A 1 297 ? -10.81581 -6.20059 17.14397 1.000 30.12426 277 GLY A CA 1
ATOM 4265 C C . GLY A 1 297 ? -9.39517 -5.86753 17.55428 1.000 28.03392 277 GLY A C 1
ATOM 4266 O O . GLY A 1 297 ? -8.88979 -6.33931 18.57992 1.000 25.98422 277 GLY A O 1
ATOM 4270 N N . HIS A 1 298 ? -8.74206 -5.03778 16.73583 1.000 28.10819 278 HIS A N 1
ATOM 4271 C CA . HIS A 1 298 ? -7.32550 -4.72443 16.92762 1.000 26.64242 278 HIS A CA 1
ATOM 4272 C C . HIS A 1 298 ? -7.08122 -3.93803 18.21189 1.000 24.76982 278 HIS A C 1
ATOM 4273 O O . HIS A 1 298 ? -6.16440 -4.25442 18.97849 1.000 21.69561 278 HIS A O 1
ATOM 4287 N N . TYR A 1 299 ? -7.88953 -2.90695 18.46670 1.000 27.36859 279 TYR A N 1
ATOM 4288 C CA . TYR A 1 299 ? -7.62694 -1.95832 19.55060 1.000 25.61505 279 TYR A CA 1
ATOM 4289 C C . TYR A 1 299 ? -8.13023 -2.54392 20.86986 1.000 25.09395 279 TYR A C 1
ATOM 4290 O O . TYR A 1 299 ? -9.08892 -2.07342 21.48471 1.000 26.33480 279 TYR A O 1
ATOM 4308 N N . ILE A 1 300 ? -7.40911 -3.57426 21.32140 1.000 24.27297 280 ILE A N 1
ATOM 4309 C CA . ILE A 1 300 ? -7.84678 -4.37343 22.46169 1.000 24.62731 280 ILE A CA 1
ATOM 4310 C C . ILE A 1 300 ? -8.04250 -3.50487 23.69897 1.000 26.62672 280 ILE A C 1
ATOM 4311 O O . ILE A 1 300 ? -9.09145 -3.55836 24.35142 1.000 25.79721 280 ILE A O 1
ATOM 4327 N N . ALA A 1 301 ? -7.03693 -2.69677 24.04644 1.000 25.30871 281 ALA A N 1
ATOM 4328 C CA . ALA A 1 301 ? -7.06328 -1.99503 25.32706 1.000 26.29308 281 ALA A CA 1
ATOM 4329 C C . ALA A 1 301 ? -8.21782 -1.00296 25.43163 1.000 26.87967 281 ALA A C 1
ATOM 4330 O O . ALA A 1 301 ? -8.61285 -0.64184 26.54571 1.000 25.44874 281 ALA A O 1
ATOM 4337 N N . GLU A 1 302 ? -8.76864 -0.55921 24.30597 1.000 26.05778 282 GLU A N 1
ATOM 4338 C CA . GLU A 1 302 ? -9.88647 0.37136 24.31132 1.000 27.99040 282 GLU A CA 1
ATOM 4339 C C . GLU A 1 302 ? -11.21624 -0.29599 24.00324 1.000 28.90330 282 GLU A C 1
ATOM 4340 O O . GLU A 1 302 ? -12.24260 0.12345 24.54570 1.000 29.75115 282 GLU A O 1
ATOM 4352 N N . GLU A 1 303 ? -11.22260 -1.33135 23.16204 1.000 28.12184 283 GLU A N 1
ATOM 4353 C CA . GLU A 1 303 ? -12.47004 -2.02332 22.86067 1.000 28.78525 283 GLU A CA 1
ATOM 4354 C C . GLU A 1 303 ? -12.87778 -2.97104 23.98443 1.000 28.54378 283 GLU A C 1
ATOM 4355 O O . GLU A 1 303 ? -14.06478 -3.06099 24.31618 1.000 30.10048 283 GLU A O 1
ATOM 4367 N N . ALA A 1 304 ? -11.92318 -3.68711 24.57528 1.000 27.07559 284 ALA A N 1
ATOM 4368 C CA . ALA A 1 304 ? -12.20773 -4.69684 25.59731 1.000 29.00481 284 ALA A CA 1
ATOM 4369 C C . ALA A 1 304 ? -11.21827 -4.57778 26.75177 1.000 29.81699 284 ALA A C 1
ATOM 4370 O O . ALA A 1 304 ? -10.37566 -5.45887 26.96261 1.000 30.13959 284 ALA A O 1
ATOM 4377 N N . PRO A 1 305 ? -11.31718 -3.50620 27.54811 1.000 29.22520 285 PRO A N 1
ATOM 4378 C CA . PRO A 1 305 ? -10.35590 -3.34770 28.65591 1.000 29.29645 285 PRO A CA 1
ATOM 4379 C C . PRO A 1 305 ? -10.54290 -4.38663 29.74327 1.000 30.42713 285 PRO A C 1
ATOM 4380 O O . PRO A 1 305 ? -9.55288 -4.89117 30.29214 1.000 30.36721 285 PRO A O 1
ATOM 4391 N N . ASP A 1 306 ? -11.79186 -4.73719 30.05672 1.000 30.96322 286 ASP A N 1
ATOM 4392 C CA . ASP A 1 306 ? -12.04008 -5.70084 31.11954 1.000 30.34974 286 ASP A CA 1
ATOM 4393 C C . ASP A 1 306 ? -11.54689 -7.08742 30.72856 1.000 31.08661 286 ASP A C 1
ATOM 4394 O O . ASP A 1 306 ? -10.96411 -7.80000 31.55229 1.000 30.77739 286 ASP A O 1
ATOM 4403 N N . ALA A 1 307 ? -11.79114 -7.49507 29.48211 1.000 30.44764 287 ALA A N 1
ATOM 4404 C CA . ALA A 1 307 ? -11.27980 -8.77543 29.00954 1.000 30.26332 287 ALA A CA 1
ATOM 4405 C C . ALA A 1 307 ? -9.75770 -8.79118 29.01359 1.000 30.64880 287 ALA A C 1
ATOM 4406 O O . ALA A 1 307 ? -9.13720 -9.78748 29.41863 1.000 30.43832 287 ALA A O 1
ATOM 4413 N N . LEU A 1 308 ? -9.14032 -7.69517 28.56543 1.000 28.07077 288 LEU A N 1
ATOM 4414 C CA . LEU A 1 308 ? -7.68603 -7.59319 28.60129 1.000 29.05252 288 LEU A CA 1
ATOM 4415 C C . LEU A 1 308 ? -7.16427 -7.80223 30.01443 1.000 29.66840 288 LEU A C 1
ATOM 4416 O O . LEU A 1 308 ? -6.22303 -8.57295 30.23078 1.000 28.36108 288 LEU A O 1
ATOM 4432 N N . LEU A 1 309 ? -7.75699 -7.10895 30.99174 1.000 29.54595 289 LEU A N 1
ATOM 4433 C CA . LEU A 1 309 ? -7.29488 -7.25350 32.36881 1.000 29.92468 289 LEU A CA 1
ATOM 4434 C C . LEU A 1 309 ? -7.53286 -8.66987 32.88420 1.000 30.17427 289 LEU A C 1
ATOM 4435 O O . LEU A 1 309 ? -6.63923 -9.27347 33.48872 1.000 31.03621 289 LEU A O 1
ATOM 4451 N N . ASP A 1 310 ? -8.71822 -9.23012 32.62823 1.000 30.72998 290 ASP A N 1
ATOM 4452 C CA . ASP A 1 310 ? -8.99417 -10.60436 33.03904 1.000 31.93234 290 ASP A CA 1
ATOM 4453 C C . ASP A 1 310 ? -7.93169 -11.56626 32.52277 1.000 30.80259 290 ASP A C 1
ATOM 4454 O O . ASP A 1 310 ? -7.48747 -12.46701 33.24595 1.000 30.49848 290 ASP A O 1
ATOM 4463 N N . ALA A 1 311 ? -7.51575 -11.39542 31.27048 1.000 29.70984 291 ALA A N 1
ATOM 4464 C CA . ALA A 1 311 ? -6.55110 -12.32310 30.69120 1.000 31.08356 291 ALA A CA 1
ATOM 4465 C C . ALA A 1 311 ? -5.11673 -12.05042 31.13941 1.000 30.40900 291 ALA A C 1
ATOM 4466 O O . ALA A 1 311 ? -4.33017 -12.99626 31.27445 1.000 32.93620 291 ALA A O 1
ATOM 4473 N N . ALA A 1 312 ? -4.75433 -10.79170 31.38600 1.000 29.12048 292 ALA A N 1
ATOM 4474 C CA . ALA A 1 312 ? -3.35188 -10.43961 31.58285 1.000 30.58877 292 ALA A CA 1
ATOM 4475 C C . ALA A 1 312 ? -2.93560 -10.25417 33.03527 1.000 31.60591 292 ALA A C 1
ATOM 4476 O O . ALA A 1 312 ? -1.77329 -10.52382 33.36329 1.000 32.04085 292 ALA A O 1
ATOM 4483 N N . LEU A 1 313 ? -3.82377 -9.79890 33.91988 1.000 29.59397 293 LEU A N 1
ATOM 4484 C CA . LEU A 1 313 ? -3.39855 -9.55905 35.29758 1.000 30.91327 293 LEU A CA 1
ATOM 4485 C C . LEU A 1 313 ? -2.86822 -10.81132 35.97477 1.000 31.52273 293 LEU A C 1
ATOM 4486 O O . LEU A 1 313 ? -1.80717 -10.73702 36.61877 1.000 33.56201 293 LEU A O 1
ATOM 4502 N N . PRO A 1 314 ? -3.52375 -11.97128 35.87998 1.000 31.96730 294 PRO A N 1
ATOM 4503 C CA . PRO A 1 314 ? -2.95684 -13.17292 36.52663 1.000 32.77196 294 PRO A CA 1
ATOM 4504 C C . PRO A 1 314 ? -1.52086 -13.41682 36.08254 1.000 34.97434 294 PRO A C 1
ATOM 4505 O O . PRO A 1 314 ? -0.61166 -13.58225 36.91482 1.000 37.64025 294 PRO A O 1
ATOM 4516 N N . PHE A 1 315 ? -1.29558 -13.35557 34.76688 1.000 32.60512 295 PHE A N 1
ATOM 4517 C CA . PHE A 1 315 ? 0.01447 -13.61658 34.17770 1.000 31.94970 295 PHE A CA 1
ATOM 4518 C C . PHE A 1 315 ? 1.06527 -12.62683 34.66117 1.000 33.85871 295 PHE A C 1
ATOM 4519 O O . PHE A 1 315 ? 2.16070 -13.02318 35.08013 1.000 34.18557 295 PHE A O 1
ATOM 4536 N N . LEU A 1 316 ? 0.74500 -11.33349 34.62692 1.000 33.08185 296 LEU A N 1
ATOM 4537 C CA . LEU A 1 316 ? 1.71283 -10.31580 35.01603 1.000 34.71733 296 LEU A CA 1
ATOM 4538 C C . LEU A 1 316 ? 1.96057 -10.30769 36.51589 1.000 36.61070 296 LEU A C 1
ATOM 4539 O O . LEU A 1 316 ? 3.02246 -9.85837 36.95643 1.000 37.64885 296 LEU A O 1
ATOM 4555 N N . LEU A 1 317 ? 1.00267 -10.78780 37.30550 1.000 36.52230 297 LEU A N 1
ATOM 4556 C CA . LEU A 1 317 ? 1.12492 -10.77379 38.75397 1.000 38.60084 297 LEU A CA 1
ATOM 4557 C C . LEU A 1 317 ? 1.88371 -11.98264 39.27223 1.000 44.84117 297 LEU A C 1
ATOM 4558 O O . LEU A 1 317 ? 2.48766 -11.90552 40.34754 1.000 48.75567 297 LEU A O 1
ATOM 4574 N N . GLN A 1 318 ? 1.86421 -13.11102 38.55732 1.000 47.69422 298 GLN A N 1
ATOM 4575 C CA . GLN A 1 318 ? 2.72913 -14.20290 38.99471 1.000 53.38890 298 GLN A CA 1
ATOM 4576 C C . GLN A 1 318 ? 4.21680 -13.90167 38.79867 1.000 53.42159 298 GLN A C 1
ATOM 4577 O O . GLN A 1 318 ? 5.05297 -14.59051 39.39667 1.000 59.44246 298 GLN A O 1
ATOM 4591 N N . ALA A 1 319 ? 4.57126 -12.90666 37.98401 1.000 49.00581 299 ALA A N 1
ATOM 4592 C CA . ALA A 1 319 ? 5.97751 -12.54284 37.79214 1.000 51.86125 299 ALA A CA 1
ATOM 4593 C C . ALA A 1 319 ? 6.68139 -12.33813 39.13010 1.000 58.67227 299 ALA A C 1
ATOM 4594 O O . ALA A 1 319 ? 7.32632 -13.24601 39.65723 1.000 65.25806 299 ALA A O 1
ATOM 4601 N N . SER B 1 19 ? 18.21722 8.23896 -27.57137 1.000 58.59900 -1 SER B N 1
ATOM 4602 C CA . SER B 1 19 ? 16.93644 7.86980 -28.24625 1.000 55.44759 -1 SER B CA 1
ATOM 4603 C C . SER B 1 19 ? 15.99657 9.06817 -28.40761 1.000 51.40598 -1 SER B C 1
ATOM 4604 O O . SER B 1 19 ? 15.96080 9.67052 -29.48032 1.000 46.97213 -1 SER B O 1
ATOM 4612 N N . HIS B 1 20 ? 15.22709 9.40710 -27.37712 1.000 49.03778 0 HIS B N 1
ATOM 4613 C CA . HIS B 1 20 ? 14.29592 10.52422 -27.50982 1.000 46.94066 0 HIS B CA 1
ATOM 4614 C C . HIS B 1 20 ? 15.08245 11.82957 -27.61901 1.000 43.87286 0 HIS B C 1
ATOM 4615 O O . HIS B 1 20 ? 16.05690 12.05456 -26.89767 1.000 44.39103 0 HIS B O 1
ATOM 4629 N N . MET B 1 21 ? 14.66855 12.67109 -28.56118 1.000 42.07250 1 MET B N 1
ATOM 4630 C CA . MET B 1 21 ? 15.26575 13.97401 -28.79914 1.000 41.00339 1 MET B CA 1
ATOM 4631 C C . MET B 1 21 ? 14.16001 15.01536 -28.91026 1.000 39.77075 1 MET B C 1
ATOM 4632 O O . MET B 1 21 ? 13.06070 14.72674 -29.39971 1.000 36.85261 1 MET B O 1
ATOM 4646 N N . HIS B 1 22 ? 14.45773 16.23259 -28.44986 1.000 37.53318 2 HIS B N 1
ATOM 4647 C CA . HIS B 1 22 ? 13.51404 17.32929 -28.63026 1.000 37.23734 2 HIS B CA 1
ATOM 4648 C C . HIS B 1 22 ? 13.12714 17.50142 -30.08918 1.000 37.08676 2 HIS B C 1
ATOM 4649 O O . HIS B 1 22 ? 12.05506 18.03958 -30.37453 1.000 37.05563 2 HIS B O 1
ATOM 4663 N N . THR B 1 23 ? 13.98480 17.05493 -31.01000 1.000 36.69093 3 THR B N 1
ATOM 4664 C CA . THR B 1 23 ? 13.75790 17.22146 -32.43457 1.000 36.73609 3 THR B CA 1
ATOM 4665 C C . THR B 1 23 ? 12.80778 16.18844 -33.02004 1.000 38.27032 3 THR B C 1
ATOM 4666 O O . THR B 1 23 ? 12.30008 16.39454 -34.12718 1.000 39.79520 3 THR B O 1
ATOM 4677 N N . ASP B 1 24 ? 12.57802 15.07681 -32.33327 1.000 36.74103 4 ASP B N 1
ATOM 4678 C CA . ASP B 1 24 ? 11.66958 14.05973 -32.85273 1.000 38.22735 4 ASP B CA 1
ATOM 4679 C C . ASP B 1 24 ? 10.28995 14.67384 -33.09966 1.000 36.96823 4 ASP B C 1
ATOM 4680 O O . ASP B 1 24 ? 9.84174 15.54948 -32.35322 1.000 33.86045 4 ASP B O 1
ATOM 4689 N N . PRO B 1 25 ? 9.58445 14.22875 -34.13558 1.000 36.58538 5 PRO B N 1
ATOM 4690 C CA . PRO B 1 25 ? 8.24706 14.78580 -34.39442 1.000 34.54087 5 PRO B CA 1
ATOM 4691 C C . PRO B 1 25 ? 7.23884 14.32113 -33.35773 1.000 31.62572 5 PRO B C 1
ATOM 4692 O O . PRO B 1 25 ? 7.38921 13.25492 -32.75268 1.000 30.89250 5 PRO B O 1
ATOM 4703 N N . TRP B 1 26 ? 6.20254 15.13816 -33.15678 1.000 28.87610 6 TRP B N 1
ATOM 4704 C CA . TRP B 1 26 ? 5.14869 14.82805 -32.19724 1.000 29.07467 6 TRP B CA 1
ATOM 4705 C C . TRP B 1 26 ? 3.85770 14.50113 -32.94371 1.000 27.31127 6 TRP B C 1
ATOM 4706 O O . TRP B 1 26 ? 3.24148 15.38709 -33.54376 1.000 24.92241 6 TRP B O 1
ATOM 4727 N N . MET B 1 27 ? 3.44082 13.23291 -32.88904 1.000 25.09896 7 MET B N 1
ATOM 4728 C CA . MET B 1 27 ? 2.19914 12.77767 -33.50501 1.000 25.69257 7 MET B CA 1
ATOM 4729 C C . MET B 1 27 ? 2.07285 13.23009 -34.95645 1.000 25.22131 7 MET B C 1
ATOM 4730 O O . MET B 1 27 ? 1.00607 13.71106 -35.37421 1.000 25.09191 7 MET B O 1
ATOM 4744 N N . PRO B 1 28 ? 3.11420 13.07775 -35.76760 1.000 25.33306 8 PRO B N 1
ATOM 4745 C CA . PRO B 1 28 ? 3.01739 13.49586 -37.17673 1.000 25.34117 8 PRO B CA 1
ATOM 4746 C C . PRO B 1 28 ? 1.93459 12.72721 -37.92041 1.000 26.85573 8 PRO B C 1
ATOM 4747 O O . PRO B 1 28 ? 1.86319 11.49708 -37.85053 1.000 28.25387 8 PRO B O 1
ATOM 4758 N N . GLY B 1 29 ? 1.07428 13.46991 -38.62160 1.000 27.89474 9 GLY B N 1
ATOM 4759 C CA . GLY B 1 29 ? 0.02935 12.88084 -39.42182 1.000 28.68106 9 GLY B CA 1
ATOM 4760 C C . GLY B 1 29 ? -1.27004 12.59823 -38.70147 1.000 29.21063 9 GLY B C 1
ATOM 4761 O O . GLY B 1 29 ? -2.25221 12.22436 -39.35077 1.000 31.36504 9 GLY B O 1
ATOM 4765 N N . LEU B 1 30 ? -1.31943 12.77737 -37.39304 1.000 30.32652 10 LEU B N 1
ATOM 4766 C CA . LEU B 1 30 ? -2.49509 12.45090 -36.60502 1.000 30.58453 10 LEU B CA 1
ATOM 4767 C C . LEU B 1 30 ? -3.21197 13.73333 -36.18971 1.000 32.91465 10 LEU B C 1
ATOM 4768 O O . LEU B 1 30 ? -2.59735 14.80136 -36.05518 1.000 34.36191 10 LEU B O 1
ATOM 4784 N N . ARG B 1 31 ? -4.53687 13.64095 -36.07917 1.000 34.70233 11 ARG B N 1
ATOM 4785 C CA . ARG B 1 31 ? -5.35380 14.74541 -35.60563 1.000 36.70708 11 ARG B CA 1
ATOM 4786 C C . ARG B 1 31 ? -6.13609 14.32102 -34.37292 1.000 35.13687 11 ARG B C 1
ATOM 4787 O O . ARG B 1 31 ? -6.61584 13.17650 -34.29118 1.000 32.42592 11 ARG B O 1
ATOM 4808 N N . GLN B 1 32 ? -6.19454 15.22680 -33.39000 1.000 34.69670 12 GLN B N 1
ATOM 4809 C CA . GLN B 1 32 ? -6.90775 14.92842 -32.16054 1.000 33.19233 12 GLN B CA 1
ATOM 4810 C C . GLN B 1 32 ? -8.40501 15.02970 -32.39702 1.000 35.56726 12 GLN B C 1
ATOM 4811 O O . GLN B 1 32 ? -8.86328 15.90566 -33.13034 1.000 36.34207 12 GLN B O 1
ATOM 4825 N N . GLN B 1 33 ? -9.15977 14.11094 -31.79603 1.000 35.75940 13 GLN B N 1
ATOM 4826 C CA . GLN B 1 33 ? -10.60067 14.03553 -31.97798 1.000 35.25386 13 GLN B CA 1
ATOM 4827 C C . GLN B 1 33 ? -11.25371 13.67528 -30.65273 1.000 33.40388 13 GLN B C 1
ATOM 4828 O O . GLN B 1 33 ? -10.69492 12.90009 -29.87211 1.000 31.37153 13 GLN B O 1
ATOM 4842 N N . ARG B 1 34 ? -12.43612 14.23342 -30.40393 1.000 32.92425 14 ARG B N 1
ATOM 4843 C CA . ARG B 1 34 ? -13.25292 13.89119 -29.24410 1.000 31.53421 14 ARG B CA 1
ATOM 4844 C C . ARG B 1 34 ? -14.52116 13.19856 -29.72988 1.000 33.10739 14 ARG B C 1
ATOM 4845 O O . ARG B 1 34 ? -15.24738 13.74426 -30.56709 1.000 32.69409 14 ARG B O 1
ATOM 4866 N N . ILE B 1 35 ? -14.78339 12.00108 -29.21193 1.000 30.68763 15 ILE B N 1
ATOM 4867 C CA . ILE B 1 35 ? -15.90057 11.17107 -29.66168 1.000 31.23502 15 ILE B CA 1
ATOM 4868 C C . ILE B 1 35 ? -16.77071 10.82121 -28.46229 1.000 30.14953 15 ILE B C 1
ATOM 4869 O O . ILE B 1 35 ? -16.28414 10.24944 -27.47832 1.000 30.21212 15 ILE B O 1
ATOM 4885 N N . THR B 1 36 ? -18.05397 11.16022 -28.54313 1.000 32.31138 16 THR B N 1
ATOM 4886 C CA . THR B 1 36 ? -18.99358 10.78783 -27.49175 1.000 32.19483 16 THR B CA 1
ATOM 4887 C C . THR B 1 36 ? -19.22903 9.28154 -27.53307 1.000 31.33278 16 THR B C 1
ATOM 4888 O O . THR B 1 36 ? -19.74207 8.75914 -28.52720 1.000 29.90747 16 THR B O 1
ATOM 4899 N N . VAL B 1 37 ? -18.83787 8.58123 -26.46815 1.000 32.27806 17 VAL B N 1
ATOM 4900 C CA . VAL B 1 37 ? -19.05595 7.14376 -26.37361 1.000 28.59469 17 VAL B CA 1
ATOM 4901 C C . VAL B 1 37 ? -20.02901 6.77941 -25.26171 1.000 31.26050 17 VAL B C 1
ATOM 4902 O O . VAL B 1 37 ? -20.53779 5.64580 -25.25669 1.000 30.93049 17 VAL B O 1
ATOM 4915 N N . ASP B 1 38 ? -20.30040 7.68034 -24.31809 1.000 30.41741 18 ASP B N 1
ATOM 4916 C CA . ASP B 1 38 ? -21.30518 7.39672 -23.30948 1.000 31.29949 18 ASP B CA 1
ATOM 4917 C C . ASP B 1 38 ? -21.97363 8.70802 -22.93988 1.000 31.47401 18 ASP B C 1
ATOM 4918 O O . ASP B 1 38 ? -21.54999 9.78784 -23.35833 1.000 31.49824 18 ASP B O 1
ATOM 4927 N N . ASP B 1 39 ? -23.03215 8.60249 -22.14395 1.000 32.04579 19 ASP B N 1
ATOM 4928 C CA . ASP B 1 39 ? -23.80521 9.77980 -21.75828 1.000 32.00904 19 ASP B CA 1
ATOM 4929 C C . ASP B 1 39 ? -22.95393 10.71981 -20.93445 1.000 33.18677 19 ASP B C 1
ATOM 4930 O O . ASP B 1 39 ? -22.61876 10.41994 -19.78912 1.000 33.16441 19 ASP B O 1
ATOM 4939 N N . GLY B 1 40 ? -22.60980 11.86668 -21.51148 1.000 31.67448 20 GLY B N 1
ATOM 4940 C CA . GLY B 1 40 ? -21.70068 12.79717 -20.87683 1.000 33.54396 20 GLY B CA 1
ATOM 4941 C C . GLY B 1 40 ? -20.26161 12.34528 -20.81958 1.000 31.41239 20 GLY B C 1
ATOM 4942 O O . GLY B 1 40 ? -19.46699 12.94908 -20.08069 1.000 32.66190 20 GLY B O 1
ATOM 4946 N N . VAL B 1 41 ? -19.88884 11.35183 -21.61523 1.000 28.41760 21 VAL B N 1
ATOM 4947 C CA . VAL B 1 41 ? -18.52820 10.84050 -21.65198 1.000 29.96282 21 VAL B CA 1
ATOM 4948 C C . VAL B 1 41 ? -18.03765 10.86942 -23.09336 1.000 29.98095 21 VAL B C 1
ATOM 4949 O O . VAL B 1 41 ? -18.53508 10.11506 -23.94458 1.000 30.49384 21 VAL B O 1
ATOM 4962 N N . GLU B 1 42 ? -17.03009 11.70303 -23.34207 1.000 29.80916 22 GLU B N 1
ATOM 4963 C CA . GLU B 1 42 ? -16.32836 11.83707 -24.60738 1.000 30.57152 22 GLU B CA 1
ATOM 4964 C C . GLU B 1 42 ? -14.93735 11.24416 -24.45433 1.000 28.29403 22 GLU B C 1
ATOM 4965 O O . GLU B 1 42 ? -14.31895 11.35226 -23.39097 1.000 26.38699 22 GLU B O 1
ATOM 4977 N N . ILE B 1 43 ? -14.45509 10.60812 -25.51517 1.000 28.77169 23 ILE B N 1
ATOM 4978 C CA . ILE B 1 43 ? -13.12495 10.01788 -25.54523 1.000 26.20867 23 ILE B CA 1
ATOM 4979 C C . ILE B 1 43 ? -12.26857 10.87205 -26.46593 1.000 26.06990 23 ILE B C 1
ATOM 4980 O O . ILE B 1 43 ? -12.60934 11.06499 -27.63961 1.000 26.19220 23 ILE B O 1
ATOM 4996 N N . ASN B 1 44 ? -11.16598 11.39169 -25.93583 1.000 25.04283 24 ASN B N 1
ATOM 4997 C CA . ASN B 1 44 ? -10.19797 12.09791 -26.75831 1.000 26.07393 24 ASN B CA 1
ATOM 4998 C C . ASN B 1 44 ? -9.26692 11.08210 -27.39798 1.000 23.87585 24 ASN B C 1
ATOM 4999 O O . ASN B 1 44 ? -8.79122 10.16430 -26.73117 1.000 24.09844 24 ASN B O 1
ATOM 5010 N N . ALA B 1 45 ? -9.00448 11.24337 -28.68934 1.000 27.28232 25 ALA B N 1
ATOM 5011 C CA . ALA B 1 45 ? -8.15173 10.29360 -29.38726 1.000 26.85622 25 ALA B CA 1
ATOM 5012 C C . ALA B 1 45 ? -7.39057 10.97818 -30.50631 1.000 27.49722 25 ALA B C 1
ATOM 5013 O O . ALA B 1 45 ? -7.87293 11.93610 -31.11472 1.000 30.34365 25 ALA B O 1
ATOM 5020 N N . TRP B 1 46 ? -6.19188 10.46240 -30.76649 1.000 26.04842 26 TRP B N 1
ATOM 5021 C CA . TRP B 1 46 ? -5.39328 10.86082 -31.91647 1.000 27.81367 26 TRP B CA 1
ATOM 5022 C C . TRP B 1 46 ? -5.61132 9.82792 -33.01586 1.000 27.13445 26 TRP B C 1
ATOM 5023 O O . TRP B 1 46 ? -5.26907 8.65574 -32.83851 1.000 24.51056 26 TRP B O 1
ATOM 5044 N N . VAL B 1 47 ? -6.17109 10.25562 -34.14537 1.000 27.65492 27 VAL B N 1
ATOM 5045 C CA . VAL B 1 47 ? -6.51572 9.35132 -35.23699 1.000 28.82239 27 VAL B CA 1
ATOM 5046 C C . VAL B 1 47 ? -5.69989 9.72354 -36.46379 1.000 29.01670 27 VAL B C 1
ATOM 5047 O O . VAL B 1 47 ? -5.55094 10.90682 -36.78272 1.000 29.66615 27 VAL B O 1
ATOM 5060 N N . GLY B 1 48 ? -5.16954 8.71550 -37.14404 1.000 28.48192 28 GLY B N 1
ATOM 5061 C CA . GLY B 1 48 ? -4.43258 8.98084 -38.36248 1.000 29.74256 28 GLY B CA 1
ATOM 5062 C C . GLY B 1 48 ? -4.07289 7.70485 -39.08994 1.000 31.46732 28 GLY B C 1
ATOM 5063 O O . GLY B 1 48 ? -4.54447 6.62008 -38.75192 1.000 30.00684 28 GLY B O 1
ATOM 5067 N N . GLY B 1 49 ? -3.23138 7.85802 -40.11093 1.000 32.41133 29 GLY B N 1
ATOM 5068 C CA . GLY B 1 49 ? -2.63151 6.72141 -40.78911 1.000 29.74817 29 GLY B CA 1
ATOM 5069 C C . GLY B 1 49 ? -3.44580 6.13321 -41.92431 1.000 31.25125 29 GLY B C 1
ATOM 5070 O O . GLY B 1 49 ? -4.41060 6.70853 -42.43712 1.000 31.70653 29 GLY B O 1
ATOM 5074 N N . GLN B 1 50 ? -3.02020 4.93340 -42.31981 1.000 32.54650 30 GLN B N 1
ATOM 5075 C CA . GLN B 1 50 ? -3.58365 4.22237 -43.45554 1.000 31.92514 30 GLN B CA 1
ATOM 5076 C C . GLN B 1 50 ? -3.40789 2.72277 -43.25441 1.000 30.78866 30 GLN B C 1
ATOM 5077 O O . GLN B 1 50 ? -2.37933 2.27439 -42.73873 1.000 29.65966 30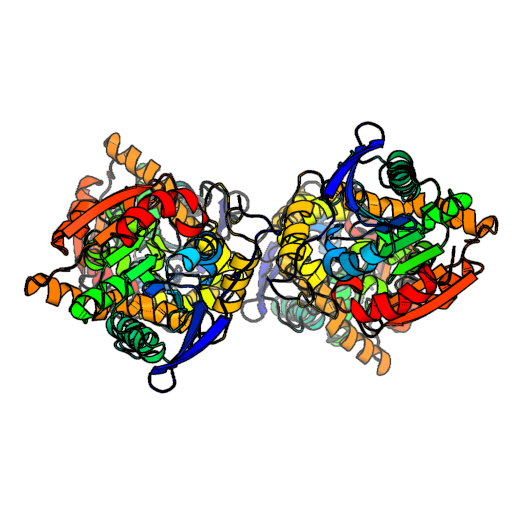 GLN B O 1
ATOM 5091 N N . GLY B 1 51 ? -4.41172 1.95389 -43.68691 1.000 31.01324 31 GLY B N 1
ATOM 5092 C CA . GLY B 1 51 ? -4.39158 0.51318 -43.55628 1.000 27.18296 31 GLY B CA 1
ATOM 5093 C C . GLY B 1 51 ? -5.41706 0.01100 -42.56277 1.000 26.88985 31 GLY B C 1
ATOM 5094 O O . GLY B 1 51 ? -6.28815 0.75948 -42.10827 1.000 28.50075 31 GLY B O 1
ATOM 5098 N N . PRO B 1 52 ? -5.32324 -1.26721 -42.19293 1.000 28.28404 32 PRO B N 1
ATOM 5099 C CA . PRO B 1 52 ? -6.27655 -1.82693 -41.22027 1.000 26.52354 32 PRO B CA 1
ATOM 5100 C C . PRO B 1 52 ? -6.24315 -1.05004 -39.91151 1.000 27.91179 32 PRO B C 1
ATOM 5101 O O . PRO B 1 52 ? -5.24624 -0.40335 -39.57868 1.000 26.55453 32 PRO B O 1
ATOM 5112 N N . ALA B 1 53 ? -7.35606 -1.10308 -39.17504 1.000 26.23358 33 ALA B N 1
ATOM 5113 C CA . ALA B 1 53 ? -7.50114 -0.29768 -37.96853 1.000 28.74437 33 ALA B CA 1
ATOM 5114 C C . ALA B 1 53 ? -6.74138 -0.89183 -36.78729 1.000 27.80496 33 ALA B C 1
ATOM 5115 O O . ALA B 1 53 ? -6.75225 -2.10894 -36.56071 1.000 26.91777 33 ALA B O 1
ATOM 5122 N N . LEU B 1 54 ? -6.09856 -0.00798 -36.02042 1.000 27.46118 34 LEU B N 1
ATOM 5123 C CA . LEU B 1 54 ? -5.31772 -0.38410 -34.84746 1.000 25.95547 34 LEU B CA 1
ATOM 5124 C C . LEU B 1 54 ? -5.60518 0.57966 -33.70504 1.000 25.78859 34 LEU B C 1
ATOM 5125 O O . LEU B 1 54 ? -5.29741 1.77194 -33.80380 1.000 24.65240 34 LEU B O 1
ATOM 5141 N N . LEU B 1 55 ? -6.18136 0.05605 -32.62185 1.000 25.42423 35 LEU B N 1
ATOM 5142 C CA . LEU B 1 55 ? -6.46827 0.81930 -31.41237 1.000 24.25080 35 LEU B CA 1
ATOM 5143 C C . LEU B 1 55 ? -5.30228 0.71175 -30.43803 1.000 24.14621 35 LEU B C 1
ATOM 5144 O O . LEU B 1 55 ? -4.87808 -0.39583 -30.10093 1.000 24.20154 35 LEU B O 1
ATOM 5160 N N . LEU B 1 56 ? -4.78235 1.85881 -29.99415 1.000 22.56282 36 LEU B N 1
ATOM 5161 C CA . LEU B 1 56 ? -3.69090 1.92073 -29.02843 1.000 22.17029 36 LEU B CA 1
ATOM 5162 C C . LEU B 1 56 ? -4.22030 2.47734 -27.71300 1.000 22.77527 36 LEU B C 1
ATOM 5163 O O . LEU B 1 56 ? -4.84356 3.54951 -27.69050 1.000 22.40890 36 LEU B O 1
ATOM 5179 N N . VAL B 1 57 ? -3.96890 1.75318 -26.62156 1.000 22.63665 37 VAL B N 1
ATOM 5180 C CA . VAL B 1 57 ? -4.58080 2.05680 -25.32613 1.000 21.48880 37 VAL B CA 1
ATOM 5181 C C . VAL B 1 57 ? -3.49755 2.08693 -24.25932 1.000 20.34305 37 VAL B C 1
ATOM 5182 O O . VAL B 1 57 ? -2.80482 1.08406 -24.04152 1.000 18.97899 37 VAL B O 1
ATOM 5195 N N . HIS B 1 58 ? -3.36412 3.23913 -23.59671 1.000 21.90501 38 HIS B N 1
ATOM 5196 C CA . HIS B 1 58 ? -2.36464 3.47538 -22.57568 1.000 18.48563 38 HIS B CA 1
ATOM 5197 C C . HIS B 1 58 ? -2.83104 2.95876 -21.21604 1.000 18.68878 38 HIS B C 1
ATOM 5198 O O . HIS B 1 58 ? -3.92327 2.40634 -21.06071 1.000 20.46641 38 HIS B O 1
ATOM 5212 N N . GLY B 1 59 ? -2.00109 3.19625 -20.20515 1.000 18.12312 39 GLY B N 1
ATOM 5213 C CA . GLY B 1 59 ? -2.36991 2.91243 -18.82713 1.000 19.52994 39 GLY B CA 1
ATOM 5214 C C . GLY B 1 59 ? -2.00249 4.03092 -17.86799 1.000 20.44964 39 GLY B C 1
ATOM 5215 O O . GLY B 1 59 ? -2.06126 5.21562 -18.23137 1.000 18.98245 39 GLY B O 1
ATOM 5219 N N . HIS B 1 60 ? -1.59220 3.67501 -16.65790 1.000 19.58670 40 HIS B N 1
ATOM 5220 C CA . HIS B 1 60 ? -1.43433 4.55113 -15.50458 1.000 21.71203 40 HIS B CA 1
ATOM 5221 C C . HIS B 1 60 ? 0.03215 4.85819 -15.22244 1.000 21.74783 40 HIS B C 1
ATOM 5222 O O . HIS B 1 60 ? 0.88952 3.98016 -15.34829 1.000 20.57205 40 HIS B O 1
ATOM 5236 N N . PRO B 1 61 ? 0.37272 6.09924 -14.84072 1.000 21.07027 41 PRO B N 1
ATOM 5237 C CA . PRO B 1 61 ? -0.47229 7.29972 -14.74490 1.000 21.36280 41 PRO B CA 1
ATOM 5238 C C . PRO B 1 61 ? -0.31768 8.19021 -15.98114 1.000 22.35353 41 PRO B C 1
ATOM 5239 O O . PRO B 1 61 ? 0.05507 9.36690 -15.85860 1.000 22.98567 41 PRO B O 1
ATOM 5250 N N . GLN B 1 62 ? -0.60327 7.63553 -17.16027 1.000 20.75212 42 GLN B N 1
ATOM 5251 C CA . GLN B 1 62 ? -0.20470 8.27993 -18.40451 1.000 19.60791 42 GLN B CA 1
ATOM 5252 C C . GLN B 1 62 ? -1.37553 8.55366 -19.32825 1.000 20.34982 42 GLN B C 1
ATOM 5253 O O . GLN B 1 62 ? -2.52380 8.58098 -18.88565 1.000 19.06384 42 GLN B O 1
ATOM 5267 N N . THR B 1 63 ? -1.08374 8.78670 -20.60985 1.000 18.90757 43 THR B N 1
ATOM 5268 C CA . THR B 1 63 ? -2.10128 9.15621 -21.57686 1.000 19.87283 43 THR B CA 1
ATOM 5269 C C . THR B 1 63 ? -1.72751 8.53456 -22.91669 1.000 20.76240 43 THR B C 1
ATOM 5270 O O . THR B 1 63 ? -0.73678 7.80713 -23.02937 1.000 18.56364 43 THR B O 1
ATOM 5281 N N . SER B 1 64 ? -2.52448 8.83456 -23.94696 1.000 21.20456 44 SER B N 1
ATOM 5282 C CA . SER B 1 64 ? -2.20412 8.35853 -25.28934 1.000 21.13534 44 SER B CA 1
ATOM 5283 C C . SER B 1 64 ? -0.80437 8.78269 -25.71474 1.000 22.21391 44 SER B C 1
ATOM 5284 O O . SER B 1 64 ? -0.18340 8.11399 -26.55619 1.000 23.10780 44 SER B O 1
ATOM 5292 N N . ALA B 1 65 ? -0.27949 9.86101 -25.12092 1.000 22.80802 45 ALA B N 1
ATOM 5293 C CA . ALA B 1 65 ? 1.05756 10.32264 -25.46430 1.000 22.90676 45 ALA B CA 1
ATOM 5294 C C . ALA B 1 65 ? 2.09799 9.21406 -25.36508 1.000 23.28338 45 ALA B C 1
ATOM 5295 O O . ALA B 1 65 ? 3.15448 9.31582 -26.00148 1.000 24.17326 45 ALA B O 1
ATOM 5302 N N . ILE B 1 66 ? 1.83054 8.15373 -24.59291 1.000 21.12351 46 ILE B N 1
ATOM 5303 C CA . ILE B 1 66 ? 2.85061 7.12606 -24.41552 1.000 21.00693 46 ILE B CA 1
ATOM 5304 C C . ILE B 1 66 ? 3.25755 6.53029 -25.75318 1.000 21.56563 46 ILE B C 1
ATOM 5305 O O . ILE B 1 66 ? 4.35265 5.97477 -25.88097 1.000 21.70364 46 ILE B O 1
ATOM 5321 N N . TRP B 1 67 ? 2.39470 6.60846 -26.75758 1.000 20.84399 47 TRP B N 1
ATOM 5322 C CA . TRP B 1 67 ? 2.66880 5.93150 -28.01878 1.000 23.28562 47 TRP B CA 1
ATOM 5323 C C . TRP B 1 67 ? 3.45399 6.79813 -28.98951 1.000 23.60144 47 TRP B C 1
ATOM 5324 O O . TRP B 1 67 ? 3.64863 6.39908 -30.14174 1.000 23.34890 47 TRP B O 1
ATOM 5345 N N . HIS B 1 68 ? 3.92360 7.96728 -28.55478 1.000 23.81156 48 HIS B N 1
ATOM 5346 C CA . HIS B 1 68 ? 4.51048 8.90409 -29.49923 1.000 24.74874 48 HIS B CA 1
ATOM 5347 C C . HIS B 1 68 ? 5.78790 8.36063 -30.12528 1.000 26.30211 48 HIS B C 1
ATOM 5348 O O . HIS B 1 68 ? 6.18446 8.83732 -31.20000 1.000 25.63287 48 HIS B O 1
ATOM 5362 N N . ARG B 1 69 ? 6.42632 7.36467 -29.51088 1.000 26.72713 49 ARG B N 1
ATOM 5363 C CA . ARG B 1 69 ? 7.65150 6.84893 -30.11401 1.000 28.65552 49 ARG B CA 1
ATOM 5364 C C . ARG B 1 69 ? 7.34205 5.86567 -31.24011 1.000 27.59795 49 ARG B C 1
ATOM 5365 O O . ARG B 1 69 ? 8.09011 5.79898 -32.22657 1.000 29.94200 49 ARG B O 1
ATOM 5386 N N . VAL B 1 70 ? 6.24911 5.10951 -31.11949 1.000 25.20852 50 VAL B N 1
ATOM 5387 C CA . VAL B 1 70 ? 5.94340 4.06581 -32.09383 1.000 25.17510 50 VAL B CA 1
ATOM 5388 C C . VAL B 1 70 ? 4.84565 4.45116 -33.07753 1.000 26.03597 50 VAL B C 1
ATOM 5389 O O . VAL B 1 70 ? 4.73146 3.81182 -34.13603 1.000 26.43433 50 VAL B O 1
ATOM 5402 N N . ALA B 1 71 ? 4.04555 5.47022 -32.77250 1.000 25.29665 51 ALA B N 1
ATOM 5403 C CA . ALA B 1 71 ? 2.91373 5.78989 -33.63799 1.000 26.95297 51 ALA B CA 1
ATOM 5404 C C . ALA B 1 71 ? 3.33298 6.23867 -35.03609 1.000 28.00257 51 ALA B C 1
ATOM 5405 O O . ALA B 1 71 ? 2.65940 5.85004 -36.00626 1.000 29.03258 51 ALA B O 1
ATOM 5412 N N . PRO B 1 72 ? 4.37626 7.05338 -35.21948 1.000 27.74567 52 PRO B N 1
ATOM 5413 C CA . PRO B 1 72 ? 4.75046 7.43982 -36.59388 1.000 29.66205 52 PRO B CA 1
ATOM 5414 C C . PRO B 1 72 ? 4.97974 6.23949 -37.50152 1.000 30.78007 52 PRO B C 1
ATOM 5415 O O . PRO B 1 72 ? 4.50972 6.22572 -38.64326 1.000 32.27204 52 PRO B O 1
ATOM 5426 N N . ARG B 1 73 ? 5.69244 5.22606 -37.01038 1.000 30.31122 53 ARG B N 1
ATOM 5427 C CA A ARG B 1 73 ? 5.93977 4.02678 -37.80193 0.529 47.30855 53 ARG B CA 1
ATOM 5428 C CA B ARG B 1 73 ? 5.93801 4.02825 -37.80731 0.471 36.75594 53 ARG B CA 1
ATOM 5429 C C . ARG B 1 73 ? 4.65204 3.24645 -38.03579 1.000 32.97561 53 ARG B C 1
ATOM 5430 O O . ARG B 1 73 ? 4.35227 2.85043 -39.16776 1.000 33.97813 53 ARG B O 1
ATOM 5469 N N . LEU B 1 74 ? 3.87793 3.01669 -36.97294 1.000 29.45240 54 LEU B N 1
ATOM 5470 C CA . LEU B 1 74 ? 2.66533 2.21760 -37.10170 1.000 29.05687 54 LEU B CA 1
ATOM 5471 C C . LEU B 1 74 ? 1.69065 2.84377 -38.09060 1.000 28.55952 54 LEU B C 1
ATOM 5472 O O . LEU B 1 74 ? 1.04624 2.13339 -38.87299 1.000 27.56133 54 LEU B O 1
ATOM 5488 N N . ALA B 1 75 ? 1.56368 4.17421 -38.06698 1.000 28.87100 55 ALA B N 1
ATOM 5489 C CA . ALA B 1 75 ? 0.64598 4.85979 -38.96489 1.000 27.98372 55 ALA B CA 1
ATOM 5490 C C . ALA B 1 75 ? 1.00551 4.65105 -40.42748 1.000 29.56420 55 ALA B C 1
ATOM 5491 O O . ALA B 1 75 ? 0.18696 4.95108 -41.30117 1.000 28.80911 55 ALA B O 1
ATOM 5498 N N . GLN B 1 76 ? 2.20793 4.15316 -40.70906 1.000 30.19214 56 GLN B N 1
ATOM 5499 C CA . GLN B 1 76 ? 2.61903 3.85365 -42.07103 1.000 32.13589 56 GLN B CA 1
ATOM 5500 C C . GLN B 1 76 ? 1.89691 2.63183 -42.61740 1.000 31.95281 56 GLN B C 1
ATOM 5501 O O . GLN B 1 76 ? 1.76991 2.50029 -43.84140 1.000 31.37493 56 GLN B O 1
ATOM 5515 N N . GLN B 1 77 ? 1.43329 1.73255 -41.73895 1.000 29.77812 57 GLN B N 1
ATOM 5516 C CA . GLN B 1 77 ? 0.76999 0.51023 -42.17173 1.000 30.39234 57 GLN B CA 1
ATOM 5517 C C . GLN B 1 77 ? -0.58744 0.27949 -41.53177 1.000 29.71695 57 GLN B C 1
ATOM 5518 O O . GLN B 1 77 ? -1.28155 -0.65904 -41.93347 1.000 30.35251 57 GLN B O 1
ATOM 5532 N N . PHE B 1 78 ? -0.98534 1.08527 -40.55439 1.000 29.98892 58 PHE B N 1
ATOM 5533 C CA . PHE B 1 78 ? -2.28779 0.96181 -39.92029 1.000 28.52688 58 PHE B CA 1
ATOM 5534 C C . PHE B 1 78 ? -2.96481 2.31952 -39.83092 1.000 28.57473 58 PHE B C 1
ATOM 5535 O O . PHE B 1 78 ? -2.30524 3.36116 -39.80689 1.000 29.13956 58 PHE B O 1
ATOM 5552 N N . THR B 1 79 ? -4.29453 2.29655 -39.81878 1.000 27.85056 59 THR B N 1
ATOM 5553 C CA . THR B 1 79 ? -5.09354 3.44176 -39.37240 1.000 28.78602 59 THR B CA 1
ATOM 5554 C C . THR B 1 79 ? -5.13045 3.39434 -37.84662 1.000 28.63623 59 THR B C 1
ATOM 5555 O O . THR B 1 79 ? -5.84994 2.59304 -37.25197 1.000 29.97691 59 THR B O 1
ATOM 5566 N N . VAL B 1 80 ? -4.34118 4.24608 -37.20367 1.000 26.50411 60 VAL B N 1
ATOM 5567 C CA . VAL B 1 80 ? -4.14687 4.19431 -35.75799 1.000 26.40619 60 VAL B CA 1
ATOM 5568 C C . VAL B 1 80 ? -5.12027 5.12159 -35.04341 1.000 26.84149 60 VAL B C 1
ATOM 5569 O O . VAL B 1 80 ? -5.44796 6.22013 -35.52463 1.000 27.85442 60 VAL B O 1
ATOM 5582 N N . VAL B 1 81 ? -5.57670 4.65520 -33.87955 1.000 23.44611 61 VAL B N 1
ATOM 5583 C CA . VAL B 1 81 ? -6.46853 5.38527 -32.98911 1.000 26.16058 61 VAL B CA 1
ATOM 5584 C C . VAL B 1 81 ? -5.85513 5.29412 -31.59474 1.000 24.49276 61 VAL B C 1
ATOM 5585 O O . VAL B 1 81 ? -5.97377 4.26295 -30.93158 1.000 23.29347 61 VAL B O 1
ATOM 5598 N N . LEU B 1 82 ? -5.21221 6.36070 -31.14018 1.000 22.02832 62 LEU B N 1
ATOM 5599 C CA . LEU B 1 82 ? -4.57381 6.40174 -29.82728 1.000 23.92772 62 LEU B CA 1
ATOM 5600 C C . LEU B 1 82 ? -5.57865 7.02050 -28.86839 1.000 24.75731 62 LEU B C 1
ATOM 5601 O O . LEU B 1 82 ? -5.82792 8.23343 -28.92057 1.000 24.07835 62 LEU B O 1
ATOM 5617 N N . ALA B 1 83 ? -6.15711 6.19823 -27.99669 1.000 22.65417 63 ALA B N 1
ATOM 5618 C CA . ALA B 1 83 ? -7.30366 6.62935 -27.20367 1.000 23.82804 63 ALA B CA 1
ATOM 5619 C C . ALA B 1 83 ? -6.89910 6.98174 -25.78099 1.000 23.71492 63 ALA B C 1
ATOM 5620 O O . ALA B 1 83 ? -6.08766 6.28558 -25.16575 1.000 22.61516 63 ALA B O 1
ATOM 5627 N N . ASP B 1 84 ? -7.48579 8.06164 -25.26432 1.000 21.68614 64 ASP B N 1
ATOM 5628 C CA . ASP B 1 84 ? -7.39011 8.40680 -23.85040 1.000 22.64625 64 ASP B CA 1
ATOM 5629 C C . ASP B 1 84 ? -8.51841 7.70833 -23.09619 1.000 23.43152 64 ASP B C 1
ATOM 5630 O O . ASP B 1 84 ? -9.70126 7.94646 -23.37743 1.000 24.14769 64 ASP B O 1
ATOM 5639 N N . LEU B 1 85 ? -8.15930 6.83826 -22.15754 1.000 21.20964 65 LEU B N 1
ATOM 5640 C CA . LEU B 1 85 ? -9.16312 6.19987 -21.31696 1.000 20.72570 65 LEU B CA 1
ATOM 5641 C C . LEU B 1 85 ? -9.99527 7.25153 -20.59264 1.000 22.15226 65 LEU B C 1
ATOM 5642 O O . LEU B 1 85 ? -9.54505 8.37397 -20.35552 1.000 22.51522 65 LEU B O 1
ATOM 5658 N N . ARG B 1 86 ? -11.22167 6.88189 -20.23670 1.000 21.83839 66 ARG B N 1
ATOM 5659 C CA . ARG B 1 86 ? -12.02640 7.75865 -19.39749 1.000 24.46117 66 ARG B CA 1
ATOM 5660 C C . ARG B 1 86 ? -11.33887 7.92588 -18.04859 1.000 22.69329 66 ARG B C 1
ATOM 5661 O O . ARG B 1 86 ? -10.78995 6.97313 -17.48989 1.000 23.70124 66 ARG B O 1
ATOM 5682 N N . GLY B 1 87 ? -11.34159 9.15277 -17.53955 1.000 24.29170 67 GLY B N 1
ATOM 5683 C CA . GLY B 1 87 ? -10.58190 9.49021 -16.35618 1.000 24.86088 67 GLY B CA 1
ATOM 5684 C C . GLY B 1 87 ? -9.14901 9.88984 -16.61964 1.000 23.88143 67 GLY B C 1
ATOM 5685 O O . GLY B 1 87 ? -8.47535 10.36786 -15.69106 1.000 25.72072 67 GLY B O 1
ATOM 5689 N N . TYR B 1 88 ? -8.66556 9.72154 -17.84911 1.000 21.87537 68 TYR B N 1
ATOM 5690 C CA . TYR B 1 88 ? -7.26915 9.95579 -18.18309 1.000 24.25541 68 TYR B CA 1
ATOM 5691 C C . TYR B 1 88 ? -7.17367 10.92666 -19.35288 1.000 22.40356 68 TYR B C 1
ATOM 5692 O O . TYR B 1 88 ? -8.13405 11.13146 -20.10187 1.000 22.78762 68 TYR B O 1
ATOM 5710 N N . GLY B 1 89 ? -5.98527 11.50002 -19.52651 1.000 24.03889 69 GLY B N 1
ATOM 5711 C CA . GLY B 1 89 ? -5.75113 12.38126 -20.67046 1.000 22.64335 69 GLY B CA 1
ATOM 5712 C C . GLY B 1 89 ? -6.76205 13.50377 -20.71983 1.000 24.14231 69 GLY B C 1
ATOM 5713 O O . GLY B 1 89 ? -7.08345 14.13138 -19.70097 1.000 24.74304 69 GLY B O 1
ATOM 5717 N N . ASP B 1 90 ? -7.28400 13.76019 -21.92144 1.000 24.98054 70 ASP B N 1
ATOM 5718 C CA . ASP B 1 90 ? -8.30178 14.78178 -22.12908 1.000 25.56751 70 ASP B CA 1
ATOM 5719 C C . ASP B 1 90 ? -9.70162 14.18972 -22.29262 1.000 26.62078 70 ASP B C 1
ATOM 5720 O O . ASP B 1 90 ? -10.60065 14.87017 -22.79566 1.000 26.29482 70 ASP B O 1
ATOM 5729 N N . SER B 1 91 ? -9.90578 12.93979 -21.89233 1.000 24.17243 71 SER B N 1
ATOM 5730 C CA . SER B 1 91 ? -11.24393 12.37184 -21.95393 1.000 25.15741 71 SER B CA 1
ATOM 5731 C C . SER B 1 91 ? -12.06209 12.83900 -20.75008 1.000 25.22683 71 SER B C 1
ATOM 5732 O O . SER B 1 91 ? -11.54771 13.44551 -19.80915 1.000 24.49419 71 SER B O 1
ATOM 5740 N N . SER B 1 92 ? -13.35766 12.55050 -20.78776 1.000 24.98054 72 SER B N 1
ATOM 5741 C CA . SER B 1 92 ? -14.22884 12.93248 -19.68811 1.000 25.58872 72 SER B CA 1
ATOM 5742 C C . SER B 1 92 ? -13.80859 12.22627 -18.40155 1.000 25.86241 72 SER B C 1
ATOM 5743 O O . SER B 1 92 ? -13.15722 11.17567 -18.41452 1.000 24.08092 72 SER B O 1
ATOM 5751 N N . ARG B 1 93 ? -14.19049 12.82651 -17.27526 1.000 25.16981 73 ARG B N 1
ATOM 5752 C CA . ARG B 1 93 ? -13.94010 12.27527 -15.94690 1.000 26.02358 73 ARG B CA 1
ATOM 5753 C C . ARG B 1 93 ? -15.26925 12.16019 -15.21158 1.000 24.79750 73 ARG B C 1
ATOM 5754 O O . ARG B 1 93 ? -15.55133 12.93075 -14.28397 1.000 26.07951 73 ARG B O 1
ATOM 5775 N N . PRO B 1 94 ? -16.11383 11.20812 -15.61700 1.000 26.16254 74 PRO B N 1
ATOM 5776 C CA . PRO B 1 94 ? -17.41673 11.03387 -14.95991 1.000 23.73482 74 PRO B CA 1
ATOM 5777 C C . PRO B 1 94 ? -17.26356 10.68287 -13.49075 1.000 23.11203 74 PRO B C 1
ATOM 5778 O O . PRO B 1 94 ? -16.20819 10.24135 -13.03317 1.000 23.03630 74 PRO B O 1
ATOM 5789 N N . ALA B 1 95 ? -18.35159 10.88303 -12.74872 1.000 22.11418 75 ALA B N 1
ATOM 5790 C CA . ALA B 1 95 ? -18.36686 10.53692 -11.33611 1.000 23.36043 75 ALA B CA 1
ATOM 5791 C C . ALA B 1 95 ? -18.23805 9.02931 -11.13805 1.000 24.03204 75 ALA B C 1
ATOM 5792 O O . ALA B 1 95 ? -18.54842 8.22233 -12.01959 1.000 24.84674 75 ALA B O 1
ATOM 5799 N N . GLY B 1 96 ? -17.76558 8.65598 -9.95511 1.000 23.27619 76 GLY B N 1
ATOM 5800 C CA . GLY B 1 96 ? -17.74210 7.27328 -9.54395 1.000 23.07764 76 GLY B CA 1
ATOM 5801 C C . GLY B 1 96 ? -19.10383 6.82139 -9.04166 1.000 25.34213 76 GLY B C 1
ATOM 5802 O O . GLY B 1 96 ? -20.11373 7.51700 -9.15727 1.000 23.04530 76 GLY B O 1
ATOM 5806 N N . ASP B 1 97 ? -19.11752 5.63181 -8.45501 1.000 24.83579 77 ASP B N 1
ATOM 5807 C CA . ASP B 1 97 ? -20.33149 5.04291 -7.91871 1.000 26.60710 77 ASP B CA 1
ATOM 5808 C C . ASP B 1 97 ? -19.94167 3.93235 -6.95875 1.000 28.70609 77 ASP B C 1
ATOM 5809 O O . ASP B 1 97 ? -18.85435 3.35251 -7.07811 1.000 25.45757 77 ASP B O 1
ATOM 5818 N N . PRO B 1 98 ? -20.81197 3.60495 -5.99633 1.000 31.08543 78 PRO B N 1
ATOM 5819 C CA . PRO B 1 98 ? -20.41071 2.64901 -4.94868 1.000 30.18114 78 PRO B CA 1
ATOM 5820 C C . PRO B 1 98 ? -19.88087 1.32709 -5.48578 1.000 30.50152 78 PRO B C 1
ATOM 5821 O O . PRO B 1 98 ? -18.96674 0.75517 -4.88562 1.000 30.17404 78 PRO B O 1
ATOM 5832 N N . GLU B 1 99 ? -20.42782 0.81532 -6.58199 1.000 29.53622 79 GLU B N 1
ATOM 5833 C CA . GLU B 1 99 ? -19.95540 -0.45611 -7.11198 1.000 30.00168 79 GLU B CA 1
ATOM 5834 C C . GLU B 1 99 ? -18.81997 -0.28639 -8.11809 1.000 27.60823 79 GLU B C 1
ATOM 5835 O O . GLU B 1 99 ? -18.24517 -1.28945 -8.55532 1.000 26.27626 79 GLU B O 1
ATOM 5847 N N . HIS B 1 100 ? -18.48227 0.95386 -8.48412 1.000 25.42768 80 HIS B N 1
ATOM 5848 C CA . HIS B 1 100 ? -17.37178 1.24073 -9.39146 1.000 25.06025 80 HIS B CA 1
ATOM 5849 C C . HIS B 1 100 ? -17.66185 0.71616 -10.79459 1.000 24.00180 80 HIS B C 1
ATOM 5850 O O . HIS B 1 100 ? -16.76187 0.26869 -11.50021 1.000 23.76829 80 HIS B O 1
ATOM 5864 N N . VAL B 1 101 ? -18.92965 0.79400 -11.20220 1.000 23.67154 81 VAL B N 1
ATOM 5865 C CA . VAL B 1 101 ? -19.30910 0.41215 -12.55729 1.000 23.04446 81 VAL B CA 1
ATOM 5866 C C . VAL B 1 101 ? -18.79313 1.42647 -13.56804 1.000 23.11952 81 VAL B C 1
ATOM 5867 O O . VAL B 1 101 ? -18.39447 1.06669 -14.68031 1.000 22.13148 81 VAL B O 1
ATOM 5880 N N . ASN B 1 102 ? -18.80204 2.71165 -13.20671 1.000 25.82627 82 ASN B N 1
ATOM 5881 C CA . ASN B 1 102 ? -18.47379 3.75506 -14.17408 1.000 23.73434 82 ASN B CA 1
ATOM 5882 C C . ASN B 1 102 ? -17.04592 3.63419 -14.68906 1.000 23.94649 82 ASN B C 1
ATOM 5883 O O . ASN B 1 102 ? -16.75681 4.06640 -15.80854 1.000 24.85837 82 ASN B O 1
ATOM 5894 N N . TYR B 1 103 ? -16.14131 3.05354 -13.90343 1.000 22.62724 83 TYR B N 1
ATOM 5895 C CA . TYR B 1 103 ? -14.77221 2.81936 -14.35273 1.000 23.12391 83 TYR B CA 1
ATOM 5896 C C . TYR B 1 103 ? -14.42869 1.33269 -14.36453 1.000 23.92927 83 TYR B C 1
ATOM 5897 O O . TYR B 1 103 ? -13.24125 0.96850 -14.34877 1.000 22.86148 83 TYR B O 1
ATOM 5915 N N . SER B 1 104 ? -15.44025 0.46484 -14.39686 1.000 20.40348 84 SER B N 1
ATOM 5916 C CA . SER B 1 104 ? -15.18221 -0.95660 -14.58619 1.000 22.79478 84 SER B CA 1
ATOM 5917 C C . SER B 1 104 ? -14.54878 -1.17763 -15.95912 1.000 23.60298 84 SER B C 1
ATOM 5918 O O . SER B 1 104 ? -14.72592 -0.38205 -16.89083 1.000 22.89825 84 SER B O 1
ATOM 5926 N N . LYS B 1 105 ? -13.78667 -2.26381 -16.08361 1.000 23.55941 85 LYS B N 1
ATOM 5927 C CA . LYS B 1 105 ? -13.17318 -2.55902 -17.37210 1.000 23.22898 85 LYS B CA 1
ATOM 5928 C C . LYS B 1 105 ? -14.22534 -2.84698 -18.43921 1.000 23.86937 85 LYS B C 1
ATOM 5929 O O . LYS B 1 105 ? -13.99676 -2.57519 -19.62303 1.000 25.12087 85 LYS B O 1
ATOM 5948 N N . ARG B 1 106 ? -15.38524 -3.38277 -18.04904 1.000 24.86197 86 ARG B N 1
ATOM 5949 C CA . ARG B 1 106 ? -16.46832 -3.57247 -19.01146 1.000 24.56343 86 ARG B CA 1
ATOM 5950 C C . ARG B 1 106 ? -16.90368 -2.23614 -19.60343 1.000 23.22978 86 ARG B C 1
ATOM 5951 O O . ARG B 1 106 ? -17.02287 -2.09028 -20.82572 1.000 22.82393 86 ARG B O 1
ATOM 5972 N N . THR B 1 107 ? -17.11039 -1.23348 -18.74714 1.000 23.80871 87 THR B N 1
ATOM 5973 C CA . THR B 1 107 ? -17.54531 0.07564 -19.23012 1.000 23.65585 87 THR B CA 1
ATOM 5974 C C . THR B 1 107 ? -16.48336 0.72255 -20.11963 1.000 23.38187 87 THR B C 1
ATOM 5975 O O . THR B 1 107 ? -16.79963 1.26559 -21.18350 1.000 23.66662 87 THR B O 1
ATOM 5986 N N . MET B 1 108 ? -15.21445 0.68599 -19.69266 1.000 22.99665 88 MET B N 1
ATOM 5987 C CA . MET B 1 108 ? -14.14578 1.30506 -20.48207 1.000 23.43655 88 MET B CA 1
ATOM 5988 C C . MET B 1 108 ? -13.94202 0.58160 -21.80967 1.000 24.57894 88 MET B C 1
ATOM 5989 O O . MET B 1 108 ? -13.67556 1.22581 -22.84178 1.000 23.78294 88 MET B O 1
ATOM 6003 N N . ALA B 1 109 ? -14.11816 -0.74464 -21.81880 1.000 23.53931 89 ALA B N 1
ATOM 6004 C CA . ALA B 1 109 ? -14.01794 -1.49273 -23.06642 1.000 23.55674 89 ALA B CA 1
ATOM 6005 C C . ALA B 1 109 ? -15.15415 -1.13220 -24.01099 1.000 24.27420 89 ALA B C 1
ATOM 6006 O O . ALA B 1 109 ? -14.94742 -1.01960 -25.22764 1.000 23.48397 89 ALA B O 1
ATOM 6013 N N . ARG B 1 110 ? -16.36671 -0.95636 -23.47401 1.000 23.41697 90 ARG B N 1
ATOM 6014 C CA . ARG B 1 110 ? -17.46832 -0.50921 -24.31976 1.000 24.33676 90 ARG B CA 1
ATOM 6015 C C . ARG B 1 110 ? -17.19862 0.89026 -24.85948 1.000 24.33901 90 ARG B C 1
ATOM 6016 O O . ARG B 1 110 ? -17.51415 1.18766 -26.02028 1.000 24.09122 90 ARG B O 1
ATOM 6037 N N . ASP B 1 111 ? -16.62248 1.76501 -24.02423 1.000 24.20042 91 ASP B N 1
ATOM 6038 C CA . ASP B 1 111 ? -16.15886 3.06533 -24.50814 1.000 25.94777 91 ASP B CA 1
ATOM 6039 C C . ASP B 1 111 ? -15.32346 2.90385 -25.77227 1.000 24.56019 91 ASP B C 1
ATOM 6040 O O . ASP B 1 111 ? -15.56547 3.56611 -26.78510 1.000 22.83043 91 ASP B O 1
ATOM 6049 N N . LEU B 1 112 ? -14.31654 2.03026 -25.71865 1.000 24.85371 92 LEU B N 1
ATOM 6050 C CA . LEU B 1 112 ? -13.38996 1.93317 -26.84481 1.000 24.57497 92 LEU B CA 1
ATOM 6051 C C . LEU B 1 112 ? -14.04026 1.26949 -28.05478 1.000 25.44687 92 LEU B C 1
ATOM 6052 O O . LEU B 1 112 ? -13.77607 1.66006 -29.20056 1.000 25.83365 92 LEU B O 1
ATOM 6068 N N . LEU B 1 113 ? -14.87618 0.25218 -27.82614 1.000 25.88470 93 LEU B N 1
ATOM 6069 C CA . LEU B 1 113 ? -15.63363 -0.34321 -28.92070 1.000 24.38255 93 LEU B CA 1
ATOM 6070 C C . LEU B 1 113 ? -16.42992 0.72596 -29.65590 1.000 26.15237 93 LEU B C 1
ATOM 6071 O O . LEU B 1 113 ? -16.38062 0.82759 -30.88833 1.000 26.77184 93 LEU B O 1
ATOM 6087 N N . ARG B 1 114 ? -17.17754 1.53450 -28.90354 1.000 24.02832 94 ARG B N 1
ATOM 6088 C CA . ARG B 1 114 ? -17.98125 2.58878 -29.51082 1.000 28.11628 94 ARG B CA 1
ATOM 6089 C C . ARG B 1 114 ? -17.10931 3.63901 -30.18474 1.000 28.23641 94 ARG B C 1
ATOM 6090 O O . ARG B 1 114 ? -17.48554 4.18234 -31.22850 1.000 28.47256 94 ARG B O 1
ATOM 6111 N N . LEU B 1 115 ? -15.95972 3.96659 -29.58398 1.000 27.02675 95 LEU B N 1
ATOM 6112 C CA . LEU B 1 115 ? -15.02130 4.88861 -30.21829 1.000 26.42254 95 LEU B CA 1
ATOM 6113 C C . LEU B 1 115 ? -14.65702 4.40220 -31.61221 1.000 27.12250 95 LEU B C 1
ATOM 6114 O O . LEU B 1 115 ? -14.80405 5.12938 -32.60112 1.000 27.79653 95 LEU B O 1
ATOM 6130 N N . MET B 1 116 ? -14.17641 3.16044 -31.70612 1.000 26.70131 96 MET B N 1
ATOM 6131 C CA . MET B 1 116 ? -13.78930 2.62291 -33.00985 1.000 28.13497 96 MET B CA 1
ATOM 6132 C C . MET B 1 116 ? -14.98603 2.55548 -33.95547 1.000 28.38161 96 MET B C 1
ATOM 6133 O O . MET B 1 116 ? -14.85259 2.79629 -35.16027 1.000 30.05240 96 MET B O 1
ATOM 6147 N N . ALA B 1 117 ? -16.16564 2.22743 -33.42977 1.000 27.73002 97 ALA B N 1
ATOM 6148 C CA . ALA B 1 117 ? -17.35738 2.17256 -34.27012 1.000 30.94487 97 ALA B CA 1
ATOM 6149 C C . ALA B 1 117 ? -17.65075 3.53459 -34.88733 1.000 31.79371 97 ALA B C 1
ATOM 6150 O O . ALA B 1 117 ? -17.86557 3.64768 -36.10089 1.000 32.25743 97 ALA B O 1
ATOM 6157 N N . ARG B 1 118 ? -17.66586 4.58319 -34.05911 1.000 31.33419 98 ARG B N 1
ATOM 6158 C CA . ARG B 1 118 ? -18.01711 5.91466 -34.54202 1.000 32.03588 98 ARG B CA 1
ATOM 6159 C C . ARG B 1 118 ? -16.98403 6.43512 -35.53361 1.000 32.24030 98 ARG B C 1
ATOM 6160 O O . ARG B 1 118 ? -17.31303 7.24509 -36.40888 1.000 33.23827 98 ARG B O 1
ATOM 6181 N N . LEU B 1 119 ? -15.73168 5.98535 -35.41328 1.000 30.93548 99 LEU B N 1
ATOM 6182 C CA . LEU B 1 119 ? -14.69924 6.32289 -36.38206 1.000 30.06683 99 LEU B CA 1
ATOM 6183 C C . LEU B 1 119 ? -14.74501 5.42271 -37.60879 1.000 33.46864 99 LEU B C 1
ATOM 6184 O O . LEU B 1 119 ? -13.88556 5.55480 -38.48874 1.000 33.91449 99 LEU B O 1
ATOM 6200 N N . GLY B 1 120 ? -15.71506 4.51075 -37.68178 1.000 31.49352 100 GLY B N 1
ATOM 6201 C CA . GLY B 1 120 ? -15.90094 3.68606 -38.85738 1.000 31.83237 100 GLY B CA 1
ATOM 6202 C C . GLY B 1 120 ? -15.18880 2.35527 -38.86027 1.000 32.78318 100 GLY B C 1
ATOM 6203 O O . GLY B 1 120 ? -15.00281 1.77662 -39.93861 1.000 35.23483 100 GLY B O 1
ATOM 6207 N N . HIS B 1 121 ? -14.79385 1.83993 -37.70035 1.000 30.55396 101 HIS B N 1
ATOM 6208 C CA . HIS B 1 121 ? -14.02084 0.60193 -37.61875 1.000 33.97331 101 HIS B CA 1
ATOM 6209 C C . HIS B 1 121 ? -14.77085 -0.40287 -36.75151 1.000 34.41891 101 HIS B C 1
ATOM 6210 O O . HIS B 1 121 ? -14.75945 -0.30837 -35.52068 1.000 32.20235 101 HIS B O 1
ATOM 6224 N N . GLU B 1 122 ? -15.42492 -1.36158 -37.40121 1.000 36.17984 102 GLU B N 1
ATOM 6225 C CA . GLU B 1 122 ? -16.09627 -2.44640 -36.69929 1.000 37.64214 102 GLU B CA 1
ATOM 6226 C C . GLU B 1 122 ? -15.16788 -3.61115 -36.37540 1.000 36.15245 102 GLU B C 1
ATOM 6227 O O . GLU B 1 122 ? -15.47927 -4.40184 -35.47835 1.000 36.22041 102 GLU B O 1
ATOM 6239 N N . HIS B 1 123 ? -14.03668 -3.72746 -37.06520 1.000 33.69240 103 HIS B N 1
ATOM 6240 C CA . HIS B 1 123 ? -13.03629 -4.74647 -36.77244 1.000 33.08002 103 HIS B CA 1
ATOM 6241 C C . HIS B 1 123 ? -11.68031 -4.06292 -36.69487 1.000 31.86529 103 HIS B C 1
ATOM 6242 O O . HIS B 1 123 ? -11.33916 -3.25401 -37.56635 1.000 32.41581 103 HIS B O 1
ATOM 6256 N N . PHE B 1 124 ? -10.90267 -4.39974 -35.66824 1.000 29.40626 104 PHE B N 1
ATOM 6257 C CA . PHE B 1 124 ? -9.64137 -3.71343 -35.44108 1.000 28.23066 104 PHE B CA 1
ATOM 6258 C C . PHE B 1 124 ? -8.71386 -4.59066 -34.61580 1.000 28.76221 104 PHE B C 1
ATOM 6259 O O . PHE B 1 124 ? -9.15274 -5.51522 -33.92735 1.000 26.19040 104 PHE B O 1
ATOM 6276 N N . SER B 1 125 ? -7.41880 -4.28589 -34.70774 1.000 28.35915 105 SER B N 1
ATOM 6277 C CA . SER B 1 125 ? -6.41648 -4.85299 -33.82038 1.000 27.27140 105 SER B CA 1
ATOM 6278 C C . SER B 1 125 ? -6.20136 -3.91644 -32.62869 1.000 26.30658 105 SER B C 1
ATOM 6279 O O . SER B 1 125 ? -6.61212 -2.75434 -32.63574 1.000 25.53912 105 SER B O 1
ATOM 6287 N N . VAL B 1 126 ? -5.55149 -4.43163 -31.58692 1.000 24.96739 106 VAL B N 1
ATOM 6288 C CA . VAL B 1 126 ? -5.35106 -3.67329 -30.35629 1.000 24.15670 106 VAL B CA 1
ATOM 6289 C C . VAL B 1 126 ? -3.91721 -3.83540 -29.86261 1.000 24.91604 106 VAL B C 1
ATOM 6290 O O . VAL B 1 126 ? -3.40093 -4.95533 -29.77458 1.000 24.99875 106 VAL B O 1
ATOM 6303 N N . LEU B 1 127 ? -3.27912 -2.70969 -29.54070 1.000 24.72387 107 LEU B N 1
ATOM 6304 C CA . LEU B 1 127 ? -2.00207 -2.65770 -28.83256 1.000 25.03523 107 LEU B CA 1
ATOM 6305 C C . LEU B 1 127 ? -2.21419 -1.84428 -27.56142 1.000 23.10454 107 LEU B C 1
ATOM 6306 O O . LEU B 1 127 ? -2.58937 -0.66746 -27.62475 1.000 23.08240 107 LEU B O 1
ATOM 6322 N N . ALA B 1 128 ? -1.99092 -2.46199 -26.40797 1.000 23.36102 108 ALA B N 1
ATOM 6323 C CA . ALA B 1 128 ? -2.36256 -1.82008 -25.15613 1.000 21.98518 108 ALA B CA 1
ATOM 6324 C C . ALA B 1 128 ? -1.35349 -2.13977 -24.06435 1.000 20.52839 108 ALA B C 1
ATOM 6325 O O . ALA B 1 128 ? -0.65688 -3.15654 -24.09354 1.000 19.89245 108 ALA B O 1
ATOM 6332 N N . HIS B 1 129 ? -1.32410 -1.25124 -23.07272 1.000 20.77581 109 HIS B N 1
ATOM 6333 C CA . HIS B 1 129 ? -0.33230 -1.27000 -22.00946 1.000 21.01174 109 HIS B CA 1
ATOM 6334 C C . HIS B 1 129 ? -1.00194 -0.97945 -20.67842 1.000 20.72797 109 HIS B C 1
ATOM 6335 O O . HIS B 1 129 ? -1.88831 -0.12091 -20.59947 1.000 19.54262 109 HIS B O 1
ATOM 6349 N N . ASP B 1 130 ? -0.58007 -1.70048 -19.63841 1.000 18.99293 110 ASP B N 1
ATOM 6350 C CA . ASP B 1 130 ? -0.94524 -1.34954 -18.25610 1.000 19.76786 110 ASP B CA 1
ATOM 6351 C C . ASP B 1 130 ? -2.47036 -1.34455 -18.15694 1.000 20.90651 110 ASP B C 1
ATOM 6352 O O . ASP B 1 130 ? -3.09326 -2.30578 -18.63813 1.000 20.73734 110 ASP B O 1
ATOM 6361 N N . ARG B 1 131 ? -3.09500 -0.32890 -17.55235 1.000 20.25979 111 ARG B N 1
ATOM 6362 C CA . ARG B 1 131 ? -4.54811 -0.32810 -17.44556 1.000 20.15666 111 ARG B CA 1
ATOM 6363 C C . ARG B 1 131 ? -5.19703 -0.58226 -18.80649 1.000 21.91946 111 ARG B C 1
ATOM 6364 O O . ARG B 1 131 ? -6.17646 -1.33735 -18.92012 1.000 20.63756 111 ARG B O 1
ATOM 6385 N N . GLY B 1 132 ? -4.68670 0.07996 -19.84484 1.000 20.57290 112 GLY B N 1
ATOM 6386 C CA . GLY B 1 132 ? -5.23684 -0.10204 -21.17380 1.000 20.83455 112 GLY B CA 1
ATOM 6387 C C . GLY B 1 132 ? -5.27408 -1.55448 -21.60319 1.000 21.53876 112 GLY B C 1
ATOM 6388 O O . GLY B 1 132 ? -6.24925 -2.00105 -22.20471 1.000 19.19565 112 GLY B O 1
ATOM 6392 N N . ALA B 1 133 ? -4.19496 -2.30188 -21.33419 1.000 20.33281 113 ALA B N 1
ATOM 6393 C CA . ALA B 1 133 ? -4.17110 -3.71924 -21.67449 1.000 21.25098 113 ALA B CA 1
ATOM 6394 C C . ALA B 1 133 ? -5.26346 -4.49007 -20.93797 1.000 20.19685 113 ALA B C 1
ATOM 6395 O O . ALA B 1 133 ? -5.85105 -5.42018 -21.49204 1.000 22.39972 113 ALA B O 1
ATOM 6402 N N . ARG B 1 134 ? -5.49566 -4.17641 -19.66047 1.000 21.27199 114 ARG B N 1
ATOM 6403 C CA . ARG B 1 134 ? -6.58633 -4.81654 -18.92186 1.000 20.02537 114 ARG B CA 1
ATOM 6404 C C . ARG B 1 134 ? -7.94225 -4.49709 -19.54968 1.000 22.27429 114 ARG B C 1
ATOM 6405 O O . ARG B 1 134 ? -8.79573 -5.39018 -19.71783 1.000 23.65176 114 ARG B O 1
ATOM 6426 N N . VAL B 1 135 ? -8.16538 -3.22695 -19.89128 1.000 19.29940 115 VAL B N 1
ATOM 6427 C CA . VAL B 1 135 ? -9.35961 -2.86885 -20.65311 1.000 21.30327 115 VAL B CA 1
ATOM 6428 C C . VAL B 1 135 ? -9.45113 -3.71998 -21.91241 1.000 23.48083 115 VAL B C 1
ATOM 6429 O O . VAL B 1 135 ? -10.52686 -4.21016 -22.27667 1.000 24.04525 115 VAL B O 1
ATOM 6442 N N . ALA B 1 136 ? -8.32185 -3.86817 -22.61318 1.000 21.81459 116 ALA B N 1
ATOM 6443 C CA . ALA B 1 136 ? -8.28705 -4.63014 -23.85340 1.000 22.06456 116 ALA B CA 1
ATOM 6444 C C . ALA B 1 136 ? -8.67550 -6.08493 -23.62962 1.000 22.93928 116 ALA B C 1
ATOM 6445 O O . ALA B 1 136 ? -9.35754 -6.68819 -24.46697 1.000 21.12816 116 ALA B O 1
ATOM 6452 N N . HIS B 1 137 ? -8.16290 -6.68896 -22.55689 1.000 23.11224 117 HIS B N 1
ATOM 6453 C CA . HIS B 1 137 ? -8.56348 -8.04350 -22.20073 1.000 24.20450 117 HIS B CA 1
ATOM 6454 C C . HIS B 1 137 ? -10.07787 -8.14113 -22.11480 1.000 24.27196 117 HIS B C 1
ATOM 6455 O O . HIS B 1 137 ? -10.70148 -9.00297 -22.75430 1.000 24.04759 117 HIS B O 1
ATOM 6469 N N . ARG B 1 138 ? -10.68597 -7.25172 -21.32187 1.000 23.23311 118 ARG B N 1
ATOM 6470 C CA . ARG B 1 138 ? -12.13582 -7.29688 -21.17318 1.000 23.71128 118 ARG B CA 1
ATOM 6471 C C . ARG B 1 138 ? -12.83151 -7.04314 -22.50679 1.000 24.83509 118 ARG B C 1
ATOM 6472 O O . ARG B 1 138 ? -13.82704 -7.70804 -22.83247 1.000 23.07902 118 ARG B O 1
ATOM 6493 N N . LEU B 1 139 ? -12.33868 -6.06825 -23.27990 1.000 22.97564 119 LEU B N 1
ATOM 6494 C CA . LEU B 1 139 ? -12.91279 -5.77655 -24.59232 1.000 22.77992 119 LEU B CA 1
ATOM 6495 C C . LEU B 1 139 ? -12.93618 -7.02580 -25.46648 1.000 23.82198 119 LEU B C 1
ATOM 6496 O O . LEU B 1 139 ? -13.96547 -7.36771 -26.06031 1.000 24.82512 119 LEU B O 1
ATOM 6512 N N . ALA B 1 140 ? -11.79454 -7.71867 -25.55894 1.000 22.70395 120 ALA B N 1
ATOM 6513 C CA . ALA B 1 140 ? -11.69212 -8.89243 -26.40993 1.000 25.57317 120 ALA B CA 1
ATOM 6514 C C . ALA B 1 140 ? -12.53687 -10.03871 -25.88873 1.000 25.22489 120 ALA B C 1
ATOM 6515 O O . ALA B 1 140 ? -12.88906 -10.93079 -26.66560 1.000 24.58900 120 ALA B O 1
ATOM 6522 N N . MET B 1 141 ? -12.85593 -10.04629 -24.59337 1.000 27.11829 121 MET B N 1
ATOM 6523 C CA . MET B 1 141 ? -13.77483 -11.07175 -24.10121 1.000 25.79164 121 MET B CA 1
ATOM 6524 C C . MET B 1 141 ? -15.23573 -10.72219 -24.38799 1.000 27.38234 121 MET B C 1
ATOM 6525 O O . MET B 1 141 ? -16.03533 -11.60875 -24.71525 1.000 27.02231 121 MET B O 1
ATOM 6539 N N . ASP B 1 142 ? -15.60519 -9.44307 -24.27793 1.000 25.10521 122 ASP B N 1
ATOM 6540 C CA . ASP B 1 142 ? -17.00135 -9.04616 -24.41539 1.000 26.01398 122 ASP B CA 1
ATOM 6541 C C . ASP B 1 142 ? -17.43045 -8.88148 -25.86711 1.000 27.56827 122 ASP B C 1
ATOM 6542 O O . ASP B 1 142 ? -18.63322 -8.97416 -26.16012 1.000 26.80356 122 ASP B O 1
ATOM 6551 N N . TYR B 1 143 ? -16.48655 -8.63584 -26.77625 1.000 25.58405 123 TYR B N 1
ATOM 6552 C CA . TYR B 1 143 ? -16.79722 -8.38932 -28.18610 1.000 27.67975 123 TYR B CA 1
ATOM 6553 C C . TYR B 1 143 ? -15.74459 -9.06535 -29.05800 1.000 29.37172 123 TYR B C 1
ATOM 6554 O O . TYR B 1 143 ? -14.99533 -8.40748 -29.78677 1.000 29.96621 123 TYR B O 1
ATOM 6572 N N . PRO B 1 144 ? -15.66950 -10.39851 -29.00630 1.000 29.23427 124 PRO B N 1
ATOM 6573 C CA . PRO B 1 144 ? -14.60177 -11.09540 -29.73926 1.000 27.84501 124 PRO B CA 1
ATOM 6574 C C . PRO B 1 144 ? -14.65711 -10.89718 -31.24489 1.000 30.79934 124 PRO B C 1
ATOM 6575 O O . PRO B 1 144 ? -13.60997 -10.94670 -31.90466 1.000 32.04374 124 PRO B O 1
ATOM 6586 N N . ALA B 1 145 ? -15.84201 -10.67280 -31.81357 1.000 30.53289 125 ALA B N 1
ATOM 6587 C CA . ALA B 1 145 ? -15.94637 -10.50329 -33.25880 1.000 29.49045 125 ALA B CA 1
ATOM 6588 C C . ALA B 1 145 ? -15.36055 -9.18050 -33.74159 1.000 30.92372 125 ALA B C 1
ATOM 6589 O O . ALA B 1 145 ? -15.09740 -9.03400 -34.94086 1.000 34.17909 125 ALA B O 1
ATOM 6596 N N . SER B 1 146 ? -15.15018 -8.22022 -32.84465 1.000 31.14122 126 SER B N 1
ATOM 6597 C CA . SER B 1 146 ? -14.60630 -6.92444 -33.22900 1.000 32.02219 126 SER B CA 1
ATOM 6598 C C . SER B 1 146 ? -13.08954 -6.86460 -33.14119 1.000 30.31287 126 SER B C 1
ATOM 6599 O O . SER B 1 146 ? -12.47552 -6.03739 -33.82494 1.000 31.30549 126 SER B O 1
ATOM 6607 N N . VAL B 1 147 ? -12.47624 -7.71815 -32.32804 1.000 30.10841 127 VAL B N 1
ATOM 6608 C CA . VAL B 1 147 ? -11.04390 -7.67753 -32.06660 1.000 28.24371 127 VAL B CA 1
ATOM 6609 C C . VAL B 1 147 ? -10.36785 -8.75846 -32.89451 1.000 30.27732 127 VAL B C 1
ATOM 6610 O O . VAL B 1 147 ? -10.62057 -9.95530 -32.70330 1.000 31.45386 127 VAL B O 1
ATOM 6623 N N . GLN B 1 148 ? -9.51148 -8.32806 -33.82189 1.000 29.15986 128 GLN B N 1
ATOM 6624 C CA . GLN B 1 148 ? -8.82597 -9.25444 -34.70948 1.000 28.78002 128 GLN B CA 1
ATOM 6625 C C . GLN B 1 148 ? -7.60305 -9.86980 -34.03933 1.000 29.96325 128 GLN B C 1
ATOM 6626 O O . GLN B 1 148 ? -7.45769 -11.09618 -33.99562 1.000 29.44662 128 GLN B O 1
ATOM 6640 N N . ARG B 1 149 ? -6.70486 -9.02837 -33.53170 1.000 29.84528 129 ARG B N 1
ATOM 6641 C CA . ARG B 1 149 ? -5.48748 -9.47003 -32.86371 1.000 29.68784 129 ARG B CA 1
ATOM 6642 C C . ARG B 1 149 ? -5.27898 -8.61960 -31.62480 1.000 28.40087 129 ARG B C 1
ATOM 6643 O O . ARG B 1 149 ? -5.78950 -7.50351 -31.52500 1.000 26.03744 129 ARG B O 1
ATOM 6664 N N . LEU B 1 150 ? -4.51863 -9.15084 -30.67369 1.000 28.97335 130 LEU B N 1
ATOM 6665 C CA . LEU B 1 150 ? -4.34143 -8.44832 -29.40436 1.000 26.51400 130 LEU B CA 1
ATOM 6666 C C . LEU B 1 150 ? -2.88018 -8.51031 -28.99527 1.000 26.50519 130 LEU B C 1
ATOM 6667 O O . LEU B 1 150 ? -2.28359 -9.58963 -29.00908 1.000 25.27434 130 LEU B O 1
ATOM 6683 N N . VAL B 1 151 ? -2.29764 -7.35741 -28.67042 1.000 23.36565 131 VAL B N 1
ATOM 6684 C CA . VAL B 1 151 ? -0.94866 -7.29084 -28.11685 1.000 23.32029 131 VAL B CA 1
ATOM 6685 C C . VAL B 1 151 ? -1.03720 -6.54589 -26.78999 1.000 22.85019 131 VAL B C 1
ATOM 6686 O O . VAL B 1 151 ? -1.45891 -5.38201 -26.74906 1.000 23.47710 131 VAL B O 1
ATOM 6699 N N . LEU B 1 152 ? -0.64592 -7.21492 -25.70918 1.000 22.17729 132 LEU B N 1
ATOM 6700 C CA . LEU B 1 152 ? -0.77302 -6.68657 -24.35924 1.000 22.35511 132 LEU B CA 1
ATOM 6701 C C . LEU B 1 152 ? 0.62187 -6.56828 -23.75774 1.000 23.60832 132 LEU B C 1
ATOM 6702 O O . LEU B 1 152 ? 1.41299 -7.52126 -23.81715 1.000 21.94273 132 LEU B O 1
ATOM 6718 N N . LEU B 1 153 ? 0.92355 -5.38536 -23.21163 1.000 21.64197 133 LEU B N 1
ATOM 6719 C CA . LEU B 1 153 ? 2.26616 -5.02422 -22.77595 1.000 21.59777 133 LEU B CA 1
ATOM 6720 C C . LEU B 1 153 ? 2.36471 -5.00989 -21.25712 1.000 21.66800 133 LEU B C 1
ATOM 6721 O O . LEU B 1 153 ? 1.57190 -4.34527 -20.58014 1.000 22.13822 133 LEU B O 1
ATOM 6737 N N . ASP B 1 154 ? 3.34463 -5.74482 -20.74178 1.000 22.09120 134 ASP B N 1
ATOM 6738 C CA . ASP B 1 154 ? 3.68347 -5.79099 -19.32719 1.000 22.69754 134 ASP B CA 1
ATOM 6739 C C . ASP B 1 154 ? 2.45883 -5.89019 -18.42464 1.000 20.71155 134 ASP B C 1
ATOM 6740 O O . ASP B 1 154 ? 2.26565 -5.09453 -17.50367 1.000 21.74728 134 ASP B O 1
ATOM 6749 N N . ILE B 1 155 ? 1.64074 -6.90850 -18.66236 1.000 21.25852 135 ILE B N 1
ATOM 6750 C CA . ILE B 1 155 ? 0.62728 -7.28914 -17.69077 1.000 22.66194 135 ILE B CA 1
ATOM 6751 C C . ILE B 1 155 ? 0.46984 -8.80172 -17.69403 1.000 21.27396 135 ILE B C 1
ATOM 6752 O O . ILE B 1 155 ? 0.63830 -9.46470 -18.72041 1.000 20.21626 135 ILE B O 1
ATOM 6768 N N . ALA B 1 156 ? 0.13599 -9.34007 -16.53297 1.000 22.28930 136 ALA B N 1
ATOM 6769 C CA . ALA B 1 156 ? -0.55851 -10.60860 -16.41646 1.000 21.83713 136 ALA B CA 1
ATOM 6770 C C . ALA B 1 156 ? -2.00675 -10.33320 -16.04249 1.000 21.83789 136 ALA B C 1
ATOM 6771 O O . ALA B 1 156 ? -2.33919 -9.23080 -15.59563 1.000 20.52358 136 ALA B O 1
ATOM 6778 N N . PRO B 1 157 ? -2.90414 -11.29703 -16.23740 1.000 22.50026 137 PRO B N 1
ATOM 6779 C CA . PRO B 1 157 ? -4.32475 -11.05105 -15.94051 1.000 21.35894 137 PRO B CA 1
ATOM 6780 C C . PRO B 1 157 ? -4.52878 -10.55792 -14.51239 1.000 21.40645 137 PRO B C 1
ATOM 6781 O O . PRO B 1 157 ? -3.87495 -11.01402 -13.57544 1.000 20.67396 137 PRO B O 1
ATOM 6792 N N . THR B 1 158 ? -5.45326 -9.60601 -14.35411 1.000 20.57364 138 THR B N 1
ATOM 6793 C CA . THR B 1 158 ? -5.63835 -8.95908 -13.05781 1.000 22.04312 138 THR B CA 1
ATOM 6794 C C . THR B 1 158 ? -5.97539 -9.96863 -11.96639 1.000 21.96712 138 THR B C 1
ATOM 6795 O O . THR B 1 158 ? -5.46713 -9.86962 -10.83931 1.000 18.06109 138 THR B O 1
ATOM 6806 N N . LEU B 1 159 ? -6.84547 -10.93907 -12.28168 1.000 21.66795 139 LEU B N 1
ATOM 6807 C CA . LEU B 1 159 ? -7.31845 -11.87730 -11.27016 1.000 22.38948 139 LEU B CA 1
ATOM 6808 C C . LEU B 1 159 ? -6.17071 -12.70906 -10.70886 1.000 23.13984 139 LEU B C 1
ATOM 6809 O O . LEU B 1 159 ? -6.02420 -12.84659 -9.48534 1.000 21.90783 139 LEU B O 1
ATOM 6825 N N . ALA B 1 160 ? -5.35084 -13.28345 -11.59230 1.000 21.63219 140 ALA B N 1
ATOM 6826 C CA . ALA B 1 160 ? -4.20522 -14.05703 -11.13048 1.000 23.17342 140 ALA B CA 1
ATOM 6827 C C . ALA B 1 160 ? -3.24404 -13.18310 -10.34067 1.000 21.81520 140 ALA B C 1
ATOM 6828 O O . ALA B 1 160 ? -2.66891 -13.62744 -9.34124 1.000 21.02789 140 ALA B O 1
ATOM 6835 N N . MET B 1 161 ? -3.06183 -11.93161 -10.77377 1.000 21.19327 141 MET B N 1
ATOM 6836 C CA . MET B 1 161 ? -2.10775 -11.05195 -10.10969 1.000 21.89416 141 MET B CA 1
ATOM 6837 C C . MET B 1 161 ? -2.55117 -10.74039 -8.68512 1.000 22.47822 141 MET B C 1
ATOM 6838 O O . MET B 1 161 ? -1.72385 -10.69721 -7.77418 1.000 22.32226 141 MET B O 1
ATOM 6852 N N . TYR B 1 162 ? -3.84967 -10.50654 -8.47139 1.000 20.94725 142 TYR B N 1
ATOM 6853 C CA . TYR B 1 162 ? -4.33141 -10.31752 -7.10653 1.000 21.04689 142 TYR B CA 1
ATOM 6854 C C . TYR B 1 162 ? -4.29648 -11.62447 -6.31476 1.000 23.09500 142 TYR B C 1
ATOM 6855 O O . TYR B 1 162 ? -3.85534 -11.64122 -5.16034 1.000 25.01563 142 TYR B O 1
ATOM 6873 N N . GLU B 1 163 ? -4.75043 -12.72866 -6.91555 1.000 22.82398 143 GLU B N 1
ATOM 6874 C CA . GLU B 1 163 ? -4.77924 -14.00135 -6.20124 1.000 24.20084 143 GLU B CA 1
ATOM 6875 C C . GLU B 1 163 ? -3.38095 -14.41813 -5.75776 1.000 24.36112 143 GLU B C 1
ATOM 6876 O O . GLU B 1 163 ? -3.20460 -14.96882 -4.66543 1.000 23.60460 143 GLU B O 1
ATOM 6888 N N . GLN B 1 164 ? -2.37465 -14.17154 -6.59557 1.000 22.83034 144 GLN B N 1
ATOM 6889 C CA . GLN B 1 164 ? -1.00833 -14.59490 -6.32308 1.000 24.99316 144 GLN B CA 1
ATOM 6890 C C . GLN B 1 164 ? -0.17465 -13.52230 -5.62700 1.000 25.57995 144 GLN B C 1
ATOM 6891 O O . GLN B 1 164 ? 1.06061 -13.56945 -5.69778 1.000 23.11392 144 GLN B O 1
ATOM 6905 N N . THR B 1 165 ? -0.81538 -12.55667 -4.96897 1.000 25.95547 145 THR B N 1
ATOM 6906 C CA . THR B 1 165 ? -0.07026 -11.53586 -4.24234 1.000 23.48686 145 THR B CA 1
ATOM 6907 C C . THR B 1 165 ? 0.82216 -12.17855 -3.18401 1.000 24.07287 145 THR B C 1
ATOM 6908 O O . THR B 1 165 ? 0.37913 -13.04477 -2.42505 1.000 26.69057 145 THR B O 1
ATOM 6919 N N . GLY B 1 166 ? 2.08981 -11.75687 -3.14608 1.000 23.91654 146 GLY B N 1
ATOM 6920 C CA . GLY B 1 166 ? 3.00686 -12.10485 -2.08049 1.000 23.42567 146 GLY B CA 1
ATOM 6921 C C . GLY B 1 166 ? 3.69457 -10.85323 -1.57793 1.000 23.40521 146 GLY B C 1
ATOM 6922 O O . GLY B 1 166 ? 3.38564 -9.72997 -1.98449 1.000 19.68726 146 GLY B O 1
ATOM 6926 N N . GLU B 1 167 ? 4.64424 -11.07386 -0.66280 1.000 22.91163 147 GLU B N 1
ATOM 6927 C CA . GLU B 1 167 ? 5.36448 -9.94864 -0.07887 1.000 24.33855 147 GLU B CA 1
ATOM 6928 C C . GLU B 1 167 ? 5.96574 -9.04909 -1.16263 1.000 24.11443 147 GLU B C 1
ATOM 6929 O O . GLU B 1 167 ? 5.81342 -7.81730 -1.13027 1.000 25.81031 147 GLU B O 1
ATOM 6941 N N . ALA B 1 168 ? 6.66058 -9.65462 -2.13026 1.000 21.89573 148 ALA B N 1
ATOM 6942 C CA . ALA B 1 168 ? 7.35829 -8.87501 -3.14523 1.000 22.63169 148 ALA B CA 1
ATOM 6943 C C . ALA B 1 168 ? 6.38878 -8.04713 -3.97848 1.000 23.99519 148 ALA B C 1
ATOM 6944 O O . ALA B 1 168 ? 6.62613 -6.85807 -4.22850 1.000 23.06364 148 ALA B O 1
ATOM 6951 N N . PHE B 1 169 ? 5.29943 -8.66374 -4.44229 1.000 23.44987 149 PHE B N 1
ATOM 6952 C CA . PHE B 1 169 ? 4.35463 -7.93582 -5.28154 1.000 22.40555 149 PHE B CA 1
ATOM 6953 C C . PHE B 1 169 ? 3.73398 -6.76537 -4.52453 1.000 23.43136 149 PHE B C 1
ATOM 6954 O O . PHE B 1 169 ? 3.65310 -5.64693 -5.04479 1.000 23.79932 149 PHE B O 1
ATOM 6971 N N . ALA B 1 170 ? 3.27457 -7.00631 -3.29217 1.000 23.18828 150 ALA B N 1
ATOM 6972 C CA . ALA B 1 170 ? 2.67144 -5.92716 -2.51604 1.000 22.76151 150 ALA B CA 1
ATOM 6973 C C . ALA B 1 170 ? 3.67839 -4.81953 -2.25328 1.000 22.90528 150 ALA B C 1
ATOM 6974 O O . ALA B 1 170 ? 3.31047 -3.64421 -2.24738 1.000 18.55593 150 ALA B O 1
ATOM 6981 N N . ARG B 1 171 ? 4.95247 -5.17180 -2.07455 1.000 22.82256 151 ARG B N 1
ATOM 6982 C CA . ARG B 1 171 ? 5.97297 -4.15145 -1.89207 1.000 23.23859 151 ARG B CA 1
ATOM 6983 C C . ARG B 1 171 ? 6.12431 -3.30836 -3.14823 1.000 24.86336 151 ARG B C 1
ATOM 6984 O O . ARG B 1 171 ? 6.18042 -2.07223 -3.07979 1.000 26.25621 151 ARG B O 1
ATOM 7005 N N . ALA B 1 172 ? 6.19681 -3.96356 -4.31115 1.000 23.05208 152 ALA B N 1
ATOM 7006 C CA . ALA B 1 172 ? 6.48683 -3.23972 -5.54563 1.000 23.40722 152 ALA B CA 1
ATOM 7007 C C . ALA B 1 172 ? 5.24176 -2.54648 -6.09383 1.000 21.87820 152 ALA B C 1
ATOM 7008 O O . ALA B 1 172 ? 5.26356 -1.34579 -6.36830 1.000 21.34026 152 ALA B O 1
ATOM 7015 N N . TYR B 1 173 ? 4.15631 -3.28567 -6.28209 1.000 21.71883 153 TYR B N 1
ATOM 7016 C CA . TYR B 1 173 ? 2.90119 -2.69994 -6.75290 1.000 22.64898 153 TYR B CA 1
ATOM 7017 C C . TYR B 1 173 ? 2.03922 -2.24513 -5.57626 1.000 22.45041 153 TYR B C 1
ATOM 7018 O O . TYR B 1 173 ? 0.87442 -2.62068 -5.44232 1.000 23.39738 153 TYR B O 1
ATOM 7036 N N . TRP B 1 174 ? 2.63388 -1.41379 -4.71220 1.000 23.38720 154 TRP B N 1
ATOM 7037 C CA . TRP B 1 174 ? 1.93887 -0.92502 -3.52597 1.000 24.37245 154 TRP B CA 1
ATOM 7038 C C . TRP B 1 174 ? 0.64672 -0.21092 -3.88634 1.000 24.29394 154 TRP B C 1
ATOM 7039 O O . TRP B 1 174 ? -0.32289 -0.25641 -3.11940 1.000 23.33709 154 TRP B O 1
ATOM 7060 N N . HIS B 1 175 ? 0.60759 0.45166 -5.04409 1.000 22.53281 155 HIS B N 1
ATOM 7061 C CA . HIS B 1 175 ? -0.57510 1.22822 -5.38928 1.000 23.51654 155 HIS B CA 1
ATOM 7062 C C . HIS B 1 175 ? -1.77875 0.31730 -5.61271 1.000 23.79920 155 HIS B C 1
ATOM 7063 O O . HIS B 1 175 ? -2.90964 0.70911 -5.29896 1.000 21.43641 155 HIS B O 1
ATOM 7077 N N . TRP B 1 176 ? -1.55060 -0.91361 -6.09588 1.000 22.51241 156 TRP B N 1
ATOM 7078 C CA . TRP B 1 176 ? -2.62554 -1.88651 -6.21747 1.000 22.36866 156 TRP B CA 1
ATOM 7079 C C . TRP B 1 176 ? -3.36383 -2.10737 -4.90289 1.000 23.06538 156 TRP B C 1
ATOM 7080 O O . TRP B 1 176 ? -4.46186 -2.67199 -4.90094 1.000 22.17293 156 TRP B O 1
ATOM 7101 N N . PHE B 1 177 ? -2.76823 -1.72326 -3.78079 1.000 23.65701 157 PHE B N 1
ATOM 7102 C CA . PHE B 1 177 ? -3.41778 -1.84377 -2.48719 1.000 23.78449 157 PHE B CA 1
ATOM 7103 C C . PHE B 1 177 ? -3.66555 -0.51191 -1.81177 1.000 21.96146 157 PHE B C 1
ATOM 7104 O O . PHE B 1 177 ? -4.37298 -0.48022 -0.79687 1.000 21.55751 157 PHE B O 1
ATOM 7121 N N . PHE B 1 178 ? -3.14121 0.58198 -2.35894 1.000 20.75670 158 PHE B N 1
ATOM 7122 C CA . PHE B 1 178 ? -3.42555 1.91089 -1.84791 1.000 21.92957 158 PHE B CA 1
ATOM 7123 C C . PHE B 1 178 ? -4.54601 2.59080 -2.62579 1.000 23.92251 158 PHE B C 1
ATOM 7124 O O . PHE B 1 178 ? -5.47325 3.14899 -2.02710 1.000 21.25697 158 PHE B O 1
ATOM 7141 N N . LEU B 1 179 ? -4.48110 2.54856 -3.96230 1.000 20.95269 159 LEU B N 1
ATOM 7142 C CA . LEU B 1 179 ? -5.47717 3.23901 -4.77386 1.000 22.10175 159 LEU B CA 1
ATOM 7143 C C . LEU B 1 179 ? -6.86660 2.61972 -4.64661 1.000 24.01248 159 LEU B C 1
ATOM 7144 O O . LEU B 1 179 ? -7.85944 3.27984 -4.99004 1.000 23.73221 159 LEU B O 1
ATOM 7160 N N . ILE B 1 180 ? -6.96280 1.37186 -4.16871 1.000 21.84968 160 ILE B N 1
ATOM 7161 C CA . ILE B 1 180 ? -8.26463 0.72844 -4.01486 1.000 22.45777 160 ILE B CA 1
ATOM 7162 C C . ILE B 1 180 ? -8.95502 1.06418 -2.69953 1.000 23.95195 160 ILE B C 1
ATOM 7163 O O . ILE B 1 180 ? -10.14536 0.76021 -2.53888 1.000 22.17442 160 ILE B O 1
ATOM 7179 N N . GLN B 1 181 ? -8.25451 1.67343 -1.74797 1.000 23.06576 161 GLN B N 1
ATOM 7180 C CA . GLN B 1 181 ? -8.87777 1.97453 -0.46675 1.000 24.59035 161 GLN B CA 1
ATOM 7181 C C . GLN B 1 181 ? -10.01889 2.97232 -0.67435 1.000 24.65581 161 GLN B C 1
ATOM 7182 O O . GLN B 1 181 ? -10.01596 3.74190 -1.63909 1.000 23.66195 161 GLN B O 1
ATOM 7196 N N . PRO B 1 182 ? -11.02100 2.96693 0.20207 1.000 24.58672 162 PRO B N 1
ATOM 7197 C CA . PRO B 1 182 ? -12.19533 3.82013 -0.03076 1.000 24.11592 162 PRO B CA 1
ATOM 7198 C C . PRO B 1 182 ? -11.83818 5.29683 -0.08084 1.000 24.70232 162 PRO B C 1
ATOM 7199 O O . PRO B 1 182 ? -10.99331 5.78739 0.67438 1.000 24.61419 162 PRO B O 1
ATOM 7210 N N . ALA B 1 183 ? -12.50062 6.00811 -0.97784 1.000 23.11882 163 ALA B N 1
ATOM 7211 C CA . ALA B 1 183 ? -12.34660 7.45679 -1.04061 1.000 24.38930 163 ALA B CA 1
ATOM 7212 C C . ALA B 1 183 ? -12.64170 8.04079 0.33174 1.000 24.63901 163 ALA B C 1
ATOM 7213 O O . ALA B 1 183 ? -13.47458 7.49021 1.06778 1.000 22.24993 163 ALA B O 1
ATOM 7220 N N . PRO B 1 184 ? -12.01306 9.16238 0.71114 1.000 23.49026 164 PRO B N 1
ATOM 7221 C CA . PRO B 1 184 ? -11.18065 10.02118 -0.13334 1.000 23.30103 164 PRO B CA 1
ATOM 7222 C C . PRO B 1 184 ? -9.66473 9.87031 0.02645 1.000 23.78549 164 PRO B C 1
ATOM 7223 O O . PRO B 1 184 ? -8.93228 10.77243 -0.37309 1.000 22.75204 164 PRO B O 1
ATOM 7234 N N . LEU B 1 185 ? -9.20498 8.74620 0.57392 1.000 22.65848 165 LEU B N 1
ATOM 7235 C CA . LEU B 1 185 ? -7.80863 8.60060 0.98595 1.000 24.83777 165 LEU B CA 1
ATOM 7236 C C . LEU B 1 185 ? -6.80112 8.69727 -0.16041 1.000 22.99601 165 LEU B C 1
ATOM 7237 O O . LEU B 1 185 ? -6.00010 9.65233 -0.20115 1.000 23.50276 165 LEU B O 1
ATOM 7253 N N . PRO B 1 186 ? -6.76963 7.74360 -1.09056 1.000 22.44833 166 PRO B N 1
ATOM 7254 C CA . PRO B 1 186 ? -5.77398 7.85470 -2.17378 1.000 23.65852 166 PRO B CA 1
ATOM 7255 C C . PRO B 1 186 ? -5.93672 9.12693 -2.98826 1.000 23.16585 166 PRO B C 1
ATOM 7256 O O . PRO B 1 186 ? -4.94186 9.68266 -3.47913 1.000 23.55717 166 PRO B O 1
ATOM 7267 N N . GLU B 1 187 ? -7.17174 9.60668 -3.14808 1.000 23.45122 167 GLU B N 1
ATOM 7268 C CA . GLU B 1 187 ? -7.37612 10.89078 -3.80791 1.000 24.07055 167 GLU B CA 1
ATOM 7269 C C . GLU B 1 187 ? -6.66264 12.00191 -3.05688 1.000 24.56830 167 GLU B C 1
ATOM 7270 O O . GLU B 1 187 ? -6.07368 12.89795 -3.67176 1.000 25.74430 167 GLU B O 1
ATOM 7282 N N . ARG B 1 188 ? -6.72926 11.97778 -1.72329 1.000 23.34590 168 ARG B N 1
ATOM 7283 C CA . ARG B 1 188 ? -6.01450 12.97788 -0.94638 1.000 26.17908 168 ARG B CA 1
ATOM 7284 C C . ARG B 1 188 ? -4.53803 12.94165 -1.29320 1.000 24.27374 168 ARG B C 1
ATOM 7285 O O . ARG B 1 188 ? -3.91925 13.98348 -1.57113 1.000 24.10313 168 ARG B O 1
ATOM 7306 N N . LEU B 1 189 ? -3.95410 11.74114 -1.29999 1.000 23.46982 169 LEU B N 1
ATOM 7307 C CA . LEU B 1 189 ? -2.54232 11.65958 -1.66029 1.000 22.70884 169 LEU B CA 1
ATOM 7308 C C . LEU B 1 189 ? -2.29961 12.31742 -3.01685 1.000 22.81005 169 LEU B C 1
ATOM 7309 O O . LEU B 1 189 ? -1.43153 13.18843 -3.16536 1.000 24.76674 169 LEU B O 1
ATOM 7325 N N . ILE B 1 190 ? -3.04816 11.88980 -4.02835 1.000 23.22335 170 ILE B N 1
ATOM 7326 C CA . ILE B 1 190 ? -2.73803 12.30223 -5.39369 1.000 23.06032 170 ILE B CA 1
ATOM 7327 C C . ILE B 1 190 ? -2.89454 13.80953 -5.54511 1.000 23.49594 170 ILE B C 1
ATOM 7328 O O . ILE B 1 190 ? -2.05996 14.47454 -6.16375 1.000 22.04252 170 ILE B O 1
ATOM 7344 N N . GLU B 1 191 ? -3.97723 14.37136 -5.00278 1.000 24.63062 171 GLU B N 1
ATOM 7345 C CA . GLU B 1 191 ? -4.26512 15.78407 -5.20836 1.000 25.24584 171 GLU B CA 1
ATOM 7346 C C . GLU B 1 191 ? -3.42267 16.69414 -4.33036 1.000 24.17298 171 GLU B C 1
ATOM 7347 O O . GLU B 1 191 ? -3.33210 17.89030 -4.62401 1.000 26.23634 171 GLU B O 1
ATOM 7359 N N . ALA B 1 192 ? -2.80850 16.16878 -3.26636 1.000 24.39436 172 ALA B N 1
ATOM 7360 C CA . ALA B 1 192 ? -1.89356 16.99276 -2.48438 1.000 22.76213 172 ALA B CA 1
ATOM 7361 C C . ALA B 1 192 ? -0.71682 17.48149 -3.32116 1.000 25.54668 172 ALA B C 1
ATOM 7362 O O . ALA B 1 192 ? -0.20311 18.58169 -3.08177 1.000 23.20293 172 ALA B O 1
ATOM 7369 N N . ASP B 1 193 ? -0.27118 16.68375 -4.30120 1.000 25.76434 173 ASP B N 1
ATOM 7370 C CA . ASP B 1 193 ? 0.82461 17.05967 -5.18742 1.000 25.42681 173 ASP B CA 1
ATOM 7371 C C . ASP B 1 193 ? 0.83706 16.13247 -6.39841 1.000 25.98466 173 ASP B C 1
ATOM 7372 O O . ASP B 1 193 ? 1.53706 15.11178 -6.39400 1.000 26.22672 173 ASP B O 1
ATOM 7381 N N . PRO B 1 194 ? 0.07252 16.44499 -7.44835 1.000 27.18622 174 PRO B N 1
ATOM 7382 C CA . PRO B 1 194 ? -0.02292 15.49453 -8.57372 1.000 26.18916 174 PRO B CA 1
ATOM 7383 C C . PRO B 1 194 ? 1.28208 15.31381 -9.32920 1.000 27.60596 174 PRO B C 1
ATOM 7384 O O . PRO B 1 194 ? 1.62241 14.18643 -9.72617 1.000 25.99511 174 PRO B O 1
ATOM 7395 N N . ALA B 1 195 ? 2.02529 16.39923 -9.55262 1.000 29.08809 175 ALA B N 1
ATOM 7396 C CA . ALA B 1 195 ? 3.29637 16.28060 -10.26007 1.000 29.43526 175 ALA B CA 1
ATOM 7397 C C . ALA B 1 195 ? 4.24054 15.34108 -9.52317 1.000 27.55000 175 ALA B C 1
ATOM 7398 O O . ALA B 1 195 ? 4.89866 14.49824 -10.14285 1.000 27.51249 175 ALA B O 1
ATOM 7405 N N . ALA B 1 196 ? 4.32563 15.48169 -8.19921 1.000 26.93171 176 ALA B N 1
ATOM 7406 C CA . ALA B 1 196 ? 5.14025 14.57061 -7.40685 1.000 26.38449 176 ALA B CA 1
ATOM 7407 C C . ALA B 1 196 ? 4.64386 13.13611 -7.53397 1.000 26.59852 176 ALA B C 1
ATOM 7408 O O . ALA B 1 196 ? 5.44670 12.19955 -7.56902 1.000 25.37304 176 ALA B O 1
ATOM 7415 N N . TYR B 1 197 ? 3.32478 12.93969 -7.60477 1.000 26.20957 177 TYR B N 1
ATOM 7416 C CA . TYR B 1 197 ? 2.80230 11.58657 -7.75695 1.000 25.20878 177 TYR B CA 1
ATOM 7417 C C . TYR B 1 197 ? 3.30416 10.96610 -9.05493 1.000 26.21519 177 TYR B C 1
ATOM 7418 O O . TYR B 1 197 ? 3.79813 9.83454 -9.06424 1.000 25.15734 177 TYR B O 1
ATOM 7436 N N . VAL B 1 198 ? 3.16708 11.68953 -10.17068 1.000 23.98584 178 VAL B N 1
ATOM 7437 C CA . VAL B 1 198 ? 3.68272 11.18103 -11.44193 1.000 25.20997 178 VAL B CA 1
ATOM 7438 C C . VAL B 1 198 ? 5.17927 10.90310 -11.34186 1.000 26.93751 178 VAL B C 1
ATOM 7439 O O . VAL B 1 198 ? 5.65815 9.83182 -11.73299 1.000 26.54756 178 VAL B O 1
ATOM 7452 N N . ARG B 1 199 ? 5.94024 11.87091 -10.82455 1.000 25.20472 179 ARG B N 1
ATOM 7453 C CA . ARG B 1 199 ? 7.39262 11.73977 -10.79925 1.000 26.98679 179 ARG B CA 1
ATOM 7454 C C . ARG B 1 199 ? 7.82061 10.54220 -9.95843 1.000 28.20437 179 ARG B C 1
ATOM 7455 O O . ARG B 1 199 ? 8.75895 9.82312 -10.32228 1.000 29.18056 179 ARG B O 1
ATOM 7476 N N . GLU B 1 200 ? 7.13643 10.30580 -8.83647 1.000 26.83927 180 GLU B N 1
ATOM 7477 C CA . GLU B 1 200 ? 7.49467 9.22752 -7.92510 1.000 27.51468 180 GLU B CA 1
ATOM 7478 C C . GLU B 1 200 ? 7.02830 7.87361 -8.44228 1.000 31.06225 180 GLU B C 1
ATOM 7479 O O . GLU B 1 200 ? 7.73794 6.86996 -8.30088 1.000 33.87896 180 GLU B O 1
ATOM 7491 N N . ILE B 1 201 ? 5.83996 7.83061 -9.03942 1.000 27.73366 181 ILE B N 1
ATOM 7492 C CA . ILE B 1 201 ? 5.32104 6.59706 -9.61014 1.000 28.96953 181 ILE B CA 1
ATOM 7493 C C . ILE B 1 201 ? 6.18842 6.14228 -10.77676 1.000 29.20853 181 ILE B C 1
ATOM 7494 O O . ILE B 1 201 ? 6.49440 4.95148 -10.90977 1.000 29.90682 181 ILE B O 1
ATOM 7510 N N . MET B 1 202 ? 6.60517 7.08109 -11.63681 1.000 30.00438 182 MET B N 1
ATOM 7511 C CA . MET B 1 202 ? 7.28101 6.70775 -12.87357 1.000 31.67240 182 MET B CA 1
ATOM 7512 C C . MET B 1 202 ? 8.80135 6.65398 -12.74197 1.000 34.48324 182 MET B C 1
ATOM 7513 O O . MET B 1 202 ? 9.44955 5.81957 -13.38391 1.000 36.15179 182 MET B O 1
ATOM 7527 N N . GLY B 1 203 ? 9.38209 7.53632 -11.93455 1.000 34.24122 183 GLY B N 1
ATOM 7528 C CA . GLY B 1 203 ? 10.81156 7.72405 -11.82535 1.000 37.98632 183 GLY B CA 1
ATOM 7529 C C . GLY B 1 203 ? 11.56979 6.84663 -10.87106 1.000 45.82781 183 GLY B C 1
ATOM 7530 O O . GLY B 1 203 ? 12.80053 6.87875 -10.86845 1.000 52.82358 183 GLY B O 1
ATOM 7534 N N . ARG B 1 204 ? 10.91134 6.02883 -10.06196 1.000 48.42621 184 ARG B N 1
ATOM 7535 C CA . ARG B 1 204 ? 11.63339 5.27237 -9.03334 1.000 59.13971 184 ARG B CA 1
ATOM 7536 C C . ARG B 1 204 ? 12.40455 4.12618 -9.68232 1.000 64.16393 184 ARG B C 1
ATOM 7537 O O . ARG B 1 204 ? 11.97773 2.96904 -9.68751 1.000 69.81268 184 ARG B O 1
ATOM 7558 N N . ARG B 1 205 ? 13.61163 4.47619 -10.18065 1.000 59.94060 185 ARG B N 1
ATOM 7559 C CA . ARG B 1 205 ? 14.60985 3.56049 -10.74853 1.000 70.95355 185 ARG B CA 1
ATOM 7560 C C . ARG B 1 205 ? 15.91727 4.33022 -11.01597 1.000 76.41971 185 ARG B C 1
ATOM 7561 O O . ARG B 1 205 ? 16.03668 5.54558 -10.79316 1.000 69.56971 185 ARG B O 1
ATOM 7582 N N . SER B 1 206 ? 16.89502 3.58856 -11.56709 1.000 69.85971 186 SER B N 1
ATOM 7583 C CA . SER B 1 206 ? 18.26326 4.10451 -11.70360 1.000 55.28346 186 SER B CA 1
ATOM 7584 C C . SER B 1 206 ? 18.33367 5.33812 -12.60397 1.000 53.26581 186 SER B C 1
ATOM 7585 O O . SER B 1 206 ? 19.08835 6.27945 -12.32101 1.000 49.90281 186 SER B O 1
ATOM 7593 N N . ALA B 1 207 ? 17.58032 5.34443 -13.70396 1.000 54.06133 187 ALA B N 1
ATOM 7594 C CA . ALA B 1 207 ? 17.66693 6.43618 -14.66597 1.000 52.33436 187 ALA B CA 1
ATOM 7595 C C . ALA B 1 207 ? 16.64697 7.53385 -14.39696 1.000 50.71809 187 ALA B C 1
ATOM 7596 O O . ALA B 1 207 ? 16.68229 8.57389 -15.06613 1.000 46.55954 187 ALA B O 1
ATOM 7603 N N . GLY B 1 208 ? 15.74568 7.33399 -13.43897 1.000 52.73355 188 GLY B N 1
ATOM 7604 C CA . GLY B 1 208 ? 14.76699 8.37546 -13.21504 1.000 50.02775 188 GLY B CA 1
ATOM 7605 C C . GLY B 1 208 ? 13.84564 8.58817 -14.40418 1.000 40.73558 188 GLY B C 1
ATOM 7606 O O . GLY B 1 208 ? 13.51220 7.67166 -15.15848 1.000 38.46917 188 GLY B O 1
ATOM 7610 N N . LEU B 1 209 ? 13.42146 9.83992 -14.55971 1.000 38.66390 189 LEU B N 1
ATOM 7611 C CA . LEU B 1 209 ? 12.50251 10.25186 -15.60791 1.000 36.26173 189 LEU B CA 1
ATOM 7612 C C . LEU B 1 209 ? 13.20111 10.56889 -16.92817 1.000 36.21344 189 LEU B C 1
ATOM 7613 O O . LEU B 1 209 ? 12.52238 10.97943 -17.88362 1.000 35.15415 189 LEU B O 1
ATOM 7629 N N . ALA B 1 210 ? 14.53030 10.40382 -16.98876 1.000 38.35940 190 ALA B N 1
ATOM 7630 C CA . ALA B 1 210 ? 15.25196 10.65052 -18.23267 1.000 35.94528 190 ALA B CA 1
ATOM 7631 C C . ALA B 1 210 ? 14.67623 9.88616 -19.41602 1.000 37.19191 190 ALA B C 1
ATOM 7632 O O . ALA B 1 210 ? 14.71238 10.43120 -20.53108 1.000 37.45035 190 ALA B O 1
ATOM 7639 N N . PRO B 1 211 ? 14.18845 8.64292 -19.27009 1.000 35.31535 191 PRO B N 1
ATOM 7640 C CA . PRO B 1 211 ? 13.78467 7.87941 -20.45883 1.000 34.21995 191 PRO B CA 1
ATOM 7641 C C . PRO B 1 211 ? 12.49949 8.37284 -21.10142 1.000 33.80987 191 PRO B C 1
ATOM 7642 O O . PRO B 1 211 ? 12.09215 7.83665 -22.12945 1.000 32.08866 191 PRO B O 1
ATOM 7653 N N . PHE B 1 212 ? 11.86329 9.39926 -20.55421 1.000 32.79629 192 PHE B N 1
ATOM 7654 C CA . PHE B 1 212 ? 10.58351 9.91364 -21.03534 1.000 32.63886 192 PHE B CA 1
ATOM 7655 C C . PHE B 1 212 ? 10.82508 11.25226 -21.72397 1.000 32.63983 192 PHE B C 1
ATOM 7656 O O . PHE B 1 212 ? 11.41743 12.16048 -21.13303 1.000 33.60292 192 PHE B O 1
ATOM 7673 N N . ASP B 1 213 ? 10.40580 11.35874 -22.97145 1.000 31.58518 193 ASP B N 1
ATOM 7674 C CA . ASP B 1 213 ? 10.52229 12.62210 -23.68773 1.000 33.30814 193 ASP B CA 1
ATOM 7675 C C . ASP B 1 213 ? 9.89358 13.73720 -22.85169 1.000 32.79703 193 ASP B C 1
ATOM 7676 O O . ASP B 1 213 ? 8.84218 13.52206 -22.23139 1.000 27.54089 193 ASP B O 1
ATOM 7685 N N . PRO B 1 214 ? 10.50318 14.93224 -22.80139 1.000 32.86789 194 PRO B N 1
ATOM 7686 C CA . PRO B 1 214 ? 9.92064 16.00845 -21.97226 1.000 31.36857 194 PRO B CA 1
ATOM 7687 C C . PRO B 1 214 ? 8.46742 16.29803 -22.28772 1.000 28.54605 194 PRO B C 1
ATOM 7688 O O . PRO B 1 214 ? 7.66429 16.48796 -21.37185 1.000 24.57095 194 PRO B O 1
ATOM 7699 N N . ARG B 1 215 ? 8.10533 16.34558 -23.56999 1.000 29.31005 195 ARG B N 1
ATOM 7700 C CA . ARG B 1 215 ? 6.71838 16.61475 -23.93631 1.000 30.96341 195 ARG B CA 1
ATOM 7701 C C . ARG B 1 215 ? 5.78444 15.56027 -23.35054 1.000 27.67498 195 ARG B C 1
ATOM 7702 O O . ARG B 1 215 ? 4.69014 15.88771 -22.88158 1.000 24.03072 195 ARG B O 1
ATOM 7723 N N . ALA B 1 216 ? 6.20706 14.29004 -23.34935 1.000 26.62157 196 ALA B N 1
ATOM 7724 C CA . ALA B 1 216 ? 5.35495 13.21974 -22.82963 1.000 25.02800 196 ALA B CA 1
ATOM 7725 C C . ALA B 1 216 ? 5.14306 13.35461 -21.32245 1.000 25.02894 196 ALA B C 1
ATOM 7726 O O . ALA B 1 216 ? 4.01096 13.23970 -20.82557 1.000 25.20360 196 ALA B O 1
ATOM 7733 N N . LEU B 1 217 ? 6.22262 13.59254 -20.57436 1.000 24.31056 197 LEU B N 1
ATOM 7734 C CA . LEU B 1 217 ? 6.08154 13.79858 -19.13588 1.000 26.33490 197 LEU B CA 1
ATOM 7735 C C . LEU B 1 217 ? 5.19270 14.99797 -18.84103 1.000 25.25017 197 LEU B C 1
ATOM 7736 O O . LEU B 1 217 ? 4.34548 14.95182 -17.93819 1.000 26.44612 197 LEU B O 1
ATOM 7752 N N . ALA B 1 218 ? 5.38431 16.08804 -19.58680 1.000 25.08888 198 ALA B N 1
ATOM 7753 C CA . ALA B 1 218 ? 4.54666 17.26620 -19.40324 1.000 26.19779 198 ALA B CA 1
ATOM 7754 C C . ALA B 1 218 ? 3.08531 16.93261 -19.64874 1.000 24.13922 198 ALA B C 1
ATOM 7755 O O . ALA B 1 218 ? 2.20372 17.42206 -18.93314 1.000 25.18574 198 ALA B O 1
ATOM 7762 N N . GLU B 1 219 ? 2.80944 16.09961 -20.65329 1.000 22.89034 199 GLU B N 1
ATOM 7763 C CA . GLU B 1 219 ? 1.43079 15.70070 -20.92003 1.000 25.70138 199 GLU B CA 1
ATOM 7764 C C . GLU B 1 219 ? 0.84640 14.90560 -19.75589 1.000 23.65272 199 GLU B C 1
ATOM 7765 O O . GLU B 1 219 ? -0.27648 15.16931 -19.30077 1.000 23.23687 199 GLU B O 1
ATOM 7777 N N . TYR B 1 220 ? 1.58837 13.91308 -19.27057 1.000 22.85165 200 TYR B N 1
ATOM 7778 C CA . TYR B 1 220 ? 1.07316 13.11134 -18.16405 1.000 23.85044 200 TYR B CA 1
ATOM 7779 C C . TYR B 1 220 ? 0.77165 13.99275 -16.95696 1.000 25.47262 200 TYR B C 1
ATOM 7780 O O . TYR B 1 220 ? -0.27273 13.84085 -16.30262 1.000 24.16729 200 TYR B O 1
ATOM 7798 N N . GLN B 1 221 ? 1.67045 14.93631 -16.65132 1.000 25.93982 201 GLN B N 1
ATOM 7799 C CA . GLN B 1 221 ? 1.45925 15.78472 -15.47793 1.000 25.71990 201 GLN B CA 1
ATOM 7800 C C . GLN B 1 221 ? 0.32138 16.77613 -15.67917 1.000 25.06563 201 GLN B C 1
ATOM 7801 O O . GLN B 1 221 ? -0.48638 16.98737 -14.76429 1.000 24.31846 201 GLN B O 1
ATOM 7815 N N . ARG B 1 222 ? 0.22996 17.39816 -16.85090 1.000 26.02298 202 ARG B N 1
ATOM 7816 C CA . ARG B 1 222 ? -0.89910 18.28217 -17.11231 1.000 24.17135 202 ARG B CA 1
ATOM 7817 C C . ARG B 1 222 ? -2.21919 17.53478 -16.95708 1.000 25.19154 202 ARG B C 1
ATOM 7818 O O . ARG B 1 222 ? -3.15667 18.01245 -16.29699 1.000 23.55620 202 ARG B O 1
ATOM 7839 N N . CYS B 1 223 ? -2.31436 16.35124 -17.56655 1.000 24.75886 203 CYS B N 1
ATOM 7840 C CA . CYS B 1 223 ? -3.59369 15.64567 -17.59411 1.000 23.39379 203 CYS B CA 1
ATOM 7841 C C . CYS B 1 223 ? -3.96609 15.08507 -16.23175 1.000 23.63545 203 CYS B C 1
ATOM 7842 O O . CYS B 1 223 ? -5.14165 15.11599 -15.85461 1.000 23.60305 203 CYS B O 1
ATOM 7850 N N . LEU B 1 224 ? -2.99087 14.58180 -15.47117 1.000 25.15973 204 LEU B N 1
ATOM 7851 C CA . LEU B 1 224 ? -3.31000 14.07911 -14.13922 1.000 23.61948 204 LEU B CA 1
ATOM 7852 C C . LEU B 1 224 ? -3.79581 15.19486 -13.22286 1.000 26.57333 204 LEU B C 1
ATOM 7853 O O . LEU B 1 224 ? -4.57521 14.94517 -12.29196 1.000 27.55684 204 LEU B O 1
ATOM 7869 N N . ALA B 1 225 ? -3.35846 16.42959 -13.46875 1.000 25.97041 205 ALA B N 1
ATOM 7870 C CA . ALA B 1 225 ? -3.74014 17.55416 -12.62781 1.000 26.24570 205 ALA B CA 1
ATOM 7871 C C . ALA B 1 225 ? -5.13074 18.08619 -12.93851 1.000 26.48240 205 ALA B C 1
ATOM 7872 O O . ALA B 1 225 ? -5.62945 18.94269 -12.19543 1.000 27.76680 205 ALA B O 1
ATOM 7879 N N . LEU B 1 226 ? -5.76419 17.62342 -14.00897 1.000 26.03936 206 LEU B N 1
ATOM 7880 C CA . LEU B 1 226 ? -7.10708 18.09578 -14.32088 1.000 26.26810 206 LEU B CA 1
ATOM 7881 C C . LEU B 1 226 ? -8.07397 17.70317 -13.20529 1.000 25.73246 206 LEU B C 1
ATOM 7882 O O . LEU B 1 226 ? -7.93650 16.62794 -12.61274 1.000 25.85257 206 LEU B O 1
ATOM 7898 N N . PRO B 1 227 ? -9.04974 18.54953 -12.88192 1.000 27.36779 207 PRO B N 1
ATOM 7899 C CA . PRO B 1 227 ? -9.97906 18.21331 -11.79489 1.000 23.08509 207 PRO B CA 1
ATOM 7900 C C . PRO B 1 227 ? -10.72229 16.91210 -12.05843 1.000 25.92152 207 PRO B C 1
ATOM 7901 O O . PRO B 1 227 ? -11.11693 16.60832 -13.19112 1.000 24.65203 207 PRO B O 1
ATOM 7912 N N . GLY B 1 228 ? -10.91826 16.14057 -10.98744 1.000 25.44558 208 GLY B N 1
ATOM 7913 C CA . GLY B 1 228 ? -11.60503 14.86520 -11.08106 1.000 26.27434 208 GLY B CA 1
ATOM 7914 C C . GLY B 1 228 ? -10.75080 13.69014 -11.50259 1.000 27.80273 208 GLY B C 1
ATOM 7915 O O . GLY B 1 228 ? -11.25888 12.55859 -11.55495 1.000 28.53862 208 GLY B O 1
ATOM 7919 N N . SER B 1 229 ? -9.47146 13.91260 -11.79586 1.000 26.70548 209 SER B N 1
ATOM 7920 C CA . SER B 1 229 ? -8.62207 12.83827 -12.30099 1.000 26.01614 209 SER B CA 1
ATOM 7921 C C . SER B 1 229 ? -8.33361 11.80078 -11.22063 1.000 26.61593 209 SER B C 1
ATOM 7922 O O . SER B 1 229 ? -8.41200 10.58724 -11.46747 1.000 26.96708 209 SER B O 1
ATOM 7930 N N . ALA B 1 230 ? -7.97238 12.26041 -10.01891 1.000 25.29456 210 ALA B N 1
ATOM 7931 C CA . ALA B 1 230 ? -7.60088 11.33248 -8.95569 1.000 25.68209 210 ALA B CA 1
ATOM 7932 C C . ALA B 1 230 ? -8.71716 10.33062 -8.69010 1.000 23.84635 210 ALA B C 1
ATOM 7933 O O . ALA B 1 230 ? -8.47362 9.12642 -8.58701 1.000 24.10134 210 ALA B O 1
ATOM 7940 N N . HIS B 1 231 ? -9.95047 10.81788 -8.56113 1.000 24.30290 211 HIS B N 1
ATOM 7941 C CA . HIS B 1 231 ? -11.07320 9.93296 -8.27080 1.000 25.98064 211 HIS B CA 1
ATOM 7942 C C . HIS B 1 231 ? -11.31742 8.94737 -9.40852 1.000 23.75983 211 HIS B C 1
ATOM 7943 O O . HIS B 1 231 ? -11.60240 7.77398 -9.16662 1.000 25.09886 211 HIS B O 1
ATOM 7957 N N . GLY B 1 232 ? -11.21339 9.39522 -10.65573 1.000 25.82453 212 GLY B N 1
ATOM 7958 C CA . GLY B 1 232 ? -11.41226 8.47329 -11.76523 1.000 23.77413 212 GLY B CA 1
ATOM 7959 C C . GLY B 1 232 ? -10.38723 7.35070 -11.78002 1.000 23.33238 212 GLY B C 1
ATOM 7960 O O . GLY B 1 232 ? -10.72511 6.17532 -11.97121 1.000 23.24765 212 GLY B O 1
ATOM 7964 N N . MET B 1 233 ? -9.11399 7.69728 -11.58860 1.000 23.98228 213 MET B N 1
ATOM 7965 C CA . MET B 1 233 ? -8.06660 6.67413 -11.56216 1.000 24.62030 213 MET B CA 1
ATOM 7966 C C . MET B 1 233 ? -8.28953 5.70062 -10.41617 1.000 21.33762 213 MET B C 1
ATOM 7967 O O . MET B 1 233 ? -8.19362 4.47565 -10.59007 1.000 23.35309 213 MET B O 1
ATOM 7981 N N . CYS B 1 234 ? -8.60436 6.23101 -9.22464 1.000 22.70085 214 CYS B N 1
ATOM 7982 C CA . CYS B 1 234 ? -8.86754 5.35256 -8.08850 1.000 21.36869 214 CYS B CA 1
ATOM 7983 C C . CYS B 1 234 ? -10.09801 4.48744 -8.32299 1.000 23.30952 214 CYS B C 1
ATOM 7984 O O . CYS B 1 234 ? -10.13977 3.34509 -7.86037 1.000 23.68258 214 CYS B O 1
ATOM 7992 N N . GLU B 1 235 ? -11.10226 4.99964 -9.04246 1.000 22.90406 215 GLU B N 1
ATOM 7993 C CA . GLU B 1 235 ? -12.27249 4.18050 -9.35979 1.000 23.41353 215 GLU B CA 1
ATOM 7994 C C . GLU B 1 235 ? -11.90425 3.04151 -10.30371 1.000 23.07721 215 GLU B C 1
ATOM 7995 O O . GLU B 1 235 ? -12.41056 1.92287 -10.16521 1.000 23.02822 215 GLU B O 1
ATOM 8007 N N . ASP B 1 236 ? -11.04562 3.31424 -11.28916 1.000 23.19177 216 ASP B N 1
ATOM 8008 C CA . ASP B 1 236 ? -10.52717 2.23632 -12.13089 1.000 21.50217 216 ASP B CA 1
ATOM 8009 C C . ASP B 1 236 ? -9.91073 1.13395 -11.27156 1.000 22.15208 216 ASP B C 1
ATOM 8010 O O . ASP B 1 236 ? -10.27302 -0.04660 -11.38360 1.000 21.97916 216 ASP B O 1
ATOM 8019 N N . TYR B 1 237 ? -8.99170 1.51054 -10.38130 1.000 22.65559 217 TYR B N 1
ATOM 8020 C CA . TYR B 1 237 ? -8.35969 0.50158 -9.53295 1.000 22.89831 217 TYR B CA 1
ATOM 8021 C C . TYR B 1 237 ? -9.37307 -0.20889 -8.63718 1.000 22.33936 217 TYR B C 1
ATOM 8022 O O . TYR B 1 237 ? -9.30134 -1.43367 -8.45526 1.000 22.51958 217 TYR B O 1
ATOM 8040 N N . ARG B 1 238 ? -10.32319 0.53443 -8.06719 1.000 23.12883 218 ARG B N 1
ATOM 8041 C CA . ARG B 1 238 ? -11.31917 -0.07343 -7.18786 1.000 22.59115 218 ARG B CA 1
ATOM 8042 C C . ARG B 1 238 ? -12.14438 -1.10534 -7.93967 1.000 23.52596 218 ARG B C 1
ATOM 8043 O O . ARG B 1 238 ? -12.38078 -2.21284 -7.43903 1.000 23.30509 218 ARG B O 1
ATOM 8064 N N . ALA B 1 239 ? -12.57486 -0.76719 -9.15416 1.000 24.04131 219 ALA B N 1
ATOM 8065 C CA . ALA B 1 239 ? -13.26089 -1.74627 -9.98344 1.000 23.38142 219 ALA B CA 1
ATOM 8066 C C . ALA B 1 239 ? -12.38754 -2.97042 -10.20022 1.000 23.52115 219 ALA B C 1
ATOM 8067 O O . ALA B 1 239 ? -12.87420 -4.10841 -10.14778 1.000 23.74064 219 ALA B O 1
ATOM 8074 N N . SER B 1 240 ? -11.09078 -2.76115 -10.43818 1.000 22.93164 220 SER B N 1
ATOM 8075 C CA . SER B 1 240 ? -10.22090 -3.90938 -10.68831 1.000 23.06603 220 SER B CA 1
ATOM 8076 C C . SER B 1 240 ? -9.93410 -4.72375 -9.43519 1.000 23.09745 220 SER B C 1
ATOM 8077 O O . SER B 1 240 ? -9.39833 -5.83069 -9.54903 1.000 25.16738 220 SER B O 1
ATOM 8085 N N . ALA B 1 241 ? -10.25907 -4.21539 -8.25266 1.000 25.12048 221 ALA B N 1
ATOM 8086 C CA . ALA B 1 241 ? -10.21899 -5.03249 -7.04333 1.000 23.61195 221 ALA B CA 1
ATOM 8087 C C . ALA B 1 241 ? -11.59356 -5.57242 -6.64633 1.000 25.20068 221 ALA B C 1
ATOM 8088 O O . ALA B 1 241 ? -11.70421 -6.26133 -5.62699 1.000 26.82880 221 ALA B O 1
ATOM 8095 N N . GLY B 1 242 ? -12.63138 -5.29669 -7.43351 1.000 25.24518 222 GLY B N 1
ATOM 8096 C CA . GLY B 1 242 ? -13.97396 -5.75517 -7.12436 1.000 25.79989 222 GLY B CA 1
ATOM 8097 C C . GLY B 1 242 ? -14.74737 -6.28689 -8.31805 1.000 26.12461 222 GLY B C 1
ATOM 8098 O O . GLY B 1 242 ? -14.55567 -7.43117 -8.74201 1.000 26.69387 222 GLY B O 1
ATOM 8102 N N . ILE B 1 243 ? -15.61874 -5.44470 -8.87659 1.000 25.73737 223 ILE B N 1
ATOM 8103 C CA . ILE B 1 243 ? -16.54798 -5.88472 -9.91743 1.000 25.62438 223 ILE B CA 1
ATOM 8104 C C . ILE B 1 243 ? -15.80282 -6.50321 -11.09515 1.000 25.80419 223 ILE B C 1
ATOM 8105 O O . ILE B 1 243 ? -16.23880 -7.52017 -11.65993 1.000 26.32903 223 ILE B O 1
ATOM 8121 N N . ASP B 1 244 ? -14.67579 -5.90178 -11.49568 1.000 24.84793 224 ASP B N 1
ATOM 8122 C CA . ASP B 1 244 ? -13.90641 -6.47298 -12.59952 1.000 25.14579 224 ASP B CA 1
ATOM 8123 C C . ASP B 1 244 ? -13.51234 -7.91134 -12.28982 1.000 26.68974 224 ASP B C 1
ATOM 8124 O O . ASP B 1 244 ? -13.53893 -8.78173 -13.16878 1.000 25.89333 224 ASP B O 1
ATOM 8133 N N . LEU B 1 245 ? -13.13164 -8.17531 -11.03938 1.000 26.52476 225 LEU B N 1
ATOM 8134 C CA . LEU B 1 245 ? -12.74797 -9.52480 -10.65917 1.000 25.87306 225 LEU B CA 1
ATOM 8135 C C . LEU B 1 245 ? -13.94724 -10.46408 -10.65608 1.000 27.55106 225 LEU B C 1
ATOM 8136 O O . LEU B 1 245 ? -13.79597 -11.64608 -10.97377 1.000 25.25031 225 LEU B O 1
ATOM 8152 N N . ASP B 1 246 ? -15.14370 -9.96406 -10.32583 1.000 27.83957 226 ASP B N 1
ATOM 8153 C CA . ASP B 1 246 ? -16.33985 -10.78558 -10.48279 1.000 26.91303 226 ASP B CA 1
ATOM 8154 C C . ASP B 1 246 ? -16.50422 -11.22040 -11.93245 1.000 27.03468 226 ASP B C 1
ATOM 8155 O O . ASP B 1 246 ? -16.71059 -12.40530 -12.22557 1.000 28.05589 226 ASP B O 1
ATOM 8164 N N . HIS B 1 247 ? -16.41082 -10.26780 -12.85842 1.000 26.28881 227 HIS B N 1
ATOM 8165 C CA . HIS B 1 247 ? -16.55020 -10.60719 -14.27354 1.000 26.75024 227 HIS B CA 1
ATOM 8166 C C . HIS B 1 247 ? -15.47548 -11.60075 -14.71579 1.000 25.52239 227 HIS B C 1
ATOM 8167 O O . HIS B 1 247 ? -15.76758 -12.57265 -15.42645 1.000 26.75673 227 HIS B O 1
ATOM 8181 N N . ASP B 1 248 ? -14.22519 -11.37012 -14.31275 1.000 24.88768 228 ASP B N 1
ATOM 8182 C CA . ASP B 1 248 ? -13.14162 -12.25375 -14.73815 1.000 26.00786 228 ASP B CA 1
ATOM 8183 C C . ASP B 1 248 ? -13.31493 -13.65501 -14.16500 1.000 26.56543 228 ASP B C 1
ATOM 8184 O O . ASP B 1 248 ? -13.07673 -14.65031 -14.86193 1.000 25.87719 228 ASP B O 1
ATOM 8193 N N . ARG B 1 249 ? -13.71742 -13.75696 -12.89312 1.000 26.57607 229 ARG B N 1
ATOM 8194 C CA . ARG B 1 249 ? -13.95123 -15.07320 -12.31440 1.000 27.97577 229 ARG B CA 1
ATOM 8195 C C . ARG B 1 249 ? -15.10482 -15.77690 -13.01815 1.000 28.97976 229 ARG B C 1
ATOM 8196 O O . ARG B 1 249 ? -15.08745 -17.00193 -13.18526 1.000 30.75223 229 ARG B O 1
ATOM 8217 N N . GLU B 1 250 ? -16.13761 -15.02518 -13.40245 1.000 28.68534 230 GLU B N 1
ATOM 8218 C CA . GLU B 1 250 ? -17.22444 -15.62267 -14.16924 1.000 32.03057 230 GLU B CA 1
ATOM 8219 C C . GLU B 1 250 ? -16.70244 -16.21995 -15.46861 1.000 31.96022 230 GLU B C 1
ATOM 8220 O O . GLU B 1 250 ? -17.04758 -17.35466 -15.82993 1.000 30.91903 230 GLU B O 1
ATOM 8232 N N . ASP B 1 251 ? -15.87852 -15.45913 -16.19668 1.000 27.55181 231 ASP B N 1
ATOM 8233 C CA . ASP B 1 251 ? -15.27930 -16.00634 -17.41251 1.000 27.44546 231 ASP B CA 1
ATOM 8234 C C . ASP B 1 251 ? -14.51348 -17.29846 -17.11400 1.000 29.55167 231 ASP B C 1
ATOM 8235 O O . ASP B 1 251 ? -14.65409 -18.30314 -17.82583 1.000 27.80754 231 ASP B O 1
ATOM 8244 N N . ARG B 1 252 ? -13.68761 -17.28905 -16.06346 1.000 28.08335 232 ARG B N 1
ATOM 8245 C CA . ARG B 1 252 ? -12.89981 -18.47821 -15.73743 1.000 27.54441 232 ARG B CA 1
ATOM 8246 C C . ARG B 1 252 ? -13.79338 -19.66721 -15.37850 1.000 29.78722 232 ARG B C 1
ATOM 8247 O O . ARG B 1 252 ? -13.52069 -20.80166 -15.79377 1.000 28.74132 232 ARG B O 1
ATOM 8268 N N . GLN B 1 253 ? -14.86192 -19.43254 -14.61420 1.000 29.93158 233 GLN B N 1
ATOM 8269 C CA . GLN B 1 253 ? -15.71484 -20.52904 -14.17036 1.000 32.67532 233 GLN B CA 1
ATOM 8270 C C . GLN B 1 253 ? -16.47102 -21.15058 -15.34035 1.000 33.45501 233 GLN B C 1
ATOM 8271 O O . GLN B 1 253 ? -16.68089 -22.36980 -15.37650 1.000 33.48371 233 GLN B O 1
ATOM 8285 N N . LEU B 1 254 ? -16.90442 -20.33040 -16.29450 1.000 31.61683 234 LEU B N 1
ATOM 8286 C CA . LEU B 1 254 ? -17.65588 -20.81665 -17.44497 1.000 30.07390 234 LEU B CA 1
ATOM 8287 C C . LEU B 1 254 ? -16.75679 -21.32208 -18.56496 1.000 30.63386 234 LEU B C 1
ATOM 8288 O O . LEU B 1 254 ? -17.26802 -21.75637 -19.60578 1.000 29.61989 234 LEU B O 1
ATOM 8304 N N . GLY B 1 255 ? -15.44091 -21.28129 -18.37814 1.000 29.60711 235 GLY B N 1
ATOM 8305 C CA . GLY B 1 255 ? -14.53275 -21.74282 -19.40787 1.000 28.49388 235 GLY B CA 1
ATOM 8306 C C . GLY B 1 255 ? -14.45259 -20.84236 -20.61242 1.000 28.52278 235 GLY B C 1
ATOM 8307 O O . GLY B 1 255 ? -14.12176 -21.31357 -21.70893 1.000 28.33192 235 GLY B O 1
ATOM 8311 N N . ARG B 1 256 ? -14.73285 -19.55049 -20.44577 1.000 29.09912 236 ARG B N 1
ATOM 8312 C CA . ARG B 1 256 ? -14.63220 -18.61017 -21.55438 1.000 29.60981 236 ARG B CA 1
ATOM 8313 C C . ARG B 1 256 ? -13.21474 -18.04841 -21.61484 1.000 28.27830 236 ARG B C 1
ATOM 8314 O O . ARG B 1 256 ? -12.69865 -17.54166 -20.61194 1.000 26.24634 236 ARG B O 1
ATOM 8335 N N . ARG B 1 257 ? -12.59751 -18.13090 -22.79024 1.000 29.48192 237 ARG B N 1
ATOM 8336 C CA . ARG B 1 257 ? -11.22435 -17.70584 -22.99266 1.000 28.53671 237 ARG B CA 1
ATOM 8337 C C . ARG B 1 257 ? -11.12466 -16.86909 -24.26129 1.000 30.52287 237 ARG B C 1
ATOM 8338 O O . ARG B 1 257 ? -11.99288 -16.92560 -25.13708 1.000 28.03507 237 ARG B O 1
ATOM 8359 N N . LEU B 1 258 ? -10.03998 -16.09273 -24.35228 1.000 28.92141 238 LEU B N 1
ATOM 8360 C CA . LEU B 1 258 ? -9.77018 -15.33035 -25.56207 1.000 27.61861 238 LEU B CA 1
ATOM 8361 C C . LEU B 1 258 ? -9.59337 -16.28903 -26.73386 1.000 28.99256 238 LEU B C 1
ATOM 8362 O O . LEU B 1 258 ? -8.80418 -17.23555 -26.66763 1.000 27.73776 238 LEU B O 1
ATOM 8378 N N . SER B 1 259 ? -10.33014 -16.04212 -27.81054 1.000 30.48545 239 SER B N 1
ATOM 8379 C CA . SER B 1 259 ? -10.29637 -16.90809 -28.97961 1.000 28.97681 239 SER B CA 1
ATOM 8380 C C . SER B 1 259 ? -9.33628 -16.42550 -30.05222 1.000 27.84156 239 SER B C 1
ATOM 8381 O O . SER B 1 259 ? -8.80885 -17.24711 -30.80464 1.000 27.97936 239 SER B O 1
ATOM 8389 N N . MET B 1 260 ? -9.07230 -15.13574 -30.13209 1.000 26.79424 240 MET B N 1
ATOM 8390 C CA . MET B 1 260 ? -8.25150 -14.58246 -31.19968 1.000 27.84101 240 MET B CA 1
ATOM 8391 C C . MET B 1 260 ? -6.79190 -14.61495 -30.79883 1.000 24.34893 240 MET B C 1
ATOM 8392 O O . MET B 1 260 ? -6.44263 -14.80046 -29.63472 1.000 24.78784 240 MET B O 1
ATOM 8406 N N . PRO B 1 261 ? -5.89572 -14.43080 -31.76294 1.000 23.54060 241 PRO B N 1
ATOM 8407 C CA . PRO B 1 261 ? -4.45693 -14.45703 -31.45054 1.000 24.21770 241 PRO B CA 1
ATOM 8408 C C . PRO B 1 261 ? -4.04200 -13.36886 -30.46884 1.000 24.90772 241 PRO B C 1
ATOM 8409 O O . PRO B 1 261 ? -4.41472 -12.19678 -30.60558 1.000 25.33491 241 PRO B O 1
ATOM 8420 N N . LEU B 1 262 ? -3.21466 -13.77493 -29.50314 1.000 24.26524 242 LEU B N 1
ATOM 8421 C CA . LEU B 1 262 ? -2.76261 -12.92983 -28.41278 1.000 24.97400 242 LEU B CA 1
ATOM 8422 C C . LEU B 1 262 ? -1.24740 -12.98127 -28.32422 1.000 25.64007 242 LEU B C 1
ATOM 8423 O O . LEU B 1 262 ? -0.66592 -14.06631 -28.23017 1.000 25.12036 242 LEU B O 1
ATOM 8439 N N . LEU B 1 263 ? -0.61799 -11.80657 -28.34301 1.000 23.84923 243 LEU B N 1
ATOM 8440 C CA . LEU B 1 263 ? 0.80996 -11.65103 -28.10578 1.000 25.06694 243 LEU B CA 1
ATOM 8441 C C . LEU B 1 263 ? 0.99893 -10.85690 -26.82142 1.000 23.84877 243 LEU B C 1
ATOM 8442 O O . LEU B 1 263 ? 0.41593 -9.77479 -26.66593 1.000 25.42179 243 LEU B O 1
ATOM 8458 N N . VAL B 1 264 ? 1.80401 -11.38955 -25.90897 1.000 22.32259 244 VAL B N 1
ATOM 8459 C CA . VAL B 1 264 ? 2.07032 -10.74760 -24.62678 1.000 23.75701 244 VAL B CA 1
ATOM 8460 C C . VAL B 1 264 ? 3.55274 -10.43355 -24.54119 1.000 25.57744 244 VAL B C 1
ATOM 8461 O O . VAL B 1 264 ? 4.39172 -11.33438 -24.66552 1.000 25.16117 244 VAL B O 1
ATOM 8474 N N . LEU B 1 265 ? 3.87686 -9.15717 -24.33313 1.000 24.47287 245 LEU B N 1
ATOM 8475 C CA . LEU B 1 265 ? 5.25740 -8.72079 -24.16580 1.000 23.47322 245 LEU B CA 1
ATOM 8476 C C . LEU B 1 265 ? 5.36856 -7.99309 -22.83506 1.000 23.10277 245 LEU B C 1
ATOM 8477 O O . LEU B 1 265 ? 4.58114 -7.08165 -22.54676 1.000 22.18945 245 LEU B O 1
ATOM 8493 N N . TRP B 1 266 ? 6.32953 -8.39948 -22.01987 1.000 24.47694 246 TRP B N 1
ATOM 8494 C CA . TRP B 1 266 ? 6.53501 -7.78018 -20.71964 1.000 23.83844 246 TRP B CA 1
ATOM 8495 C C . TRP B 1 266 ? 8.01614 -7.49513 -20.51769 1.000 24.61969 246 TRP B C 1
ATOM 8496 O O . TRP B 1 266 ? 8.88649 -8.08635 -21.17108 1.000 24.72142 246 TRP B O 1
ATOM 8517 N N . GLY B 1 267 ? 8.29115 -6.57308 -19.59641 1.000 23.62086 247 GLY B N 1
ATOM 8518 C CA . GLY B 1 267 ? 9.65893 -6.13669 -19.36006 1.000 26.19367 247 GLY B CA 1
ATOM 8519 C C . GLY B 1 267 ? 10.41574 -7.07877 -18.43706 1.000 26.38933 247 GLY B C 1
ATOM 8520 O O . GLY B 1 267 ? 9.96464 -7.38471 -17.32911 1.000 24.27117 247 GLY B O 1
ATOM 8524 N N . GLU B 1 268 ? 11.58661 -7.52436 -18.89117 1.000 27.55278 248 GLU B N 1
ATOM 8525 C CA . GLU B 1 268 ? 12.42571 -8.38558 -18.06746 1.000 29.11138 248 GLU B CA 1
ATOM 8526 C C . GLU B 1 268 ? 12.79601 -7.72042 -16.75097 1.000 25.97904 248 GLU B C 1
ATOM 8527 O O . GLU B 1 268 ? 13.02329 -8.40707 -15.75111 1.000 26.59647 248 GLU B O 1
ATOM 8539 N N . GLU B 1 269 ? 12.86669 -6.39713 -16.73073 1.000 28.44408 249 GLU B N 1
ATOM 8540 C CA . GLU B 1 269 ? 13.32221 -5.64345 -15.56804 1.000 29.63979 249 GLU B CA 1
ATOM 8541 C C . GLU B 1 269 ? 12.18376 -5.19657 -14.65959 1.000 29.02816 249 GLU B C 1
ATOM 8542 O O . GLU B 1 269 ? 12.43841 -4.50012 -13.67270 1.000 30.83205 249 GLU B O 1
ATOM 8554 N N . GLY B 1 270 ? 10.94685 -5.60142 -14.95298 1.000 28.76811 250 GLY B N 1
ATOM 8555 C CA . GLY B 1 270 ? 9.78338 -5.12712 -14.23924 1.000 27.03598 250 GLY B CA 1
ATOM 8556 C C . GLY B 1 270 ? 9.25246 -6.12145 -13.20731 1.000 27.74804 250 GLY B C 1
ATOM 8557 O O . GLY B 1 270 ? 9.74168 -7.23908 -13.04575 1.000 25.93432 250 GLY B O 1
ATOM 8561 N N . VAL B 1 271 ? 8.20643 -5.67380 -12.50399 1.000 26.77617 251 VAL B N 1
ATOM 8562 C CA . VAL B 1 271 ? 7.62777 -6.45929 -11.41925 1.000 25.24947 251 VAL B CA 1
ATOM 8563 C C . VAL B 1 271 ? 6.88967 -7.67955 -11.94736 1.000 23.81134 251 VAL B C 1
ATOM 8564 O O . VAL B 1 271 ? 6.91588 -8.74849 -11.32659 1.000 24.84770 251 VAL B O 1
ATOM 8577 N N . VAL B 1 272 ? 6.18808 -7.54067 -13.07203 1.000 22.69843 252 VAL B N 1
ATOM 8578 C CA . VAL B 1 272 ? 5.38482 -8.65616 -13.57628 1.000 23.83211 252 VAL B CA 1
ATOM 8579 C C . VAL B 1 272 ? 6.27083 -9.87390 -13.81711 1.000 24.54459 252 VAL B C 1
ATOM 8580 O O . VAL B 1 272 ? 5.92635 -11.00469 -13.45444 1.000 24.54988 252 VAL B O 1
ATOM 8593 N N . HIS B 1 273 ? 7.42759 -9.65673 -14.44650 1.000 25.92188 253 HIS B N 1
ATOM 8594 C CA . HIS B 1 273 ? 8.38001 -10.74144 -14.67820 1.000 25.81745 253 HIS B CA 1
ATOM 8595 C C . HIS B 1 273 ? 8.83430 -11.37597 -13.37004 1.000 25.77168 253 HIS B C 1
ATOM 8596 O O . HIS B 1 273 ? 8.91717 -12.60415 -13.26078 1.000 26.70785 253 HIS B O 1
ATOM 8610 N N . ARG B 1 274 ? 9.12423 -10.54967 -12.36409 1.000 26.99690 254 ARG B N 1
ATOM 8611 C CA . ARG B 1 274 ? 9.69996 -11.03604 -11.11345 1.000 26.55496 254 ARG B CA 1
ATOM 8612 C C . ARG B 1 274 ? 8.68355 -11.80261 -10.28034 1.000 26.22685 254 ARG B C 1
ATOM 8613 O O . ARG B 1 274 ? 9.05612 -12.73700 -9.55807 1.000 26.81678 254 ARG B O 1
ATOM 8634 N N . CYS B 1 275 ? 7.40747 -11.42745 -10.35771 1.000 25.52924 255 CYS B N 1
ATOM 8635 C CA . CYS B 1 275 ? 6.40713 -11.91419 -9.42036 1.000 24.49156 255 CYS B CA 1
ATOM 8636 C C . CYS B 1 275 ? 5.40722 -12.89334 -10.01102 1.000 25.65275 255 CYS B C 1
ATOM 8637 O O . CYS B 1 275 ? 4.60702 -13.44966 -9.25310 1.000 27.58243 255 CYS B O 1
ATOM 8645 N N . PHE B 1 276 ? 5.41961 -13.12102 -11.32338 1.000 25.68723 256 PHE B N 1
ATOM 8646 C CA . PHE B 1 276 ? 4.47382 -14.03823 -11.93470 1.000 25.78922 256 PHE B CA 1
ATOM 8647 C C . PHE B 1 276 ? 5.14490 -14.75348 -13.10125 1.000 28.68029 256 PHE B C 1
ATOM 8648 O O . PHE B 1 276 ? 6.28351 -14.45450 -13.47108 1.000 26.64606 256 PHE B O 1
ATOM 8665 N N . ASP B 1 277 ? 4.41259 -15.71356 -13.67700 1.000 28.66322 257 ASP B N 1
ATOM 8666 C CA . ASP B 1 277 ? 4.77007 -16.39271 -14.92016 1.000 26.44904 257 ASP B CA 1
ATOM 8667 C C . ASP B 1 277 ? 3.81263 -15.88968 -15.99622 1.000 26.40919 257 ASP B C 1
ATOM 8668 O O . ASP B 1 277 ? 2.75234 -16.49117 -16.22200 1.000 25.25946 257 ASP B O 1
ATOM 8677 N N . PRO B 1 278 ? 4.11455 -14.77067 -16.66382 1.000 25.58658 258 PRO B N 1
ATOM 8678 C CA . PRO B 1 278 ? 3.08516 -14.14145 -17.51112 1.000 23.98656 258 PRO B CA 1
ATOM 8679 C C . PRO B 1 278 ? 2.55607 -15.04428 -18.60927 1.000 25.25459 258 PRO B C 1
ATOM 8680 O O . PRO B 1 278 ? 1.33325 -15.10375 -18.80955 1.000 25.28404 258 PRO B O 1
ATOM 8691 N N . LEU B 1 279 ? 3.43672 -15.74754 -19.33352 1.000 24.42615 259 LEU B N 1
ATOM 8692 C CA . LEU B 1 279 ? 2.97434 -16.58727 -20.43757 1.000 25.28461 259 LEU B CA 1
ATOM 8693 C C . LEU B 1 279 ? 2.05551 -17.69794 -19.94286 1.000 25.76927 259 LEU B C 1
ATOM 8694 O O . LEU B 1 279 ? 1.02084 -17.97442 -20.55704 1.000 25.25237 259 LEU B O 1
ATOM 8710 N N . ARG B 1 280 ? 2.41249 -18.34477 -18.83354 1.000 24.27269 260 ARG B N 1
ATOM 8711 C CA . ARG B 1 280 ? 1.54487 -19.37093 -18.27239 1.000 27.11883 260 ARG B CA 1
ATOM 8712 C C . ARG B 1 280 ? 0.18699 -18.78467 -17.89436 1.000 27.48938 260 ARG B C 1
ATOM 8713 O O . ARG B 1 280 ? -0.86681 -19.34853 -18.22308 1.000 25.84494 260 ARG B O 1
ATOM 8734 N N . GLU B 1 281 ? 0.19412 -17.64448 -17.19960 1.000 25.77734 261 GLU B N 1
ATOM 8735 C CA . GLU B 1 281 ? -1.06305 -17.05418 -16.74447 1.000 26.83731 261 GLU B CA 1
ATOM 8736 C C . GLU B 1 281 ? -1.97077 -16.70694 -17.91869 1.000 25.54862 261 GLU B C 1
ATOM 8737 O O . GLU B 1 281 ? -3.18945 -16.91155 -17.85573 1.000 24.82645 261 GLU B O 1
ATOM 8749 N N . TRP B 1 282 ? -1.39961 -16.19379 -19.00832 1.000 26.01989 262 TRP B N 1
ATOM 8750 C CA . TRP B 1 282 ? -2.23779 -15.87735 -20.16170 1.000 26.03853 262 TRP B CA 1
ATOM 8751 C C . TRP B 1 282 ? -2.69548 -17.14250 -20.87849 1.000 26.81136 262 TRP B C 1
ATOM 8752 O O . TRP B 1 282 ? -3.79876 -17.17349 -21.43469 1.000 26.84737 262 TRP B O 1
ATOM 8773 N N . GLN B 1 283 ? -1.87575 -18.19674 -20.86561 1.000 25.65297 263 GLN B N 1
ATOM 8774 C CA . GLN B 1 283 ? -2.30805 -19.46343 -21.45157 1.000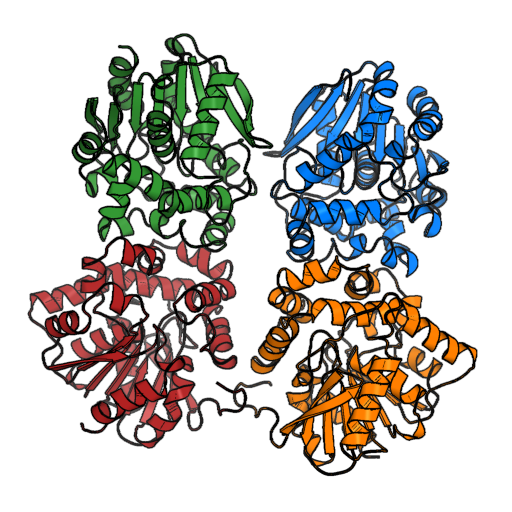 27.36437 263 GLN B CA 1
ATOM 8775 C C . GLN B 1 283 ? -3.49994 -20.05066 -20.70294 1.000 26.89001 263 GLN B C 1
ATOM 8776 O O . GLN B 1 283 ? -4.28924 -20.80280 -21.28763 1.000 26.06910 263 GLN B O 1
ATOM 8790 N N . LEU B 1 284 ? -3.64931 -19.72017 -19.41706 1.000 26.03091 264 LEU B N 1
ATOM 8791 C CA . LEU B 1 284 ? -4.78912 -20.20708 -18.65758 1.000 25.27350 264 LEU B CA 1
ATOM 8792 C C . LEU B 1 284 ? -6.09352 -19.54650 -19.07970 1.000 25.87995 264 LEU B C 1
ATOM 8793 O O . LEU B 1 284 ? -7.16409 -20.12514 -18.86669 1.000 24.73392 264 LEU B O 1
ATOM 8809 N N . VAL B 1 285 ? -6.03681 -18.33756 -19.64172 1.000 25.25468 265 VAL B N 1
ATOM 8810 C CA . VAL B 1 285 ? -7.23074 -17.57669 -19.98282 1.000 26.23197 265 VAL B CA 1
ATOM 8811 C C . VAL B 1 285 ? -7.30045 -17.25238 -21.47124 1.000 25.25917 265 VAL B C 1
ATOM 8812 O O . VAL B 1 285 ? -8.13580 -16.45957 -21.89199 1.000 27.29003 265 VAL B O 1
ATOM 8825 N N . ALA B 1 286 ? -6.45124 -17.86319 -22.28044 1.000 24.41788 266 ALA B N 1
ATOM 8826 C CA . ALA B 1 286 ? -6.47724 -17.64121 -23.71868 1.000 27.44028 266 ALA B CA 1
ATOM 8827 C C . ALA B 1 286 ? -6.02228 -18.90825 -24.42737 1.000 28.12224 266 ALA B C 1
ATOM 8828 O O . ALA B 1 286 ? -5.14496 -19.61931 -23.93192 1.000 27.34731 266 ALA B O 1
ATOM 8835 N N . ASP B 1 287 ? -6.62538 -19.17740 -25.58909 1.000 28.05876 267 ASP B N 1
ATOM 8836 C CA . ASP B 1 287 ? -6.37419 -20.41094 -26.31899 1.000 30.85593 267 ASP B CA 1
ATOM 8837 C C . ASP B 1 287 ? -5.26391 -20.28254 -27.35239 1.000 31.91345 267 ASP B C 1
ATOM 8838 O O . ASP B 1 287 ? -4.70819 -21.30374 -27.77093 1.000 34.19480 267 ASP B O 1
ATOM 8847 N N . ASP B 1 288 ? -4.92808 -19.05058 -27.78025 1.000 29.00842 268 ASP B N 1
ATOM 8848 C CA . ASP B 1 288 ? -3.96709 -18.82119 -28.85882 1.000 27.76996 268 ASP B CA 1
ATOM 8849 C C . ASP B 1 288 ? -3.02014 -17.69745 -28.42698 1.000 27.38589 268 ASP B C 1
ATOM 8850 O O . ASP B 1 288 ? -3.20612 -16.53064 -28.76981 1.000 26.05301 268 ASP B O 1
ATOM 8859 N N . VAL B 1 289 ? -1.97472 -18.06932 -27.68994 1.000 27.68161 269 VAL B N 1
ATOM 8860 C CA . VAL B 1 289 ? -1.10181 -17.11552 -27.01804 1.000 28.27467 269 VAL B CA 1
ATOM 8861 C C . VAL B 1 289 ? 0.35123 -17.40332 -27.36462 1.000 27.92498 269 VAL B C 1
ATOM 8862 O O . VAL B 1 289 ? 0.77340 -18.56326 -27.37653 1.000 25.32147 269 VAL B O 1
ATOM 8875 N N . ARG B 1 290 ? 1.12457 -16.34051 -27.61017 1.000 27.67825 270 ARG B N 1
ATOM 8876 C CA . ARG B 1 290 ? 2.57704 -16.42557 -27.64696 1.000 26.87398 270 ARG B CA 1
ATOM 8877 C C . ARG B 1 290 ? 3.10915 -15.17005 -26.95712 1.000 26.81833 270 ARG B C 1
ATOM 8878 O O . ARG B 1 290 ? 2.45487 -14.12593 -26.96811 1.000 25.89757 270 ARG B O 1
ATOM 8899 N N . GLY B 1 291 ? 4.29840 -15.25983 -26.37146 1.000 27.21387 271 GLY B N 1
ATOM 8900 C CA . GLY B 1 291 ? 4.86408 -14.07944 -25.74237 1.000 28.80345 271 GLY B CA 1
ATOM 8901 C C . GLY B 1 291 ? 6.26477 -14.33881 -25.24337 1.000 29.41365 271 GLY B C 1
ATOM 8902 O O . GLY B 1 291 ? 6.77935 -15.45928 -25.31950 1.000 29.50126 271 GLY B O 1
ATOM 8906 N N . ARG B 1 292 ? 6.86698 -13.28133 -24.70590 1.000 29.39455 272 ARG B N 1
ATOM 8907 C CA . ARG B 1 292 ? 8.25260 -13.31696 -24.25747 1.000 29.40086 272 ARG B CA 1
ATOM 8908 C C . ARG B 1 292 ? 8.57331 -12.00533 -23.54511 1.000 28.29444 272 ARG B C 1
ATOM 8909 O O . ARG B 1 292 ? 7.90098 -10.99673 -23.76671 1.000 25.12771 272 ARG B O 1
ATOM 8930 N N . PRO B 1 293 ? 9.58990 -12.00648 -22.68921 1.000 26.74226 273 PRO B N 1
ATOM 8931 C CA . PRO B 1 293 ? 10.06764 -10.75040 -22.10200 1.000 27.32212 273 PRO B CA 1
ATOM 8932 C C . PRO B 1 293 ? 10.92769 -9.94515 -23.06449 1.000 28.08421 273 PRO B C 1
ATOM 8933 O O . PRO B 1 293 ? 11.56024 -10.48131 -23.98006 1.000 32.12717 273 PRO B O 1
ATOM 8944 N N . LEU B 1 294 ? 10.93932 -8.63264 -22.84064 1.000 25.99643 274 LEU B N 1
ATOM 8945 C CA . LEU B 1 294 ? 11.81860 -7.71084 -23.54664 1.000 26.63520 274 LEU B CA 1
ATOM 8946 C C . LEU B 1 294 ? 12.82716 -7.12012 -22.56649 1.000 27.93499 274 LEU B C 1
ATOM 8947 O O . LEU B 1 294 ? 12.57029 -7.03550 -21.36499 1.000 27.55171 274 LEU B O 1
ATOM 8963 N N . ALA B 1 295 ? 13.98600 -6.71238 -23.08804 1.000 29.04079 275 ALA B N 1
ATOM 8964 C CA . ALA B 1 295 ? 15.07385 -6.18219 -22.25785 1.000 30.56251 275 ALA B CA 1
ATOM 8965 C C . ALA B 1 295 ? 14.80995 -4.71302 -21.91373 1.000 31.41191 275 ALA B C 1
ATOM 8966 O O . ALA B 1 295 ? 15.44400 -3.78172 -22.41620 1.000 33.31849 275 ALA B O 1
ATOM 8973 N N . CYS B 1 296 ? 13.84720 -4.51536 -21.02413 1.000 30.19266 276 CYS B N 1
ATOM 8974 C CA . CYS B 1 296 ? 13.45932 -3.18598 -20.57174 1.000 30.63071 276 CYS B CA 1
ATOM 8975 C C . CYS B 1 296 ? 12.57022 -3.35860 -19.35030 1.000 30.92299 276 CYS B C 1
ATOM 8976 O O . CYS B 1 296 ? 12.34650 -4.47729 -18.87444 1.000 30.53902 276 CYS B O 1
ATOM 8984 N N . GLY B 1 297 ? 12.05149 -2.24302 -18.85890 1.000 30.50803 277 GLY B N 1
ATOM 8985 C CA . GLY B 1 297 ? 11.15909 -2.22000 -17.72664 1.000 29.56919 277 GLY B CA 1
ATOM 8986 C C . GLY B 1 297 ? 9.70355 -2.14472 -18.13453 1.000 27.03401 277 GLY B C 1
ATOM 8987 O O . GLY B 1 297 ? 9.30485 -2.60941 -19.21107 1.000 27.74830 277 GLY B O 1
ATOM 8991 N N . HIS B 1 298 ? 8.89870 -1.54144 -17.25994 1.000 25.20520 278 HIS B N 1
ATOM 8992 C CA . HIS B 1 298 ? 7.44949 -1.50543 -17.44861 1.000 23.44261 278 HIS B CA 1
ATOM 8993 C C . HIS B 1 298 ? 7.06170 -0.69713 -18.68741 1.000 23.81728 278 HIS B C 1
ATOM 8994 O O . HIS B 1 298 ? 6.21375 -1.12759 -19.47912 1.000 22.62569 278 HIS B O 1
ATOM 9009 N N . TYR B 1 299 ? 7.67202 0.47712 -18.87564 1.000 23.89812 279 TYR B N 1
ATOM 9010 C CA . TYR B 1 299 ? 7.23194 1.43059 -19.89511 1.000 24.92475 279 TYR B CA 1
ATOM 9011 C C . TYR B 1 299 ? 7.84600 1.06149 -21.24503 1.000 24.49058 279 TYR B C 1
ATOM 9012 O O . TYR B 1 299 ? 8.65919 1.78392 -21.82034 1.000 26.13452 279 TYR B O 1
ATOM 9030 N N . ILE B 1 300 ? 7.37384 -0.06645 -21.78266 1.000 24.85847 280 ILE B N 1
ATOM 9031 C CA . ILE B 1 300 ? 7.97699 -0.65466 -22.97798 1.000 24.43711 280 ILE B CA 1
ATOM 9032 C C . ILE B 1 300 ? 7.95546 0.33151 -24.14078 1.000 24.84753 280 ILE B C 1
ATOM 9033 O O . ILE B 1 300 ? 8.96878 0.53764 -24.82093 1.000 26.52163 280 ILE B O 1
ATOM 9049 N N . ALA B 1 301 ? 6.79345 0.92550 -24.41390 1.000 20.81924 281 ALA B N 1
ATOM 9050 C CA . ALA B 1 301 ? 6.64721 1.72607 -25.62676 1.000 23.75744 281 ALA B CA 1
ATOM 9051 C C . ALA B 1 301 ? 7.57610 2.94380 -25.64504 1.000 24.98101 281 ALA B C 1
ATOM 9052 O O . ALA B 1 301 ? 7.83670 3.49648 -26.72343 1.000 25.79387 281 ALA B O 1
ATOM 9059 N N . GLU B 1 302 ? 8.05360 3.39045 -24.48170 1.000 23.70691 282 GLU B N 1
ATOM 9060 C CA . GLU B 1 302 ? 8.95687 4.53548 -24.38969 1.000 26.40558 282 GLU B CA 1
ATOM 9061 C C . GLU B 1 302 ? 10.39808 4.12789 -24.11994 1.000 27.51872 282 GLU B C 1
ATOM 9062 O O . GLU B 1 302 ? 11.31846 4.80680 -24.59168 1.000 27.88868 282 GLU B O 1
ATOM 9074 N N . GLU B 1 303 ? 10.60988 3.04920 -23.36334 1.000 27.55632 283 GLU B N 1
ATOM 9075 C CA . GLU B 1 303 ? 11.95774 2.57933 -23.08045 1.000 26.87204 283 GLU B CA 1
ATOM 9076 C C . GLU B 1 303 ? 12.55033 1.83031 -24.27087 1.000 27.95722 283 GLU B C 1
ATOM 9077 O O . GLU B 1 303 ? 13.73765 1.99016 -24.57324 1.000 26.81040 283 GLU B O 1
ATOM 9089 N N . ALA B 1 304 ? 11.75635 0.99899 -24.94122 1.000 28.35821 284 ALA B N 1
ATOM 9090 C CA . ALA B 1 304 ? 12.24468 0.14556 -26.02469 1.000 28.28546 284 ALA B CA 1
ATOM 9091 C C . ALA B 1 304 ? 11.25477 0.15511 -27.18093 1.000 27.46713 284 ALA B C 1
ATOM 9092 O O . ALA B 1 304 ? 10.63813 -0.87112 -27.49726 1.000 26.59684 284 ALA B O 1
ATOM 9099 N N . PRO B 1 305 ? 11.09357 1.30127 -27.85421 1.000 27.32944 285 PRO B N 1
ATOM 9100 C CA . PRO B 1 305 ? 10.14477 1.33431 -28.98168 1.000 26.39568 285 PRO B CA 1
ATOM 9101 C C . PRO B 1 305 ? 10.57635 0.43500 -30.13627 1.000 26.88934 285 PRO B C 1
ATOM 9102 O O . PRO B 1 305 ? 9.73568 -0.22247 -30.76675 1.000 27.74894 285 PRO B O 1
ATOM 9113 N N . ASP B 1 306 ? 11.87996 0.39760 -30.44528 1.000 28.64724 286 ASP B N 1
ATOM 9114 C CA . ASP B 1 306 ? 12.35452 -0.40536 -31.56890 1.000 28.69485 286 ASP B CA 1
ATOM 9115 C C . ASP B 1 306 ? 12.17120 -1.88932 -31.29569 1.000 27.62292 286 ASP B C 1
ATOM 9116 O O . ASP B 1 306 ? 11.73872 -2.63168 -32.17631 1.000 26.38081 286 ASP B O 1
ATOM 9125 N N . ALA B 1 307 ? 12.49565 -2.33929 -30.08332 1.000 25.79053 287 ALA B N 1
ATOM 9126 C CA . ALA B 1 307 ? 12.25950 -3.73407 -29.73281 1.000 27.06190 287 ALA B CA 1
ATOM 9127 C C . ALA B 1 307 ? 10.77115 -4.06143 -29.76551 1.000 28.45722 287 ALA B C 1
ATOM 9128 O O . ALA B 1 307 ? 10.36813 -5.12313 -30.26535 1.000 27.88034 287 ALA B O 1
ATOM 9135 N N . LEU B 1 308 ? 9.93718 -3.15338 -29.24294 1.000 26.59937 288 LEU B N 1
ATOM 9136 C CA . LEU B 1 308 ? 8.49694 -3.36537 -29.28330 1.000 25.69864 288 LEU B CA 1
ATOM 9137 C C . LEU B 1 308 ? 8.02222 -3.58813 -30.71119 1.000 26.14365 288 LEU B C 1
ATOM 9138 O O . LEU B 1 308 ? 7.28669 -4.54010 -30.99362 1.000 25.70459 288 LEU B O 1
ATOM 9154 N N . LEU B 1 309 ? 8.42518 -2.70912 -31.62806 1.000 26.37241 289 LEU B N 1
ATOM 9155 C CA . LEU B 1 309 ? 7.97813 -2.85138 -33.00892 1.000 26.81274 289 LEU B CA 1
ATOM 9156 C C . LEU B 1 309 ? 8.54812 -4.10838 -33.64944 1.000 27.93075 289 LEU B C 1
ATOM 9157 O O . LEU B 1 309 ? 7.82957 -4.83297 -34.34411 1.000 29.49567 289 LEU B O 1
ATOM 9173 N N . ASP B 1 310 ? 9.83020 -4.39004 -33.42781 1.000 27.56505 290 ASP B N 1
ATOM 9174 C CA . ASP B 1 310 ? 10.41830 -5.60515 -33.97506 1.000 30.67753 290 ASP B CA 1
ATOM 9175 C C . ASP B 1 310 ? 9.59386 -6.82121 -33.58808 1.000 31.74269 290 ASP B C 1
ATOM 9176 O O . ASP B 1 310 ? 9.34721 -7.70644 -34.41776 1.000 31.19407 290 ASP B O 1
ATOM 9185 N N . ALA B 1 311 ? 9.14395 -6.87588 -32.32918 1.000 29.76662 291 ALA B N 1
ATOM 9186 C CA . ALA B 1 311 ? 8.39114 -8.04386 -31.88286 1.000 29.89931 291 ALA B CA 1
ATOM 9187 C C . ALA B 1 311 ? 6.93718 -8.01532 -32.34235 1.000 27.89530 291 ALA B C 1
ATOM 9188 O O . ALA B 1 311 ? 6.35837 -9.07309 -32.59546 1.000 32.18491 291 ALA B O 1
ATOM 9195 N N . ALA B 1 312 ? 6.33365 -6.83562 -32.47374 1.000 27.42802 292 ALA B N 1
ATOM 9196 C CA . ALA B 1 312 ? 4.89393 -6.74343 -32.66031 1.000 27.08861 292 ALA B CA 1
ATOM 9197 C C . ALA B 1 312 ? 4.44845 -6.53497 -34.09893 1.000 29.48244 292 ALA B C 1
ATOM 9198 O O . ALA B 1 312 ? 3.36961 -7.01578 -34.46430 1.000 28.39446 292 ALA B O 1
ATOM 9205 N N . LEU B 1 313 ? 5.21888 -5.83144 -34.92838 1.000 29.79990 293 LEU B N 1
ATOM 9206 C CA . LEU B 1 313 ? 4.76403 -5.59317 -36.29693 1.000 30.76209 293 LEU B CA 1
ATOM 9207 C C . LEU B 1 313 ? 4.53791 -6.88728 -37.06249 1.000 30.90104 293 LEU B C 1
ATOM 9208 O O . LEU B 1 313 ? 3.51516 -6.99533 -37.76380 1.000 30.81468 293 LEU B O 1
ATOM 9224 N N . PRO B 1 314 ? 5.42964 -7.88146 -37.01232 1.000 29.71700 294 PRO B N 1
ATOM 9225 C CA . PRO B 1 314 ? 5.11185 -9.14771 -37.69929 1.000 30.88014 294 PRO B CA 1
ATOM 9226 C C . PRO B 1 314 ? 3.76225 -9.68697 -37.25528 1.000 31.83881 294 PRO B C 1
ATOM 9227 O O . PRO B 1 314 ? 2.90774 -9.98523 -38.09450 1.000 32.78741 294 PRO B O 1
ATOM 9238 N N . PHE B 1 315 ? 3.52359 -9.73896 -35.94223 1.000 29.21129 295 PHE B N 1
ATOM 9239 C CA . PHE B 1 315 ? 2.26771 -10.27709 -35.42069 1.000 30.37614 295 PHE B CA 1
ATOM 9240 C C . PHE B 1 315 ? 1.07064 -9.45855 -35.88706 1.000 30.79599 295 PHE B C 1
ATOM 9241 O O . PHE B 1 315 ? 0.05435 -10.01889 -36.30962 1.000 32.44727 295 PHE B O 1
ATOM 9258 N N . LEU B 1 316 ? 1.17117 -8.13168 -35.82408 1.000 30.67652 296 LEU B N 1
ATOM 9259 C CA . LEU B 1 316 ? 0.05376 -7.27560 -36.20058 1.000 32.30160 296 LEU B CA 1
ATOM 9260 C C . LEU B 1 316 ? -0.21096 -7.27629 -37.69929 1.000 32.60047 296 LEU B C 1
ATOM 9261 O O . LEU B 1 316 ? -1.34412 -7.00133 -38.10948 1.000 30.88108 296 LEU B O 1
ATOM 9277 N N . LEU B 1 317 ? 0.79368 -7.58159 -38.51421 1.000 32.11190 297 LEU B N 1
ATOM 9278 C CA . LEU B 1 317 ? 0.65331 -7.55942 -39.96248 1.000 34.98223 297 LEU B CA 1
ATOM 9279 C C . LEU B 1 317 ? 0.11612 -8.86814 -40.53122 1.000 37.88061 297 LEU B C 1
ATOM 9280 O O . LEU B 1 317 ? -0.37940 -8.87191 -41.66525 1.000 41.21015 297 LEU B O 1
ATOM 9296 N N . GLN B 1 318 ? 0.25735 -9.98190 -39.81761 1.000 37.42379 298 GLN B N 1
ATOM 9297 C CA . GLN B 1 318 ? -0.32576 -11.24845 -40.27461 1.000 40.53904 298 GLN B CA 1
ATOM 9298 C C . GLN B 1 318 ? -1.84818 -11.20375 -40.22817 1.000 41.50747 298 GLN B C 1
ATOM 9299 O O . GLN B 1 318 ? -2.44108 -10.34812 -39.55597 1.000 40.47361 298 GLN B O 1
ATOM 9313 N N . TRP C 1 26 ? 26.58643 26.11760 34.01288 1.000 57.44053 6 TRP C N 1
ATOM 9314 C CA . TRP C 1 26 ? 25.62797 26.43014 32.95397 1.000 57.80336 6 TRP C CA 1
ATOM 9315 C C . TRP C 1 26 ? 24.26980 26.70186 33.59182 1.000 59.32961 6 TRP C C 1
ATOM 9316 O O . TRP C 1 26 ? 23.64230 25.79780 34.14965 1.000 60.75772 6 TRP C O 1
ATOM 9337 N N . MET C 1 27 ? 23.81634 27.94765 33.49976 1.000 56.96800 7 MET C N 1
ATOM 9338 C CA . MET C 1 27 ? 22.53016 28.36901 34.03719 1.000 58.49834 7 MET C CA 1
ATOM 9339 C C . MET C 1 27 ? 22.42555 28.01030 35.52435 1.000 57.12147 7 MET C C 1
ATOM 9340 O O . MET C 1 27 ? 21.42790 27.43756 35.96073 1.000 56.95560 7 MET C O 1
ATOM 9354 N N . PRO C 1 28 ? 23.44278 28.33697 36.32103 1.000 57.43709 8 PRO C N 1
ATOM 9355 C CA . PRO C 1 28 ? 23.38739 27.99271 37.74855 1.000 58.06754 8 PRO C CA 1
ATOM 9356 C C . PRO C 1 28 ? 22.21065 28.67368 38.43187 1.000 58.86700 8 PRO C C 1
ATOM 9357 O O . PRO C 1 28 ? 22.01970 29.88637 38.31740 1.000 66.63971 8 PRO C O 1
ATOM 9368 N N . GLY C 1 29 ? 21.41674 27.88022 39.14822 1.000 54.78701 9 GLY C N 1
ATOM 9369 C CA . GLY C 1 29 ? 20.29495 28.39753 39.90144 1.000 55.98493 9 GLY C CA 1
ATOM 9370 C C . GLY C 1 29 ? 18.97816 28.47812 39.16175 1.000 5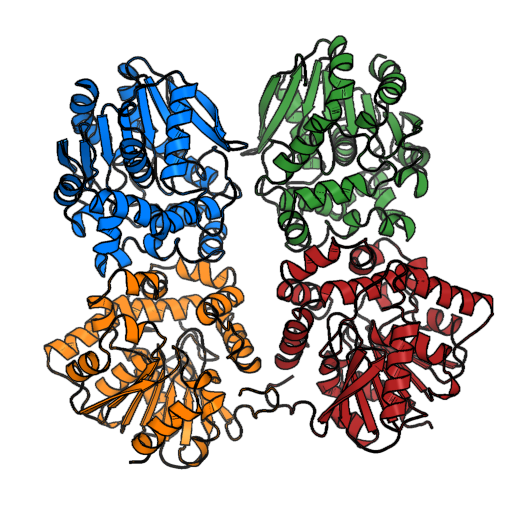4.00794 9 GLY C C 1
ATOM 9371 O O . GLY C 1 29 ? 17.96033 28.80134 39.78630 1.000 54.35927 9 GLY C O 1
ATOM 9375 N N . LEU C 1 30 ? 18.95729 28.20191 37.86320 1.000 53.56414 10 LEU C N 1
ATOM 9376 C CA . LEU C 1 30 ? 17.74908 28.30923 37.05963 1.000 52.51038 10 LEU C CA 1
ATOM 9377 C C . LEU C 1 30 ? 17.14793 26.92898 36.82746 1.000 51.71292 10 LEU C C 1
ATOM 9378 O O . LEU C 1 30 ? 17.86092 25.92969 36.72225 1.000 52.39389 10 LEU C O 1
ATOM 9394 N N . ARG C 1 31 ? 15.82358 26.88313 36.74038 1.000 50.08710 11 ARG C N 1
ATOM 9395 C CA . ARG C 1 31 ? 15.10372 25.64049 36.50439 1.000 51.02566 11 ARG C CA 1
ATOM 9396 C C . ARG C 1 31 ? 14.25905 25.76730 35.25045 1.000 50.42497 11 ARG C C 1
ATOM 9397 O O . ARG C 1 31 ? 13.57351 26.77465 35.05875 1.000 47.34842 11 ARG C O 1
ATOM 9418 N N . GLN C 1 32 ? 14.29708 24.73672 34.41281 1.000 50.23078 12 GLN C N 1
ATOM 9419 C CA . GLN C 1 32 ? 13.56798 24.75649 33.15602 1.000 50.85343 12 GLN C CA 1
ATOM 9420 C C . GLN C 1 32 ? 12.10572 24.42553 33.44605 1.000 49.78009 12 GLN C C 1
ATOM 9421 O O . GLN C 1 32 ? 11.79804 23.57866 34.29388 1.000 48.95684 12 GLN C O 1
ATOM 9435 N N . GLN C 1 33 ? 11.20474 25.12204 32.76158 1.000 48.05836 13 GLN C N 1
ATOM 9436 C CA . GLN C 1 33 ? 9.77342 24.95311 32.94188 1.000 48.21854 13 GLN C CA 1
ATOM 9437 C C . GLN C 1 33 ? 9.11231 25.02018 31.57664 1.000 45.33592 13 GLN C C 1
ATOM 9438 O O . GLN C 1 33 ? 9.53520 25.79883 30.71734 1.000 42.54071 13 GLN C O 1
ATOM 9452 N N . ARG C 1 34 ? 8.06851 24.22580 31.38086 1.000 44.94177 14 ARG C N 1
ATOM 9453 C CA . ARG C 1 34 ? 7.25284 24.31941 30.18150 1.000 45.86392 14 ARG C CA 1
ATOM 9454 C C . ARG C 1 34 ? 5.89762 24.85721 30.61516 1.000 46.35332 14 ARG C C 1
ATOM 9455 O O . ARG C 1 34 ? 5.23166 24.25789 31.46654 1.000 47.55531 14 ARG C O 1
ATOM 9476 N N . ILE C 1 35 ? 5.48707 25.97102 30.02100 1.000 46.51085 15 ILE C N 1
ATOM 9477 C CA . ILE C 1 35 ? 4.23988 26.64138 30.36338 1.000 43.56961 15 ILE C CA 1
ATOM 9478 C C . ILE C 1 35 ? 3.40927 26.72815 29.09719 1.000 45.10453 15 ILE C C 1
ATOM 9479 O O . ILE C 1 35 ? 3.84186 27.32053 28.10092 1.000 43.86190 15 ILE C O 1
ATOM 9495 N N . THR C 1 36 ? 2.22221 26.13858 29.13410 1.000 46.26671 16 THR C N 1
ATOM 9496 C CA . THR C 1 36 ? 1.30740 26.23993 28.00967 1.000 46.26247 16 THR C CA 1
ATOM 9497 C C . THR C 1 36 ? 0.80561 27.67627 27.93184 1.000 45.51152 16 THR C C 1
ATOM 9498 O O . THR C 1 36 ? 0.15557 28.16926 28.86046 1.000 45.50510 16 THR C O 1
ATOM 9509 N N . VAL C 1 37 ? 1.13212 28.35624 26.83704 1.000 44.81052 17 VAL C N 1
ATOM 9510 C CA . VAL C 1 37 ? 0.70182 29.73325 26.62248 1.000 44.79324 17 VAL C CA 1
ATOM 9511 C C . VAL C 1 37 ? -0.33113 29.83356 25.51291 1.000 46.30480 17 VAL C C 1
ATOM 9512 O O . VAL C 1 37 ? -0.97126 30.89047 25.37710 1.000 43.69718 17 VAL C O 1
ATOM 9525 N N . ASP C 1 38 ? -0.51019 28.78546 24.70593 1.000 47.16707 18 ASP C N 1
ATOM 9526 C CA . ASP C 1 38 ? -1.56347 28.78051 23.69918 1.000 47.98954 18 ASP C CA 1
ATOM 9527 C C . ASP C 1 38 ? -2.01408 27.33471 23.53255 1.000 52.33499 18 ASP C C 1
ATOM 9528 O O . ASP C 1 38 ? -1.39577 26.40061 24.06163 1.000 51.98440 18 ASP C O 1
ATOM 9537 N N . ASP C 1 39 ? -3.09750 27.14792 22.77975 1.000 56.82777 19 ASP C N 1
ATOM 9538 C CA . ASP C 1 39 ? -3.62548 25.80367 22.60405 1.000 59.91639 19 ASP C CA 1
ATOM 9539 C C . ASP C 1 39 ? -2.62032 24.99816 21.77119 1.000 54.69736 19 ASP C C 1
ATOM 9540 O O . ASP C 1 39 ? -2.39878 25.28523 20.58125 1.000 54.45820 19 ASP C O 1
ATOM 9549 N N . GLY C 1 40 ? -1.97886 24.01817 22.40534 1.000 52.10520 20 GLY C N 1
ATOM 9550 C CA . GLY C 1 40 ? -0.94949 23.24146 21.75459 1.000 47.44346 20 GLY C CA 1
ATOM 9551 C C . GLY C 1 40 ? 0.37132 23.95634 21.62206 1.000 44.21223 20 GLY C C 1
ATOM 9552 O O . GLY C 1 40 ? 1.21057 23.52103 20.82173 1.000 37.90896 20 GLY C O 1
ATOM 9556 N N . VAL C 1 41 ? 0.55858 25.07585 22.32442 1.000 44.86171 21 VAL C N 1
ATOM 9557 C CA . VAL C 1 41 ? 1.79941 25.84122 22.25909 1.000 44.38340 21 VAL C CA 1
ATOM 9558 C C . VAL C 1 41 ? 2.31973 26.01842 23.67717 1.000 43.47147 21 VAL C C 1
ATOM 9559 O O . VAL C 1 41 ? 1.70053 26.72869 24.48346 1.000 43.66214 21 VAL C O 1
ATOM 9572 N N . GLU C 1 42 ? 3.46341 25.40150 23.96887 1.000 40.91572 22 GLU C N 1
ATOM 9573 C CA . GLU C 1 42 ? 4.15037 25.52414 25.24428 1.000 41.58360 22 GLU C CA 1
ATOM 9574 C C . GLU C 1 42 ? 5.43491 26.31182 25.02251 1.000 37.81901 22 GLU C C 1
ATOM 9575 O O . GLU C 1 42 ? 6.09452 26.15622 23.98760 1.000 35.17949 22 GLU C O 1
ATOM 9587 N N . ILE C 1 43 ? 5.78958 27.15389 25.98997 1.000 35.66492 23 ILE C N 1
ATOM 9588 C CA . ILE C 1 43 ? 7.01663 27.94669 25.94689 1.000 34.36903 23 ILE C CA 1
ATOM 9589 C C . ILE C 1 43 ? 7.98518 27.38751 26.98094 1.000 35.03257 23 ILE C C 1
ATOM 9590 O O . ILE C 1 43 ? 7.66095 27.30479 28.17392 1.000 35.91328 23 ILE C O 1
ATOM 9606 N N . ASN C 1 44 ? 9.17318 27.00504 26.52080 1.000 34.26160 24 ASN C N 1
ATOM 9607 C CA . ASN C 1 44 ? 10.23430 26.56002 27.41240 1.000 36.99840 24 ASN C CA 1
ATOM 9608 C C . ASN C 1 44 ? 10.97783 27.76339 27.97539 1.000 36.10805 24 ASN C C 1
ATOM 9609 O O . ASN C 1 44 ? 11.31255 28.70164 27.24920 1.000 34.29885 24 ASN C O 1
ATOM 9620 N N . ALA C 1 45 ? 11.22926 27.73845 29.28340 1.000 36.69635 25 ALA C N 1
ATOM 9621 C CA . ALA C 1 45 ? 11.89475 28.86295 29.92328 1.000 38.05282 25 ALA C CA 1
ATOM 9622 C C . ALA C 1 45 ? 12.72850 28.39868 31.10490 1.000 41.64837 25 ALA C C 1
ATOM 9623 O O . ALA C 1 45 ? 12.40491 27.40830 31.76572 1.000 43.30980 25 ALA C O 1
ATOM 9630 N N . TRP C 1 46 ? 13.81095 29.13133 31.35374 1.000 41.79481 26 TRP C N 1
ATOM 9631 C CA . TRP C 1 46 ? 14.62799 28.95257 32.54487 1.000 43.87222 26 TRP C CA 1
ATOM 9632 C C . TRP C 1 46 ? 14.26128 30.02784 33.56008 1.000 41.93207 26 TRP C C 1
ATOM 9633 O O . TRP C 1 46 ? 14.39689 31.21806 33.27176 1.000 41.19133 26 TRP C O 1
ATOM 9654 N N . VAL C 1 47 ? 13.80429 29.61514 34.74229 1.000 43.63394 27 VAL C N 1
ATOM 9655 C CA . VAL C 1 47 ? 13.31500 30.53790 35.76361 1.000 42.95252 27 VAL C CA 1
ATOM 9656 C C . VAL C 1 47 ? 14.25536 30.46752 36.96124 1.000 44.81141 27 VAL C C 1
ATOM 9657 O O . VAL C 1 47 ? 14.66587 29.37386 37.36805 1.000 46.26558 27 VAL C O 1
ATOM 9670 N N . GLY C 1 48 ? 14.59117 31.62283 37.52847 1.000 41.12819 28 GLY C N 1
ATOM 9671 C CA . GLY C 1 48 ? 15.42448 31.62096 38.71763 1.000 43.86749 28 GLY C CA 1
ATOM 9672 C C . GLY C 1 48 ? 15.50365 32.98959 39.35617 1.000 44.57368 28 GLY C C 1
ATOM 9673 O O . GLY C 1 48 ? 14.80306 33.91806 38.96059 1.000 42.57453 28 GLY C O 1
ATOM 9677 N N . GLY C 1 49 ? 16.35112 33.09667 40.38261 1.000 43.59671 29 GLY C N 1
ATOM 9678 C CA . GLY C 1 49 ? 16.65437 34.38844 40.97104 1.000 40.64956 29 GLY C CA 1
ATOM 9679 C C . GLY C 1 49 ? 15.63743 34.84202 42.00557 1.000 40.66089 29 GLY C C 1
ATOM 9680 O O . GLY C 1 49 ? 14.79543 34.07796 42.48937 1.000 40.99448 29 GLY C O 1
ATOM 9684 N N . GLN C 1 50 ? 15.72432 36.12977 42.34056 1.000 41.77764 30 GLN C N 1
ATOM 9685 C CA . GLN C 1 50 ? 14.86187 36.73364 43.34869 1.000 41.39270 30 GLN C CA 1
ATOM 9686 C C . GLN C 1 50 ? 14.76194 38.22332 43.04718 1.000 39.05856 30 GLN C C 1
ATOM 9687 O O . GLN C 1 50 ? 15.72416 38.84020 42.58101 1.000 40.19907 30 GLN C O 1
ATOM 9701 N N . GLY C 1 51 ? 13.60134 38.80455 43.33073 1.000 38.85022 31 GLY C N 1
ATOM 9702 C CA . GLY C 1 51 ? 13.39291 40.21510 43.09587 1.000 38.17583 31 GLY C CA 1
ATOM 9703 C C . GLY C 1 51 ? 12.38287 40.48532 42.00410 1.000 37.99756 31 GLY C C 1
ATOM 9704 O O . GLY C 1 51 ? 11.63068 39.59738 41.58709 1.000 38.24159 31 GLY C O 1
ATOM 9708 N N . PRO C 1 52 ? 12.34520 41.72756 41.52166 1.000 37.16107 32 PRO C N 1
ATOM 9709 C CA . PRO C 1 52 ? 11.38892 42.07211 40.46087 1.000 36.50798 32 PRO C CA 1
ATOM 9710 C C . PRO C 1 52 ? 11.57488 41.16317 39.25594 1.000 39.65226 32 PRO C C 1
ATOM 9711 O O . PRO C 1 52 ? 12.66910 40.66000 38.99713 1.000 40.86507 32 PRO C O 1
ATOM 9722 N N . ALA C 1 53 ? 10.49421 40.96022 38.50877 1.000 39.27276 33 ALA C N 1
ATOM 9723 C CA . ALA C 1 53 ? 10.51566 40.01817 37.39842 1.000 38.40028 33 ALA C CA 1
ATOM 9724 C C . ALA C 1 53 ? 11.22668 40.62078 36.19364 1.000 38.30845 33 ALA C C 1
ATOM 9725 O O . ALA C 1 53 ? 11.04978 41.80060 35.87076 1.000 37.53418 33 ALA C O 1
ATOM 9732 N N . LEU C 1 54 ? 12.03604 39.79788 35.52667 1.000 38.41277 34 LEU C N 1
ATOM 9733 C CA . LEU C 1 54 ? 12.79505 40.22535 34.35315 1.000 36.93297 34 LEU C CA 1
ATOM 9734 C C . LEU C 1 54 ? 12.70371 39.13267 33.29613 1.000 37.52498 34 LEU C C 1
ATOM 9735 O O . LEU C 1 54 ? 13.21708 38.02376 33.49219 1.000 37.86424 34 LEU C O 1
ATOM 9751 N N . LEU C 1 55 ? 12.06160 39.45586 32.17665 1.000 35.65696 35 LEU C N 1
ATOM 9752 C CA . LEU C 1 55 ? 11.91670 38.55347 31.04181 1.000 33.09871 35 LEU C CA 1
ATOM 9753 C C . LEU C 1 55 ? 13.07239 38.77682 30.08192 1.000 31.14612 35 LEU C C 1
ATOM 9754 O O . LEU C 1 55 ? 13.29029 39.90205 29.62229 1.000 29.87791 35 LEU C O 1
ATOM 9770 N N . LEU C 1 56 ? 13.80512 37.70963 29.77561 1.000 30.96359 36 LEU C N 1
ATOM 9771 C CA . LEU C 1 56 ? 14.92286 37.75949 28.84297 1.000 29.55580 36 LEU C CA 1
ATOM 9772 C C . LEU C 1 56 ? 14.54788 37.00172 27.57828 1.000 28.85788 36 LEU C C 1
ATOM 9773 O O . LEU C 1 56 ? 14.11676 35.83626 27.64163 1.000 28.77450 36 LEU C O 1
ATOM 9789 N N . VAL C 1 57 ? 14.70949 37.66608 26.43295 1.000 27.59509 37 VAL C N 1
ATOM 9790 C CA . VAL C 1 57 ? 14.21809 37.14648 25.15807 1.000 26.67825 37 VAL C CA 1
ATOM 9791 C C . VAL C 1 57 ? 15.33562 37.19666 24.12962 1.000 25.78593 37 VAL C C 1
ATOM 9792 O O . VAL C 1 57 ? 15.88980 38.26905 23.85691 1.000 25.87128 37 VAL C O 1
ATOM 9805 N N . HIS C 1 58 ? 15.66445 36.03120 23.57258 1.000 25.11182 38 HIS C N 1
ATOM 9806 C CA . HIS C 1 58 ? 16.72901 35.85055 22.60735 1.000 24.56596 38 HIS C CA 1
ATOM 9807 C C . HIS C 1 58 ? 16.24334 36.20208 21.20860 1.000 25.66616 38 HIS C C 1
ATOM 9808 O O . HIS C 1 58 ? 15.09224 36.60796 21.00702 1.000 24.33814 38 HIS C O 1
ATOM 9822 N N . GLY C 1 59 ? 17.12021 35.99497 20.22143 1.000 24.59781 39 GLY C N 1
ATOM 9823 C CA . GLY C 1 59 ? 16.75184 36.13414 18.82411 1.000 25.53369 39 GLY C CA 1
ATOM 9824 C C . GLY C 1 59 ? 17.28829 35.03754 17.91854 1.000 26.03894 39 GLY C C 1
ATOM 9825 O O . GLY C 1 59 ? 17.42374 33.88291 18.33351 1.000 28.05467 39 GLY C O 1
ATOM 9829 N N . HIS C 1 60 ? 17.62546 35.39923 16.67672 1.000 28.36613 40 HIS C N 1
ATOM 9830 C CA . HIS C 1 60 ? 17.91961 34.45844 15.59349 1.000 27.15347 40 HIS C CA 1
ATOM 9831 C C . HIS C 1 60 ? 19.41455 34.36743 15.32012 1.000 28.75648 40 HIS C C 1
ATOM 9832 O O . HIS C 1 60 ? 20.11226 35.38425 15.35574 1.000 28.18753 40 HIS C O 1
ATOM 9846 N N . PRO C 1 61 ? 19.95462 33.15929 15.04429 1.000 27.85839 41 PRO C N 1
ATOM 9847 C CA . PRO C 1 61 ? 19.29513 31.84681 15.07916 1.000 29.14116 41 PRO C CA 1
ATOM 9848 C C . PRO C 1 61 ? 19.57488 31.10878 16.39177 1.000 28.56087 41 PRO C C 1
ATOM 9849 O O . PRO C 1 61 ? 20.11200 30.00818 16.37592 1.000 30.36742 41 PRO C O 1
ATOM 9860 N N . GLN C 1 62 ? 19.20482 31.71864 17.51344 1.000 27.96628 42 GLN C N 1
ATOM 9861 C CA . GLN C 1 62 ? 19.69281 31.26593 18.80884 1.000 28.90950 42 GLN C CA 1
ATOM 9862 C C . GLN C 1 62 ? 18.56755 30.88823 19.75639 1.000 26.59086 42 GLN C C 1
ATOM 9863 O O . GLN C 1 62 ? 17.43016 30.67476 19.32694 1.000 28.03114 42 GLN C O 1
ATOM 9877 N N . THR C 1 63 ? 18.88654 30.77975 21.04366 1.000 27.84280 43 THR C N 1
ATOM 9878 C CA . THR C 1 63 ? 17.93059 30.35535 22.05871 1.000 29.11011 43 THR C CA 1
ATOM 9879 C C . THR C 1 63 ? 18.23508 31.11898 23.33981 1.000 27.69393 43 THR C C 1
ATOM 9880 O O . THR C 1 63 ? 19.13256 31.96228 23.37416 1.000 27.96686 43 THR C O 1
ATOM 9891 N N . SER C 1 64 ? 17.48236 30.81175 24.40658 1.000 27.97591 44 SER C N 1
ATOM 9892 C CA . SER C 1 64 ? 17.71883 31.47420 25.68787 1.000 30.70917 44 SER C CA 1
ATOM 9893 C C . SER C 1 64 ? 19.16051 31.31122 26.15722 1.000 32.67638 44 SER C C 1
ATOM 9894 O O . SER C 1 64 ? 19.64725 32.13166 26.95301 1.000 33.31398 44 SER C O 1
ATOM 9902 N N . ALA C 1 65 ? 19.86062 30.28391 25.66958 1.000 32.80906 45 ALA C N 1
ATOM 9903 C CA . ALA C 1 65 ? 21.24503 30.07541 26.06619 1.000 34.84372 45 ALA C CA 1
ATOM 9904 C C . ALA C 1 65 ? 22.10174 31.32315 25.88245 1.000 34.07384 45 ALA C C 1
ATOM 9905 O O . ALA C 1 65 ? 23.13647 31.44853 26.54709 1.000 36.81315 45 ALA C O 1
ATOM 9912 N N . ILE C 1 66 ? 21.69968 32.25554 25.00979 1.000 31.64957 46 ILE C N 1
ATOM 9913 C CA . ILE C 1 66 ? 22.53318 33.42799 24.77206 1.000 31.35730 46 ILE C CA 1
ATOM 9914 C C . ILE C 1 66 ? 22.78063 34.18701 26.06870 1.000 33.48919 46 ILE C C 1
ATOM 9915 O O . ILE C 1 66 ? 23.73867 34.96012 26.16368 1.000 32.71218 46 ILE C O 1
ATOM 9931 N N . TRP C 1 67 ? 21.91548 34.00985 27.06905 1.000 33.64525 47 TRP C N 1
ATOM 9932 C CA . TRP C 1 67 ? 21.99265 34.79404 28.29136 1.000 33.18206 47 TRP C CA 1
ATOM 9933 C C . TRP C 1 67 ? 22.88532 34.16601 29.34785 1.000 36.32060 47 TRP C C 1
ATOM 9934 O O . TRP C 1 67 ? 22.89450 34.64051 30.48924 1.000 36.49757 47 TRP C O 1
ATOM 9955 N N . HIS C 1 68 ? 23.64336 33.12374 28.99565 1.000 37.35195 48 HIS C N 1
ATOM 9956 C CA . HIS C 1 68 ? 24.36331 32.36772 30.01260 1.000 39.36065 48 HIS C CA 1
ATOM 9957 C C . HIS C 1 68 ? 25.46573 33.17584 30.68856 1.000 38.61863 48 HIS C C 1
ATOM 9958 O O . HIS C 1 68 ? 25.84729 32.84303 31.81710 1.000 37.25923 48 HIS C O 1
ATOM 9972 N N . ARG C 1 69 ? 25.97393 34.23114 30.03998 1.000 37.91981 49 ARG C N 1
ATOM 9973 C CA . ARG C 1 69 ? 27.03614 35.02942 30.64913 1.000 37.29319 49 ARG C CA 1
ATOM 9974 C C . ARG C 1 69 ? 26.49581 36.09444 31.60185 1.000 38.03029 49 ARG C C 1
ATOM 9975 O O . ARG C 1 69 ? 27.19706 36.47617 32.54942 1.000 36.27849 49 ARG C O 1
ATOM 9996 N N . VAL C 1 70 ? 25.29025 36.61947 31.35539 1.000 36.68273 50 VAL C N 1
ATOM 9997 C CA . VAL C 1 70 ? 24.74323 37.66899 32.21197 1.000 36.17578 50 VAL C CA 1
ATOM 9998 C C . VAL C 1 70 ? 23.67744 37.14767 33.17291 1.000 37.73340 50 VAL C C 1
ATOM 9999 O O . VAL C 1 70 ? 23.36260 37.83269 34.15914 1.000 38.52104 50 VAL C O 1
ATOM 10012 N N . ALA C 1 71 ? 23.11820 35.96517 32.92245 1.000 39.02827 51 ALA C N 1
ATOM 10013 C CA . ALA C 1 71 ? 21.98658 35.51005 33.72274 1.000 38.79757 51 ALA C CA 1
ATOM 10014 C C . ALA C 1 71 ? 22.33616 35.29182 35.18696 1.000 41.28694 51 ALA C C 1
ATOM 10015 O O . ALA C 1 71 ? 21.52101 35.66759 36.04966 1.000 40.81747 51 ALA C O 1
ATOM 10022 N N . PRO C 1 72 ? 23.47918 34.69810 35.54129 1.000 41.78689 52 PRO C N 1
ATOM 10023 C CA . PRO C 1 72 ? 23.79772 34.55828 36.97678 1.000 40.12021 52 PRO C CA 1
ATOM 10024 C C . PRO C 1 72 ? 23.78959 35.88190 37.72312 1.000 40.85962 52 PRO C C 1
ATOM 10025 O O . PRO C 1 72 ? 23.18524 35.97744 38.80088 1.000 42.19255 52 PRO C O 1
ATOM 10036 N N . ARG C 1 73 ? 24.44985 36.91173 37.18140 1.000 39.52313 53 ARG C N 1
ATOM 10037 C CA . ARG C 1 73 ? 24.47764 38.21089 37.84926 1.000 40.76045 53 ARG C CA 1
ATOM 10038 C C . ARG C 1 73 ? 23.07329 38.79078 37.98165 1.000 41.67709 53 ARG C C 1
ATOM 10039 O O . ARG C 1 73 ? 22.68867 39.28545 39.04962 1.000 42.92450 53 ARG C O 1
ATOM 10060 N N . LEU C 1 74 ? 22.29340 38.74360 36.89922 1.000 39.99582 54 LEU C N 1
ATOM 10061 C CA . LEU C 1 74 ? 20.93851 39.28088 36.94153 1.000 40.53746 54 LEU C CA 1
ATOM 10062 C C . LEU C 1 74 ? 20.09450 38.56758 37.99180 1.000 41.62477 54 LEU C C 1
ATOM 10063 O O . LEU C 1 74 ? 19.29409 39.20190 38.69376 1.000 40.86301 54 LEU C O 1
ATOM 10079 N N . ALA C 1 75 ? 20.26179 37.24907 38.11890 1.000 41.14130 55 ALA C N 1
ATOM 10080 C CA . ALA C 1 75 ? 19.48472 36.47735 39.08019 1.000 38.60389 55 ALA C CA 1
ATOM 10081 C C . ALA C 1 75 ? 19.73764 36.89216 40.52445 1.000 41.08360 55 ALA C C 1
ATOM 10082 O O . ALA C 1 75 ? 18.97278 36.48234 41.40610 1.000 39.58035 55 ALA C O 1
ATOM 10089 N N . GLN C 1 76 ? 20.78722 37.67840 40.79418 1.000 42.14848 56 GLN C N 1
ATOM 10090 C CA . GLN C 1 76 ? 21.02451 38.12823 42.15934 1.000 39.97413 56 GLN C CA 1
ATOM 10091 C C . GLN C 1 76 ? 20.01594 39.17988 42.60166 1.000 40.62496 56 GLN C C 1
ATOM 10092 O O . GLN C 1 76 ? 19.72980 39.29357 43.80091 1.000 39.18552 56 GLN C O 1
ATOM 10106 N N . GLN C 1 77 ? 19.45978 39.94693 41.65988 1.000 41.68283 57 GLN C N 1
ATOM 10107 C CA . GLN C 1 77 ? 18.53783 41.02453 42.00069 1.000 42.64344 57 GLN C CA 1
ATOM 10108 C C . GLN C 1 77 ? 17.21692 40.97554 41.25132 1.000 41.94576 57 GLN C C 1
ATOM 10109 O O . GLN C 1 77 ? 16.33369 41.78741 41.55056 1.000 40.06671 57 GLN C O 1
ATOM 10123 N N . PHE C 1 78 ? 17.04771 40.06146 40.30031 1.000 41.74021 58 PHE C N 1
ATOM 10124 C CA . PHE C 1 78 ? 15.79656 39.91969 39.57679 1.000 39.40054 58 PHE C CA 1
ATOM 10125 C C . PHE C 1 78 ? 15.37951 38.45890 39.58896 1.000 39.24142 58 PHE C C 1
ATOM 10126 O O . PHE C 1 78 ? 16.21928 37.55613 39.64267 1.000 40.03000 58 PHE C O 1
ATOM 10143 N N . THR C 1 79 ? 14.07037 38.23913 39.54900 1.000 38.96696 59 THR C N 1
ATOM 10144 C CA . THR C 1 79 ? 13.50828 36.93464 39.21271 1.000 37.45487 59 THR C CA 1
ATOM 10145 C C . THR C 1 79 ? 13.54463 36.82702 37.69520 1.000 36.70815 59 THR C C 1
ATOM 10146 O O . THR C 1 79 ? 12.72611 37.42719 36.99842 1.000 35.89651 59 THR C O 1
ATOM 10157 N N . VAL C 1 80 ? 14.50011 36.06919 37.18083 1.000 37.24106 60 VAL C N 1
ATOM 10158 C CA . VAL C 1 80 ? 14.76434 36.00615 35.75299 1.000 34.80347 60 VAL C CA 1
ATOM 10159 C C . VAL C 1 80 ? 13.92915 34.89433 35.14003 1.000 36.13515 60 VAL C C 1
ATOM 10160 O O . VAL C 1 80 ? 13.75738 33.81833 35.73073 1.000 36.21018 60 VAL C O 1
ATOM 10173 N N . VAL C 1 81 ? 13.40871 35.16752 33.94588 1.000 34.25169 61 VAL C N 1
ATOM 10174 C CA . VAL C 1 81 ? 12.65349 34.21546 33.13913 1.000 34.36140 61 VAL C CA 1
ATOM 10175 C C . VAL C 1 81 ? 13.24022 34.30762 31.73423 1.000 35.85474 61 VAL C C 1
ATOM 10176 O O . VAL C 1 81 ? 12.95381 35.25810 30.99859 1.000 34.25515 61 VAL C O 1
ATOM 10189 N N . LEU C 1 82 ? 14.07563 33.33907 31.36380 1.000 34.52769 62 LEU C N 1
ATOM 10190 C CA . LEU C 1 82 ? 14.72130 33.30262 30.05726 1.000 34.68758 62 LEU C CA 1
ATOM 10191 C C . LEU C 1 82 ? 13.85788 32.43642 29.14809 1.000 33.88229 62 LEU C C 1
ATOM 10192 O O . LEU C 1 82 ? 13.82629 31.21009 29.30376 1.000 34.69471 62 LEU C O 1
ATOM 10208 N N . ALA C 1 83 ? 13.15489 33.06650 28.21110 1.000 29.96076 63 ALA C N 1
ATOM 10209 C CA . ALA C 1 83 ? 12.14574 32.37204 27.42501 1.000 33.78686 63 ALA C CA 1
ATOM 10210 C C . ALA C 1 83 ? 12.66591 32.02303 26.03592 1.000 33.17289 63 ALA C C 1
ATOM 10211 O O . ALA C 1 83 ? 13.35812 32.82168 25.39801 1.000 31.54816 63 ALA C O 1
ATOM 10218 N N . ASP C 1 84 ? 12.31966 30.82224 25.57501 1.000 31.19099 64 ASP C N 1
ATOM 10219 C CA . ASP C 1 84 ? 12.53436 30.42034 24.19090 1.000 30.42893 64 ASP C CA 1
ATOM 10220 C C . ASP C 1 84 ? 11.31218 30.82251 23.37560 1.000 29.54420 64 ASP C C 1
ATOM 10221 O O . ASP C 1 84 ? 10.20180 30.34203 23.64008 1.000 29.71793 64 ASP C O 1
ATOM 10230 N N . LEU C 1 85 ? 11.51063 31.69885 22.39064 1.000 27.71474 65 LEU C N 1
ATOM 10231 C CA . LEU C 1 85 ? 10.40941 32.07014 21.51636 1.000 26.67530 65 LEU C CA 1
ATOM 10232 C C . LEU C 1 85 ? 9.80522 30.81519 20.89121 1.000 27.95088 65 LEU C C 1
ATOM 10233 O O . LEU C 1 85 ? 10.46991 29.78717 20.74806 1.000 28.49347 65 LEU C O 1
ATOM 10249 N N . ARG C 1 86 ? 8.52956 30.89886 20.52115 1.000 28.76718 66 ARG C N 1
ATOM 10250 C CA . ARG C 1 86 ? 7.92238 29.82050 19.75704 1.000 30.20965 66 ARG C CA 1
ATOM 10251 C C . ARG C 1 86 ? 8.66288 29.68395 18.43035 1.000 28.61939 66 ARG C C 1
ATOM 10252 O O . ARG C 1 86 ? 9.01265 30.67815 17.78582 1.000 28.29990 66 ARG C O 1
ATOM 10273 N N . GLY C 1 87 ? 8.91720 28.43966 18.03449 1.000 27.50541 67 GLY C N 1
ATOM 10274 C CA . GLY C 1 87 ? 9.77071 28.15598 16.90465 1.000 28.09900 67 GLY C CA 1
ATOM 10275 C C . GLY C 1 87 ? 11.23870 28.02645 17.23588 1.000 27.68161 67 GLY C C 1
ATOM 10276 O O . GLY C 1 87 ? 12.02267 27.62987 16.35930 1.000 25.82976 67 GLY C O 1
ATOM 10280 N N . TYR C 1 88 ? 11.63875 28.35077 18.46319 1.000 27.91882 68 TYR C N 1
ATOM 10281 C CA . TYR C 1 88 ? 13.03963 28.34662 18.85247 1.000 28.71806 68 TYR C CA 1
ATOM 10282 C C . TYR C 1 88 ? 13.23667 27.49267 20.09960 1.000 29.97140 68 TYR C C 1
ATOM 10283 O O . TYR C 1 88 ? 12.29284 27.20758 20.84432 1.000 28.98287 68 TYR C O 1
ATOM 10301 N N . GLY C 1 89 ? 14.49225 27.11022 20.32996 1.000 29.55264 69 GLY C N 1
ATOM 10302 C CA . GLY C 1 89 ? 14.83831 26.39002 21.54329 1.000 28.75110 69 GLY C CA 1
ATOM 10303 C C . GLY C 1 89 ? 14.02512 25.12638 21.71466 1.000 31.05220 69 GLY C C 1
ATOM 10304 O O . GLY C 1 89 ? 13.79756 24.36232 20.76885 1.000 30.14834 69 GLY C O 1
ATOM 10308 N N . ASP C 1 90 ? 13.55273 24.91350 22.94381 1.000 31.56482 70 ASP C N 1
ATOM 10309 C CA . ASP C 1 90 ? 12.75802 23.74596 23.29346 1.000 32.67824 70 ASP C CA 1
ATOM 10310 C C . ASP C 1 90 ? 11.27473 24.06452 23.38213 1.000 33.06138 70 ASP C C 1
ATOM 10311 O O . ASP C 1 90 ? 10.51695 23.29726 23.98613 1.000 35.17030 70 ASP C O 1
ATOM 10320 N N . SER C 1 91 ? 10.85028 25.18567 22.80303 1.000 32.27064 71 SER C N 1
ATOM 10321 C CA . SER C 1 91 ? 9.44786 25.55894 22.78789 1.000 32.90015 71 SER C CA 1
ATOM 10322 C C . SER C 1 91 ? 8.70212 24.82708 21.67180 1.000 33.18471 71 SER C C 1
ATOM 10323 O O . SER C 1 91 ? 9.29327 24.15640 20.82204 1.000 32.20313 71 SER C O 1
ATOM 10331 N N . SER C 1 92 ? 7.37736 24.96034 21.68728 1.000 31.03534 72 SER C N 1
ATOM 10332 C CA . SER C 1 92 ? 6.56220 24.37704 20.63609 1.000 31.34827 72 SER C CA 1
ATOM 10333 C C . SER C 1 92 ? 6.90885 25.01882 19.29312 1.000 32.47781 72 SER C C 1
ATOM 10334 O O . SER C 1 92 ? 7.43607 26.13733 19.22123 1.000 30.91837 72 SER C O 1
ATOM 10342 N N . ARG C 1 93 ? 6.61424 24.29380 18.21672 1.000 29.40493 73 ARG C N 1
ATOM 10343 C CA . ARG C 1 93 ? 6.81007 24.78198 16.84939 1.000 28.25194 73 ARG C CA 1
ATOM 10344 C C . ARG C 1 93 ? 5.50269 24.67422 16.08281 1.000 30.53851 73 ARG C C 1
ATOM 10345 O O . ARG C 1 93 ? 5.32372 23.79497 15.23439 1.000 33.11019 73 ARG C O 1
ATOM 10366 N N . PRO C 1 94 ? 4.55787 25.57003 16.37026 1.000 31.49007 74 PRO C N 1
ATOM 10367 C CA . PRO C 1 94 ? 3.25104 25.51740 15.70377 1.000 29.20015 74 PRO C CA 1
ATOM 10368 C C . PRO C 1 94 ? 3.36677 25.64980 14.19415 1.000 29.33244 74 PRO C C 1
ATOM 10369 O O . PRO C 1 94 ? 4.38853 26.06440 13.65011 1.000 28.85936 74 PRO C O 1
ATOM 10380 N N . ALA C 1 95 ? 2.29347 25.25901 13.51464 1.000 29.35627 75 ALA C N 1
ATOM 10381 C CA . ALA C 1 95 ? 2.22020 25.40861 12.07309 1.000 28.23291 75 ALA C CA 1
ATOM 10382 C C . ALA C 1 95 ? 2.18096 26.88686 11.69208 1.000 29.16983 75 ALA C C 1
ATOM 10383 O O . ALA C 1 95 ? 1.79259 27.75728 12.48487 1.000 28.58409 75 ALA C O 1
ATOM 10390 N N . GLY C 1 96 ? 2.59097 27.16804 10.45832 1.000 28.46845 76 GLY C N 1
ATOM 10391 C CA . GLY C 1 96 ? 2.42886 28.48815 9.89245 1.000 28.21226 76 GLY C CA 1
ATOM 10392 C C . GLY C 1 96 ? 1.01577 28.67641 9.37761 1.000 29.96868 76 GLY C C 1
ATOM 10393 O O . GLY C 1 96 ? 0.12560 27.85389 9.59502 1.000 28.39642 76 GLY C O 1
ATOM 10397 N N . ASP C 1 97 ? 0.81002 29.78462 8.67385 1.000 30.22515 77 ASP C N 1
ATOM 10398 C CA . ASP C 1 97 ? -0.49349 30.07479 8.09293 1.000 31.69440 77 ASP C CA 1
ATOM 10399 C C . ASP C 1 97 ? -0.32990 31.16621 7.04607 1.000 31.29343 77 ASP C C 1
ATOM 10400 O O . ASP C 1 97 ? 0.62589 31.95163 7.10336 1.000 29.53645 77 ASP C O 1
ATOM 10409 N N . PRO C 1 98 ? -1.25547 31.24980 6.08645 1.000 33.05987 78 PRO C N 1
ATOM 10410 C CA . PRO C 1 98 ? -1.05578 32.16322 4.94248 1.000 34.05434 78 PRO C CA 1
ATOM 10411 C C . PRO C 1 98 ? -0.75821 33.60704 5.32221 1.000 33.69910 78 PRO C C 1
ATOM 10412 O O . PRO C 1 98 ? 0.04482 34.25472 4.64007 1.000 34.75092 78 PRO C O 1
ATOM 10423 N N . GLU C 1 99 ? -1.39453 34.14281 6.36022 1.000 33.67428 79 GLU C N 1
ATOM 10424 C CA . GLU C 1 99 ? -1.12134 35.50985 6.79203 1.000 35.03420 79 GLU C CA 1
ATOM 10425 C C . GLU C 1 99 ? 0.00353 35.59907 7.81805 1.000 31.90314 79 GLU C C 1
ATOM 10426 O O . GLU C 1 99 ? 0.40082 36.71224 8.18004 1.000 30.44927 79 GLU C O 1
ATOM 10438 N N . HIS C 1 100 ? 0.53267 34.46784 8.28301 1.000 30.06837 80 HIS C N 1
ATOM 10439 C CA . HIS C 1 100 ? 1.65141 34.46493 9.22029 1.000 29.34624 80 HIS C CA 1
ATOM 10440 C C . HIS C 1 100 ? 1.24246 35.06064 10.56231 1.000 30.07394 80 HIS C C 1
ATOM 10441 O O . HIS C 1 100 ? 2.02970 35.74054 11.21905 1.000 30.15284 80 HIS C O 1
ATOM 10455 N N . VAL C 1 101 ? 0.00078 34.78973 10.97379 1.000 30.29917 81 VAL C N 1
ATOM 10456 C CA . VAL C 1 101 ? -0.45379 35.21973 12.29195 1.000 29.23591 81 VAL C CA 1
ATOM 10457 C C . VAL C 1 101 ? 0.23257 34.40800 13.38281 1.000 28.14973 81 VAL C C 1
ATOM 10458 O O . VAL C 1 101 ? 0.58647 34.93915 14.44138 1.000 28.79059 81 VAL C O 1
ATOM 10471 N N . ASN C 1 102 ? 0.43743 33.10831 13.14197 1.000 29.13359 82 ASN C N 1
ATOM 10472 C CA . ASN C 1 102 ? 0.91532 32.23453 14.20745 1.000 31.62026 82 ASN C CA 1
ATOM 10473 C C . ASN C 1 102 ? 2.30191 32.63826 14.69708 1.000 29.39610 82 ASN C C 1
ATOM 10474 O O . ASN C 1 102 ? 2.65645 32.36629 15.84938 1.000 29.15925 82 ASN C O 1
ATOM 10485 N N . TYR C 1 103 ? 3.10462 33.26892 13.84350 1.000 26.94612 83 TYR C N 1
ATOM 10486 C CA . TYR C 1 103 ? 4.42131 33.75397 14.23817 1.000 26.68847 83 TYR C CA 1
ATOM 10487 C C . TYR C 1 103 ? 4.52901 35.27345 14.11945 1.000 27.24990 83 TYR C C 1
ATOM 10488 O O . TYR C 1 103 ? 5.64231 35.81431 14.07979 1.000 23.52127 83 TYR C O 1
ATOM 10506 N N . SER C 1 104 ? 3.39276 35.97185 14.08097 1.000 26.43416 84 SER C N 1
ATOM 10507 C CA . SER C 1 104 ? 3.40595 37.42723 14.13949 1.000 26.73203 84 SER C CA 1
ATOM 10508 C C . SER C 1 104 ? 3.94927 37.88563 15.48858 1.000 24.86141 84 SER C C 1
ATOM 10509 O O . SER C 1 104 ? 3.88278 37.16649 16.48744 1.000 26.39953 84 SER C O 1
ATOM 10517 N N . LYS C 1 105 ? 4.50157 39.09559 15.51799 1.000 25.02191 85 LYS C N 1
ATOM 10518 C CA . LYS C 1 105 ? 5.00794 39.61269 16.78559 1.000 26.63759 85 LYS C CA 1
ATOM 10519 C C . LYS C 1 105 ? 3.88269 39.78406 17.80292 1.000 26.17258 85 LYS C C 1
ATOM 10520 O O . LYS C 1 105 ? 4.11857 39.67747 19.00820 1.000 27.73526 85 LYS C O 1
ATOM 10539 N N . ARG C 1 106 ? 2.65683 40.04767 17.34637 1.000 24.76371 86 ARG C N 1
ATOM 10540 C CA . ARG C 1 106 ? 1.52704 40.12431 18.27039 1.000 27.56143 86 ARG C CA 1
ATOM 10541 C C . ARG C 1 106 ? 1.30422 38.79121 18.97873 1.000 29.48181 86 ARG C C 1
ATOM 10542 O O . ARG C 1 106 ? 1.19129 38.73985 20.21152 1.000 29.96901 86 ARG C O 1
ATOM 10563 N N . THR C 1 107 ? 1.27465 37.69295 18.21766 1.000 28.83191 87 THR C N 1
ATOM 10564 C CA . THR C 1 107 ? 1.04857 36.38020 18.82102 1.000 30.17961 87 THR C CA 1
ATOM 10565 C C . THR C 1 107 ? 2.20369 35.97350 19.73109 1.000 30.39259 87 THR C C 1
ATOM 10566 O O . THR C 1 107 ? 1.98149 35.46571 20.83448 1.000 30.41598 87 THR C O 1
ATOM 10577 N N . MET C 1 108 ? 3.44746 36.15989 19.27951 1.000 28.98499 88 MET C N 1
ATOM 10578 C CA . MET C 1 108 ? 4.59047 35.78402 20.11117 1.000 30.22920 88 MET C CA 1
ATOM 10579 C C . MET C 1 108 ? 4.66834 36.65220 21.36249 1.000 30.13900 88 MET C C 1
ATOM 10580 O O . MET C 1 108 ? 5.04584 36.16965 22.44346 1.000 32.89202 88 MET C O 1
ATOM 10594 N N . ALA C 1 109 ? 4.27040 37.91749 21.24917 1.000 27.24459 89 ALA C N 1
ATOM 10595 C CA . ALA C 1 109 ? 4.21368 38.78264 22.41759 1.000 29.83474 89 ALA C CA 1
ATOM 10596 C C . ALA C 1 109 ? 3.14791 38.31281 23.39855 1.000 31.59990 89 ALA C C 1
ATOM 10597 O O . ALA C 1 109 ? 3.35516 38.36452 24.61810 1.000 30.75947 89 ALA C O 1
ATOM 10604 N N . ARG C 1 110 ? 1.99667 37.86033 22.88889 1.000 31.90015 90 ARG C N 1
ATOM 10605 C CA . ARG C 1 110 ? 0.98345 37.29439 23.77527 1.000 32.35069 90 ARG C CA 1
ATOM 10606 C C . ARG C 1 110 ? 1.49748 36.01876 24.43874 1.000 34.16960 90 ARG C C 1
ATOM 10607 O O . ARG C 1 110 ? 1.21796 35.76370 25.62087 1.000 32.22186 90 ARG C O 1
ATOM 10628 N N . ASP C 1 111 ? 2.23339 35.19502 23.68033 1.000 31.15656 91 ASP C N 1
ATOM 10629 C CA . ASP C 1 111 ? 2.92011 34.05262 24.26988 1.000 32.89214 91 ASP C CA 1
ATOM 10630 C C . ASP C 1 111 ? 3.68643 34.47514 25.51342 1.000 32.70954 91 ASP C C 1
ATOM 10631 O O . ASP C 1 111 ? 3.54343 33.87640 26.58574 1.000 32.91477 91 ASP C O 1
ATOM 10640 N N . LEU C 1 112 ? 4.51841 35.51267 25.37975 1.000 31.05138 92 LEU C N 1
ATOM 10641 C CA . LEU C 1 112 ? 5.38262 35.88481 26.49952 1.000 31.56238 92 LEU C CA 1
ATOM 10642 C C . LEU C 1 112 ? 4.58172 36.50721 27.64250 1.000 32.66712 92 LEU C C 1
ATOM 10643 O O . LEU C 1 112 ? 4.88297 36.27317 28.82470 1.000 32.39981 92 LEU C O 1
ATOM 10659 N N . LEU C 1 113 ? 3.56401 37.30672 27.31747 1.000 31.93061 93 LEU C N 1
ATOM 10660 C CA . LEU C 1 113 ? 2.69395 37.84421 28.36341 1.000 31.04809 93 LEU C CA 1
ATOM 10661 C C . LEU C 1 113 ? 2.09310 36.71522 29.19869 1.000 31.93485 93 LEU C C 1
ATOM 10662 O O . LEU C 1 113 ? 2.15836 36.73203 30.43361 1.000 31.49111 93 LEU C O 1
ATOM 10678 N N . ARG C 1 114 ? 1.49464 35.72348 28.53328 1.000 31.99568 94 ARG C N 1
ATOM 10679 C CA . ARG C 1 114 ? 0.88309 34.61368 29.25564 1.000 33.03112 94 ARG C CA 1
ATOM 10680 C C . ARG C 1 114 ? 1.92729 33.81110 30.02138 1.000 35.93832 94 ARG C C 1
ATOM 10681 O O . ARG C 1 114 ? 1.65805 33.32774 31.12837 1.000 36.61650 94 ARG C O 1
ATOM 10702 N N . LEU C 1 115 ? 3.11532 33.62967 29.43704 1.000 34.33844 95 LEU C N 1
ATOM 10703 C CA . LEU C 1 115 ? 4.19517 32.95765 30.15249 1.000 35.33855 95 LEU C CA 1
ATOM 10704 C C . LEU C 1 115 ? 4.45333 33.63328 31.49483 1.000 35.10199 95 LEU C C 1
ATOM 10705 O O . LEU C 1 115 ? 4.43437 32.98680 32.54605 1.000 35.38361 95 LEU C O 1
ATOM 10721 N N . MET C 1 116 ? 4.70183 34.94318 31.47436 1.000 34.79181 96 MET C N 1
ATOM 10722 C CA . MET C 1 116 ? 4.96727 35.65544 32.72261 1.000 36.61065 96 MET C CA 1
ATOM 10723 C C . MET C 1 116 ? 3.76274 35.59552 33.65709 1.000 37.33235 96 MET C C 1
ATOM 10724 O O . MET C 1 116 ? 3.91948 35.47393 34.87744 1.000 37.13492 96 MET C O 1
ATOM 10738 N N . ALA C 1 117 ? 2.55093 35.66819 33.10041 1.000 36.29932 97 ALA C N 1
ATOM 10739 C CA . ALA C 1 117 ? 1.34814 35.60757 33.92415 1.000 37.25200 97 ALA C CA 1
ATOM 10740 C C . ALA C 1 117 ? 1.26686 34.29355 34.69193 1.000 38.32255 97 ALA C C 1
ATOM 10741 O O . ALA C 1 117 ? 1.05901 34.28460 35.90978 1.000 39.52669 97 ALA C O 1
ATOM 10748 N N . ARG C 1 118 ? 1.44190 33.17124 33.99280 1.000 40.01766 98 ARG C N 1
ATOM 10749 C CA . ARG C 1 118 ? 1.29578 31.86263 34.61750 1.000 39.80323 98 ARG C CA 1
ATOM 10750 C C . ARG C 1 118 ? 2.37109 31.62422 35.66835 1.000 37.69531 98 ARG C C 1
ATOM 10751 O O . ARG C 1 118 ? 2.15444 30.85048 36.60810 1.000 36.78253 98 ARG C O 1
ATOM 10772 N N . LEU C 1 119 ? 3.53297 32.26964 35.52299 1.000 36.60218 99 LEU C N 1
ATOM 10773 C CA . LEU C 1 119 ? 4.59177 32.20793 36.52273 1.000 37.60023 99 LEU C CA 1
ATOM 10774 C C . LEU C 1 119 ? 4.39129 33.19115 37.67062 1.000 41.57918 99 LEU C C 1
ATOM 10775 O O . LEU C 1 119 ? 5.27641 33.30682 38.52699 1.000 41.51971 99 LEU C O 1
ATOM 10791 N N . GLY C 1 120 ? 3.27465 33.91285 37.70077 1.000 40.77977 100 GLY C N 1
ATOM 10792 C CA . GLY C 1 120 ? 2.97822 34.79070 38.81024 1.000 41.71515 100 GLY C CA 1
ATOM 10793 C C . GLY C 1 120 ? 3.44447 36.21448 38.64651 1.000 43.47385 100 GLY C C 1
ATOM 10794 O O . GLY C 1 120 ? 3.60282 36.91759 39.65252 1.000 45.03378 100 GLY C O 1
ATOM 10798 N N . HIS C 1 121 ? 3.67077 36.66537 37.41598 1.000 43.13725 101 HIS C N 1
ATOM 10799 C CA . HIS C 1 121 ? 4.21537 37.99301 37.14801 1.000 42.74803 101 HIS C CA 1
ATOM 10800 C C . HIS C 1 121 ? 3.23070 38.77658 36.28581 1.000 42.42343 101 HIS C C 1
ATOM 10801 O O . HIS C 1 121 ? 3.15492 38.56251 35.07048 1.000 41.01363 101 HIS C O 1
ATOM 10815 N N . GLU C 1 122 ? 2.48230 39.68570 36.91104 1.000 42.08500 102 GLU C N 1
ATOM 10816 C CA . GLU C 1 122 ?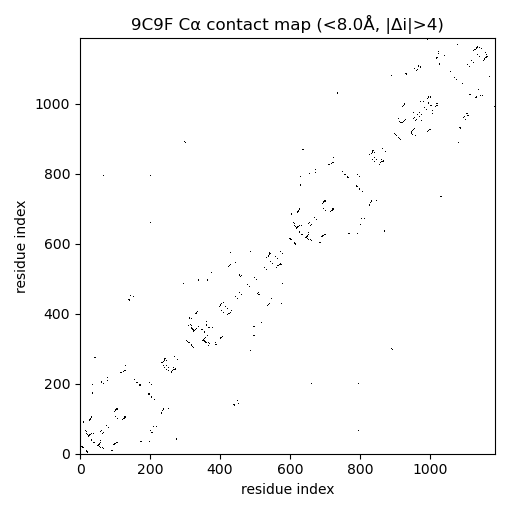 1.61334 40.58328 36.16082 1.000 43.21579 102 GLU C CA 1
ATOM 10817 C C . GLU C 1 122 ? 2.36095 41.80542 35.64103 1.000 42.27858 102 GLU C C 1
ATOM 10818 O O . GLU C 1 122 ? 1.90447 42.43732 34.68191 1.000 40.59958 102 GLU C O 1
ATOM 10830 N N . HIS C 1 123 ? 3.50020 42.13878 36.24653 1.000 39.46391 103 HIS C N 1
ATOM 10831 C CA . HIS C 1 123 ? 4.34702 43.24597 35.83185 1.000 39.06487 103 HIS C CA 1
ATOM 10832 C C . HIS C 1 123 ? 5.79288 42.77835 35.80260 1.000 38.85349 103 HIS C C 1
ATOM 10833 O O . HIS C 1 123 ? 6.23842 42.06817 36.70777 1.000 38.28212 103 HIS C O 1
ATOM 10847 N N . PHE C 1 124 ? 6.52353 43.17160 34.76161 1.000 38.86546 104 PHE C N 1
ATOM 10848 C CA . PHE C 1 124 ? 7.89153 42.69991 34.59423 1.000 38.80661 104 PHE C CA 1
ATOM 10849 C C . PHE C 1 124 ? 8.66998 43.68079 33.73264 1.000 36.18179 104 PHE C C 1
ATOM 10850 O O . PHE C 1 124 ? 8.09146 44.45279 32.96651 1.000 36.75947 104 PHE C O 1
ATOM 10867 N N . SER C 1 125 ? 9.99262 43.64126 33.87663 1.000 35.95331 105 SER C N 1
ATOM 10868 C CA . SER C 1 125 ? 10.89581 44.32669 32.96451 1.000 36.24007 105 SER C CA 1
ATOM 10869 C C . SER C 1 125 ? 11.32674 43.34894 31.87219 1.000 33.72878 105 SER C C 1
ATOM 10870 O O . SER C 1 125 ? 11.15017 42.13974 31.98740 1.000 33.59045 105 SER C O 1
ATOM 10878 N N . VAL C 1 126 ? 11.90506 43.87406 30.79672 1.000 36.39215 106 VAL C N 1
ATOM 10879 C CA . VAL C 1 126 ? 12.28808 43.04217 29.66141 1.000 31.67321 106 VAL C CA 1
ATOM 10880 C C . VAL C 1 126 ? 13.67632 43.43488 29.16808 1.000 30.03059 106 VAL C C 1
ATOM 10881 O O . VAL C 1 126 ? 13.96312 44.61760 28.95752 1.000 28.26683 106 VAL C O 1
ATOM 10894 N N . LEU C 1 127 ? 14.52933 42.43184 28.97436 1.000 28.29800 107 LEU C N 1
ATOM 10895 C CA . LEU C 1 127 ? 15.80641 42.56108 28.28141 1.000 29.13100 107 LEU C CA 1
ATOM 10896 C C . LEU C 1 127 ? 15.76177 41.61708 27.08680 1.000 26.37232 107 LEU C C 1
ATOM 10897 O O . LEU C 1 127 ? 15.53335 40.41060 27.25202 1.000 26.92225 107 LEU C O 1
ATOM 10913 N N . ALA C 1 128 ? 15.93282 42.16453 25.88493 1.000 25.57367 108 ALA C N 1
ATOM 10914 C CA . ALA C 1 128 ? 15.68876 41.38413 24.68137 1.000 25.85794 108 ALA C CA 1
ATOM 10915 C C . ALA C 1 128 ? 16.69828 41.72268 23.60070 1.000 25.96147 108 ALA C C 1
ATOM 10916 O O . ALA C 1 128 ? 17.30440 42.79736 23.59194 1.000 26.28293 108 ALA C O 1
ATOM 10923 N N . HIS C 1 129 ? 16.86555 40.76844 22.68552 1.000 23.25633 109 HIS C N 1
ATOM 10924 C CA . HIS C 1 129 ? 17.86448 40.86171 21.63225 1.000 25.34935 109 HIS C CA 1
ATOM 10925 C C . HIS C 1 129 ? 17.26142 40.37087 20.32181 1.000 23.79262 109 HIS C C 1
ATOM 10926 O O . HIS C 1 129 ? 16.50530 39.39519 20.30725 1.000 24.20630 109 HIS C O 1
ATOM 10940 N N . ASP C 1 130 ? 17.57587 41.05964 19.22767 1.000 24.78942 110 ASP C N 1
ATOM 10941 C CA . ASP C 1 130 ? 17.30906 40.53987 17.87716 1.000 25.49868 110 ASP C CA 1
ATOM 10942 C C . ASP C 1 130 ? 15.81212 40.26030 17.76229 1.000 25.03230 110 ASP C C 1
ATOM 10943 O O . ASP C 1 130 ? 15.01800 41.13261 18.15214 1.000 23.13554 110 ASP C O 1
ATOM 10952 N N . ARG C 1 131 ? 15.39223 39.10437 17.23434 1.000 24.17012 111 ARG C N 1
ATOM 10953 C CA . ARG C 1 131 ? 13.96194 38.83641 17.09139 1.000 24.48152 111 ARG C CA 1
ATOM 10954 C C . ARG C 1 131 ? 13.21899 39.09224 18.39917 1.000 24.87089 111 ARG C C 1
ATOM 10955 O O . ARG C 1 131 ? 12.12351 39.67551 18.41033 1.000 24.64284 111 ARG C O 1
ATOM 10976 N N . GLY C 1 132 ? 13.78792 38.63116 19.50911 1.000 22.55479 112 GLY C N 1
ATOM 10977 C CA . GLY C 1 132 ? 13.16314 38.85606 20.80203 1.000 23.24231 112 GLY C CA 1
ATOM 10978 C C . GLY C 1 132 ? 12.86870 40.31865 21.06625 1.000 25.46876 112 GLY C C 1
ATOM 10979 O O . GLY C 1 132 ? 11.82861 40.65924 21.63694 1.000 25.45495 112 GLY C O 1
ATOM 10983 N N . ALA C 1 133 ? 13.80716 41.20296 20.70559 1.000 24.63894 113 ALA C N 1
ATOM 10984 C CA . ALA C 1 133 ? 13.58385 42.63954 20.87710 1.000 25.16813 113 ALA C CA 1
ATOM 10985 C C . ALA C 1 133 ? 12.38843 43.12567 20.06069 1.000 25.29259 113 ALA C C 1
ATOM 10986 O O . ALA C 1 133 ? 11.62452 43.98295 20.51323 1.000 27.81340 113 ALA C O 1
ATOM 10993 N N . ARG C 1 134 ? 12.24271 42.63817 18.82991 1.000 24.50381 114 ARG C N 1
ATOM 10994 C CA . ARG C 1 134 ? 11.07726 43.00152 18.02587 1.000 24.66250 114 ARG C CA 1
ATOM 10995 C C . ARG C 1 134 ? 9.79617 42.53868 18.71360 1.000 26.31489 114 ARG C C 1
ATOM 10996 O O . ARG C 1 134 ? 8.82598 43.30526 18.85740 1.000 26.64294 114 ARG C O 1
ATOM 11017 N N . VAL C 1 135 ? 9.79412 41.29234 19.19375 1.000 26.43632 115 VAL C N 1
ATOM 11018 C CA . VAL C 1 135 ? 8.65936 40.80825 19.97748 1.000 27.21663 115 VAL C CA 1
ATOM 11019 C C . VAL C 1 135 ? 8.38653 41.74406 21.14841 1.000 28.61285 115 VAL C C 1
ATOM 11020 O O . VAL C 1 135 ? 7.23495 42.09389 21.42166 1.000 27.51345 115 VAL C O 1
ATOM 11033 N N . ALA C 1 136 ? 9.44728 42.13457 21.87065 1.000 27.62306 116 ALA C N 1
ATOM 11034 C CA . ALA C 1 136 ? 9.30067 42.98592 23.04703 1.000 27.38895 116 ALA C CA 1
ATOM 11035 C C . ALA C 1 136 ? 8.68552 44.33397 22.69652 1.000 29.63157 116 ALA C C 1
ATOM 11036 O O . ALA C 1 136 ? 7.87956 44.87594 23.46657 1.000 28.72582 116 ALA C O 1
ATOM 11043 N N . HIS C 1 137 ? 9.12448 44.93308 21.58740 1.000 28.18895 117 HIS C N 1
ATOM 11044 C CA . HIS C 1 137 ? 8.49314 46.15851 21.11433 1.000 29.73794 117 HIS C CA 1
ATOM 11045 C C . HIS C 1 137 ? 6.98562 45.96530 20.98843 1.000 29.78542 117 HIS C C 1
ATOM 11046 O O . HIS C 1 137 ? 6.18800 46.74066 21.54230 1.000 29.86628 117 HIS C O 1
ATOM 11060 N N . ARG C 1 138 ? 6.57437 44.92964 20.25285 1.000 28.62754 118 ARG C N 1
ATOM 11061 C CA . ARG C 1 138 ? 5.13731 44.70272 20.08224 1.000 28.31994 118 ARG C CA 1
ATOM 11062 C C . ARG C 1 138 ? 4.46166 44.42859 21.42607 1.000 28.12161 118 ARG C C 1
ATOM 11063 O O . ARG C 1 138 ? 3.36298 44.92685 21.68584 1.000 28.25538 118 ARG C O 1
ATOM 11084 N N . LEU C 1 139 ? 5.10255 43.63148 22.28613 1.000 28.27836 119 LEU C N 1
ATOM 11085 C CA . LEU C 1 139 ? 4.57614 43.35199 23.61851 1.000 28.90419 119 LEU C CA 1
ATOM 11086 C C . LEU C 1 139 ? 4.30312 44.63787 24.37898 1.000 28.65736 119 LEU C C 1
ATOM 11087 O O . LEU C 1 139 ? 3.22181 44.82052 24.94973 1.000 31.67215 119 LEU C O 1
ATOM 11103 N N . ALA C 1 140 ? 5.29217 45.53556 24.40829 1.000 30.08337 120 ALA C N 1
ATOM 11104 C CA . ALA C 1 140 ? 5.17804 46.77450 25.16002 1.000 30.49019 120 ALA C CA 1
ATOM 11105 C C . ALA C 1 140 ? 4.13810 47.70248 24.56595 1.000 30.19291 120 ALA C C 1
ATOM 11106 O O . ALA C 1 140 ? 3.59210 48.54312 25.29125 1.000 31.13707 120 ALA C O 1
ATOM 11113 N N . MET C 1 141 ? 3.84040 47.55888 23.27603 1.000 28.39322 121 MET C N 1
ATOM 11114 C CA . MET C 1 141 ? 2.75310 48.34831 22.71573 1.000 28.07264 121 MET C CA 1
ATOM 11115 C C . MET C 1 141 ? 1.39359 47.74242 23.04854 1.000 30.29254 121 MET C C 1
ATOM 11116 O O . MET C 1 141 ? 0.43061 48.47265 23.30386 1.000 30.21952 121 MET C O 1
ATOM 11130 N N . ASP C 1 142 ? 1.29388 46.41039 23.05675 1.000 30.20989 122 ASP C N 1
ATOM 11131 C CA . ASP C 1 142 ? 0.00590 45.75547 23.22653 1.000 30.30948 122 ASP C CA 1
ATOM 11132 C C . ASP C 1 142 ? -0.42292 45.65766 24.68157 1.000 30.63378 122 ASP C C 1
ATOM 11133 O O . ASP C 1 142 ? -1.62613 45.57375 24.95076 1.000 32.96096 122 ASP C O 1
ATOM 11142 N N . TYR C 1 143 ? 0.52452 45.67297 25.61570 1.000 31.32689 123 TYR C N 1
ATOM 11143 C CA . TYR C 1 143 ? 0.23048 45.51617 27.04085 1.000 32.08420 123 TYR C CA 1
ATOM 11144 C C . TYR C 1 143 ? 1.14513 46.43781 27.83295 1.000 32.82176 123 TYR C C 1
ATOM 11145 O O . TYR C 1 143 ? 1.98950 45.98997 28.61346 1.000 33.93102 123 TYR C O 1
ATOM 11163 N N . PRO C 1 144 ? 0.99908 47.75016 27.64707 1.000 31.91525 124 PRO C N 1
ATOM 11164 C CA . PRO C 1 144 ? 1.92995 48.68468 28.30426 1.000 33.74507 124 PRO C CA 1
ATOM 11165 C C . PRO C 1 144 ? 1.89863 48.59790 29.81734 1.000 33.58444 124 PRO C C 1
ATOM 11166 O O . PRO C 1 144 ? 2.91135 48.88893 30.46364 1.000 35.33001 124 PRO C O 1
ATOM 11177 N N . ALA C 1 145 ? 0.77007 48.19577 30.40431 1.000 35.08130 125 ALA C N 1
ATOM 11178 C CA . ALA C 1 145 ? 0.67535 48.12377 31.85688 1.000 36.74255 125 ALA C CA 1
ATOM 11179 C C . ALA C 1 145 ? 1.47841 46.96952 32.43848 1.000 36.83353 125 ALA C C 1
ATOM 11180 O O . ALA C 1 145 ? 1.75513 46.97095 33.64396 1.000 37.51164 125 ALA C O 1
ATOM 11187 N N . SER C 1 146 ? 1.86261 45.99250 31.61819 1.000 35.38336 126 SER C N 1
ATOM 11188 C CA . SER C 1 146 ? 2.61586 44.84561 32.10809 1.000 36.06386 126 SER C CA 1
ATOM 11189 C C . SER C 1 146 ? 4.12355 45.03196 32.02658 1.000 35.32738 126 SER C C 1
ATOM 11190 O O . SER C 1 146 ? 4.85338 44.37490 32.77905 1.000 35.22911 126 SER C O 1
ATOM 11198 N N . VAL C 1 147 ? 4.60804 45.90112 31.14293 1.000 34.45479 127 VAL C N 1
ATOM 11199 C CA . VAL C 1 147 ? 6.03850 46.08072 30.93063 1.000 35.60646 127 VAL C CA 1
ATOM 11200 C C . VAL C 1 147 ? 6.48458 47.32196 31.69059 1.000 35.11268 127 VAL C C 1
ATOM 11201 O O . VAL C 1 147 ? 6.05908 48.44229 31.38556 1.000 33.61319 127 VAL C O 1
ATOM 11214 N N . GLN C 1 148 ? 7.35574 47.11808 32.67404 1.000 37.71510 128 GLN C N 1
ATOM 11215 C CA . GLN C 1 148 ? 7.84597 48.22118 33.48373 1.000 38.95415 128 GLN C CA 1
ATOM 11216 C C . GLN C 1 148 ? 8.95956 48.96372 32.76069 1.000 36.31706 128 GLN C C 1
ATOM 11217 O O . GLN C 1 148 ? 8.92252 50.19231 32.62704 1.000 35.14991 128 GLN C O 1
ATOM 11231 N N . ARG C 1 149 ? 9.96667 48.22584 32.30451 1.000 36.16634 129 ARG C N 1
ATOM 11232 C CA . ARG C 1 149 ? 11.10710 48.80016 31.61574 1.000 34.86719 129 ARG C CA 1
ATOM 11233 C C . ARG C 1 149 ? 11.43628 47.95286 30.40132 1.000 32.15545 129 ARG C C 1
ATOM 11234 O O . ARG C 1 149 ? 11.07552 46.77514 30.32475 1.000 32.86049 129 ARG C O 1
ATOM 11255 N N . LEU C 1 150 ? 12.12962 48.56051 29.44453 1.000 31.12552 130 LEU C N 1
ATOM 11256 C CA . LEU C 1 150 ? 12.44721 47.84920 28.21425 1.000 31.54821 130 LEU C CA 1
ATOM 11257 C C . LEU C 1 150 ? 13.90010 48.12484 27.86238 1.000 30.04944 130 LEU C C 1
ATOM 11258 O O . LEU C 1 150 ? 14.31712 49.28351 27.83066 1.000 30.11193 130 LEU C O 1
ATOM 11274 N N . VAL C 1 151 ? 14.67109 47.06335 27.62964 1.000 27.85228 131 VAL C N 1
ATOM 11275 C CA . VAL C 1 151 ? 16.03892 47.15901 27.13467 1.000 28.22750 131 VAL C CA 1
ATOM 11276 C C . VAL C 1 151 ? 16.11001 46.33580 25.85471 1.000 27.64729 131 VAL C C 1
ATOM 11277 O O . VAL C 1 151 ? 15.86524 45.12317 25.87584 1.000 26.37062 131 VAL C O 1
ATOM 11290 N N . LEU C 1 152 ? 16.44171 46.99224 24.74597 1.000 27.35862 132 LEU C N 1
ATOM 11291 C CA . LEU C 1 152 ? 16.43675 46.37197 23.42834 1.000 26.92266 132 LEU C CA 1
ATOM 11292 C C . LEU C 1 152 ? 17.84593 46.41091 22.85758 1.000 26.66015 132 LEU C C 1
ATOM 11293 O O . LEU C 1 152 ? 18.47972 47.47483 22.81743 1.000 26.96358 132 LEU C O 1
ATOM 11309 N N . LEU C 1 153 ? 18.32361 45.25238 22.40677 1.000 25.20641 133 LEU C N 1
ATOM 11310 C CA . LEU C 1 153 ? 19.71608 45.06719 22.02075 1.000 26.57672 133 LEU C CA 1
ATOM 11311 C C . LEU C 1 153 ? 19.83892 44.94891 20.50876 1.000 25.51847 133 LEU C C 1
ATOM 11312 O O . LEU C 1 153 ? 19.17768 44.11421 19.88685 1.000 26.24496 133 LEU C O 1
ATOM 11328 N N . ASP C 1 154 ? 20.68329 45.79272 19.93902 1.000 26.27088 134 ASP C N 1
ATOM 11329 C CA . ASP C 1 154 ? 21.04696 45.78539 18.52408 1.000 27.93549 134 ASP C CA 1
ATOM 11330 C C . ASP C 1 154 ? 19.83509 45.60117 17.61139 1.000 26.41805 134 ASP C C 1
ATOM 11331 O O . ASP C 1 154 ? 19.78717 44.70611 16.76980 1.000 27.98316 134 ASP C O 1
ATOM 11340 N N . ILE C 1 155 ? 18.85666 46.49164 17.77211 1.000 24.13401 135 ILE C N 1
ATOM 11341 C CA . ILE C 1 155 ? 17.79730 46.63691 16.78022 1.000 26.69894 135 ILE C CA 1
ATOM 11342 C C . ILE C 1 155 ? 17.40709 48.10353 16.64640 1.000 27.80070 135 ILE C C 1
ATOM 11343 O O . ILE C 1 155 ? 17.45721 48.87249 17.61087 1.000 29.37828 135 ILE C O 1
ATOM 11359 N N . ALA C 1 156 ? 17.01990 48.48354 15.43997 1.000 26.68554 136 ALA C N 1
ATOM 11360 C CA . ALA C 1 156 ? 16.14275 49.61559 15.19888 1.000 27.32457 136 ALA C CA 1
ATOM 11361 C C . ALA C 1 156 ? 14.75917 49.08928 14.84109 1.000 27.12683 136 ALA C C 1
ATOM 11362 O O . ALA C 1 156 ? 14.60726 47.91566 14.48517 1.000 26.10512 136 ALA C O 1
ATOM 11369 N N . PRO C 1 157 ? 13.72005 49.91676 14.93116 1.000 27.06698 137 PRO C N 1
ATOM 11370 C CA . PRO C 1 157 ? 12.36030 49.41717 14.66720 1.000 25.25001 137 PRO C CA 1
ATOM 11371 C C . PRO C 1 157 ? 12.26338 48.73782 13.30952 1.000 26.53693 137 PRO C C 1
ATOM 11372 O O . PRO C 1 157 ? 12.83683 49.19985 12.31931 1.000 29.46359 137 PRO C O 1
ATOM 11383 N N . THR C 1 158 ? 11.52366 47.62392 13.27236 1.000 26.07753 138 THR C N 1
ATOM 11384 C CA . THR C 1 158 ? 11.45484 46.81840 12.05983 1.000 24.14438 138 THR C CA 1
ATOM 11385 C C . THR C 1 158 ? 10.93959 47.62925 10.87767 1.000 25.28943 138 THR C C 1
ATOM 11386 O O . THR C 1 158 ? 11.45364 47.50861 9.75133 1.000 25.00327 138 THR C O 1
ATOM 11397 N N . LEU C 1 159 ? 9.91254 48.45226 11.10931 1.000 22.13634 139 LEU C N 1
ATOM 11398 C CA . LEU C 1 159 ? 9.29230 49.18409 10.01146 1.000 24.62110 139 LEU C CA 1
ATOM 11399 C C . LEU C 1 159 ? 10.28564 50.13815 9.35979 1.000 27.19736 139 LEU C C 1
ATOM 11400 O O . LEU C 1 159 ? 10.42320 50.16149 8.12871 1.000 25.57008 139 LEU C O 1
ATOM 11416 N N . ALA C 1 160 ? 10.99251 50.93100 10.17370 1.000 25.32393 140 ALA C N 1
ATOM 11417 C CA . ALA C 1 160 ? 12.00200 51.82888 9.63150 1.000 24.12953 140 ALA C CA 1
ATOM 11418 C C . ALA C 1 160 ? 13.10897 51.04396 8.93315 1.000 25.71831 140 ALA C C 1
ATOM 11419 O O . ALA C 1 160 ? 13.62470 51.46871 7.89135 1.000 22.91804 140 ALA C O 1
ATOM 11426 N N . MET C 1 161 ? 13.48847 49.89103 9.49090 1.000 23.67913 141 MET C N 1
ATOM 11427 C CA . MET C 1 161 ? 14.59000 49.13039 8.90497 1.000 25.85027 141 MET C CA 1
ATOM 11428 C C . MET C 1 161 ? 14.23397 48.61286 7.51470 1.000 24.91484 141 MET C C 1
ATOM 11429 O O . MET C 1 161 ? 15.06541 48.66765 6.60282 1.000 25.23585 141 MET C O 1
ATOM 11443 N N . TYR C 1 162 ? 13.00502 48.12178 7.31961 1.000 25.46873 142 TYR C N 1
ATOM 11444 C CA . TYR C 1 162 ? 12.60967 47.72561 5.96914 1.000 23.60709 142 TYR C CA 1
ATOM 11445 C C . TYR C 1 162 ? 12.45404 48.95273 5.07119 1.000 24.67238 142 TYR C C 1
ATOM 11446 O O . TYR C 1 162 ? 12.90451 48.95445 3.92092 1.000 22.42396 142 TYR C O 1
ATOM 11464 N N . GLU C 1 163 ? 11.81635 50.01132 5.58078 1.000 24.07758 143 GLU C N 1
ATOM 11465 C CA . GLU C 1 163 ? 11.60394 51.20596 4.77030 1.000 24.52808 143 GLU C CA 1
ATOM 11466 C C . GLU C 1 163 ? 12.92151 51.81070 4.30101 1.000 23.99549 143 GLU C C 1
ATOM 11467 O O . GLU C 1 163 ? 13.02230 52.29144 3.16649 1.000 22.12597 143 GLU C O 1
ATOM 11479 N N . GLN C 1 164 ? 13.94325 51.79394 5.15320 1.000 21.91292 144 GLN C N 1
ATOM 11480 C CA . GLN C 1 164 ? 15.21398 52.42585 4.84707 1.000 24.34030 144 GLN C CA 1
ATOM 11481 C C . GLN C 1 164 ? 16.21739 51.45999 4.23855 1.000 23.86635 144 GLN C C 1
ATOM 11482 O O . GLN C 1 164 ? 17.42029 51.73587 4.26854 1.000 23.70764 144 GLN C O 1
ATOM 11496 N N . THR C 1 165 ? 15.75199 50.34873 3.67713 1.000 22.91747 145 THR C N 1
ATOM 11497 C CA . THR C 1 165 ? 16.66032 49.39177 3.06237 1.000 23.27629 145 THR C CA 1
ATOM 11498 C C . THR C 1 165 ? 17.46811 50.05180 1.95296 1.000 22.47865 145 THR C C 1
ATOM 11499 O O . THR C 1 165 ? 16.91520 50.75459 1.09686 1.000 22.83543 145 THR C O 1
ATOM 11510 N N . GLY C 1 166 ? 18.78274 49.82531 1.97456 1.000 20.89868 146 GLY C N 1
ATOM 11511 C CA . GLY C 1 166 ? 19.64944 50.19624 0.87569 1.000 22.93162 146 GLY C CA 1
ATOM 11512 C C . GLY C 1 166 ? 20.55705 49.03756 0.50024 1.000 24.27866 146 GLY C C 1
ATOM 11513 O O . GLY C 1 166 ? 20.49326 47.95692 1.09150 1.000 22.78796 146 GLY C O 1
ATOM 11517 N N . GLU C 1 167 ? 21.42955 49.30351 -0.47639 1.000 23.89423 147 GLU C N 1
ATOM 11518 C CA . GLU C 1 167 ? 22.32806 48.26343 -0.96553 1.000 23.97481 147 GLU C CA 1
ATOM 11519 C C . GLU C 1 167 ? 23.10667 47.62314 0.17949 1.000 23.99644 147 GLU C C 1
ATOM 11520 O O . GLU C 1 167 ? 23.20362 46.39343 0.26924 1.000 25.62019 147 GLU C O 1
ATOM 11532 N N . ALA C 1 168 ? 23.70053 48.44558 1.04923 1.000 22.49067 148 ALA C N 1
ATOM 11533 C CA . ALA C 1 168 ? 24.53471 47.90414 2.11882 1.000 24.61041 148 ALA C CA 1
ATOM 11534 C C . ALA C 1 168 ? 23.71912 47.00383 3.03923 1.000 23.46213 148 ALA C C 1
ATOM 11535 O O . ALA C 1 168 ? 24.14694 45.89520 3.38439 1.000 24.52152 148 ALA C O 1
ATOM 11542 N N . PHE C 1 169 ? 22.53902 47.47090 3.45068 1.000 22.56819 149 PHE C N 1
ATOM 11543 C CA . PHE C 1 169 ? 21.69488 46.68649 4.34047 1.000 23.12983 149 PHE C CA 1
ATOM 11544 C C . PHE C 1 169 ? 21.27425 45.38169 3.67739 1.000 23.08919 149 PHE C C 1
ATOM 11545 O O . PHE C 1 169 ? 21.34620 44.30950 4.28495 1.000 23.78991 149 PHE C O 1
ATOM 11562 N N . ALA C 1 170 ? 20.82811 45.45080 2.42305 1.000 23.88984 150 ALA C N 1
ATOM 11563 C CA . ALA C 1 170 ? 20.39691 44.23746 1.73311 1.000 23.74997 150 ALA C CA 1
ATOM 11564 C C . ALA C 1 170 ? 21.54729 43.25309 1.56553 1.000 22.63449 150 ALA C C 1
ATOM 11565 O O . ALA C 1 170 ? 21.33798 42.03462 1.62966 1.000 23.89385 150 ALA C O 1
ATOM 11572 N N . ARG C 1 171 ? 22.76557 43.75603 1.35737 1.000 23.71702 151 ARG C N 1
ATOM 11573 C CA . ARG C 1 171 ? 23.92089 42.86799 1.25700 1.000 22.56874 151 ARG C CA 1
ATOM 11574 C C . ARG C 1 171 ? 24.20811 42.18887 2.59130 1.000 23.87605 151 ARG C C 1
ATOM 11575 O O . ARG C 1 171 ? 24.44481 40.97360 2.64752 1.000 24.91403 151 ARG C O 1
ATOM 11596 N N . ALA C 1 172 ? 24.19273 42.95586 3.68104 1.000 22.81574 152 ALA C N 1
ATOM 11597 C CA . ALA C 1 172 ? 24.61247 42.40131 4.96662 1.000 24.48729 152 ALA C CA 1
ATOM 11598 C C . ALA C 1 172 ? 23.50997 41.55878 5.59387 1.000 25.10555 152 ALA C C 1
ATOM 11599 O O . ALA C 1 172 ? 23.74066 40.40696 5.96595 1.000 25.84991 152 ALA C O 1
ATOM 11606 N N . TYR C 1 173 ? 22.31255 42.11783 5.73118 1.000 24.79031 153 TYR C N 1
ATOM 11607 C CA . TYR C 1 173 ? 21.16068 41.37818 6.25044 1.000 24.99512 153 TYR C CA 1
ATOM 11608 C C . TYR C 1 173 ? 20.38053 40.71094 5.11940 1.000 25.55009 153 TYR C C 1
ATOM 11609 O O . TYR C 1 173 ? 19.17040 40.89392 4.97051 1.000 25.15034 153 TYR C O 1
ATOM 11627 N N . TRP C 1 174 ? 21.08907 39.92513 4.30467 1.000 24.82738 154 TRP C N 1
ATOM 11628 C CA . TRP C 1 174 ? 20.45734 39.25741 3.17328 1.000 23.11138 154 TRP C CA 1
ATOM 11629 C C . TRP C 1 174 ? 19.28896 38.38222 3.61268 1.000 24.41916 154 TRP C C 1
ATOM 11630 O O . TRP C 1 174 ? 18.33980 38.17709 2.84454 1.000 21.67129 154 TRP C O 1
ATOM 11651 N N . HIS C 1 175 ? 19.34443 37.83777 4.83103 1.000 24.15069 155 HIS C N 1
ATOM 11652 C CA . HIS C 1 175 ? 18.29740 36.91921 5.25977 1.000 23.96479 155 HIS C CA 1
ATOM 11653 C C . HIS C 1 175 ? 16.95511 37.63859 5.38691 1.000 23.87933 155 HIS C C 1
ATOM 11654 O O . HIS C 1 175 ? 15.90101 37.05011 5.10354 1.000 23.07975 155 HIS C O 1
ATOM 11668 N N . TRP C 1 176 ? 16.97409 38.92278 5.73764 1.000 23.30529 156 TRP C N 1
ATOM 11669 C CA . TRP C 1 176 ? 15.74493 39.71310 5.75934 1.000 23.97428 156 TRP C CA 1
ATOM 11670 C C . TRP C 1 176 ? 15.01048 39.68107 4.42636 1.000 21.08394 156 TRP C C 1
ATOM 11671 O O . TRP C 1 176 ? 13.81856 40.00053 4.36999 1.000 21.62217 156 TRP C O 1
ATOM 11692 N N . PHE C 1 177 ? 15.69384 39.32145 3.35157 1.000 20.09351 157 PHE C N 1
ATOM 11693 C CA . PHE C 1 177 ? 15.07322 39.21849 2.04237 1.000 21.29793 157 PHE C CA 1
ATOM 11694 C C . PHE C 1 177 ? 15.10117 37.81171 1.49042 1.000 21.85777 157 PHE C C 1
ATOM 11695 O O . PHE C 1 177 ? 14.42955 37.55192 0.48756 1.000 21.23594 157 PHE C O 1
ATOM 11712 N N . PHE C 1 178 ? 15.80811 36.89159 2.13978 1.000 21.76032 158 PHE C N 1
ATOM 11713 C CA . PHE C 1 178 ? 15.74588 35.49356 1.73761 1.000 22.04336 158 PHE C CA 1
ATOM 11714 C C . PHE C 1 178 ? 14.71541 34.71628 2.55310 1.000 21.33648 158 PHE C C 1
ATOM 11715 O O . PHE C 1 178 ? 13.87956 34.00501 1.98568 1.000 21.93986 158 PHE C O 1
ATOM 11732 N N . LEU C 1 179 ? 14.75076 34.85700 3.88048 1.000 21.42861 159 LEU C N 1
ATOM 11733 C CA . LEU C 1 179 ? 13.85425 34.08974 4.73562 1.000 22.73723 159 LEU C CA 1
ATOM 11734 C C . LEU C 1 179 ? 12.39179 34.48408 4.56061 1.000 25.34965 159 LEU C C 1
ATOM 11735 O O . LEU C 1 179 ? 11.50580 33.70422 4.94604 1.000 24.05608 159 LEU C O 1
ATOM 11751 N N . ILE C 1 180 ? 12.11670 35.66561 3.99005 1.000 21.45519 160 ILE C N 1
ATOM 11752 C CA . ILE C 1 180 ? 10.72619 36.07193 3.79845 1.000 24.49049 160 ILE C CA 1
ATOM 11753 C C . ILE C 1 180 ? 10.11185 35.48805 2.53693 1.000 24.52524 160 ILE C C 1
ATOM 11754 O O . ILE C 1 180 ? 8.89247 35.58203 2.35557 1.000 22.45013 160 ILE C O 1
ATOM 11770 N N . GLN C 1 181 ? 10.92116 34.90623 1.65070 1.000 22.43608 161 GLN C N 1
ATOM 11771 C CA . GLN C 1 181 ? 10.39310 34.35952 0.41657 1.000 22.98403 161 GLN C CA 1
ATOM 11772 C C . GLN C 1 181 ? 9.44292 33.20216 0.72932 1.000 26.52448 161 GLN C C 1
ATOM 11773 O O . GLN C 1 181 ? 9.55961 32.54961 1.77791 1.000 23.54997 161 GLN C O 1
ATOM 11787 N N . PRO C 1 182 ? 8.47823 32.93809 -0.15181 1.000 24.67625 162 PRO C N 1
ATOM 11788 C CA . PRO C 1 182 ? 7.46598 31.92204 0.16090 1.000 27.23162 162 PRO C CA 1
ATOM 11789 C C . PRO C 1 182 ? 8.07154 30.54128 0.36059 1.000 27.68715 162 PRO C C 1
ATOM 11790 O O . PRO C 1 182 ? 9.00068 30.13586 -0.34323 1.000 25.87467 162 PRO C O 1
ATOM 11801 N N . ALA C 1 183 ? 7.52386 29.81670 1.33566 1.000 26.75247 163 ALA C N 1
ATOM 11802 C CA . ALA C 1 183 ? 7.92351 28.43552 1.55213 1.000 27.71167 163 ALA C CA 1
ATOM 11803 C C . ALA C 1 183 ? 7.75609 27.63709 0.25780 1.000 25.50752 163 ALA C C 1
ATOM 11804 O O . ALA C 1 183 ? 6.86883 27.92806 -0.54499 1.000 25.81772 163 ALA C O 1
ATOM 11811 N N . PRO C 1 184 ? 8.57275 26.59653 0.03665 1.000 27.89246 164 PRO C N 1
ATOM 11812 C CA . PRO C 1 184 ? 9.53662 25.97092 0.94481 1.000 26.76889 164 PRO C CA 1
ATOM 11813 C C . PRO C 1 184 ? 11.00217 26.34105 0.70566 1.000 25.01863 164 PRO C C 1
ATOM 11814 O O . PRO C 1 184 ? 11.89940 25.62142 1.17398 1.000 26.23848 164 PRO C O 1
ATOM 11825 N N . LEU C 1 185 ? 11.25055 27.44454 0.01547 1.000 25.27091 165 LEU C N 1
ATOM 11826 C CA . LEU C 1 185 ? 12.59473 27.82243 -0.42617 1.000 25.18504 165 LEU C CA 1
ATOM 11827 C C . LEU C 1 185 ? 13.53918 28.03754 0.74973 1.000 23.27048 165 LEU C C 1
ATOM 11828 O O . LEU C 1 185 ? 14.50901 27.26896 0.92263 1.000 25.12517 165 LEU C O 1
ATOM 11844 N N . PRO C 1 186 ? 13.31395 29.06132 1.57341 1.000 24.20990 166 PRO C N 1
ATOM 11845 C CA . PRO C 1 186 ? 14.23751 29.27825 2.70344 1.000 25.88106 166 PRO C CA 1
ATOM 11846 C C . PRO C 1 186 ? 14.30849 28.08232 3.63070 1.000 23.98074 166 PRO C C 1
ATOM 11847 O O . PRO C 1 186 ? 15.37951 27.78167 4.17906 1.000 25.57914 166 PRO C O 1
ATOM 11858 N N . GLU C 1 187 ? 13.19355 27.37688 3.80222 1.000 24.01531 167 GLU C N 1
ATOM 11859 C CA . GLU C 1 187 ? 13.21005 26.15036 4.58387 1.000 25.73036 167 GLU C CA 1
ATOM 11860 C C . GLU C 1 187 ? 14.14066 25.12281 3.96795 1.000 25.95017 167 GLU C C 1
ATOM 11861 O O . GLU C 1 187 ? 14.86331 24.42450 4.68892 1.000 27.10054 167 GLU C O 1
ATOM 11873 N N . ARG C 1 188 ? 14.12041 24.99060 2.63775 1.000 25.47552 168 ARG C N 1
ATOM 11874 C CA . ARG C 1 188 ? 15.04015 24.05661 1.99962 1.000 25.73263 168 ARG C CA 1
ATOM 11875 C C . ARG C 1 188 ? 16.47480 24.39550 2.37186 1.000 26.76294 168 ARG C C 1
ATOM 11876 O O . ARG C 1 188 ? 17.24503 23.52569 2.81052 1.000 26.34407 168 ARG C O 1
ATOM 11897 N N . LEU C 1 189 ? 16.85532 25.66829 2.22179 1.000 24.81400 169 LEU C N 1
ATOM 11898 C CA . LEU C 1 189 ? 18.22753 26.01928 2.58541 1.000 25.54994 169 LEU C CA 1
ATOM 11899 C C . LEU C 1 189 ? 18.51810 25.61558 4.03180 1.000 26.80850 169 LEU C C 1
ATOM 11900 O O . LEU C 1 189 ? 19.51054 24.93078 4.31218 1.000 28.06697 169 LEU C O 1
ATOM 11916 N N . ILE C 1 190 ? 17.67716 26.05800 4.97453 1.000 26.22555 170 ILE C N 1
ATOM 11917 C CA . ILE C 1 190 ? 18.01460 25.85765 6.38340 1.000 25.64635 170 ILE C CA 1
ATOM 11918 C C . ILE C 1 190 ? 18.10754 24.36973 6.71248 1.000 28.27499 170 ILE C C 1
ATOM 11919 O O . ILE C 1 190 ? 19.04394 23.92609 7.38798 1.000 28.07900 170 ILE C O 1
ATOM 11935 N N . GLU C 1 191 ? 17.14471 23.57387 6.24554 1.000 26.07601 171 GLU C N 1
ATOM 11936 C CA . GLU C 1 191 ? 17.09320 22.17196 6.63931 1.000 30.25442 171 GLU C CA 1
ATOM 11937 C C . GLU C 1 191 ? 18.11099 21.30484 5.90980 1.000 27.98896 171 GLU C C 1
ATOM 11938 O O . GLU C 1 191 ? 18.41114 20.21153 6.39139 1.000 29.82882 171 GLU C O 1
ATOM 11950 N N . ALA C 1 192 ? 18.66505 21.76612 4.78297 1.000 28.18527 172 ALA C N 1
ATOM 11951 C CA . ALA C 1 192 ? 19.72896 20.99866 4.13788 1.000 27.67356 172 ALA C CA 1
ATOM 11952 C C . ALA C 1 192 ? 20.94712 20.84199 5.04592 1.000 28.65933 172 ALA C C 1
ATOM 11953 O O . ALA C 1 192 ? 21.65250 19.83480 4.96682 1.000 30.29382 172 ALA C O 1
ATOM 11960 N N . ASP C 1 193 ? 21.21731 21.81652 5.90617 1.000 30.97218 173 ASP C N 1
ATOM 11961 C CA . ASP C 1 193 ? 22.35166 21.73056 6.82448 1.000 31.86673 173 ASP C CA 1
ATOM 11962 C C . ASP C 1 193 ? 22.20697 22.76217 7.93667 1.000 31.37341 173 ASP C C 1
ATOM 11963 O O . ASP C 1 193 ? 22.74207 23.87576 7.85012 1.000 30.37148 173 ASP C O 1
ATOM 11972 N N . PRO C 1 194 ? 21.48708 22.42091 9.00285 1.000 32.41187 174 PRO C N 1
ATOM 11973 C CA . PRO C 1 194 ? 21.22623 23.42795 10.05066 1.000 31.40450 174 PRO C CA 1
ATOM 11974 C C . PRO C 1 194 ? 22.47467 23.89741 10.78132 1.000 32.47774 174 PRO C C 1
ATOM 11975 O O . PRO C 1 194 ? 22.59913 25.09757 11.08977 1.000 32.12752 174 PRO C O 1
ATOM 11986 N N . ALA C 1 195 ? 23.40489 22.98810 11.07974 1.000 32.28545 175 ALA C N 1
ATOM 11987 C CA . ALA C 1 195 ? 24.64128 23.38900 11.74698 1.000 35.39514 175 ALA C CA 1
ATOM 11988 C C . ALA C 1 195 ? 25.41207 24.40337 10.91051 1.000 33.56634 175 ALA C C 1
ATOM 11989 O O . ALA C 1 195 ? 25.88783 25.43070 11.42436 1.000 34.21625 175 ALA C O 1
ATOM 11996 N N . ALA C 1 196 ? 25.54203 24.12919 9.61112 1.000 32.35100 176 ALA C N 1
ATOM 11997 C CA . ALA C 1 196 ? 26.19924 25.07625 8.72226 1.000 33.24452 176 ALA C CA 1
ATOM 11998 C C . ALA C 1 196 ? 25.45878 26.40569 8.70359 1.000 30.81045 176 ALA C C 1
ATOM 11999 O O . ALA C 1 196 ? 26.07893 27.47143 8.61433 1.000 31.45258 176 ALA C O 1
ATOM 12006 N N . TYR C 1 197 ? 24.13059 26.36628 8.77737 1.000 30.16258 177 TYR C N 1
ATOM 12007 C CA . TYR C 1 197 ? 23.37084 27.61002 8.78892 1.000 30.96697 177 TYR C CA 1
ATOM 12008 C C . TYR C 1 197 ? 23.73393 28.46279 9.99873 1.000 30.66463 177 TYR C C 1
ATOM 12009 O O . TYR C 1 197 ? 24.02158 29.65918 9.87211 1.000 28.63234 177 TYR C O 1
ATOM 12027 N N . VAL C 1 198 ? 23.70874 27.86516 11.18879 1.000 30.25570 178 VAL C N 1
ATOM 12028 C CA . VAL C 1 198 ? 24.07018 28.62056 12.38301 1.000 31.35344 178 VAL C CA 1
ATOM 12029 C C . VAL C 1 198 ? 25.47624 29.19232 12.23048 1.000 31.86857 178 VAL C C 1
ATOM 12030 O O . VAL C 1 198 ? 25.71611 30.38727 12.46838 1.000 31.97481 178 VAL C O 1
ATOM 12043 N N . ARG C 1 199 ? 26.42738 28.34855 11.81717 1.000 32.74927 179 ARG C N 1
ATOM 12044 C CA . ARG C 1 199 ? 27.81672 28.79968 11.75390 1.000 32.16008 179 ARG C CA 1
ATOM 12045 C C . ARG C 1 199 ? 27.99889 29.93531 10.75078 1.000 31.88160 179 ARG C C 1
ATOM 12046 O O . ARG C 1 199 ? 28.76163 30.87492 10.99492 1.000 30.75111 179 ARG C O 1
ATOM 12067 N N . GLU C 1 200 ? 27.32286 29.86677 9.60753 1.000 30.73962 180 GLU C N 1
ATOM 12068 C CA . GLU C 1 200 ? 27.53056 30.88777 8.58625 1.000 32.16160 180 GLU C CA 1
ATOM 12069 C C . GLU C 1 200 ? 26.80389 32.18069 8.93563 1.000 32.28817 180 GLU C C 1
ATOM 12070 O O . GLU C 1 200 ? 27.34208 33.27166 8.71879 1.000 31.65404 180 GLU C O 1
ATOM 12082 N N . ILE C 1 201 ? 25.60192 32.07551 9.50493 1.000 29.90563 181 ILE C N 1
ATOM 12083 C CA . ILE C 1 201 ? 24.86667 33.26318 9.92222 1.000 31.12992 181 ILE C CA 1
ATOM 12084 C C . ILE C 1 201 ? 25.63085 34.00874 11.00536 1.000 32.07331 181 ILE C C 1
ATOM 12085 O O . ILE C 1 201 ? 25.72707 35.24212 10.97734 1.000 34.24808 181 ILE C O 1
ATOM 12101 N N . MET C 1 202 ? 26.19827 33.27596 11.97083 1.000 30.51064 182 MET C N 1
ATOM 12102 C CA . MET C 1 202 ? 26.80298 33.91486 13.13516 1.000 33.96463 182 MET C CA 1
ATOM 12103 C C . MET C 1 202 ? 28.27226 34.25748 12.93884 1.000 34.76312 182 MET C C 1
ATOM 12104 O O . MET C 1 202 ? 28.73419 35.28096 13.45147 1.000 36.48272 182 MET C O 1
ATOM 12118 N N . GLY C 1 203 ? 29.02564 33.42788 12.21959 1.000 35.37923 183 GLY C N 1
ATOM 12119 C CA . GLY C 1 203 ? 30.45008 33.63596 12.08047 1.000 34.24429 183 GLY C CA 1
ATOM 12120 C C . GLY C 1 203 ? 30.86210 34.58425 10.98817 1.000 36.49770 183 GLY C C 1
ATOM 12121 O O . GLY C 1 203 ? 32.02765 34.97412 10.91667 1.000 38.85708 183 GLY C O 1
ATOM 12125 N N . ARG C 1 204 ? 29.94789 34.94017 10.09640 1.000 36.13188 184 ARG C N 1
ATOM 12126 C CA . ARG C 1 204 ? 30.23801 35.88423 9.02641 1.000 36.21576 184 ARG C CA 1
ATOM 12127 C C . ARG C 1 204 ? 29.98477 37.33094 9.42888 1.000 43.10749 184 ARG C C 1
ATOM 12128 O O . ARG C 1 204 ? 30.20374 38.22855 8.60832 1.000 46.22849 184 ARG C O 1
ATOM 12149 N N . ARG C 1 205 ? 29.60171 37.58192 10.68255 1.000 43.94784 185 ARG C N 1
ATOM 12150 C CA . ARG C 1 205 ? 29.38600 38.93679 11.16832 1.000 47.85971 185 ARG C CA 1
ATOM 12151 C C . ARG C 1 205 ? 30.72927 39.50749 11.63901 1.000 51.06971 185 ARG C C 1
ATOM 12152 O O . ARG C 1 205 ? 31.79463 38.90835 11.45674 1.000 46.58522 185 ARG C O 1
ATOM 12173 N N . SER C 1 206 ? 30.68260 40.68749 12.26335 1.000 50.50971 186 SER C N 1
ATOM 12174 C CA . SER C 1 206 ? 31.90171 41.44246 12.54826 1.000 47.46674 186 SER C CA 1
ATOM 12175 C C . SER C 1 206 ? 32.87630 40.65319 13.41998 1.000 43.68807 186 SER C C 1
ATOM 12176 O O . SER C 1 206 ? 34.09749 40.76628 13.25424 1.000 43.70921 186 SER C O 1
ATOM 12184 N N . ALA C 1 207 ? 32.36744 39.88423 14.38904 1.000 42.01760 187 ALA C N 1
ATOM 12185 C CA . ALA C 1 207 ? 33.23032 39.21857 15.36417 1.000 42.88312 187 ALA C CA 1
ATOM 12186 C C . ALA C 1 207 ? 33.57352 37.76975 15.03289 1.000 44.75423 187 ALA C C 1
ATOM 12187 O O . ALA C 1 207 ? 34.40378 37.17954 15.73431 1.000 47.11450 187 ALA C O 1
ATOM 12194 N N . GLY C 1 208 ? 32.99072 37.18783 13.99524 1.000 42.41909 188 GLY C N 1
ATOM 12195 C CA . GLY C 1 208 ? 33.21829 35.77134 13.77057 1.000 39.46816 188 GLY C CA 1
ATOM 12196 C C . GLY C 1 208 ? 32.63164 34.93076 14.90006 1.000 39.50717 188 GLY C C 1
ATOM 12197 O O . GLY C 1 208 ? 31.72819 35.34711 15.62840 1.000 37.69054 188 GLY C O 1
ATOM 12201 N N . LEU C 1 209 ? 33.17526 33.72313 15.04853 1.000 38.88217 189 LEU C N 1
ATOM 12202 C CA . LEU C 1 209 ? 32.70259 32.78440 16.06358 1.000 40.45271 189 LEU C CA 1
ATOM 12203 C C . LEU C 1 209 ? 33.40361 32.92295 17.40788 1.000 39.89175 189 LEU C C 1
ATOM 12204 O O . LEU C 1 209 ? 33.09329 32.16736 18.33399 1.000 40.52061 189 LEU C O 1
ATOM 12220 N N . ALA C 1 210 ? 34.32827 33.86090 17.54320 1.000 40.59633 190 ALA C N 1
ATOM 12221 C CA . ALA C 1 210 ? 35.07207 33.98878 18.78889 1.000 40.99746 190 ALA C CA 1
ATOM 12222 C C . ALA C 1 210 ? 34.18020 34.15027 20.01968 1.000 45.65898 190 ALA C C 1
ATOM 12223 O O . ALA C 1 210 ? 34.48382 33.51297 21.04296 1.000 48.10371 190 ALA C O 1
ATOM 12230 N N . PRO C 1 211 ? 33.12808 34.96970 20.02328 1.000 45.51981 191 PRO C N 1
ATOM 12231 C CA . PRO C 1 211 ? 32.40959 35.26557 21.26823 1.000 42.10026 191 PRO C CA 1
ATOM 12232 C C . PRO C 1 211 ? 31.43868 34.18948 21.70766 1.000 41.43083 191 PRO C C 1
ATOM 12233 O O . PRO C 1 211 ? 30.63696 34.47762 22.59040 1.000 44.80001 191 PRO C O 1
ATOM 12244 N N . PHE C 1 212 ? 31.37361 33.01237 21.08503 1.000 41.69273 192 PHE C N 1
ATOM 12245 C CA . PHE C 1 212 ? 30.38443 31.99647 21.43546 1.000 40.14698 192 PHE C CA 1
ATOM 12246 C C . PHE C 1 212 ? 31.01941 30.82367 22.17706 1.000 41.70585 192 PHE C C 1
ATOM 12247 O O . PHE C 1 212 ? 31.89409 30.13922 21.63603 1.000 42.12811 192 PHE C O 1
ATOM 12264 N N . ASP C 1 213 ? 30.56493 30.59673 23.40449 1.000 39.93664 193 ASP C N 1
ATOM 12265 C CA . ASP C 1 213 ? 30.95734 29.41536 24.15835 1.000 41.35910 193 ASP C CA 1
ATOM 12266 C C . ASP C 1 213 ? 30.56856 28.14898 23.39830 1.000 42.40789 193 ASP C C 1
ATOM 12267 O O . ASP C 1 213 ? 29.50763 28.10359 22.76706 1.000 41.53877 193 ASP C O 1
ATOM 12276 N N . PRO C 1 214 ? 31.41056 27.11137 23.41703 1.000 44.05081 194 PRO C N 1
ATOM 12277 C CA . PRO C 1 214 ? 31.04941 25.87999 22.69305 1.000 44.40358 194 PRO C CA 1
ATOM 12278 C C . PRO C 1 214 ? 29.70179 25.31281 23.10100 1.000 41.86560 194 PRO C C 1
ATOM 12279 O O . PRO C 1 214 ? 28.92885 24.87072 22.24242 1.000 41.31076 194 PRO C O 1
ATOM 12290 N N . ARG C 1 215 ? 29.40834 25.29443 24.40386 1.000 42.80406 195 ARG C N 1
ATOM 12291 C CA . ARG C 1 215 ? 28.12732 24.77201 24.86637 1.000 44.03874 195 ARG C CA 1
ATOM 12292 C C . ARG C 1 215 ? 26.96678 25.55207 24.25786 1.000 40.79148 195 ARG C C 1
ATOM 12293 O O . ARG C 1 215 ? 25.95614 24.96550 23.84559 1.000 41.22674 195 ARG C O 1
ATOM 12314 N N . ALA C 1 216 ? 27.10802 26.87340 24.15948 1.000 42.14171 196 ALA C N 1
ATOM 12315 C CA . ALA C 1 216 ? 26.03860 27.69891 23.60817 1.000 39.17530 196 ALA C CA 1
ATOM 12316 C C . ALA C 1 216 ? 25.82197 27.40628 22.12896 1.000 35.40237 196 ALA C C 1
ATOM 12317 O O . ALA C 1 216 ? 24.67911 27.28338 21.67000 1.000 35.46670 196 ALA C O 1
ATOM 12324 N N . LEU C 1 217 ? 26.90874 27.31734 21.35950 1.000 35.85281 197 LEU C N 1
ATOM 12325 C CA . LEU C 1 217 ? 26.78704 26.97192 19.94564 1.000 34.91009 197 LEU C CA 1
ATOM 12326 C C . LEU C 1 217 ? 26.14725 25.60310 19.76468 1.000 35.48432 197 LEU C C 1
ATOM 12327 O O . LEU C 1 217 ? 25.30286 25.41450 18.87780 1.000 35.56074 197 LEU C O 1
ATOM 12343 N N . ALA C 1 218 ? 26.55148 24.62802 20.58304 1.000 36.51142 198 ALA C N 1
ATOM 12344 C CA . ALA C 1 218 ? 25.94573 23.30543 20.49657 1.000 36.71362 198 ALA C CA 1
ATOM 12345 C C . ALA C 1 218 ? 24.44891 23.38185 20.75109 1.000 36.01219 198 ALA C C 1
ATOM 12346 O O . ALA C 1 218 ? 23.66023 22.71294 20.07081 1.000 35.90697 198 ALA C O 1
ATOM 12353 N N . GLU C 1 219 ? 24.03592 24.20559 21.71772 1.000 36.76542 199 GLU C N 1
ATOM 12354 C CA . GLU C 1 219 ? 22.60619 24.37447 21.97622 1.000 35.88211 199 GLU C CA 1
ATOM 12355 C C . GLU C 1 219 ? 21.90069 24.98968 20.77321 1.000 32.48825 199 GLU C C 1
ATOM 12356 O O . GLU C 1 219 ? 20.82625 24.53249 20.36665 1.000 31.43014 199 GLU C O 1
ATOM 12368 N N . TYR C 1 220 ? 22.48017 26.04855 20.20446 1.000 32.06698 200 TYR C N 1
ATOM 12369 C CA . TYR C 1 220 ? 21.84148 26.69233 19.06172 1.000 32.97277 200 TYR C CA 1
ATOM 12370 C C . TYR C 1 220 ? 21.64323 25.70242 17.91839 1.000 31.90673 200 TYR C C 1
ATOM 12371 O O . TYR C 1 220 ? 20.56590 25.65087 17.30476 1.000 29.42896 200 TYR C O 1
ATOM 12389 N N . GLN C 1 221 ? 22.66705 24.88945 17.63127 1.000 32.29812 201 GLN C N 1
ATOM 12390 C CA . GLN C 1 221 ? 22.55695 23.96496 16.50635 1.000 35.82758 201 GLN C CA 1
ATOM 12391 C C . GLN C 1 221 ? 21.58271 22.83457 16.82657 1.000 33.36532 201 GLN C C 1
ATOM 12392 O O . GLN C 1 221 ? 20.76540 22.45336 15.97860 1.000 32.03963 201 GLN C O 1
ATOM 12406 N N . ARG C 1 222 ? 21.64465 22.28884 18.04678 1.000 32.10634 202 ARG C N 1
ATOM 12407 C CA . ARG C 1 222 ? 20.70356 21.24255 18.42171 1.000 31.63603 202 ARG C CA 1
ATOM 12408 C C . ARG C 1 222 ? 19.26766 21.72641 18.27084 1.000 32.47636 202 ARG C C 1
ATOM 12409 O O . ARG C 1 222 ? 18.42603 21.03902 17.68197 1.000 33.19965 202 ARG C O 1
ATOM 12430 N N . CYS C 1 223 ? 18.96402 22.90871 18.81340 1.000 31.78179 203 CYS C N 1
ATOM 12431 C CA . CYS C 1 223 ? 17.57699 23.36405 18.83853 1.000 31.73456 203 CYS C CA 1
ATOM 12432 C C . CYS C 1 223 ? 17.11520 23.76026 17.44584 1.000 29.29958 203 CYS C C 1
ATOM 12433 O O . CYS C 1 223 ? 15.96957 23.50312 17.06813 1.000 29.16320 203 CYS C O 1
ATOM 12441 N N . LEU C 1 224 ? 17.99733 24.37028 16.65445 1.000 30.36078 204 LEU C N 1
ATOM 12442 C CA . LEU C 1 224 ? 17.61483 24.72522 15.29237 1.000 31.77152 204 LEU C CA 1
ATOM 12443 C C . LEU C 1 224 ? 17.26313 23.49524 14.46964 1.000 31.33296 204 LEU C C 1
ATOM 12444 O O . LEU C 1 224 ? 16.46472 23.59006 13.52726 1.000 31.92227 204 LEU C O 1
ATOM 12460 N N . ALA C 1 225 ? 17.84643 22.33968 14.80218 1.000 31.80323 205 ALA C N 1
ATOM 12461 C CA . ALA C 1 225 ? 17.60702 21.11992 14.04679 1.000 29.50013 205 ALA C CA 1
ATOM 12462 C C . ALA C 1 225 ? 16.28996 20.43261 14.39345 1.000 29.23651 205 ALA C C 1
ATOM 12463 O O . ALA C 1 225 ? 15.92334 19.47112 13.71003 1.000 28.24068 205 ALA C O 1
ATOM 12470 N N . LEU C 1 226 ? 15.57851 20.87953 15.42106 1.000 28.49759 206 LEU C N 1
ATOM 12471 C CA . LEU C 1 226 ? 14.31419 20.24809 15.75637 1.000 27.37536 206 LEU C CA 1
ATOM 12472 C C . LEU C 1 226 ? 13.32851 20.41501 14.60065 1.000 28.21092 206 LEU C C 1
ATOM 12473 O O . LEU C 1 226 ? 13.29273 21.47482 13.96427 1.000 29.04374 206 LEU C O 1
ATOM 12489 N N . PRO C 1 227 ? 12.51804 19.39787 14.29861 1.000 26.46523 207 PRO C N 1
ATOM 12490 C CA . PRO C 1 227 ? 11.58609 19.51557 13.16591 1.000 27.97878 207 PRO C CA 1
ATOM 12491 C C . PRO C 1 227 ? 10.61943 20.67927 13.34668 1.000 29.30569 207 PRO C C 1
ATOM 12492 O O . PRO C 1 227 ? 10.15700 20.96939 14.45383 1.000 28.39520 207 PRO C O 1
ATOM 12503 N N . GLY C 1 228 ? 10.31381 21.34101 12.23370 1.000 29.43949 208 GLY C N 1
ATOM 12504 C CA . GLY C 1 228 ? 9.44462 22.49413 12.22934 1.000 29.17494 208 GLY C CA 1
ATOM 12505 C C . GLY C 1 228 ? 10.11747 23.81056 12.55094 1.000 28.31370 208 GLY C C 1
ATOM 12506 O O . GLY C 1 228 ? 9.45823 24.85871 12.46597 1.000 26.52744 208 GLY C O 1
ATOM 12510 N N . SER C 1 229 ? 11.41078 23.79864 12.88792 1.000 28.04207 209 SER C N 1
ATOM 12511 C CA . SER C 1 229 ? 12.08933 25.03852 13.25705 1.000 27.61218 209 SER C CA 1
ATOM 12512 C C . SER C 1 229 ? 12.26530 25.95302 12.04665 1.000 28.33354 209 SER C C 1
ATOM 12513 O O . SER C 1 229 ? 11.99971 27.16207 12.11991 1.000 27.38813 209 SER C O 1
ATOM 12521 N N . ALA C 1 230 ? 12.73375 25.39670 10.92611 1.000 26.41274 210 ALA C N 1
ATOM 12522 C CA . ALA C 1 230 ? 12.99663 26.22640 9.75498 1.000 27.95723 210 ALA C CA 1
ATOM 12523 C C . ALA C 1 230 ? 11.74558 26.99432 9.35881 1.000 27.63285 210 ALA C C 1
ATOM 12524 O O . ALA C 1 230 ? 11.78317 28.21912 9.15346 1.000 26.70548 210 ALA C O 1
ATOM 12531 N N . HIS C 1 231 ? 10.61339 26.28678 9.28306 1.000 26.61211 211 HIS C N 1
ATOM 12532 C CA . HIS C 1 231 ? 9.37510 26.93161 8.87446 1.000 26.65390 211 HIS C CA 1
ATOM 12533 C C . HIS C 1 231 ? 8.95095 27.99376 9.87614 1.000 26.57563 211 HIS C C 1
ATOM 12534 O O . HIS C 1 231 ? 8.50540 29.07508 9.48797 1.000 26.41064 211 HIS C O 1
ATOM 12548 N N . GLY C 1 232 ? 9.07663 27.70033 11.17226 1.000 26.61475 212 GLY C N 1
ATOM 12549 C CA . GLY C 1 232 ? 8.66996 28.66724 12.17957 1.000 26.90833 212 GLY C CA 1
ATOM 12550 C C . GLY C 1 232 ? 9.47572 29.94806 12.12110 1.000 26.95552 212 GLY C C 1
ATOM 12551 O O . GLY C 1 232 ? 8.92174 31.05230 12.19036 1.000 28.27732 212 GLY C O 1
ATOM 12555 N N . MET C 1 233 ? 10.80159 29.82101 12.01913 1.000 28.70091 213 MET C N 1
ATOM 12556 C CA . MET C 1 233 ? 11.63374 31.01589 11.92665 1.000 27.43706 213 MET C CA 1
ATOM 12557 C C . MET C 1 233 ? 11.29065 31.81496 10.67384 1.000 26.69887 213 MET C C 1
ATOM 12558 O O . MET C 1 233 ? 11.16915 33.05297 10.71986 1.000 25.94158 213 MET C O 1
ATOM 12572 N N . CYS C 1 234 ? 11.12594 31.12360 9.54048 1.000 26.72608 214 CYS C N 1
ATOM 12573 C CA . CYS C 1 234 ? 10.76082 31.82606 8.31580 1.000 26.75230 214 CYS C CA 1
ATOM 12574 C C . CYS C 1 234 ? 9.39575 32.48560 8.43974 1.000 25.73967 214 CYS C C 1
ATOM 12575 O O . CYS C 1 234 ? 9.16909 33.54239 7.85545 1.000 25.50476 214 CYS C O 1
ATOM 12583 N N . GLU C 1 235 ? 8.47761 31.88195 9.18939 1.000 24.77354 215 GLU C N 1
ATOM 12584 C CA . GLU C 1 235 ? 7.16744 32.49340 9.41011 1.000 26.45455 215 GLU C CA 1
ATOM 12585 C C . GLU C 1 235 ? 7.29144 33.76042 10.24630 1.000 25.82029 215 GLU C C 1
ATOM 12586 O O . GLU C 1 235 ? 6.60200 34.75514 9.99126 1.000 26.54058 215 GLU C O 1
ATOM 12598 N N . ASP C 1 236 ? 8.15150 33.73365 11.26362 1.000 26.11193 216 ASP C N 1
ATOM 12599 C CA . ASP C 1 236 ? 8.45649 34.95424 12.00220 1.000 26.62293 216 ASP C CA 1
ATOM 12600 C C . ASP C 1 236 ? 8.89611 36.05250 11.03951 1.000 26.26147 216 ASP C C 1
ATOM 12601 O O . ASP C 1 236 ? 8.35942 37.17264 11.04298 1.000 24.67748 216 ASP C O 1
ATOM 12610 N N . TYR C 1 237 ? 9.87631 35.73985 10.19761 1.000 26.98317 217 TYR C N 1
ATOM 12611 C CA . TYR C 1 237 ? 10.36259 36.73766 9.25189 1.000 24.29033 217 TYR C CA 1
ATOM 12612 C C . TYR C 1 237 ? 9.27037 37.18533 8.28872 1.000 23.67063 217 TYR C C 1
ATOM 12613 O O . TYR C 1 237 ? 9.15357 38.37858 7.98867 1.000 24.25518 217 TYR C O 1
ATOM 12631 N N . ARG C 1 238 ? 8.46131 36.24858 7.79054 1.000 24.15222 218 ARG C N 1
ATOM 12632 C CA . ARG C 1 238 ? 7.40223 36.60775 6.85235 1.000 23.94390 218 ARG C CA 1
ATOM 12633 C C . ARG C 1 238 ? 6.40543 37.56174 7.49751 1.000 24.89885 218 ARG C C 1
ATOM 12634 O O . ARG C 1 238 ? 5.99519 38.55453 6.88474 1.000 22.71801 218 ARG C O 1
ATOM 12655 N N . ALA C 1 239 ? 6.00127 37.27295 8.73590 1.000 24.21838 219 ALA C N 1
ATOM 12656 C CA . ALA C 1 239 ? 5.15374 38.20664 9.46742 1.000 24.49346 219 ALA C CA 1
ATOM 12657 C C . ALA C 1 239 ? 5.82418 39.56640 9.59983 1.000 23.81739 219 ALA C C 1
ATOM 12658 O O . ALA C 1 239 ? 5.17097 40.60474 9.44412 1.000 23.74685 219 ALA C O 1
ATOM 12665 N N . SER C 1 240 ? 7.13022 39.58312 9.88037 1.000 24.02304 220 SER C N 1
ATOM 12666 C CA . SER C 1 240 ? 7.82248 40.85485 10.06223 1.000 23.95949 220 SER C CA 1
ATOM 12667 C C . SER C 1 240 ? 7.99550 41.62941 8.76100 1.000 24.21376 220 SER C C 1
ATOM 12668 O O . SER C 1 240 ? 8.34728 42.81539 8.80635 1.000 24.91361 220 SER C O 1
ATOM 12676 N N . ALA C 1 241 ? 7.77123 40.99805 7.61644 1.000 22.81845 221 ALA C N 1
ATOM 12677 C CA . ALA C 1 241 ? 7.68292 41.68380 6.33605 1.000 24.05486 221 ALA C CA 1
ATOM 12678 C C . ALA C 1 241 ? 6.24528 41.89496 5.87737 1.000 24.39438 221 ALA C C 1
ATOM 12679 O O . ALA C 1 241 ? 6.03526 42.41731 4.77908 1.000 26.73519 221 ALA C O 1
ATOM 12686 N N . GLY C 1 242 ? 5.25672 41.50503 6.68357 1.000 24.37630 222 GLY C N 1
ATOM 12687 C CA . GLY C 1 242 ? 3.86168 41.64956 6.30260 1.000 23.70845 222 GLY C CA 1
ATOM 12688 C C . GLY C 1 242 ? 2.95815 42.16962 7.40530 1.000 26.32687 222 GLY C C 1
ATOM 12689 O O . GLY C 1 242 ? 2.90099 43.37966 7.65111 1.000 26.38891 222 GLY C O 1
ATOM 12693 N N . ILE C 1 243 ? 2.24932 41.25975 8.07720 1.000 25.14441 223 ILE C N 1
ATOM 12694 C CA . ILE C 1 243 ? 1.23957 41.66235 9.05308 1.000 26.65131 223 ILE C CA 1
ATOM 12695 C C . ILE C 1 243 ? 1.85065 42.53336 10.14367 1.000 27.50220 223 ILE C C 1
ATOM 12696 O O . ILE C 1 243 ? 1.24139 43.52044 10.58699 1.000 28.57768 223 ILE C O 1
ATOM 12712 N N . ASP C 1 244 ? 3.05262 42.17693 10.60470 1.000 25.31509 224 ASP C N 1
ATOM 12713 C CA . ASP C 1 244 ? 3.70242 42.96246 11.64735 1.000 27.10784 224 ASP C CA 1
ATOM 12714 C C . ASP C 1 244 ? 3.87403 44.41313 11.22063 1.000 26.18558 224 ASP C C 1
ATOM 12715 O O . ASP C 1 244 ? 3.68514 45.33058 12.02645 1.000 27.39671 224 ASP C O 1
ATOM 12724 N N . LEU C 1 245 ? 4.24498 44.63946 9.95953 1.000 26.72270 225 LEU C N 1
ATOM 12725 C CA . LEU C 1 245 ? 4.41716 46.00470 9.48717 1.000 27.95350 225 LEU C CA 1
ATOM 12726 C C . LEU C 1 245 ? 3.08003 46.72610 9.39840 1.000 28.05281 225 LEU C C 1
ATOM 12727 O O . LEU C 1 245 ? 3.02748 47.93864 9.61396 1.000 27.69367 225 LEU C O 1
ATOM 12743 N N . ASP C 1 246 ? 1.99313 46.00527 9.10104 1.000 28.19411 226 ASP C N 1
ATOM 12744 C CA . ASP C 1 246 ? 0.66606 46.61344 9.18079 1.000 29.82148 226 ASP C CA 1
ATOM 12745 C C . ASP C 1 246 ? 0.39554 47.12258 10.59132 1.000 29.24567 226 ASP C C 1
ATOM 12746 O O . ASP C 1 246 ? -0.01939 48.27158 10.78553 1.000 31.28895 226 ASP C O 1
ATOM 12755 N N . HIS C 1 247 ? 0.64497 46.27958 11.59605 1.000 28.30992 227 HIS C N 1
ATOM 12756 C CA . HIS C 1 247 ? 0.41098 46.69918 12.97847 1.000 30.28406 227 HIS C CA 1
ATOM 12757 C C . HIS C 1 247 ? 1.28202 47.90321 13.34323 1.000 30.12743 227 HIS C C 1
ATOM 12758 O O . HIS C 1 247 ? 0.80904 48.88038 13.94299 1.000 29.36741 227 HIS C O 1
ATOM 12772 N N . ASP C 1 248 ? 2.56560 47.84900 12.97987 1.000 29.17019 228 ASP C N 1
ATOM 12773 C CA . ASP C 1 248 ? 3.47863 48.93232 13.32704 1.000 27.60744 228 ASP C CA 1
ATOM 12774 C C . ASP C 1 248 ? 3.08445 50.23394 12.63541 1.000 29.69436 228 ASP C C 1
ATOM 12775 O O . ASP C 1 248 ? 3.14929 51.31674 13.24043 1.000 28.18530 228 ASP C O 1
ATOM 12784 N N . ARG C 1 249 ? 2.68809 50.15181 11.36166 1.000 27.91736 229 ARG C N 1
ATOM 12785 C CA . ARG C 1 249 ? 2.26494 51.34370 10.64740 1.000 29.63305 229 ARG C CA 1
ATOM 12786 C C . ARG C 1 249 ? 1.00374 51.92489 11.26324 1.000 31.19128 229 ARG C C 1
ATOM 12787 O O . ARG C 1 249 ? 0.84200 53.14692 11.31972 1.000 31.19979 229 ARG C O 1
ATOM 12808 N N . GLU C 1 250 ? 0.08293 51.06753 11.70107 1.000 31.12473 230 GLU C N 1
ATOM 12809 C CA . GLU C 1 250 ? -1.10923 51.57215 12.36873 1.000 34.10724 230 GLU C CA 1
ATOM 12810 C C . GLU C 1 250 ? -0.72135 52.35113 13.61556 1.000 33.76595 230 GLU C C 1
ATOM 12811 O O . GLU C 1 250 ? -1.21342 53.46500 13.84931 1.000 32.80189 230 GLU C O 1
ATOM 12823 N N . ASP C 1 251 ? 0.18100 51.78298 14.42341 1.000 32.70811 231 ASP C N 1
ATOM 12824 C CA . ASP C 1 251 ? 0.65041 52.50302 15.60602 1.000 32.48554 231 ASP C CA 1
ATOM 12825 C C . ASP C 1 251 ? 1.23041 53.86828 15.22947 1.000 32.20553 231 ASP C C 1
ATOM 12826 O O . ASP C 1 251 ? 0.87011 54.89926 15.81328 1.000 30.43007 231 ASP C O 1
ATOM 12835 N N . ARG C 1 252 ? 2.12930 53.89367 14.24280 1.000 30.44472 232 ARG C N 1
ATOM 12836 C CA . ARG C 1 252 ? 2.77180 55.15047 13.85734 1.000 30.88837 232 ARG C CA 1
ATOM 12837 C C . ARG C 1 252 ? 1.74918 56.16077 13.34419 1.000 32.85240 232 ARG C C 1
ATOM 12838 O O . ARG C 1 252 ? 1.82985 57.35057 13.66948 1.000 31.91595 232 ARG C O 1
ATOM 12859 N N . GLN C 1 253 ? 0.78017 55.70846 12.54428 1.000 34.34198 233 GLN C N 1
ATOM 12860 C CA . GLN C 1 253 ? -0.19948 56.62213 11.96779 1.000 38.03272 233 GLN C CA 1
ATOM 12861 C C . GLN C 1 253 ? -1.11037 57.20300 13.04392 1.000 36.35550 233 GLN C C 1
ATOM 12862 O O . GLN C 1 253 ? -1.50343 58.36989 12.96436 1.000 38.10150 233 GLN C O 1
ATOM 12876 N N . LEU C 1 254 ? -1.46369 56.40451 14.05015 1.000 35.24469 234 LEU C N 1
ATOM 12877 C CA . LEU C 1 254 ? -2.34870 56.85123 15.11984 1.000 35.27871 234 LEU C CA 1
ATOM 12878 C C . LEU C 1 254 ? -1.62104 57.55512 16.25803 1.000 33.20707 234 LEU C C 1
ATOM 12879 O O . LEU C 1 254 ? -2.26647 57.96259 17.23075 1.000 32.77155 234 LEU C O 1
ATOM 12895 N N . GLY C 1 255 ? -0.30807 57.71553 16.16388 1.000 30.55766 235 GLY C N 1
ATOM 12896 C CA . GLY C 1 255 ? 0.43957 58.34670 17.23382 1.000 30.48392 235 GLY C CA 1
ATOM 12897 C C . GLY C 1 255 ? 0.62756 57.50413 18.47825 1.000 31.30190 235 GLY C C 1
ATOM 12898 O O . GLY C 1 255 ? 0.77313 58.05674 19.57703 1.000 31.46909 235 GLY C O 1
ATOM 12902 N N . ARG C 1 256 ? 0.61831 56.17744 18.34359 1.000 31.22618 236 ARG C N 1
ATOM 12903 C CA . ARG C 1 256 ? 0.88116 55.28451 19.46698 1.000 32.47335 236 ARG C CA 1
ATOM 12904 C C . ARG C 1 256 ? 2.37599 54.99399 19.55161 1.000 30.71475 236 ARG C C 1
ATOM 12905 O O . ARG C 1 256 ? 2.98716 54.56397 18.56974 1.000 31.25614 236 ARG C O 1
ATOM 12926 N N . ARG C 1 257 ? 2.95483 55.24518 20.72352 1.000 30.43752 237 ARG C N 1
ATOM 12927 C CA . ARG C 1 257 ? 4.38105 55.09041 20.96150 1.000 29.42198 237 ARG C CA 1
ATOM 12928 C C . ARG C 1 257 ? 4.58653 54.40620 22.30556 1.000 29.84937 237 ARG C C 1
ATOM 12929 O O . ARG C 1 257 ? 3.69697 54.39584 23.15953 1.000 31.32254 237 ARG C O 1
ATOM 12950 N N . LEU C 1 258 ? 5.77815 53.84155 22.49319 1.000 29.55977 238 LEU C N 1
ATOM 12951 C CA . LEU C 1 258 ? 6.12440 53.25833 23.78282 1.000 30.91341 238 LEU C CA 1
ATOM 12952 C C . LEU C 1 258 ? 6.14270 54.33628 24.85922 1.000 31.46430 238 LEU C C 1
ATOM 12953 O O . LEU C 1 258 ? 6.79505 55.37159 24.70417 1.000 32.67610 238 LEU C O 1
ATOM 12969 N N . SER C 1 259 ? 5.43549 54.08458 25.96031 1.000 33.97719 239 SER C N 1
ATOM 12970 C CA . SER C 1 259 ? 5.31677 55.05788 27.03980 1.000 34.08647 239 SER C CA 1
ATOM 12971 C C . SER C 1 259 ? 6.29633 54.82824 28.18092 1.000 35.07484 239 SER C C 1
ATOM 12972 O O . SER C 1 259 ? 6.65121 55.78866 28.87011 1.000 31.57209 239 SER C O 1
ATOM 12980 N N . MET C 1 260 ? 6.75271 53.59994 28.39932 1.000 33.53754 240 MET C N 1
ATOM 12981 C CA . MET C 1 260 ? 7.60677 53.29835 29.53990 1.000 31.87008 240 MET C CA 1
ATOM 12982 C C . MET C 1 260 ? 9.06228 53.52971 29.17280 1.000 31.33040 240 MET C C 1
ATOM 12983 O O . MET C 1 260 ? 9.40951 53.68620 27.99937 1.000 31.09814 240 MET C O 1
ATOM 12997 N N . PRO C 1 261 ? 9.95323 53.55167 30.16521 1.000 32.61598 241 PRO C N 1
ATOM 12998 C CA . PRO C 1 261 ? 11.37395 53.80106 29.87384 1.000 30.04161 241 PRO C CA 1
ATOM 12999 C C . PRO C 1 261 ? 11.98081 52.73957 28.96296 1.000 31.62501 241 PRO C C 1
ATOM 13000 O O . PRO C 1 261 ? 11.74785 51.53325 29.12249 1.000 30.36643 241 PRO C O 1
ATOM 13011 N N . LEU C 1 262 ? 12.77008 53.21657 28.00231 1.000 31.81133 242 LEU C N 1
ATOM 13012 C CA . LEU C 1 262 ? 13.40045 52.38561 26.98996 1.000 31.78855 242 LEU C CA 1
ATOM 13013 C C . LEU C 1 262 ? 14.88834 52.69663 26.93362 1.000 31.68714 242 LEU C C 1
ATOM 13014 O O . LEU C 1 262 ? 15.28201 53.85679 26.78014 1.000 31.65006 242 LEU C O 1
ATOM 13030 N N . LEU C 1 263 ? 15.70424 51.65674 27.05072 1.000 30.70939 243 LEU C N 1
ATOM 13031 C CA . LEU C 1 263 ? 17.14164 51.72574 26.84041 1.000 30.07536 243 LEU C CA 1
ATOM 13032 C C . LEU C 1 263 ? 17.46635 50.89474 25.60482 1.000 29.47803 243 LEU C C 1
ATOM 13033 O O . LEU C 1 263 ? 17.07426 49.72463 25.51904 1.000 29.14566 243 LEU C O 1
ATOM 13049 N N . VAL C 1 264 ? 18.16903 51.49553 24.65299 1.000 28.32259 244 VAL C N 1
ATOM 13050 C CA . VAL C 1 264 ? 18.52621 50.83246 23.40643 1.000 28.59522 244 VAL C CA 1
ATOM 13051 C C . VAL C 1 264 ? 20.04556 50.75460 23.33188 1.000 28.09505 244 VAL C C 1
ATOM 13052 O O . VAL C 1 264 ? 20.73204 51.78402 23.38446 1.000 29.13220 244 VAL C O 1
ATOM 13065 N N . LEU C 1 265 ? 20.56705 49.53815 23.21203 1.000 26.78009 245 LEU C N 1
ATOM 13066 C CA . LEU C 1 265 ? 21.99860 49.30458 23.06931 1.000 29.19076 245 LEU C CA 1
ATOM 13067 C C . LEU C 1 265 ? 22.23726 48.51978 21.78803 1.000 25.95397 245 LEU C C 1
ATOM 13068 O O . LEU C 1 265 ? 21.60628 47.48725 21.56754 1.000 26.50071 245 LEU C O 1
ATOM 13084 N N . TRP C 1 266 ? 23.12778 49.01585 20.94050 1.000 28.61928 246 TRP C N 1
ATOM 13085 C CA . TRP C 1 266 ? 23.46168 48.34182 19.69543 1.000 30.10586 246 TRP C CA 1
ATOM 13086 C C . TRP C 1 266 ? 24.97546 48.30437 19.52180 1.000 30.79395 246 TRP C C 1
ATOM 13087 O O . TRP C 1 266 ? 25.71624 49.07744 20.13332 1.000 30.76450 246 TRP C O 1
ATOM 13108 N N . GLY C 1 267 ? 25.42480 47.37901 18.67588 1.000 30.70437 247 GLY C N 1
ATOM 13109 C CA . GLY C 1 267 ? 26.85187 47.17485 18.47551 1.000 31.97071 247 GLY C CA 1
ATOM 13110 C C . GLY C 1 267 ? 27.43741 48.16007 17.48495 1.000 33.34055 247 GLY C C 1
ATOM 13111 O O . GLY C 1 267 ? 26.94265 48.30503 16.36083 1.000 33.63753 247 GLY C O 1
ATOM 13115 N N . GLU C 1 268 ? 28.50551 48.84100 17.90556 1.000 34.82657 248 GLU C N 1
ATOM 13116 C CA . GLU C 1 268 ? 29.17989 49.79478 17.03356 1.000 36.01008 248 GLU C CA 1
ATOM 13117 C C . GLU C 1 268 ? 29.68701 49.13353 15.75991 1.000 37.68531 248 GLU C C 1
ATOM 13118 O O . GLU C 1 268 ? 29.79654 49.78990 14.71655 1.000 35.52352 248 GLU C O 1
ATOM 13130 N N . GLU C 1 269 ? 30.00200 47.84299 15.82391 1.000 37.86015 249 GLU C N 1
ATOM 13131 C CA . GLU C 1 269 ? 30.61388 47.12955 14.71322 1.000 39.38347 249 GLU C CA 1
ATOM 13132 C C . GLU C 1 269 ? 29.59632 46.43101 13.82451 1.000 37.54107 249 GLU C C 1
ATOM 13133 O O . GLU C 1 269 ? 29.98713 45.74244 12.87174 1.000 37.15189 249 GLU C O 1
ATOM 13145 N N . GLY C 1 270 ? 28.30395 46.60235 14.09558 1.000 36.59949 250 GLY C N 1
ATOM 13146 C CA . GLY C 1 270 ? 27.27380 45.83417 13.43679 1.000 36.77879 250 GLY C CA 1
ATOM 13147 C C . GLY C 1 270 ? 26.57053 46.57433 12.31082 1.000 35.35001 250 GLY C C 1
ATOM 13148 O O . GLY C 1 270 ? 26.81425 47.74749 12.03074 1.000 34.13093 250 GLY C O 1
ATOM 13152 N N . VAL C 1 271 ? 25.64809 45.84420 11.67949 1.000 33.50498 251 VAL C N 1
ATOM 13153 C CA . VAL C 1 271 ? 24.92503 46.36880 10.52581 1.000 34.11260 251 VAL C CA 1
ATOM 13154 C C . VAL C 1 271 ? 23.97987 47.49036 10.94365 1.000 33.20200 251 VAL C C 1
ATOM 13155 O O . VAL C 1 271 ? 23.79549 48.47123 10.20987 1.000 32.48212 251 VAL C O 1
ATOM 13168 N N . VAL C 1 272 ? 23.33791 47.35185 12.10610 1.000 31.77802 252 VAL C N 1
ATOM 13169 C CA . VAL C 1 272 ? 22.37410 48.36439 12.53720 1.000 33.74799 252 VAL C CA 1
ATOM 13170 C C . VAL C 1 272 ? 23.04763 49.72411 12.66802 1.000 32.57493 252 VAL C C 1
ATOM 13171 O O . VAL C 1 272 ? 22.54339 50.73722 12.16966 1.000 32.75931 252 VAL C O 1
ATOM 13184 N N . HIS C 1 273 ? 24.20040 49.76688 13.33647 1.000 31.92076 253 HIS C N 1
ATOM 13185 C CA . HIS C 1 273 ? 24.93653 51.02349 13.44672 1.000 35.43487 253 HIS C CA 1
ATOM 13186 C C . HIS C 1 273 ? 25.29566 51.55438 12.06730 1.000 34.24868 253 HIS C C 1
ATOM 13187 O O . HIS C 1 273 ? 25.23704 52.76252 11.82161 1.000 33.97346 253 HIS C O 1
ATOM 13201 N N . ARG C 1 274 ? 25.65513 50.65529 11.15110 1.000 35.30972 254 ARG C N 1
ATOM 13202 C CA . ARG C 1 274 ? 26.16962 51.06605 9.85220 1.000 37.35292 254 ARG C CA 1
ATOM 13203 C C . ARG C 1 274 ? 25.08477 51.67027 8.97330 1.000 35.29662 254 ARG C C 1
ATOM 13204 O O . ARG C 1 274 ? 25.33692 52.63408 8.24133 1.000 33.17917 254 ARG C O 1
ATOM 13225 N N . CYS C 1 275 ? 23.87228 51.12797 9.03690 1.000 34.34362 255 CYS C N 1
ATOM 13226 C CA . CYS C 1 275 ? 22.86552 51.41131 8.02747 1.000 31.76150 255 CYS C CA 1
ATOM 13227 C C . CYS C 1 275 ? 21.71051 52.26962 8.50477 1.000 30.38927 255 CYS C C 1
ATOM 13228 O O . CYS C 1 275 ? 20.87514 52.64773 7.67529 1.000 30.32677 255 CYS C O 1
ATOM 13236 N N . PHE C 1 276 ? 21.63149 52.58869 9.79630 1.000 31.13257 256 PHE C N 1
ATOM 13237 C CA . PHE C 1 276 ? 20.51917 53.37522 10.30899 1.000 29.93664 256 PHE C CA 1
ATOM 13238 C C . PHE C 1 276 ? 21.01141 54.29704 11.41720 1.000 30.22458 256 PHE C C 1
ATOM 13239 O O . PHE C 1 276 ? 22.16825 54.24610 11.83491 1.000 29.26219 256 PHE C O 1
ATOM 13256 N N . ASP C 1 277 ? 20.10118 55.14874 11.89459 1.000 31.00862 257 ASP C N 1
ATOM 13257 C CA . ASP C 1 277 ? 20.30125 55.99849 13.06674 1.000 29.43307 257 ASP C CA 1
ATOM 13258 C C . ASP C 1 277 ? 19.44080 55.44051 14.19592 1.000 30.38792 257 ASP C C 1
ATOM 13259 O O . ASP C 1 277 ? 18.29224 55.87579 14.38945 1.000 28.51922 257 ASP C O 1
ATOM 13268 N N . PRO C 1 278 ? 19.93756 54.46724 14.96218 1.000 30.28027 258 PRO C N 1
ATOM 13269 C CA . PRO C 1 278 ? 19.03718 53.74709 15.88583 1.000 29.52687 258 PRO C CA 1
ATOM 13270 C C . PRO C 1 278 ? 18.34459 54.64495 16.90157 1.000 29.45317 258 PRO C C 1
ATOM 13271 O O . PRO C 1 278 ? 17.13273 54.50766 17.12610 1.000 27.88873 258 PRO C O 1
ATOM 13282 N N . LEU C 1 279 ? 19.08759 55.55053 17.54284 1.000 31.29214 259 LEU C N 1
ATOM 13283 C CA . LEU C 1 279 ? 18.48853 56.38978 18.57385 1.000 30.37565 259 LEU C CA 1
ATOM 13284 C C . LEU C 1 279 ? 17.38891 57.26832 17.99113 1.000 29.47977 259 LEU C C 1
ATOM 13285 O O . LEU C 1 279 ? 16.31535 57.41274 18.58614 1.000 28.17127 259 LEU C O 1
ATOM 13301 N N . ARG C 1 280 ? 17.63285 57.85389 16.82131 1.000 29.83797 260 ARG C N 1
ATOM 13302 C CA . ARG C 1 280 ? 16.60564 58.66250 16.18109 1.000 29.97962 260 ARG C CA 1
ATOM 13303 C C . ARG C 1 280 ? 15.37384 57.81693 15.87596 1.000 29.63801 260 ARG C C 1
ATOM 13304 O O . ARG C 1 280 ? 14.23795 58.21522 16.16334 1.000 29.50241 260 ARG C O 1
ATOM 13325 N N . GLU C 1 281 ? 15.58369 56.64138 15.27075 1.000 29.06916 261 GLU C N 1
ATOM 13326 C CA . GLU C 1 281 ? 14.45398 55.80445 14.87300 1.000 28.07284 261 GLU C CA 1
ATOM 13327 C C . GLU C 1 281 ? 13.61447 55.41472 16.08222 1.000 27.21570 261 GLU C C 1
ATOM 13328 O O . GLU C 1 281 ? 12.37904 55.36482 16.00389 1.000 26.63943 261 GLU C O 1
ATOM 13340 N N . TRP C 1 282 ? 14.26287 55.13570 17.21350 1.000 25.07758 262 TRP C N 1
ATOM 13341 C CA . TRP C 1 282 ? 13.49276 54.80195 18.40756 1.000 25.71770 262 TRP C CA 1
ATOM 13342 C C . TRP C 1 282 ? 12.81270 56.02293 19.01364 1.000 27.60107 262 TRP C C 1
ATOM 13343 O O . TRP C 1 282 ? 11.70280 55.90571 19.54160 1.000 26.53148 262 TRP C O 1
ATOM 13364 N N . GLN C 1 283 ? 13.43756 57.19912 18.91674 1.000 26.76182 263 GLN C N 1
ATOM 13365 C CA . GLN C 1 283 ? 12.80226 58.41224 19.41375 1.000 28.32532 263 GLN C CA 1
ATOM 13366 C C . GLN C 1 283 ? 11.53467 58.73854 18.63515 1.000 29.25778 263 GLN C C 1
ATOM 13367 O O . GLN C 1 283 ? 10.61734 59.36883 19.17698 1.000 30.33493 263 GLN C O 1
ATOM 13381 N N . LEU C 1 284 ? 11.45427 58.30626 17.37682 1.000 27.41712 264 LEU C N 1
ATOM 13382 C CA . LEU C 1 284 ? 10.24823 58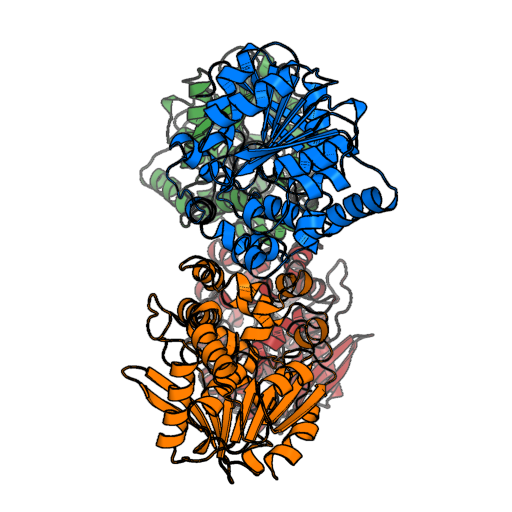.54336 16.59684 1.000 26.45731 264 LEU C CA 1
ATOM 13383 C C . LEU C 1 284 ? 9.09166 57.67113 17.06538 1.000 27.32754 264 LEU C C 1
ATOM 13384 O O . LEU C 1 284 ? 7.92660 58.03917 16.87533 1.000 27.42385 264 LEU C O 1
ATOM 13400 N N . VAL C 1 285 ? 9.38053 56.51629 17.67034 1.000 27.91437 265 VAL C N 1
ATOM 13401 C CA . VAL C 1 285 ? 8.34774 55.55880 18.04315 1.000 26.75333 265 VAL C CA 1
ATOM 13402 C C . VAL C 1 285 ? 8.32066 55.28655 19.54416 1.000 28.14501 265 VAL C C 1
ATOM 13403 O O . VAL C 1 285 ? 7.63599 54.36428 19.98707 1.000 28.39003 265 VAL C O 1
ATOM 13416 N N . ALA C 1 286 ? 9.03846 56.07492 20.34064 1.000 28.38102 266 ALA C N 1
ATOM 13417 C CA . ALA C 1 286 ? 9.02406 55.91208 21.78875 1.000 30.13997 266 ALA C CA 1
ATOM 13418 C C . ALA C 1 286 ? 9.21975 57.27431 22.43502 1.000 30.08317 266 ALA C C 1
ATOM 13419 O O . ALA C 1 286 ? 9.96281 58.11075 21.91981 1.000 29.12817 266 ALA C O 1
ATOM 13426 N N . ASP C 1 287 ? 8.55339 57.48380 23.57226 1.000 32.07544 267 ASP C N 1
ATOM 13427 C CA . ASP C 1 287 ? 8.53844 58.79026 24.21546 1.000 31.99575 267 ASP C CA 1
ATOM 13428 C C . ASP C 1 287 ? 9.62040 58.97490 25.26793 1.000 32.07347 267 ASP C C 1
ATOM 13429 O O . ASP C 1 287 ? 9.94249 60.12303 25.59941 1.000 31.71524 267 ASP C O 1
ATOM 13438 N N . ASP C 1 288 ? 10.19411 57.89320 25.79414 1.000 31.50333 268 ASP C N 1
ATOM 13439 C CA . ASP C 1 288 ? 11.15686 57.96346 26.89646 1.000 31.21943 268 ASP C CA 1
ATOM 13440 C C . ASP C 1 288 ? 12.33365 57.05763 26.54694 1.000 31.92078 268 ASP C C 1
ATOM 13441 O O . ASP C 1 288 ? 12.37311 55.89343 26.95387 1.000 32.53003 268 ASP C O 1
ATOM 13450 N N . VAL C 1 289 ? 13.30142 57.60041 25.81414 1.000 32.98953 269 VAL C N 1
ATOM 13451 C CA . VAL C 1 289 ? 14.36989 56.81017 25.21929 1.000 33.30510 269 VAL C CA 1
ATOM 13452 C C . VAL C 1 289 ? 15.72718 57.37344 25.60795 1.000 33.47396 269 VAL C C 1
ATOM 13453 O O . VAL C 1 289 ? 15.92794 58.59227 25.63896 1.000 35.62405 269 VAL C O 1
ATOM 13466 N N . ARG C 1 290 ? 16.66097 56.46876 25.88541 1.000 33.28205 270 ARG C N 1
ATOM 13467 C CA . ARG C 1 290 ? 18.07958 56.76064 26.03327 1.000 32.98208 270 ARG C CA 1
ATOM 13468 C C . ARG C 1 290 ? 18.85659 55.62250 25.38759 1.000 32.54556 270 ARG C C 1
ATOM 13469 O O . ARG C 1 290 ? 18.40282 54.47516 25.37872 1.000 30.12889 270 ARG C O 1
ATOM 13490 N N . GLY C 1 291 ? 20.02888 55.93425 24.85039 1.000 30.78477 271 GLY C N 1
ATOM 13491 C CA . GLY C 1 291 ? 20.80870 54.87678 24.23603 1.000 31.62322 271 GLY C CA 1
ATOM 13492 C C . GLY C 1 291 ? 22.16340 55.34347 23.75462 1.000 31.68251 271 GLY C C 1
ATOM 13493 O O . GLY C 1 291 ? 22.50916 56.53216 23.83466 1.000 30.50554 271 GLY C O 1
ATOM 13497 N N . ARG C 1 292 ? 22.91760 54.37808 23.23244 1.000 31.03214 272 ARG C N 1
ATOM 13498 C CA . ARG C 1 292 ? 24.29522 54.58095 22.79865 1.000 29.98943 272 ARG C CA 1
ATOM 13499 C C . ARG C 1 292 ? 24.79405 53.27156 22.17149 1.000 30.98100 272 ARG C C 1
ATOM 13500 O O . ARG C 1 292 ? 24.28983 52.19378 22.50328 1.000 29.05736 272 ARG C O 1
ATOM 13521 N N . PRO C 1 293 ? 25.78154 53.35067 21.28512 1.000 31.16521 273 PRO C N 1
ATOM 13522 C CA . PRO C 1 293 ? 26.41989 52.13656 20.77473 1.000 32.79280 273 PRO C CA 1
ATOM 13523 C C . PRO C 1 293 ? 27.38596 51.55468 21.79740 1.000 32.52004 273 PRO C C 1
ATOM 13524 O O . PRO C 1 293 ? 27.90364 52.25031 22.67248 1.000 31.93537 273 PRO C O 1
ATOM 13535 N N . LEU C 1 294 ? 27.61232 50.25043 21.67692 1.000 31.54468 274 LEU C N 1
ATOM 13536 C CA . LEU C 1 294 ? 28.61840 49.55766 22.46638 1.000 33.01253 274 LEU C CA 1
ATOM 13537 C C . LEU C 1 294 ? 29.74535 49.07983 21.55722 1.000 33.81149 274 LEU C C 1
ATOM 13538 O O . LEU C 1 294 ? 29.54701 48.85696 20.35841 1.000 34.72513 274 LEU C O 1
ATOM 13554 N N . ALA C 1 295 ? 30.93522 48.92520 22.14224 1.000 34.20194 275 ALA C N 1
ATOM 13555 C CA . ALA C 1 295 ? 32.12343 48.51817 21.39653 1.000 34.68887 275 ALA C CA 1
ATOM 13556 C C . ALA C 1 295 ? 32.07987 46.99975 21.22369 1.000 35.13284 275 ALA C C 1
ATOM 13557 O O . ALA C 1 295 ? 32.82525 46.23073 21.83254 1.000 35.75460 275 ALA C O 1
ATOM 13564 N N . CYS C 1 296 ? 31.18592 46.56831 20.35082 1.000 35.48015 276 CYS C N 1
ATOM 13565 C CA . CYS C 1 296 ? 30.99495 45.14991 20.05917 1.000 37.09030 276 CYS C CA 1
ATOM 13566 C C . CYS C 1 296 ? 30.17200 45.05500 18.77357 1.000 36.81044 276 CYS C C 1
ATOM 13567 O O . CYS C 1 296 ? 29.81956 46.07069 18.15910 1.000 36.12197 276 CYS C O 1
ATOM 13575 N N . GLY C 1 297 ? 29.83331 43.82920 18.39958 1.000 38.10689 277 GLY C N 1
ATOM 13576 C CA . GLY C 1 297 ? 29.00909 43.55293 17.25374 1.000 35.94930 277 GLY C CA 1
ATOM 13577 C C . GLY C 1 297 ? 27.57493 43.28402 17.62913 1.000 33.62885 277 GLY C C 1
ATOM 13578 O O . GLY C 1 297 ? 27.08033 43.77046 18.64997 1.000 30.98637 277 GLY C O 1
ATOM 13582 N N . HIS C 1 298 ? 26.91880 42.45443 16.81683 1.000 30.89176 278 HIS C N 1
ATOM 13583 C CA . HIS C 1 298 ? 25.49617 42.20223 17.00299 1.000 31.35179 278 HIS C CA 1
ATOM 13584 C C . HIS C 1 298 ? 25.23745 41.49111 18.32964 1.000 32.64954 278 HIS C C 1
ATOM 13585 O O . HIS C 1 298 ? 24.32101 41.86256 19.07755 1.000 28.99060 278 HIS C O 1
ATOM 13600 N N . TYR C 1 299 ? 26.03395 40.45084 18.62941 1.000 31.85077 279 TYR C N 1
ATOM 13601 C CA . TYR C 1 299 ? 25.76161 39.53389 19.74019 1.000 31.92414 279 TYR C CA 1
ATOM 13602 C C . TYR C 1 299 ? 26.28478 40.09907 21.06103 1.000 32.08061 279 TYR C C 1
ATOM 13603 O O . TYR C 1 299 ? 27.24508 39.60515 21.65595 1.000 31.49007 279 TYR C O 1
ATOM 13621 N N . ILE C 1 300 ? 25.59058 41.14596 21.52924 1.000 30.79420 280 ILE C N 1
ATOM 13622 C CA . ILE C 1 300 ? 26.03948 41.90554 22.69672 1.000 30.58037 280 ILE C CA 1
ATOM 13623 C C . ILE C 1 300 ? 26.19056 40.99540 23.91491 1.000 31.72083 280 ILE C C 1
ATOM 13624 O O . ILE C 1 300 ? 27.22108 41.00603 24.59676 1.000 33.55480 280 ILE C O 1
ATOM 13640 N N . ALA C 1 301 ? 25.15576 40.20440 24.21947 1.000 29.57526 281 ALA C N 1
ATOM 13641 C CA . ALA C 1 301 ? 25.12488 39.48168 25.48729 1.000 31.81043 281 ALA C CA 1
ATOM 13642 C C . ALA C 1 301 ? 26.26750 38.48122 25.61155 1.000 34.23056 281 ALA C C 1
ATOM 13643 O O . ALA C 1 301 ? 26.60598 38.08191 26.73054 1.000 34.03589 281 ALA C O 1
ATOM 13650 N N . GLU C 1 302 ? 26.85058 38.04646 24.49993 1.000 32.98657 282 GLU C N 1
ATOM 13651 C CA . GLU C 1 302 ? 27.95633 37.09626 24.52046 1.000 34.03367 282 GLU C CA 1
ATOM 13652 C C . GLU C 1 302 ? 29.30340 37.71559 24.21170 1.000 35.36826 282 GLU C C 1
ATOM 13653 O O . GLU C 1 302 ? 30.30270 37.31209 24.79688 1.000 37.44891 282 GLU C O 1
ATOM 13665 N N . GLU C 1 303 ? 29.35900 38.70818 23.32756 1.000 34.19917 283 GLU C N 1
ATOM 13666 C CA . GLU C 1 303 ? 30.63535 39.34414 23.01708 1.000 36.12170 283 GLU C CA 1
ATOM 13667 C C . GLU C 1 303 ? 31.06238 40.31100 24.11477 1.000 35.18981 283 GLU C C 1
ATOM 13668 O O . GLU C 1 303 ? 32.24114 40.34177 24.48768 1.000 33.89438 283 GLU C O 1
ATOM 13680 N N . ALA C 1 304 ? 30.12166 41.09041 24.64640 1.000 35.01298 284 ALA C N 1
ATOM 13681 C CA . ALA C 1 304 ? 30.41053 42.12972 25.62914 1.000 33.82945 284 ALA C CA 1
ATOM 13682 C C . ALA C 1 304 ? 29.41909 42.01829 26.78043 1.000 34.74825 284 ALA C C 1
ATOM 13683 O O . ALA C 1 304 ? 28.56329 42.89313 26.97070 1.000 35.25276 284 ALA C O 1
ATOM 13690 N N . PRO C 1 305 ? 29.51887 40.95205 27.58245 1.000 34.74979 285 PRO C N 1
ATOM 13691 C CA . PRO C 1 305 ? 28.55925 40.79698 28.68528 1.000 33.86145 285 PRO C CA 1
ATOM 13692 C C . PRO C 1 305 ? 28.76293 41.83959 29.76971 1.000 34.76571 285 PRO C C 1
ATOM 13693 O O . PRO C 1 305 ? 27.78503 42.37939 30.30614 1.000 34.05835 285 PRO C O 1
ATOM 13704 N N . ASP C 1 306 ? 30.01772 42.18331 30.06815 1.000 34.54479 286 ASP C N 1
ATOM 13705 C CA . ASP C 1 306 ? 30.29293 43.12740 31.14612 1.000 34.20871 286 ASP C CA 1
ATOM 13706 C C . ASP C 1 306 ? 29.79810 44.52407 30.80292 1.000 35.68044 286 ASP C C 1
ATOM 13707 O O . ASP C 1 306 ? 29.20091 45.19589 31.65175 1.000 34.73712 286 ASP C O 1
ATOM 13716 N N . ALA C 1 307 ? 30.04858 44.98566 29.57133 1.000 34.88337 287 ALA C N 1
ATOM 13717 C CA . ALA C 1 307 ? 29.53290 46.28917 29.15655 1.000 33.67129 287 ALA C CA 1
ATOM 13718 C C . ALA C 1 307 ? 28.00629 46.29701 29.13335 1.000 34.95349 287 ALA C C 1
ATOM 13719 O O . ALA C 1 307 ? 27.37080 47.28331 29.53983 1.000 36.39736 287 ALA C O 1
ATOM 13726 N N . LEU C 1 308 ? 27.39694 45.21099 28.64595 1.000 34.60367 288 LEU C N 1
ATOM 13727 C CA . LEU C 1 308 ? 25.94186 45.11650 28.65750 1.000 32.80370 288 LEU C CA 1
ATOM 13728 C C . LEU C 1 308 ? 25.40162 45.32827 30.06406 1.000 35.72567 288 LEU C C 1
ATOM 13729 O O . LEU C 1 308 ? 24.48921 46.13751 30.28251 1.000 34.96499 288 LEU C O 1
ATOM 13745 N N . LEU C 1 309 ? 25.95773 44.60022 31.03739 1.000 35.41839 289 LEU C N 1
ATOM 13746 C CA . LEU C 1 309 ? 25.47763 44.74194 32.40833 1.000 35.37481 289 LEU C CA 1
ATOM 13747 C C . LEU C 1 309 ? 25.76192 46.14200 32.94650 1.000 37.97388 289 LEU C C 1
ATOM 13748 O O . LEU C 1 309 ? 24.88938 46.75200 33.56879 1.000 40.73993 289 LEU C O 1
ATOM 13764 N N . ASP C 1 310 ? 26.96209 46.68081 32.70201 1.000 36.65469 290 ASP C N 1
ATOM 13765 C CA . ASP C 1 310 ? 27.26043 48.03646 33.15266 1.000 37.22829 290 ASP C CA 1
ATOM 13766 C C . ASP C 1 310 ? 26.21033 49.02442 32.66400 1.000 39.23867 290 ASP C C 1
ATOM 13767 O O . ASP C 1 310 ? 25.78167 49.91462 33.41014 1.000 41.75915 290 ASP C O 1
ATOM 13776 N N . ALA C 1 311 ? 25.77993 48.88186 31.41157 1.000 39.43780 291 ALA C N 1
ATOM 13777 C CA . ALA C 1 311 ? 24.83770 49.84166 30.84857 1.000 39.53951 291 ALA C CA 1
ATOM 13778 C C . ALA C 1 311 ? 23.40776 49.60064 31.31345 1.000 40.60956 291 ALA C C 1
ATOM 13779 O O . ALA C 1 311 ? 22.64684 50.56070 31.47181 1.000 44.67596 291 ALA C O 1
ATOM 13786 N N . ALA C 1 312 ? 23.02560 48.34868 31.55422 1.000 40.38402 292 ALA C N 1
ATOM 13787 C CA . ALA C 1 312 ? 21.62144 48.02707 31.78299 1.000 42.31421 292 ALA C CA 1
ATOM 13788 C C . ALA C 1 312 ? 21.25202 47.90310 33.25529 1.000 41.67093 292 ALA C C 1
ATOM 13789 O O . ALA C 1 312 ? 20.09890 48.16344 33.61553 1.000 42.98891 292 ALA C O 1
ATOM 13796 N N . LEU C 1 313 ? 22.18190 47.48864 34.10838 1.000 39.20489 293 LEU C N 1
ATOM 13797 C CA . LEU C 1 313 ? 21.86527 47.30041 35.52030 1.000 41.15158 293 LEU C CA 1
ATOM 13798 C C . LEU C 1 313 ? 21.36928 48.58262 36.16636 1.000 41.33787 293 LEU C C 1
ATOM 13799 O O . LEU C 1 313 ? 20.33510 48.54083 36.85474 1.000 42.94697 293 LEU C O 1
ATOM 13815 N N . PRO C 1 314 ? 22.02166 49.73543 35.99024 1.000 41.15983 294 PRO C N 1
ATOM 13816 C CA . PRO C 1 314 ? 21.45118 50.97014 36.56326 1.000 40.82407 294 PRO C CA 1
ATOM 13817 C C . PRO C 1 314 ? 20.03363 51.22077 36.07667 1.000 44.14355 294 PRO C C 1
ATOM 13818 O O . PRO C 1 314 ? 19.13121 51.51295 36.87529 1.000 45.70215 294 PRO C O 1
ATOM 13829 N N . PHE C 1 315 ? 19.81914 51.09644 34.76597 1.000 43.01377 295 PHE C N 1
ATOM 13830 C CA . PHE C 1 315 ? 18.51356 51.36820 34.17360 1.000 41.31819 295 PHE C CA 1
ATOM 13831 C C . PHE C 1 315 ? 17.45266 50.41659 34.70858 1.000 43.72784 295 PHE C C 1
ATOM 13832 O O . PHE C 1 315 ? 16.35913 50.84455 35.09215 1.000 44.43441 295 PHE C O 1
ATOM 13849 N N . LEU C 1 316 ? 17.76037 49.11830 34.75291 1.000 42.95494 296 LEU C N 1
ATOM 13850 C CA . LEU C 1 316 ? 16.78014 48.13839 35.21013 1.000 44.63545 296 LEU C CA 1
ATOM 13851 C C . LEU C 1 316 ? 16.53434 48.20832 36.71347 1.000 48.85765 296 LEU C C 1
ATOM 13852 O O . LEU C 1 316 ? 15.46388 47.79148 37.17100 1.000 48.61555 296 LEU C O 1
ATOM 13868 N N . LEU C 1 317 ? 17.49028 48.72270 37.48861 1.000 48.86616 297 LEU C N 1
ATOM 13869 C CA . LEU C 1 317 ? 17.36743 48.76479 38.94175 1.000 48.82855 297 LEU C CA 1
ATOM 13870 C C . LEU C 1 317 ? 16.62582 49.99595 39.44690 1.000 53.70929 297 LEU C C 1
ATOM 13871 O O . LEU C 1 317 ? 16.21009 50.00892 40.60967 1.000 67.56971 297 LEU C O 1
ATOM 13887 N N . GLN C 1 318 ? 16.48238 51.03429 38.62925 1.000 57.56971 298 GLN C N 1
ATOM 13888 C CA . GLN C 1 318 ? 15.69334 52.20268 39.00484 1.000 59.84113 298 GLN C CA 1
ATOM 13889 C C . GLN C 1 318 ? 14.21444 51.86430 39.18999 1.000 62.73942 298 GLN C C 1
ATOM 13890 O O . GLN C 1 318 ? 13.67333 50.98540 38.51320 1.000 59.42802 298 GLN C O 1
ATOM 13904 N N . HIS D 1 20 ? 2.96721 27.88342 -27.07020 1.000 62.47165 0 HIS D N 1
ATOM 13905 C CA . HIS D 1 20 ? 3.90808 26.78686 -27.45818 1.000 65.84997 0 HIS D CA 1
ATOM 13906 C C . HIS D 1 20 ? 3.15412 25.47069 -27.61737 1.000 64.74695 0 HIS D C 1
ATOM 13907 O O . HIS D 1 20 ? 2.32369 25.10641 -26.78435 1.000 65.37287 0 HIS D O 1
ATOM 13921 N N . MET D 1 21 ? 3.45081 24.76171 -28.70150 1.000 62.86585 1 MET D N 1
ATOM 13922 C CA . MET D 1 21 ? 2.86819 23.45947 -28.98589 1.000 60.29920 1 MET D CA 1
ATOM 13923 C C . MET D 1 21 ? 3.98366 22.43512 -29.15619 1.000 54.55510 1 MET D C 1
ATOM 13924 O O . MET D 1 21 ? 5.08128 22.75496 -29.63338 1.000 51.26335 1 MET D O 1
ATOM 13938 N N . HIS D 1 22 ? 3.68714 21.19382 -28.76473 1.000 51.28549 2 HIS D N 1
ATOM 13939 C CA . HIS D 1 22 ? 4.68288 20.13445 -28.85695 1.000 46.37570 2 HIS D CA 1
ATOM 13940 C C . HIS D 1 22 ? 5.21481 19.95284 -30.27353 1.000 45.30445 2 HIS D C 1
ATOM 13941 O O . HIS D 1 22 ? 6.29319 19.37360 -30.44824 1.000 42.83235 2 HIS D O 1
ATOM 13955 N N . THR D 1 23 ? 4.48608 20.43200 -31.28042 1.000 46.39165 3 THR D N 1
ATOM 13956 C CA . THR D 1 23 ? 4.80472 20.13474 -32.66889 1.000 48.09321 3 THR D CA 1
ATOM 13957 C C . THR D 1 23 ? 5.73288 21.15098 -33.32181 1.000 48.40811 3 THR D C 1
ATOM 13958 O O . THR D 1 23 ? 6.28739 20.86075 -34.39043 1.000 47.57959 3 THR D O 1
ATOM 13969 N N . ASP D 1 24 ? 5.91697 22.32223 -32.72511 1.000 48.31131 4 ASP D N 1
ATOM 13970 C CA . ASP D 1 24 ? 6.82484 23.30809 -33.30336 1.000 48.84792 4 ASP D CA 1
ATOM 13971 C C . ASP D 1 24 ? 8.23483 22.72401 -33.39064 1.000 43.82402 4 ASP D C 1
ATOM 13972 O O . ASP D 1 24 ? 8.70913 22.11113 -32.42131 1.000 41.02408 4 ASP D O 1
ATOM 13981 N N . PRO D 1 25 ? 8.93261 22.88408 -34.51424 1.000 40.75519 5 PRO D N 1
ATOM 13982 C CA . PRO D 1 25 ? 10.27199 22.28792 -34.62970 1.000 39.27098 5 PRO D CA 1
ATOM 13983 C C . PRO D 1 25 ? 11.24960 22.90361 -33.63842 1.000 38.42591 5 PRO D C 1
ATOM 13984 O O . PRO D 1 25 ? 11.11097 24.06009 -33.23008 1.000 37.50747 5 PRO D O 1
ATOM 13995 N N . TRP D 1 26 ? 12.25802 22.11408 -33.26136 1.000 36.12395 6 TRP D N 1
ATOM 13996 C CA . TRP D 1 26 ? 13.24901 22.52166 -32.27097 1.000 34.68214 6 TRP D CA 1
ATOM 13997 C C . TRP D 1 26 ? 14.54250 22.91979 -32.97701 1.000 33.69115 6 TRP D C 1
ATOM 13998 O O . TRP D 1 26 ? 15.22493 22.06888 -33.55789 1.000 31.80146 6 TRP D O 1
ATOM 14019 N N . MET D 1 27 ? 14.88009 24.21257 -32.91658 1.000 30.61576 7 MET D N 1
ATOM 14020 C CA . MET D 1 27 ? 16.10591 24.74577 -33.49827 1.000 30.02447 7 MET D CA 1
ATOM 14021 C C . MET D 1 27 ? 16.29143 24.32628 -34.95637 1.000 30.59707 7 MET D C 1
ATOM 14022 O O . MET D 1 27 ? 17.36015 23.87722 -35.35107 1.000 32.53572 7 MET D O 1
ATOM 14036 N N . PRO D 1 28 ? 15.25564 24.47952 -35.78671 1.000 30.64855 8 PRO D N 1
ATOM 14037 C CA . PRO D 1 28 ? 15.38170 24.07398 -37.19360 1.000 30.73320 8 PRO D CA 1
ATOM 14038 C C . PRO D 1 28 ? 16.48676 24.85269 -37.88993 1.000 31.28609 8 PRO D C 1
ATOM 14039 O O . PRO D 1 28 ? 16.55403 26.08146 -37.80189 1.000 32.57071 8 PRO D O 1
ATOM 14050 N N . GLY D 1 29 ? 17.36423 24.12326 -38.58005 1.000 30.48853 9 GLY D N 1
ATOM 14051 C CA . GLY D 1 29 ? 18.44889 24.72368 -39.31611 1.000 30.26516 9 GLY D CA 1
ATOM 14052 C C . GLY D 1 29 ? 19.71410 24.94025 -38.51836 1.000 32.41527 9 GLY D C 1
ATOM 14053 O O . GLY D 1 29 ? 20.73396 25.33486 -39.09918 1.000 34.26466 9 GLY D O 1
ATOM 14057 N N . LEU D 1 30 ? 19.68740 24.70420 -37.21048 1.000 33.27980 10 LEU D N 1
ATOM 14058 C CA . LEU D 1 30 ? 20.83315 24.94795 -36.34855 1.000 32.93396 10 LEU D CA 1
ATOM 14059 C C . LEU D 1 30 ? 21.50374 23.63600 -35.96487 1.000 32.15535 10 LEU D C 1
ATOM 14060 O O . LEU D 1 30 ? 20.82921 22.62162 -35.76149 1.000 32.93613 10 LEU D O 1
ATOM 14076 N N . ARG D 1 31 ? 22.82699 23.67731 -35.84956 1.000 32.11027 11 ARG D N 1
ATOM 14077 C CA . ARG D 1 31 ? 23.64447 22.54542 -35.45300 1.000 33.38549 11 ARG D CA 1
ATOM 14078 C C . ARG D 1 31 ? 24.45988 22.94085 -34.22276 1.000 31.15857 11 ARG D C 1
ATOM 14079 O O . ARG D 1 31 ? 24.97205 24.06232 -34.14633 1.000 31.02647 11 ARG D O 1
ATOM 14100 N N . GLN D 1 32 ? 24.57984 22.02957 -33.25915 1.000 30.53328 12 GLN D N 1
ATOM 14101 C CA . GLN D 1 32 ? 25.32342 22.30449 -32.03272 1.000 30.73304 12 GLN D CA 1
ATOM 14102 C C . GLN D 1 32 ? 26.83311 22.18451 -32.24790 1.000 32.46584 12 GLN D C 1
ATOM 14103 O O . GLN D 1 32 ? 27.30404 21.32950 -33.00376 1.000 32.38958 12 GLN D O 1
ATOM 14117 N N . GLN D 1 33 ? 27.58801 23.07257 -31.59061 1.000 32.63489 13 GLN D N 1
ATOM 14118 C CA . GLN D 1 33 ? 29.03911 23.14982 -31.71823 1.000 34.81830 13 GLN D CA 1
ATOM 14119 C C . GLN D 1 33 ? 29.67436 23.48972 -30.37627 1.000 32.36080 13 GLN D C 1
ATOM 14120 O O . GLN D 1 33 ? 29.11567 24.26799 -29.60156 1.000 29.09830 13 GLN D O 1
ATOM 14134 N N . ARG D 1 34 ? 30.85384 22.92710 -30.11835 1.000 32.67134 14 ARG D N 1
ATOM 14135 C CA . ARG D 1 34 ? 31.66485 23.27319 -28.95584 1.000 32.18608 14 ARG D CA 1
ATOM 14136 C C . ARG D 1 34 ? 32.92550 23.97237 -29.45788 1.000 33.01295 14 ARG D C 1
ATOM 14137 O O . ARG D 1 34 ? 33.66228 23.41411 -30.27800 1.000 33.21154 14 ARG D O 1
ATOM 14158 N N . ILE D 1 35 ? 33.17912 25.17803 -28.95340 1.000 32.17356 15 ILE D N 1
ATOM 14159 C CA . ILE D 1 35 ? 34.29667 26.01014 -29.38045 1.000 30.69314 15 ILE D CA 1
ATOM 14160 C C . ILE D 1 35 ? 35.12076 26.38002 -28.15449 1.000 31.64180 15 ILE D C 1
ATOM 14161 O O . ILE D 1 35 ? 34.59461 26.97232 -27.20294 1.000 30.13360 15 ILE D O 1
ATOM 14177 N N . THR D 1 36 ? 36.40976 26.04056 -28.18034 1.000 30.40942 16 THR D N 1
ATOM 14178 C CA . THR D 1 36 ? 37.31040 26.42065 -27.09786 1.000 32.84129 16 THR D CA 1
ATOM 14179 C C . THR D 1 36 ? 37.57022 27.92171 -27.12555 1.000 32.16397 16 THR D C 1
ATOM 14180 O O . THR D 1 36 ? 38.08522 28.45140 -28.11836 1.000 31.10479 16 THR D O 1
ATOM 14191 N N . VAL D 1 37 ? 37.18917 28.60716 -26.04818 1.000 30.59564 17 VAL D N 1
ATOM 14192 C CA . VAL D 1 37 ? 37.42190 30.03879 -25.92430 1.000 31.03476 17 VAL D CA 1
ATOM 14193 C C . VAL D 1 37 ? 38.41026 30.36899 -24.81043 1.000 31.57590 17 VAL D C 1
ATOM 14194 O O . VAL D 1 37 ? 38.92271 31.49884 -24.78506 1.000 33.25379 17 VAL D O 1
ATOM 14207 N N . ASP D 1 38 ? 38.67748 29.44326 -23.88686 1.000 31.95230 18 ASP D N 1
ATOM 14208 C CA . ASP D 1 38 ? 39.66051 29.68846 -22.84447 1.000 33.80914 18 ASP D CA 1
ATOM 14209 C C . ASP D 1 38 ? 40.28406 28.35218 -22.48601 1.000 36.06937 18 ASP D C 1
ATOM 14210 O O . ASP D 1 38 ? 39.89702 27.29120 -22.98544 1.000 37.09958 18 ASP D O 1
ATOM 14219 N N . ASP D 1 39 ? 41.27673 28.41616 -21.63052 1.000 37.91287 19 ASP D N 1
ATOM 14220 C CA . ASP D 1 39 ? 41.97666 27.20574 -21.21474 1.000 42.71676 19 ASP D CA 1
ATOM 14221 C C . ASP D 1 39 ? 41.04888 26.23613 -20.49778 1.000 40.58969 19 ASP D C 1
ATOM 14222 O O . ASP D 1 39 ? 40.64668 26.48334 -19.35724 1.000 39.21692 19 ASP D O 1
ATOM 14231 N N . GLY D 1 40 ? 40.71597 25.13051 -21.16343 1.000 39.49604 20 GLY D N 1
ATOM 14232 C CA . GLY D 1 40 ? 39.78255 24.21039 -20.57602 1.000 35.08559 20 GLY D CA 1
ATOM 14233 C C . GLY D 1 40 ? 38.36727 24.72400 -20.54498 1.000 31.95763 20 GLY D C 1
ATOM 14234 O O . GLY D 1 40 ? 37.55875 24.19176 -19.77338 1.000 32.76754 20 GLY D O 1
ATOM 14238 N N . VAL D 1 41 ? 38.06244 25.78106 -21.29655 1.000 31.68043 21 VAL D N 1
ATOM 14239 C CA . VAL D 1 41 ? 36.73101 26.36097 -21.32038 1.000 31.03789 21 VAL D CA 1
ATOM 14240 C C . VAL D 1 41 ? 36.25100 26.37523 -22.76531 1.000 30.58020 21 VAL D C 1
ATOM 14241 O O . VAL D 1 41 ? 36.79094 27.11834 -23.59844 1.000 31.07939 21 VAL D O 1
ATOM 14254 N N . GLU D 1 42 ? 35.22592 25.57148 -23.04651 1.000 30.04566 22 GLU D N 1
ATOM 14255 C CA . GLU D 1 42 ? 34.53164 25.48917 -24.31869 1.000 29.21759 22 GLU D CA 1
ATOM 14256 C C . GLU D 1 42 ? 33.14166 26.09099 -24.16853 1.000 28.32180 22 GLU D C 1
ATOM 14257 O O . GLU D 1 42 ? 32.51118 25.98369 -23.11142 1.000 27.11682 22 GLU D O 1
ATOM 14269 N N . ILE D 1 43 ? 32.66504 26.72814 -25.22946 1.000 28.34729 23 ILE D N 1
ATOM 14270 C CA . ILE D 1 43 ? 31.32039 27.28127 -25.26344 1.000 28.01614 23 ILE D CA 1
ATOM 14271 C C . ILE D 1 43 ? 30.49215 26.41843 -26.21065 1.000 28.32373 23 ILE D C 1
ATOM 14272 O O . ILE D 1 43 ? 30.85392 26.24141 -27.38263 1.000 27.37532 23 ILE D O 1
ATOM 14288 N N . ASN D 1 44 ? 29.38412 25.88218 -25.70976 1.000 26.73189 24 ASN D N 1
ATOM 14289 C CA . ASN D 1 44 ? 28.43012 25.19788 -26.57007 1.000 28.23957 24 ASN D CA 1
ATOM 14290 C C . ASN D 1 44 ? 27.51095 26.22549 -27.21175 1.000 27.88128 24 ASN D C 1
ATOM 14291 O O . ASN D 1 44 ? 27.03902 27.14857 -26.54746 1.000 25.39421 24 ASN D O 1
ATOM 14302 N N . ALA D 1 45 ? 27.26500 26.07303 -28.51214 1.000 28.64109 25 ALA D N 1
ATOM 14303 C CA . ALA D 1 45 ? 26.42149 27.02739 -29.21401 1.000 27.04983 25 ALA D CA 1
ATOM 14304 C C . ALA D 1 45 ? 25.68183 26.34994 -30.35237 1.000 28.52431 25 ALA D C 1
ATOM 14305 O O . ALA D 1 45 ? 26.16189 25.37820 -30.93841 1.000 31.81673 25 ALA D O 1
ATOM 14312 N N . TRP D 1 46 ? 24.49843 26.88100 -30.64296 1.000 27.42729 26 TRP D N 1
ATOM 14313 C CA . TRP D 1 46 ? 23.70221 26.48431 -31.79656 1.000 28.06003 26 TRP D CA 1
ATOM 14314 C C . TRP D 1 46 ? 23.96252 27.49403 -32.91246 1.000 26.88665 26 TRP D C 1
ATOM 14315 O O . TRP D 1 46 ? 23.68576 28.68971 -32.75116 1.000 26.62464 26 TRP D O 1
ATOM 14336 N N . VAL D 1 47 ? 24.50605 27.02788 -34.03346 1.000 28.20864 27 VAL D N 1
ATOM 14337 C CA . VAL D 1 47 ? 24.89150 27.90802 -35.12995 1.000 27.68886 27 VAL D CA 1
ATOM 14338 C C . VAL D 1 47 ? 24.07077 27.57137 -36.36386 1.000 28.73908 27 VAL D C 1
ATOM 14339 O O . VAL D 1 47 ? 23.88339 26.39677 -36.69587 1.000 29.90305 27 VAL D O 1
ATOM 14352 N N . GLY D 1 48 ? 23.58768 28.60185 -37.04371 1.000 28.59177 28 GLY D N 1
ATOM 14353 C CA . GLY D 1 48 ? 22.85354 28.36145 -38.26900 1.000 30.13409 28 GLY D CA 1
ATOM 14354 C C . GLY D 1 48 ? 22.56650 29.64499 -39.01453 1.000 32.58445 28 GLY D C 1
ATOM 14355 O O . GLY D 1 48 ? 23.05456 30.71448 -38.65427 1.000 33.10583 28 GLY D O 1
ATOM 14359 N N . GLY D 1 49 ? 21.76603 29.52092 -40.07271 1.000 32.48793 29 GLY D N 1
ATOM 14360 C CA . GLY D 1 49 ? 21.25271 30.67630 -40.78181 1.000 31.80926 29 GLY D CA 1
ATOM 14361 C C . GLY D 1 49 ? 22.17556 31.22138 -41.85503 1.000 36.41080 29 GLY D C 1
ATOM 14362 O O . GLY D 1 49 ? 23.15062 30.59718 -42.29078 1.000 34.86742 29 GLY D O 1
ATOM 14366 N N . GLN D 1 50 ? 21.83796 32.43918 -42.28612 1.000 37.47834 30 GLN D N 1
ATOM 14367 C CA . GLN D 1 50 ? 22.53726 33.12900 -43.35772 1.000 38.13793 30 GLN D CA 1
ATOM 14368 C C . GLN D 1 50 ? 22.35625 34.62847 -43.18955 1.000 37.45437 30 GLN D C 1
ATOM 14369 O O . GLN D 1 50 ? 21.31282 35.09371 -42.72082 1.000 37.06042 30 GLN D O 1
ATOM 14383 N N . GLY D 1 51 ? 23.38731 35.37857 -43.57657 1.000 35.59271 31 GLY D N 1
ATOM 14384 C CA . GLY D 1 51 ? 23.36760 36.81496 -43.46922 1.000 35.27687 31 GLY D CA 1
ATOM 14385 C C . GLY D 1 51 ? 24.34736 37.30380 -42.42628 1.000 33.73865 31 GLY D C 1
ATOM 14386 O O . GLY D 1 51 ? 25.19768 36.55385 -41.94171 1.000 35.01116 31 GLY D O 1
ATOM 14390 N N . PRO D 1 52 ? 24.24615 38.57761 -42.05988 1.000 34.76966 32 PRO D N 1
ATOM 14391 C CA . PRO D 1 52 ? 25.15476 39.12302 -41.04009 1.000 35.42590 32 PRO D CA 1
ATOM 14392 C C . PRO D 1 52 ? 25.03849 38.33851 -39.74153 1.000 33.26234 32 PRO D C 1
ATOM 14393 O O . PRO D 1 52 ? 24.00847 37.72837 -39.44902 1.000 33.11419 32 PRO D O 1
ATOM 14404 N N . ALA D 1 53 ? 26.11724 38.34674 -38.96553 1.000 32.71744 33 ALA D N 1
ATOM 14405 C CA . ALA D 1 53 ? 26.18948 37.53160 -37.76020 1.000 30.48958 33 ALA D CA 1
ATOM 14406 C C . ALA D 1 53 ? 25.41500 38.15721 -36.60248 1.000 30.65862 33 ALA D C 1
ATOM 14407 O O . ALA D 1 53 ? 25.45223 39.37635 -36.38843 1.000 28.75470 33 ALA D O 1
ATOM 14414 N N . LEU D 1 54 ? 24.72407 37.30016 -35.84504 1.000 29.58005 34 LEU D N 1
ATOM 14415 C CA . LEU D 1 54 ? 23.92120 37.71394 -34.70299 1.000 26.55016 34 LEU D CA 1
ATOM 14416 C C . LEU D 1 54 ? 24.16472 36.75693 -33.54545 1.000 26.07574 34 LEU D C 1
ATOM 14417 O O . LEU D 1 54 ? 23.82573 35.57174 -33.63541 1.000 26.42924 34 LEU D O 1
ATOM 14433 N N . LEU D 1 55 ? 24.72970 37.27701 -32.45669 1.000 26.49909 35 LEU D N 1
ATOM 14434 C CA . LEU D 1 55 ? 24.98080 36.51847 -31.23611 1.000 24.63687 35 LEU D CA 1
ATOM 14435 C C . LEU D 1 55 ? 23.80409 36.65267 -30.27929 1.000 24.69041 35 LEU D C 1
ATOM 14436 O O . LEU D 1 55 ? 23.37394 37.76844 -29.97774 1.000 25.24308 35 LEU D O 1
ATOM 14452 N N . LEU D 1 56 ? 23.27434 35.51706 -29.82359 1.000 24.35017 36 LEU D N 1
ATOM 14453 C CA . LEU D 1 56 ? 22.17098 35.46449 -28.87053 1.000 23.44834 36 LEU D CA 1
ATOM 14454 C C . LEU D 1 56 ? 22.66080 34.91465 -27.53798 1.000 22.69572 36 LEU D C 1
ATOM 14455 O O . LEU D 1 56 ? 23.27920 33.84188 -27.48749 1.000 23.70041 36 LEU D O 1
ATOM 14471 N N . VAL D 1 57 ? 22.38046 35.65264 -26.46299 1.000 21.76813 37 VAL D N 1
ATOM 14472 C CA . VAL D 1 57 ? 22.94561 35.35356 -25.14758 1.000 21.21175 37 VAL D CA 1
ATOM 14473 C C . VAL D 1 57 ? 21.83289 35.37374 -24.10648 1.000 22.44932 37 VAL D C 1
ATOM 14474 O O . VAL D 1 57 ? 21.18165 36.40964 -23.89977 1.000 22.14628 37 VAL D O 1
ATOM 14487 N N . HIS D 1 58 ? 21.64663 34.23817 -23.43735 1.000 21.12753 38 HIS D N 1
ATOM 14488 C CA . HIS D 1 58 ? 20.62288 34.01667 -22.43376 1.000 21.38576 38 HIS D CA 1
ATOM 14489 C C . HIS D 1 58 ? 21.07876 34.49819 -21.05846 1.000 19.77093 38 HIS D C 1
ATOM 14490 O O . HIS D 1 58 ? 22.17201 35.04161 -20.88454 1.000 21.11371 38 HIS D O 1
ATOM 14504 N N . GLY D 1 59 ? 20.24229 34.23295 -20.05741 1.000 20.86325 39 GLY D N 1
ATOM 14505 C CA . GLY D 1 59 ? 20.60017 34.47689 -18.66768 1.000 19.88264 39 GLY D CA 1
ATOM 14506 C C . GLY D 1 59 ? 20.21195 33.34682 -17.73285 1.000 21.06848 39 GLY D C 1
ATOM 14507 O O . GLY D 1 59 ? 20.25561 32.16369 -18.11902 1.000 20.59990 39 GLY D O 1
ATOM 14511 N N . HIS D 1 60 ? 19.80759 33.68589 -16.50797 1.000 21.32928 40 HIS D N 1
ATOM 14512 C CA . HIS D 1 60 ? 19.61316 32.81844 -15.35673 1.000 22.12573 40 HIS D CA 1
ATOM 14513 C C . HIS D 1 60 ? 18.12923 32.56125 -15.11343 1.000 22.20169 40 HIS D C 1
ATOM 14514 O O . HIS D 1 60 ? 17.30873 33.47197 -15.25712 1.000 20.71444 40 HIS D O 1
ATOM 14528 N N . PRO D 1 61 ? 17.73143 31.33316 -14.74598 1.000 20.61910 41 PRO D N 1
ATOM 14529 C CA . PRO D 1 61 ? 18.55434 30.12031 -14.64693 1.000 22.47732 41 PRO D CA 1
ATOM 14530 C C . PRO D 1 61 ? 18.38548 29.26920 -15.90925 1.000 22.01785 41 PRO D C 1
ATOM 14531 O O . PRO D 1 61 ? 17.99675 28.10374 -15.81770 1.000 21.72826 41 PRO D O 1
ATOM 14542 N N . GLN D 1 62 ? 18.68951 29.85417 -17.07141 1.000 20.10572 42 GLN D N 1
ATOM 14543 C CA . GLN D 1 62 ? 18.29452 29.26335 -18.34221 1.000 21.25381 42 GLN D CA 1
ATOM 14544 C C . GLN D 1 62 ? 19.49179 28.98262 -19.24305 1.000 19.93955 42 GLN D C 1
ATOM 14545 O O . GLN D 1 62 ? 20.63027 28.92804 -18.76981 1.000 18.01551 42 GLN D O 1
ATOM 14559 N N . THR D 1 63 ? 19.23363 28.76939 -20.53226 1.000 19.38619 43 THR D N 1
ATOM 14560 C CA . THR D 1 63 ? 20.26773 28.40360 -21.48869 1.000 20.02648 43 THR D CA 1
ATOM 14561 C C . THR D 1 63 ? 19.92715 29.02123 -22.84500 1.000 21.71543 43 THR D C 1
ATOM 14562 O O . THR D 1 63 ? 18.94302 29.74900 -22.99207 1.000 21.76715 43 THR D O 1
ATOM 14573 N N . SER D 1 64 ? 20.74354 28.70926 -23.85559 1.000 21.90629 44 SER D N 1
ATOM 14574 C CA . SER D 1 64 ? 20.44724 29.16486 -25.21261 1.000 23.84312 44 SER D CA 1
ATOM 14575 C C . SER D 1 64 ? 19.06124 28.71758 -25.66699 1.000 24.02578 44 SER D C 1
ATOM 14576 O O . SER D 1 64 ? 18.46449 29.35151 -26.55267 1.000 24.49678 44 SER D O 1
ATOM 14584 N N . ALA D 1 65 ? 18.52885 27.64946 -25.06349 1.000 25.15514 45 ALA D N 1
ATOM 14585 C CA . ALA D 1 65 ? 17.19961 27.17147 -25.42154 1.000 26.30816 45 ALA D CA 1
ATOM 14586 C C . ALA D 1 65 ? 16.14813 28.27423 -25.36367 1.000 26.30124 45 ALA D C 1
ATOM 14587 O O . ALA D 1 65 ? 15.10253 28.15885 -26.01595 1.000 25.89468 45 ALA D O 1
ATOM 14594 N N . ILE D 1 66 ? 16.39738 29.34732 -24.60859 1.000 23.87858 46 ILE D N 1
ATOM 14595 C CA . ILE D 1 66 ? 15.38405 30.38926 -24.47965 1.000 24.82645 46 ILE D CA 1
ATOM 14596 C C . ILE D 1 66 ? 15.00730 30.95096 -25.84094 1.000 23.83025 46 ILE D C 1
ATOM 14597 O O . ILE D 1 66 ? 13.92412 31.51875 -25.99758 1.000 25.25303 46 ILE D O 1
ATOM 14613 N N . TRP D 1 67 ? 15.88605 30.82053 -26.83512 1.000 24.12768 47 TRP D N 1
ATOM 14614 C CA . TRP D 1 67 ? 15.67890 31.47034 -28.12116 1.000 24.68012 47 TRP D CA 1
ATOM 14615 C C . TRP D 1 67 ? 14.89754 30.63275 -29.12743 1.000 26.10643 47 TRP D C 1
ATOM 14616 O O . TRP D 1 67 ? 14.77397 31.04575 -30.28713 1.000 25.31019 47 TRP D O 1
ATOM 14637 N N . HIS D 1 68 ? 14.33998 29.49217 -28.71784 1.000 25.56526 48 HIS D N 1
ATOM 14638 C CA . HIS D 1 68 ? 13.74875 28.57988 -29.69332 1.000 27.68811 48 HIS D CA 1
ATOM 14639 C C . HIS D 1 68 ? 12.51391 29.15279 -30.38547 1.000 30.80937 48 HIS D C 1
ATOM 14640 O O . HIS D 1 68 ? 12.17610 28.68729 -31.48393 1.000 28.85173 48 HIS D O 1
ATOM 14654 N N . ARG D 1 69 ? 11.85004 30.15654 -29.80225 1.000 29.09084 49 ARG D N 1
ATOM 14655 C CA . ARG D 1 69 ? 10.67384 30.72228 -30.46289 1.000 29.36766 49 ARG D CA 1
ATOM 14656 C C . ARG D 1 69 ? 11.04011 31.74453 -31.53921 1.000 30.53547 49 ARG D C 1
ATOM 14657 O O . ARG D 1 69 ? 10.32028 31.87082 -32.54072 1.000 29.71624 49 ARG D O 1
ATOM 14678 N N . VAL D 1 70 ? 12.12767 32.49657 -31.34749 1.000 27.83949 50 VAL D N 1
ATOM 14679 C CA . VAL D 1 70 ? 12.49588 33.55005 -32.28719 1.000 27.39596 50 VAL D CA 1
ATOM 14680 C C . VAL D 1 70 ? 13.64239 33.15210 -33.20976 1.000 29.22024 50 VAL D C 1
ATOM 14681 O O . VAL D 1 70 ? 13.87560 33.83788 -34.21649 1.000 28.56818 50 VAL D O 1
ATOM 14694 N N . ALA D 1 71 ? 14.37147 32.08668 -32.89370 1.000 30.56571 51 ALA D N 1
ATOM 14695 C CA . ALA D 1 71 ? 15.56370 31.75957 -33.66743 1.000 30.48172 51 ALA D CA 1
ATOM 14696 C C . ALA D 1 71 ? 15.28083 31.41044 -35.12665 1.000 32.15066 51 ALA D C 1
ATOM 14697 O O . ALA D 1 71 ? 16.06793 31.82721 -35.99098 1.000 32.57544 51 ALA D O 1
ATOM 14704 N N . PRO D 1 72 ? 14.23687 30.65477 -35.47317 1.000 33.62869 52 PRO D N 1
ATOM 14705 C CA . PRO D 1 72 ? 13.99582 30.36895 -36.90002 1.000 34.06304 52 PRO D CA 1
ATOM 14706 C C . PRO D 1 72 ? 13.86555 31.64767 -37.73486 1.000 34.20932 52 PRO D C 1
ATOM 14707 O O . PRO D 1 72 ? 14.61366 31.88543 -38.70142 1.000 34.63821 52 PRO D O 1
ATOM 14718 N N . ARG D 1 73 ? 12.91198 32.49642 -37.33021 1.000 32.95192 53 ARG D N 1
ATOM 14719 C CA . ARG D 1 73 ? 12.67677 33.74249 -38.05759 1.000 34.15166 53 ARG D CA 1
ATOM 14720 C C . ARG D 1 73 ? 13.95115 34.57342 -38.17078 1.000 33.86560 53 ARG D C 1
ATOM 14721 O O . ARG D 1 73 ? 14.24959 35.12186 -39.24216 1.000 34.23020 53 ARG D O 1
ATOM 14742 N N . LEU D 1 74 ? 14.72010 34.67782 -37.08248 1.000 31.24477 54 LEU D N 1
ATOM 14743 C CA . LEU D 1 74 ? 15.96869 35.43088 -37.15916 1.000 32.38761 54 LEU D CA 1
ATOM 14744 C C . LEU D 1 74 ? 16.94324 34.77815 -38.12960 1.000 32.84521 54 LEU D C 1
ATOM 14745 O O . LEU D 1 74 ? 17.61038 35.46702 -38.91184 1.000 32.15471 54 LEU D O 1
ATOM 14761 N N . ALA D 1 75 ? 17.03198 33.44599 -38.10106 1.000 32.64330 55 ALA D N 1
ATOM 14762 C CA . ALA D 1 75 ? 17.93801 32.73808 -38.99095 1.000 33.05392 55 ALA D CA 1
ATOM 14763 C C . ALA D 1 75 ? 17.56330 32.94876 -40.44570 1.000 35.30199 55 ALA D C 1
ATOM 14764 O O . ALA D 1 75 ? 18.36736 32.63657 -41.32989 1.000 35.10966 55 ALA D O 1
ATOM 14771 N N . GLN D 1 76 ? 16.36637 33.47467 -40.71782 1.000 34.51054 56 GLN D N 1
ATOM 14772 C CA . GLN D 1 76 ? 16.02430 33.75021 -42.11189 1.000 35.68936 56 GLN D CA 1
ATOM 14773 C C . GLN D 1 76 ? 16.84537 34.90889 -42.67999 1.000 36.63612 56 GLN D C 1
ATOM 14774 O O . GLN D 1 76 ? 17.06595 34.96738 -43.89741 1.000 36.27426 56 GLN D O 1
ATOM 14788 N N . GLN D 1 77 ? 17.31344 35.83619 -41.82856 1.000 34.60259 57 GLN D N 1
ATOM 14789 C CA . GLN D 1 77 ? 18.08714 36.97530 -42.30603 1.000 35.03198 57 GLN D CA 1
ATOM 14790 C C . GLN D 1 77 ? 19.41793 37.16482 -41.58895 1.000 35.37186 57 GLN D C 1
ATOM 14791 O O . GLN D 1 77 ? 20.18532 38.05303 -41.97583 1.000 36.15314 57 GLN D O 1
ATOM 14805 N N . PHE D 1 78 ? 19.71667 36.36776 -40.56642 1.000 34.65190 58 PHE D N 1
ATOM 14806 C CA . PHE D 1 78 ? 20.98860 36.44944 -39.87161 1.000 32.81030 58 PHE D CA 1
ATOM 14807 C C . PHE D 1 78 ? 21.62393 35.07267 -39.75755 1.000 33.51404 58 PHE D C 1
ATOM 14808 O O . PHE D 1 78 ? 20.93790 34.04795 -39.74108 1.000 32.58841 58 PHE D O 1
ATOM 14825 N N . THR D 1 79 ? 22.95145 35.06373 -39.69842 1.000 33.66390 59 THR D N 1
ATOM 14826 C CA . THR D 1 79 ? 23.70695 33.89762 -39.24432 1.000 32.99122 59 THR D CA 1
ATOM 14827 C C . THR D 1 79 ? 23.69547 33.93608 -37.72005 1.000 31.13767 59 THR D C 1
ATOM 14828 O O . THR D 1 79 ? 24.41062 34.72796 -37.10195 1.000 30.67561 59 THR D O 1
ATOM 14839 N N . VAL D 1 80 ? 22.87905 33.09868 -37.11147 1.000 29.04922 60 VAL D N 1
ATOM 14840 C CA . VAL D 1 80 ? 22.64752 33.15259 -35.67402 1.000 28.98048 60 VAL D CA 1
ATOM 14841 C C . VAL D 1 80 ? 23.59914 32.21696 -34.94251 1.000 27.83876 60 VAL D C 1
ATOM 14842 O O . VAL D 1 80 ? 23.90460 31.10506 -35.40633 1.000 27.73865 60 VAL D O 1
ATOM 14855 N N . VAL D 1 81 ? 24.04549 32.68396 -33.77366 1.000 25.82568 61 VAL D N 1
ATOM 14856 C CA . VAL D 1 81 ? 24.92198 31.95338 -32.86427 1.000 26.30227 61 VAL D CA 1
ATOM 14857 C C . VAL D 1 81 ? 24.29326 32.06242 -31.48146 1.000 25.77052 61 VAL D C 1
ATOM 14858 O O . VAL D 1 81 ? 24.41670 33.09904 -30.82081 1.000 26.74745 61 VAL D O 1
ATOM 14871 N N . LEU D 1 82 ? 23.62650 31.00477 -31.03570 1.000 25.37829 62 LEU D N 1
ATOM 14872 C CA . LEU D 1 82 ? 22.96878 30.96909 -29.73141 1.000 25.52441 62 LEU D CA 1
ATOM 14873 C C . LEU D 1 82 ? 23.92757 30.31984 -28.74109 1.000 26.06208 62 LEU D C 1
ATOM 14874 O O . LEU D 1 82 ? 24.13224 29.09842 -28.78385 1.000 26.74525 62 LEU D O 1
ATOM 14890 N N . ALA D 1 83 ? 24.50978 31.12268 -27.84846 1.000 24.24360 63 ALA D N 1
ATOM 14891 C CA . ALA D 1 83 ? 25.60212 30.64825 -27.00608 1.000 22.28131 63 ALA D CA 1
ATOM 14892 C C . ALA D 1 83 ? 25.15240 30.34193 -25.58025 1.000 23.98396 63 ALA D C 1
ATOM 14893 O O . ALA D 1 83 ? 24.32546 31.05504 -25.00375 1.000 23.85906 63 ALA D O 1
ATOM 14900 N N . ASP D 1 84 ? 25.70281 29.26766 -25.02047 1.000 23.42272 64 ASP D N 1
ATOM 14901 C CA . ASP D 1 84 ? 25.57843 28.96973 -23.59981 1.000 24.05237 64 ASP D CA 1
ATOM 14902 C C . ASP D 1 84 ? 26.73552 29.63613 -22.85003 1.000 25.20179 64 ASP D C 1
ATOM 14903 O O . ASP D 1 84 ? 27.90394 29.30265 -23.08328 1.000 23.71297 64 ASP D O 1
ATOM 14912 N N . LEU D 1 85 ? 26.41074 30.56117 -21.94647 1.000 24.46809 65 LEU D N 1
ATOM 14913 C CA . LEU D 1 85 ? 27.41731 31.20734 -21.11624 1.000 24.04093 65 LEU D CA 1
ATOM 14914 C C . LEU D 1 85 ? 28.23418 30.16222 -20.35762 1.000 24.15330 65 LEU D C 1
ATOM 14915 O O . LEU D 1 85 ? 27.78346 29.03658 -20.12625 1.000 23.79866 65 LEU D O 1
ATOM 14931 N N . ARG D 1 86 ? 29.45865 30.53546 -19.96821 1.000 23.56060 66 ARG D N 1
ATOM 14932 C CA . ARG D 1 86 ? 30.23814 29.62854 -19.13692 1.000 23.52881 66 ARG D CA 1
ATOM 14933 C C . ARG D 1 86 ? 29.49594 29.41501 -17.81979 1.000 23.60682 66 ARG D C 1
ATOM 14934 O O . ARG D 1 86 ? 28.92658 30.34714 -17.24802 1.000 21.31429 66 ARG D O 1
ATOM 14955 N N . GLY D 1 87 ? 29.48387 28.17328 -17.34553 1.000 26.14311 67 GLY D N 1
ATOM 14956 C CA . GLY D 1 87 ? 28.69258 27.80501 -16.19289 1.000 24.03614 67 GLY D CA 1
ATOM 14957 C C . GLY D 1 87 ? 27.26873 27.41626 -16.49969 1.000 24.11841 67 GLY D C 1
ATOM 14958 O O . GLY D 1 87 ? 26.57130 26.92118 -15.59934 1.000 26.14331 67 GLY D O 1
ATOM 14962 N N . TYR D 1 88 ? 26.81392 27.61780 -17.73458 1.000 23.77204 68 TYR D N 1
ATOM 14963 C CA . TYR D 1 88 ? 25.42756 27.37901 -18.10751 1.000 24.78104 68 TYR D CA 1
ATOM 14964 C C . TYR D 1 88 ? 25.34205 26.42321 -19.28931 1.000 24.40321 68 TYR D C 1
ATOM 14965 O O . TYR D 1 88 ? 26.32316 26.18197 -20.00500 1.000 23.02017 68 TYR D O 1
ATOM 14983 N N . GLY D 1 89 ? 24.14096 25.88165 -19.48918 1.000 25.07302 69 GLY D N 1
ATOM 14984 C CA . GLY D 1 89 ? 23.90454 25.02198 -20.64317 1.000 22.98794 69 GLY D CA 1
ATOM 14985 C C . GLY D 1 89 ? 24.88596 23.87487 -20.68731 1.000 25.10242 69 GLY D C 1
ATOM 14986 O O . GLY D 1 89 ? 25.16365 23.22351 -19.67293 1.000 25.27454 69 GLY D O 1
ATOM 14990 N N . ASP D 1 90 ? 25.42622 23.62179 -21.88221 1.000 26.07884 70 ASP D N 1
ATOM 14991 C CA . ASP D 1 90 ? 26.41504 22.57218 -22.08589 1.000 27.78011 70 ASP D CA 1
ATOM 14992 C C . ASP D 1 90 ? 27.83496 23.11901 -22.19998 1.000 28.37945 70 ASP D C 1
ATOM 14993 O O . ASP D 1 90 ? 28.73079 22.40735 -22.67246 1.000 28.94800 70 ASP D O 1
ATOM 15002 N N . SER D 1 91 ? 28.06353 24.35953 -21.77890 1.000 23.85522 71 SER D N 1
ATOM 15003 C CA . SER D 1 91 ? 29.41225 24.90360 -21.79640 1.000 25.98601 71 SER D CA 1
ATOM 15004 C C . SER D 1 91 ? 30.18616 24.42235 -20.57280 1.000 24.53190 71 SER D C 1
ATOM 15005 O O . SER D 1 91 ? 29.63468 23.81889 -19.64926 1.000 24.64593 71 SER D O 1
ATOM 15013 N N . SER D 1 92 ? 31.48727 24.69160 -20.57496 1.000 23.63213 72 SER D N 1
ATOM 15014 C CA . SER D 1 92 ? 32.32392 24.31261 -19.44447 1.000 25.67177 72 SER D CA 1
ATOM 15015 C C . SER D 1 92 ? 31.90273 25.05482 -18.17996 1.000 24.77240 72 SER D C 1
ATOM 15016 O O . SER D 1 92 ? 31.26904 26.11210 -18.22216 1.000 26.44885 72 SER D O 1
ATOM 15024 N N . ARG D 1 93 ? 32.26488 24.47084 -17.03778 1.000 24.71277 73 ARG D N 1
ATOM 15025 C CA . ARG D 1 93 ? 32.01964 25.04069 -15.71536 1.000 25.61842 73 ARG D CA 1
ATOM 15026 C C . ARG D 1 93 ? 33.34873 25.17010 -14.97695 1.000 24.70942 73 ARG D C 1
ATOM 15027 O O . ARG D 1 93 ? 33.64864 24.39378 -14.05849 1.000 23.01931 73 ARG D O 1
ATOM 15048 N N . PRO D 1 94 ? 34.17324 26.14164 -15.36331 1.000 24.81861 74 PRO D N 1
ATOM 15049 C CA . PRO D 1 94 ? 35.47604 26.31157 -14.70661 1.000 24.40092 74 PRO D CA 1
ATOM 15050 C C . PRO D 1 94 ? 35.32552 26.58893 -13.21984 1.000 24.10945 74 PRO D C 1
ATOM 15051 O O . PRO D 1 94 ? 34.26351 26.98428 -12.73209 1.000 22.59899 74 PRO D O 1
ATOM 15062 N N . ALA D 1 95 ? 36.41858 26.36985 -12.49377 1.000 24.30442 75 ALA D N 1
ATOM 15063 C CA . ALA D 1 95 ? 36.43630 26.68213 -11.07158 1.000 25.85008 75 ALA D CA 1
ATOM 15064 C C . ALA D 1 95 ? 36.30386 28.18947 -10.85199 1.000 23.19951 75 ALA D C 1
ATOM 15065 O O . ALA D 1 95 ? 36.60543 29.00009 -11.72889 1.000 22.86070 75 ALA D O 1
ATOM 15072 N N . GLY D 1 96 ? 35.82652 28.55832 -9.66463 1.000 23.94669 76 GLY D N 1
ATOM 15073 C CA . GLY D 1 96 ? 35.78344 29.94547 -9.25228 1.000 23.87783 76 GLY D CA 1
ATOM 15074 C C . GLY D 1 96 ? 37.13074 30.42521 -8.74196 1.000 26.10280 76 GLY D C 1
ATOM 15075 O O . GLY D 1 96 ? 38.15331 29.74957 -8.85297 1.000 26.08310 76 GLY D O 1
ATOM 15079 N N . ASP D 1 97 ? 37.12453 31.62161 -8.16164 1.000 27.32033 77 ASP D N 1
ATOM 15080 C CA . ASP D 1 97 ? 38.34211 32.19209 -7.60018 1.000 26.43707 77 ASP D CA 1
ATOM 15081 C C . ASP D 1 97 ? 37.96198 33.33015 -6.66156 1.000 28.24323 77 ASP D C 1
ATOM 15082 O O . ASP D 1 97 ? 36.86600 33.89407 -6.76985 1.000 28.29805 77 ASP D O 1
ATOM 15091 N N . PRO D 1 98 ? 38.85030 33.69338 -5.73486 1.000 31.49404 78 PRO D N 1
ATOM 15092 C CA . PRO D 1 98 ? 38.47349 34.66241 -4.68674 1.000 31.40652 78 PRO D CA 1
ATOM 15093 C C . PRO D 1 98 ? 37.91835 35.97972 -5.18954 1.000 28.68641 78 PRO D C 1
ATOM 15094 O O . PRO D 1 98 ? 36.96625 36.50518 -4.60697 1.000 28.00441 78 PRO D O 1
ATOM 15105 N N . GLU D 1 99 ? 38.48304 36.52874 -6.25761 1.000 29.76755 79 GLU D N 1
ATOM 15106 C CA . GLU D 1 99 ? 38.02308 37.80371 -6.78481 1.000 29.82644 79 GLU D CA 1
ATOM 15107 C C . GLU D 1 99 ? 36.93426 37.63072 -7.83243 1.000 27.78267 79 GLU D C 1
ATOM 15108 O O . GLU D 1 99 ? 36.39548 38.63486 -8.31859 1.000 25.79293 79 GLU D O 1
ATOM 15120 N N . HIS D 1 100 ? 36.60609 36.38270 -8.18827 1.000 25.76206 80 HIS D N 1
ATOM 15121 C CA . HIS D 1 100 ? 35.50991 36.08468 -9.11145 1.000 24.15670 80 HIS D CA 1
ATOM 15122 C C . HIS D 1 100 ? 35.82993 36.58811 -10.51322 1.000 23.94439 80 HIS D C 1
ATOM 15123 O O . HIS D 1 100 ? 34.95061 37.03765 -11.24425 1.000 23.08914 80 HIS D O 1
ATOM 15137 N N . VAL D 1 101 ? 37.10621 36.48496 -10.89036 1.000 24.54674 81 VAL D N 1
ATOM 15138 C CA . VAL D 1 101 ? 37.52457 36.83727 -12.24224 1.000 22.82202 81 VAL D CA 1
ATOM 15139 C C . VAL D 1 101 ? 37.01814 35.81440 -13.25295 1.000 23.64200 81 VAL D C 1
ATOM 15140 O O . VAL D 1 101 ? 36.63152 36.17440 -14.37692 1.000 19.52508 81 VAL D O 1
ATOM 15153 N N . ASN D 1 102 ? 37.00691 34.52621 -12.87507 1.000 23.10949 82 ASN D N 1
ATOM 15154 C CA . ASN D 1 102 ? 36.68024 33.48752 -13.84699 1.000 23.70673 82 ASN D CA 1
ATOM 15155 C C . ASN D 1 102 ? 35.25732 33.63654 -14.36821 1.000 23.14941 82 ASN D C 1
ATOM 15156 O O . ASN D 1 102 ? 34.95887 33.21885 -15.49060 1.000 23.44068 82 ASN D O 1
ATOM 15167 N N . TYR D 1 103 ? 34.36731 34.23461 -13.57575 1.000 22.23916 83 TYR D N 1
ATOM 15168 C CA . TYR D 1 103 ? 32.99033 34.48203 -13.99123 1.000 21.92978 83 TYR D CA 1
ATOM 15169 C C . TYR D 1 103 ? 32.67098 35.96981 -14.04007 1.000 23.20803 83 TYR D C 1
ATOM 15170 O O . TYR D 1 103 ? 31.49377 36.35553 -13.99796 1.000 20.84088 83 TYR D O 1
ATOM 15188 N N . SER D 1 104 ? 33.69931 36.81032 -14.14817 1.000 21.49806 84 SER D N 1
ATOM 15189 C CA . SER D 1 104 ? 33.48411 38.23247 -14.36813 1.000 22.05730 84 SER D CA 1
ATOM 15190 C C . SER D 1 104 ? 32.82445 38.46069 -15.72321 1.000 22.57115 84 SER D C 1
ATOM 15191 O O . SER D 1 104 ? 32.96045 37.65375 -16.64813 1.000 22.94570 84 SER D O 1
ATOM 15199 N N . LYS D 1 105 ? 32.09782 39.58049 -15.84190 1.000 21.77214 85 LYS D N 1
ATOM 15200 C CA . LYS D 1 105 ? 31.48958 39.90599 -17.12724 1.000 22.14629 85 LYS D CA 1
ATOM 15201 C C . LYS D 1 105 ? 32.55684 40.15793 -18.19033 1.000 23.45760 85 LYS D C 1
ATOM 15202 O O . LYS D 1 105 ? 32.32303 39.91019 -19.37025 1.000 22.62272 85 LYS D O 1
ATOM 15221 N N . ARG D 1 106 ? 33.73007 40.65757 -17.79315 1.000 22.43554 86 ARG D N 1
ATOM 15222 C CA . ARG D 1 106 ? 34.82961 40.83043 -18.73843 1.000 24.42567 86 ARG D CA 1
ATOM 15223 C C . ARG D 1 106 ? 35.26683 39.49570 -19.32166 1.000 21.95512 86 ARG D C 1
ATOM 15224 O O . ARG D 1 106 ? 35.40096 39.35426 -20.54024 1.000 23.57407 86 ARG D O 1
ATOM 15245 N N . THR D 1 107 ? 35.47074 38.49662 -18.46027 1.000 20.05009 87 THR D N 1
ATOM 15246 C CA . THR D 1 107 ? 35.89913 37.17988 -18.92120 1.000 23.07424 87 THR D CA 1
ATOM 15247 C C . THR D 1 107 ? 34.83434 36.51729 -19.79319 1.000 22.42699 87 THR D C 1
ATOM 15248 O O . THR D 1 107 ? 35.14899 35.94534 -20.84127 1.000 23.48803 87 THR D O 1
ATOM 15259 N N . MET D 1 108 ? 33.56712 36.56504 -19.37005 1.000 21.69878 88 MET D N 1
ATOM 15260 C CA . MET D 1 108 ? 32.49558 35.94957 -20.16495 1.000 20.91388 88 MET D CA 1
ATOM 15261 C C . MET D 1 108 ? 32.30314 36.68317 -21.48633 1.000 23.32470 88 MET D C 1
ATOM 15262 O O . MET D 1 108 ? 32.00489 36.05496 -22.52109 1.000 21.47394 88 MET D O 1
ATOM 15276 N N . ALA D 1 109 ? 32.52408 38.00577 -21.48284 1.000 21.37639 89 ALA D N 1
ATOM 15277 C CA . ALA D 1 109 ? 32.46262 38.76874 -22.72172 1.000 22.36744 89 ALA D CA 1
ATOM 15278 C C . ALA D 1 109 ? 33.58220 38.36167 -23.67478 1.000 23.99625 89 ALA D C 1
ATOM 15279 O O . ALA D 1 109 ? 33.36534 38.25906 -24.88538 1.000 24.41731 89 ALA D O 1
ATOM 15286 N N . ARG D 1 110 ? 34.78949 38.14459 -23.14892 1.000 24.90776 90 ARG D N 1
ATOM 15287 C CA . ARG D 1 110 ? 35.87309 37.64148 -23.98588 1.000 25.72178 90 ARG D CA 1
ATOM 15288 C C . ARG D 1 110 ? 35.56670 36.23676 -24.49189 1.000 24.73990 90 ARG D C 1
ATOM 15289 O O . ARG D 1 110 ? 35.90332 35.90031 -25.63324 1.000 24.90603 90 ARG D O 1
ATOM 15310 N N . ASP D 1 111 ? 34.95199 35.40007 -23.65033 1.000 25.49837 91 ASP D N 1
ATOM 15311 C CA . ASP D 1 111 ? 34.45400 34.10888 -24.11696 1.000 24.33185 91 ASP D CA 1
ATOM 15312 C C . ASP D 1 111 ? 33.66837 34.28203 -25.40844 1.000 25.04972 91 ASP D C 1
ATOM 15313 O O . ASP D 1 111 ? 33.93473 33.61652 -26.41631 1.000 23.47713 91 ASP D O 1
ATOM 15322 N N . LEU D 1 112 ? 32.69441 35.19086 -25.39310 1.000 24.13976 92 LEU D N 1
ATOM 15323 C CA . LEU D 1 112 ? 31.81406 35.31949 -26.55492 1.000 23.34743 92 LEU D CA 1
ATOM 15324 C C . LEU D 1 112 ? 32.53002 35.96512 -27.73996 1.000 24.96852 92 LEU D C 1
ATOM 15325 O O . LEU D 1 112 ? 32.29516 35.58532 -28.89688 1.000 25.23645 92 LEU D O 1
ATOM 15341 N N . LEU D 1 113 ? 33.38866 36.95540 -27.48301 1.000 23.97723 93 LEU D N 1
ATOM 15342 C CA . LEU D 1 113 ? 34.18060 37.53462 -28.56833 1.000 25.45910 93 LEU D CA 1
ATOM 15343 C C . LEU D 1 113 ? 34.96782 36.44614 -29.29057 1.000 25.77243 93 LEU D C 1
ATOM 15344 O O . LEU D 1 113 ? 34.93954 36.34793 -30.52371 1.000 26.82412 93 LEU D O 1
ATOM 15360 N N . ARG D 1 114 ? 35.68384 35.61635 -28.53000 1.000 26.00955 94 ARG D N 1
ATOM 15361 C CA . ARG D 1 114 ? 36.46960 34.54950 -29.13714 1.000 28.63005 94 ARG D CA 1
ATOM 15362 C C . ARG D 1 114 ? 35.56811 33.52934 -29.82296 1.000 30.19093 94 ARG D C 1
ATOM 15363 O O . ARG D 1 114 ? 35.89163 33.03827 -30.90857 1.000 29.09056 94 ARG D O 1
ATOM 15384 N N . LEU D 1 115 ? 34.41944 33.21277 -29.22043 1.000 27.43892 95 LEU D N 1
ATOM 15385 C CA . LEU D 1 115 ? 33.47744 32.30910 -29.87228 1.000 26.10589 95 LEU D CA 1
ATOM 15386 C C . LEU D 1 115 ? 33.16037 32.79876 -31.27710 1.000 27.94442 95 LEU D C 1
ATOM 15387 O O . LEU D 1 115 ? 33.32696 32.06757 -32.25982 1.000 27.31081 95 LEU D O 1
ATOM 15403 N N . MET D 1 116 ? 32.71553 34.05176 -31.38912 1.000 27.03175 96 MET D N 1
ATOM 15404 C CA . MET D 1 116 ? 32.36056 34.58559 -32.70093 1.000 28.71763 96 MET D CA 1
ATOM 15405 C C . MET D 1 116 ? 33.57086 34.63345 -33.62970 1.000 30.24205 96 MET D C 1
ATOM 15406 O O . MET D 1 116 ? 33.44629 34.38172 -34.83312 1.000 31.16225 96 MET D O 1
ATOM 15420 N N . ALA D 1 117 ? 34.75275 34.95013 -33.09274 1.000 30.36136 97 ALA D N 1
ATOM 15421 C CA . ALA D 1 117 ? 35.94836 35.00179 -33.92978 1.000 31.78736 97 ALA D CA 1
ATOM 15422 C C . ALA D 1 117 ? 36.23392 33.64328 -34.56246 1.000 31.47147 97 ALA D C 1
ATOM 15423 O O . ALA D 1 117 ? 36.43327 33.53731 -35.77638 1.000 33.46694 97 ALA D O 1
ATOM 15430 N N . ARG D 1 118 ? 36.27096 32.59023 -33.74784 1.000 30.02393 98 ARG D N 1
ATOM 15431 C CA . ARG D 1 118 ? 36.57563 31.25412 -34.25094 1.000 31.40300 98 ARG D CA 1
ATOM 15432 C C . ARG D 1 118 ? 35.49919 30.73588 -35.19705 1.000 30.09919 98 ARG D C 1
ATOM 15433 O O . ARG D 1 118 ? 35.79223 29.86976 -36.02315 1.000 31.18323 98 ARG D O 1
ATOM 15454 N N . LEU D 1 119 ? 34.26590 31.23139 -35.09214 1.000 30.33246 99 LEU D N 1
ATOM 15455 C CA . LEU D 1 119 ? 33.23429 30.90450 -36.07059 1.000 29.65924 99 LEU D CA 1
ATOM 15456 C C . LEU D 1 119 ? 33.32474 31.77654 -37.31782 1.000 30.28939 99 LEU D C 1
ATOM 15457 O O . LEU D 1 119 ? 32.46896 31.65925 -38.20466 1.000 27.82954 99 LEU D O 1
ATOM 15473 N N . GLY D 1 120 ? 34.32428 32.65690 -37.39740 1.000 30.86844 100 GLY D N 1
ATOM 15474 C CA . GLY D 1 120 ? 34.54362 33.46338 -38.58057 1.000 30.56309 100 GLY D CA 1
ATOM 15475 C C . GLY D 1 120 ? 33.86816 34.81649 -38.58610 1.000 33.24322 100 GLY D C 1
ATOM 15476 O O . GLY D 1 120 ? 33.71307 35.41133 -39.66170 1.000 30.75777 100 GLY D O 1
ATOM 15480 N N . HIS D 1 121 ? 33.47981 35.33696 -37.42353 1.000 31.08671 101 HIS D N 1
ATOM 15481 C CA . HIS D 1 121 ? 32.73161 36.58963 -37.33266 1.000 32.89335 101 HIS D CA 1
ATOM 15482 C C . HIS D 1 121 ? 33.50801 37.57686 -36.46721 1.000 34.97377 101 HIS D C 1
ATOM 15483 O O . HIS D 1 121 ? 33.49651 37.48242 -35.23531 1.000 33.84492 101 HIS D O 1
ATOM 15497 N N . GLU D 1 122 ? 34.17956 38.52314 -37.12182 1.000 35.20984 102 GLU D N 1
ATOM 15498 C CA . GLU D 1 122 ? 34.87485 39.59890 -36.42914 1.000 38.80194 102 GLU D CA 1
ATOM 15499 C C . GLU D 1 122 ? 33.95215 40.76440 -36.09838 1.000 36.95819 102 GLU D C 1
ATOM 15500 O O . GLU D 1 122 ? 34.28470 41.57028 -35.22168 1.000 38.24690 102 GLU D O 1
ATOM 15512 N N . HIS D 1 123 ? 32.80936 40.86480 -36.77807 1.000 36.02962 103 HIS D N 1
ATOM 15513 C CA . HIS D 1 123 ? 31.78767 41.87036 -36.51913 1.000 35.95729 103 HIS D CA 1
ATOM 15514 C C . HIS D 1 123 ? 30.42784 41.19044 -36.43598 1.000 34.65818 103 HIS D C 1
ATOM 15515 O O . HIS D 1 123 ? 30.10831 40.32920 -37.25955 1.000 33.57861 103 HIS D O 1
ATOM 15529 N N . PHE D 1 124 ? 29.62990 41.57243 -35.43788 1.000 33.61543 104 PHE D N 1
ATOM 15530 C CA . PHE D 1 124 ? 28.34417 40.92214 -35.21717 1.000 30.54470 104 PHE D CA 1
ATOM 15531 C C . PHE D 1 124 ? 27.42187 41.83366 -34.42192 1.000 31.62978 104 PHE D C 1
ATOM 15532 O O . PHE D 1 124 ? 27.86930 42.75386 -33.73396 1.000 29.03197 104 PHE D O 1
ATOM 15549 N N . SER D 1 125 ? 26.12037 41.56881 -34.54225 1.000 30.09784 105 SER D N 1
ATOM 15550 C CA . SER D 1 125 ? 25.11601 42.17854 -33.68079 1.000 29.10524 105 SER D CA 1
ATOM 15551 C C . SER D 1 125 ? 24.83985 41.25640 -32.49115 1.000 25.96156 105 SER D C 1
ATOM 15552 O O . SER D 1 125 ? 25.21236 40.08307 -32.48928 1.000 25.89947 105 SER D O 1
ATOM 15560 N N . VAL D 1 126 ? 24.18851 41.79719 -31.46750 1.000 24.74197 106 VAL D N 1
ATOM 15561 C CA . VAL D 1 126 ? 23.93420 41.03042 -30.25268 1.000 24.39744 106 VAL D CA 1
ATOM 15562 C C . VAL D 1 126 ? 22.50184 41.24023 -29.76880 1.000 25.64583 106 VAL D C 1
ATOM 15563 O O . VAL D 1 126 ? 22.02532 42.37697 -29.66812 1.000 23.02240 106 VAL D O 1
ATOM 15576 N N . LEU D 1 127 ? 21.81895 40.13094 -29.46801 1.000 25.77528 107 LEU D N 1
ATOM 15577 C CA . LEU D 1 127 ? 20.52978 40.11840 -28.78264 1.000 22.94745 107 LEU D CA 1
ATOM 15578 C C . LEU D 1 127 ? 20.70152 39.29622 -27.51408 1.000 23.25378 107 LEU D C 1
ATOM 15579 O O . LEU D 1 127 ? 21.07700 38.11508 -27.57386 1.000 23.64523 107 LEU D O 1
ATOM 15595 N N . ALA D 1 128 ? 20.46044 39.91931 -26.36620 1.000 21.69556 108 ALA D N 1
ATOM 15596 C CA . ALA D 1 128 ? 20.80723 39.29520 -25.09667 1.000 22.73477 108 ALA D CA 1
ATOM 15597 C C . ALA D 1 128 ? 19.76149 39.61935 -24.04197 1.000 20.42620 108 ALA D C 1
ATOM 15598 O O . ALA D 1 128 ? 19.03535 40.60841 -24.13776 1.000 19.60538 108 ALA D O 1
ATOM 15605 N N . HIS D 1 129 ? 19.71517 38.75696 -23.02782 1.000 20.10742 109 HIS D N 1
ATOM 15606 C CA . HIS D 1 129 ? 18.70663 38.79607 -21.97923 1.000 22.10466 109 HIS D CA 1
ATOM 15607 C C . HIS D 1 129 ? 19.34451 38.46807 -20.64311 1.000 20.63259 109 HIS D C 1
ATOM 15608 O O . HIS D 1 129 ? 20.19774 37.57874 -20.56239 1.000 18.60415 109 HIS D O 1
ATOM 15622 N N . ASP D 1 130 ? 18.92318 39.18624 -19.59879 1.000 20.21991 110 ASP D N 1
ATOM 15623 C CA . ASP D 1 130 ? 19.25281 38.81207 -18.20767 1.000 19.73257 110 ASP D CA 1
ATOM 15624 C C . ASP D 1 130 ? 20.77640 38.77216 -18.08432 1.000 22.18480 110 ASP D C 1
ATOM 15625 O O . ASP D 1 130 ? 21.42648 39.74250 -18.50936 1.000 18.90413 110 ASP D O 1
ATOM 15634 N N . ARG D 1 131 ? 21.37227 37.72496 -17.50114 1.000 21.29779 111 ARG D N 1
ATOM 15635 C CA . ARG D 1 131 ? 22.82871 37.68439 -17.37985 1.000 21.19966 111 ARG D CA 1
ATOM 15636 C C . ARG D 1 131 ? 23.49780 37.95401 -18.72503 1.000 21.95803 111 ARG D C 1
ATOM 15637 O O . ARG D 1 131 ? 24.49490 38.68722 -18.81051 1.000 20.42261 111 ARG D O 1
ATOM 15658 N N . GLY D 1 132 ? 22.98093 37.33035 -19.78173 1.000 20.09295 112 GLY D N 1
ATOM 15659 C CA . GLY D 1 132 ? 23.54394 37.52739 -21.09864 1.000 19.94789 112 GLY D CA 1
ATOM 15660 C C . GLY D 1 132 ? 23.61608 38.98370 -21.50010 1.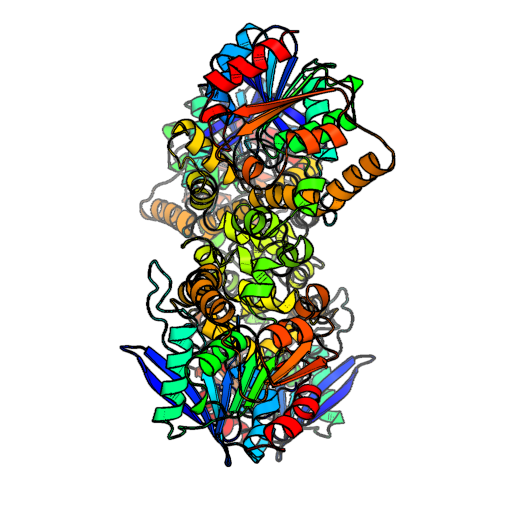000 22.20830 112 GLY D C 1
ATOM 15661 O O . GLY D 1 132 ? 24.59806 39.41272 -22.10962 1.000 20.50647 112 GLY D O 1
ATOM 15665 N N . ALA D 1 133 ? 22.55704 39.75321 -21.20660 1.000 17.67654 113 ALA D N 1
ATOM 15666 C CA . ALA D 1 133 ? 22.56110 41.17084 -21.53453 1.000 20.72306 113 ALA D CA 1
ATOM 15667 C C . ALA D 1 133 ? 23.68293 41.90866 -20.80797 1.000 19.54894 113 ALA D C 1
ATOM 15668 O O . ALA D 1 133 ? 24.30529 42.81292 -21.36815 1.000 21.62038 113 ALA D O 1
ATOM 15675 N N . ARG D 1 134 ? 23.90829 41.58621 -19.53307 1.000 18.81173 114 ARG D N 1
ATOM 15676 C CA . ARG D 1 134 ? 25.00381 42.19971 -18.78018 1.000 20.62122 114 ARG D CA 1
ATOM 15677 C C . ARG D 1 134 ? 26.35417 41.85594 -19.39999 1.000 21.23821 114 ARG D C 1
ATOM 15678 O O . ARG D 1 134 ? 27.22399 42.73453 -19.56579 1.000 22.47162 114 ARG D O 1
ATOM 15699 N N . VAL D 1 135 ? 26.54940 40.58383 -19.74338 1.000 17.76897 115 VAL D N 1
ATOM 15700 C CA . VAL D 1 135 ? 27.75236 40.20043 -20.47262 1.000 21.82744 115 VAL D CA 1
ATOM 15701 C C . VAL D 1 135 ? 27.89145 41.04677 -21.73354 1.000 21.63415 115 VAL D C 1
ATOM 15702 O O . VAL D 1 135 ? 28.98659 41.51152 -22.06510 1.000 20.74722 115 VAL D O 1
ATOM 15715 N N . ALA D 1 136 ? 26.78637 41.21548 -22.47352 1.000 19.10118 116 ALA D N 1
ATOM 15716 C CA . ALA D 1 136 ? 26.81289 41.96050 -23.72467 1.000 19.88345 116 ALA D CA 1
ATOM 15717 C C . ALA D 1 136 ? 27.21401 43.41123 -23.50996 1.000 22.32688 116 ALA D C 1
ATOM 15718 O O . ALA D 1 136 ? 27.94694 43.98386 -24.32466 1.000 22.58631 116 ALA D O 1
ATOM 15725 N N . HIS D 1 137 ? 26.66926 44.04326 -22.47175 1.000 20.41739 117 HIS D N 1
ATOM 15726 C CA . HIS D 1 137 ? 27.08123 45.39725 -22.12023 1.000 23.00889 117 HIS D CA 1
ATOM 15727 C C . HIS D 1 137 ? 28.59470 45.47031 -21.98965 1.000 22.99695 117 HIS D C 1
ATOM 15728 O O . HIS D 1 137 ? 29.25628 46.30417 -22.62601 1.000 23.04823 117 HIS D O 1
ATOM 15742 N N . ARG D 1 138 ? 29.15976 44.58863 -21.16614 1.000 21.64389 118 ARG D N 1
ATOM 15743 C CA . ARG D 1 138 ? 30.60520 44.59748 -20.97841 1.000 22.41154 118 ARG D CA 1
ATOM 15744 C C . ARG D 1 138 ? 31.34273 44.30358 -22.28344 1.000 23.94167 118 ARG D C 1
ATOM 15745 O O . ARG D 1 138 ? 32.35373 44.94668 -22.58849 1.000 23.98835 118 ARG D O 1
ATOM 15766 N N . LEU D 1 139 ? 30.86306 43.32825 -23.05896 1.000 23.82038 119 LEU D N 1
ATOM 15767 C CA . LEU D 1 139 ? 31.47091 43.00855 -24.35209 1.000 22.26966 119 LEU D CA 1
ATOM 15768 C C . LEU D 1 139 ? 31.54579 44.23913 -25.25253 1.000 22.80142 119 LEU D C 1
ATOM 15769 O O . LEU D 1 139 ? 32.58627 44.51651 -25.86467 1.000 23.03088 119 LEU D O 1
ATOM 15785 N N . ALA D 1 140 ? 30.43052 44.96856 -25.37073 1.000 22.69540 120 ALA D N 1
ATOM 15786 C CA . ALA D 1 140 ? 30.37368 46.13377 -26.23601 1.000 22.84909 120 ALA D CA 1
ATOM 15787 C C . ALA D 1 140 ? 31.22876 47.27500 -25.71100 1.000 25.06615 120 ALA D C 1
ATOM 15788 O O . ALA D 1 140 ? 31.65073 48.12713 -26.50294 1.000 23.25002 120 ALA D O 1
ATOM 15795 N N . M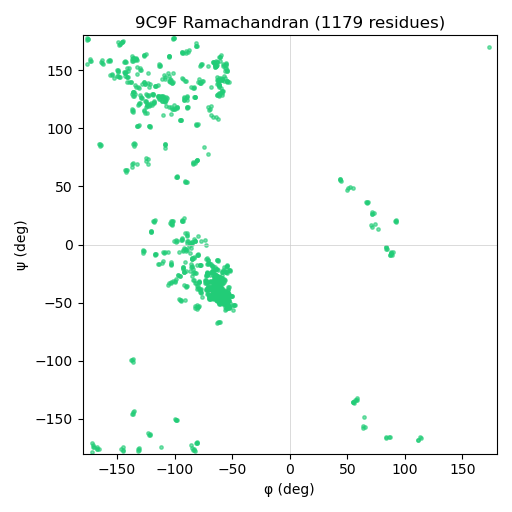ET D 1 141 ? 31.50306 47.30482 -24.40389 1.000 25.26985 121 MET D N 1
ATOM 15796 C CA . MET D 1 141 ? 32.42273 48.32195 -23.89630 1.000 23.84696 121 MET D CA 1
ATOM 15797 C C . MET D 1 141 ? 33.87700 47.92694 -24.15675 1.000 26.65271 121 MET D C 1
ATOM 15798 O O . MET D 1 141 ? 34.72433 48.79131 -24.41229 1.000 24.80153 121 MET D O 1
ATOM 15812 N N . ASP D 1 142 ? 34.18630 46.62183 -24.07268 1.000 23.02294 122 ASP D N 1
ATOM 15813 C CA . ASP D 1 142 ? 35.56796 46.15951 -24.18739 1.000 24.69249 122 ASP D CA 1
ATOM 15814 C C . ASP D 1 142 ? 36.01338 45.99326 -25.63804 1.000 26.31482 122 ASP D C 1
ATOM 15815 O O . ASP D 1 142 ? 37.21274 46.04839 -25.92609 1.000 27.52326 122 ASP D O 1
ATOM 15824 N N . TYR D 1 143 ? 35.07326 45.77286 -26.55810 1.000 25.36529 123 TYR D N 1
ATOM 15825 C CA . TYR D 1 143 ? 35.38993 45.48986 -27.95972 1.000 25.87086 123 TYR D CA 1
ATOM 15826 C C . TYR D 1 143 ? 34.36237 46.17517 -28.84204 1.000 26.22255 123 TYR D C 1
ATOM 15827 O O . TYR D 1 143 ? 33.61419 45.52326 -29.57807 1.000 25.75683 123 TYR D O 1
ATOM 15845 N N . PRO D 1 144 ? 34.30439 47.51186 -28.79087 1.000 27.30698 124 PRO D N 1
ATOM 15846 C CA . PRO D 1 144 ? 33.24104 48.22527 -29.52363 1.000 26.37427 124 PRO D CA 1
ATOM 15847 C C . PRO D 1 144 ? 33.30523 48.03474 -31.03354 1.000 27.01646 124 PRO D C 1
ATOM 15848 O O . PRO D 1 144 ? 32.26587 48.08780 -31.70691 1.000 26.68618 124 PRO D O 1
ATOM 15859 N N . ALA D 1 145 ? 34.49495 47.81034 -31.59279 1.000 27.37647 125 ALA D N 1
ATOM 15860 C CA . ALA D 1 145 ? 34.60274 47.64284 -33.04177 1.000 28.39891 125 ALA D CA 1
ATOM 15861 C C . ALA D 1 145 ? 34.00530 46.32119 -33.51721 1.000 27.95996 125 ALA D C 1
ATOM 15862 O O . ALA D 1 145 ? 33.74574 46.16397 -34.71685 1.000 29.62413 125 ALA D O 1
ATOM 15869 N N . SER D 1 146 ? 33.77854 45.37723 -32.60721 1.000 27.61440 126 SER D N 1
ATOM 15870 C CA . SER D 1 146 ? 33.22452 44.07887 -32.96699 1.000 30.37138 126 SER D CA 1
ATOM 15871 C C . SER D 1 146 ? 31.70418 44.04199 -32.91089 1.000 29.33750 126 SER D C 1
ATOM 15872 O O . SER D 1 146 ? 31.09786 43.18376 -33.55993 1.000 31.15186 126 SER D O 1
ATOM 15880 N N . VAL D 1 147 ? 31.07887 44.93373 -32.14515 1.000 27.51666 127 VAL D N 1
ATOM 15881 C CA . VAL D 1 147 ? 29.63617 44.93108 -31.93610 1.000 27.20806 127 VAL D CA 1
ATOM 15882 C C . VAL D 1 147 ? 29.02170 46.02089 -32.80290 1.000 29.31525 127 VAL D C 1
ATOM 15883 O O . VAL D 1 147 ? 29.30108 47.20883 -32.60856 1.000 30.72723 127 VAL D O 1
ATOM 15896 N N . GLN D 1 148 ? 28.17707 45.61930 -33.75521 1.000 29.24769 128 GLN D N 1
ATOM 15897 C CA . GLN D 1 148 ? 27.54829 46.57601 -34.65910 1.000 31.32876 128 GLN D CA 1
ATOM 15898 C C . GLN D 1 148 ? 26.34578 47.25876 -34.01959 1.000 29.03884 128 GLN D C 1
ATOM 15899 O O . GLN D 1 148 ? 26.27506 48.49089 -33.97108 1.000 30.27154 128 GLN D O 1
ATOM 15913 N N . ARG D 1 149 ? 25.37995 46.47676 -33.54744 1.000 30.52376 129 ARG D N 1
ATOM 15914 C CA . ARG D 1 149 ? 24.23295 47.00951 -32.82785 1.000 29.07257 129 ARG D CA 1
ATOM 15915 C C . ARG D 1 149 ? 24.00796 46.09762 -31.62399 1.000 28.06975 129 ARG D C 1
ATOM 15916 O O . ARG D 1 149 ? 24.47380 44.95301 -31.59045 1.000 26.72016 129 ARG D O 1
ATOM 15937 N N . LEU D 1 150 ? 23.28708 46.59718 -30.63107 1.000 26.58527 130 LEU D N 1
ATOM 15938 C CA . LEU D 1 150 ? 23.10642 45.87722 -29.37467 1.000 25.87295 130 LEU D CA 1
ATOM 15939 C C . LEU D 1 150 ? 21.64386 45.93308 -28.97255 1.000 26.55120 130 LEU D C 1
ATOM 15940 O O . LEU D 1 150 ? 21.04250 47.01118 -28.98478 1.000 25.15781 130 LEU D O 1
ATOM 15956 N N . VAL D 1 151 ? 21.06506 44.77202 -28.65059 1.000 24.98305 131 VAL D N 1
ATOM 15957 C CA . VAL D 1 151 ? 19.70926 44.69577 -28.11160 1.000 21.60750 131 VAL D CA 1
ATOM 15958 C C . VAL D 1 151 ? 19.75913 43.96618 -26.77591 1.000 23.70666 131 VAL D C 1
ATOM 15959 O O . VAL D 1 151 ? 20.19687 42.80913 -26.70817 1.000 23.16306 131 VAL D O 1
ATOM 15972 N N . LEU D 1 152 ? 19.31324 44.63886 -25.71587 1.000 22.21166 132 LEU D N 1
ATOM 15973 C CA . LEU D 1 152 ? 19.36714 44.10676 -24.36032 1.000 20.97034 132 LEU D CA 1
ATOM 15974 C C . LEU D 1 152 ? 17.94823 44.02259 -23.80733 1.000 22.81445 132 LEU D C 1
ATOM 15975 O O . LEU D 1 152 ? 17.19964 45.01156 -23.84634 1.000 19.96718 132 LEU D O 1
ATOM 15991 N N . LEU D 1 153 ? 17.58892 42.85118 -23.27869 1.000 21.27531 133 LEU D N 1
ATOM 15992 C CA . LEU D 1 153 ? 16.22031 42.54957 -22.88128 1.000 21.64878 133 LEU D CA 1
ATOM 15993 C C . LEU D 1 153 ? 16.08147 42.54084 -21.36485 1.000 21.87685 133 LEU D C 1
ATOM 15994 O O . LEU D 1 153 ? 16.82691 41.84592 -20.67019 1.000 21.24658 133 LEU D O 1
ATOM 16010 N N . ASP D 1 154 ? 15.13019 43.31806 -20.87160 1.000 22.55778 134 ASP D N 1
ATOM 16011 C CA . ASP D 1 154 ? 14.74519 43.37968 -19.46515 1.000 23.36883 134 ASP D CA 1
ATOM 16012 C C . ASP D 1 154 ? 15.94659 43.41885 -18.52147 1.000 22.60391 134 ASP D C 1
ATOM 16013 O O . ASP D 1 154 ? 16.08562 42.61273 -17.60138 1.000 22.14699 134 ASP D O 1
ATOM 16022 N N . ILE D 1 155 ? 16.80368 44.41092 -18.73751 1.000 23.49393 135 ILE D N 1
ATOM 16023 C CA . ILE D 1 155 ? 17.81294 44.74899 -17.74373 1.000 21.43612 135 ILE D CA 1
ATOM 16024 C C . ILE D 1 155 ? 17.99502 46.26021 -17.71813 1.000 20.49763 135 ILE D C 1
ATOM 16025 O O . ILE D 1 155 ? 17.83661 46.94439 -18.73260 1.000 20.96473 135 ILE D O 1
ATOM 16041 N N . ALA D 1 156 ? 18.32078 46.77191 -16.55723 1.000 22.29174 136 ALA D N 1
ATOM 16042 C CA . ALA D 1 156 ? 19.03385 48.03176 -16.41476 1.000 21.17723 136 ALA D CA 1
ATOM 16043 C C . ALA D 1 156 ? 20.47790 47.73760 -16.03255 1.000 20.03127 136 ALA D C 1
ATOM 16044 O O . ALA D 1 156 ? 20.80178 46.62653 -15.59547 1.000 19.37218 136 ALA D O 1
ATOM 16051 N N . PRO D 1 157 ? 21.38319 48.69664 -16.21609 1.000 21.14989 137 PRO D N 1
ATOM 16052 C CA . PRO D 1 157 ? 22.79567 48.44392 -15.89347 1.000 18.41872 137 PRO D CA 1
ATOM 16053 C C . PRO D 1 157 ? 22.97300 47.95839 -14.45708 1.000 20.50284 137 PRO D C 1
ATOM 16054 O O . PRO D 1 157 ? 22.29900 48.41961 -13.53562 1.000 21.55413 137 PRO D O 1
ATOM 16065 N N . THR D 1 158 ? 23.88351 46.99513 -14.27865 1.000 20.72714 138 THR D N 1
ATOM 16066 C CA . THR D 1 158 ? 24.04164 46.36135 -12.97036 1.000 19.54169 138 THR D CA 1
ATOM 16067 C C . THR D 1 158 ? 24.38561 47.38139 -11.89120 1.000 20.93789 138 THR D C 1
ATOM 16068 O O . THR D 1 158 ? 23.85753 47.31823 -10.77016 1.000 21.23672 138 THR D O 1
ATOM 16079 N N . LEU D 1 159 ? 25.27745 48.32619 -12.20922 1.000 20.02796 139 LEU D N 1
ATOM 16080 C CA . LEU D 1 159 ? 25.73836 49.28454 -11.20807 1.000 21.51990 139 LEU D CA 1
ATOM 16081 C C . LEU D 1 159 ? 24.58739 50.14152 -10.69118 1.000 21.11294 139 LEU D C 1
ATOM 16082 O O . LEU D 1 159 ? 24.41246 50.30577 -9.47846 1.000 21.79966 139 LEU D O 1
ATOM 16098 N N . ALA D 1 160 ? 23.79264 50.70032 -11.59791 1.000 20.80783 140 ALA D N 1
ATOM 16099 C CA . ALA D 1 160 ? 22.64664 51.50121 -11.17421 1.000 21.68037 140 ALA D CA 1
ATOM 16100 C C . ALA D 1 160 ? 21.65521 50.66348 -10.37851 1.000 22.74292 140 ALA D C 1
ATOM 16101 O O . ALA D 1 160 ? 21.06970 51.14006 -9.39615 1.000 24.41978 140 ALA D O 1
ATOM 16108 N N . MET D 1 161 ? 21.45125 49.40783 -10.78714 1.000 21.31675 141 MET D N 1
ATOM 16109 C CA . MET D 1 161 ? 20.46992 48.57215 -10.10921 1.000 21.85066 141 MET D CA 1
ATOM 16110 C C . MET D 1 161 ? 20.89107 48.27692 -8.67610 1.000 21.94517 141 MET D C 1
ATOM 16111 O O . MET D 1 161 ? 20.05288 48.27499 -7.76699 1.000 20.39750 141 MET D O 1
ATOM 16125 N N . TYR D 1 162 ? 22.17940 48.01088 -8.45312 1.000 20.18067 142 TYR D N 1
ATOM 16126 C CA . TYR D 1 162 ? 22.64370 47.81592 -7.08555 1.000 20.82472 142 TYR D CA 1
ATOM 16127 C C . TYR D 1 162 ? 22.62115 49.12847 -6.30508 1.000 23.08484 142 TYR D C 1
ATOM 16128 O O . TYR D 1 162 ? 22.18618 49.16355 -5.15066 1.000 22.21181 142 TYR D O 1
ATOM 16146 N N . GLU D 1 163 ? 23.09168 50.21980 -6.91679 1.000 22.64107 143 GLU D N 1
ATOM 16147 C CA . GLU D 1 163 ? 23.13323 51.49669 -6.21522 1.000 24.46428 143 GLU D CA 1
ATOM 16148 C C . GLU D 1 163 ? 21.73915 51.94236 -5.79023 1.000 23.90895 143 GLU D C 1
ATOM 16149 O O . GLU D 1 163 ? 21.55980 52.50579 -4.70235 1.000 22.97710 143 GLU D O 1
ATOM 16161 N N . GLN D 1 164 ? 20.73993 51.71034 -6.63885 1.000 24.67369 144 GLN D N 1
ATOM 16162 C CA . GLN D 1 164 ? 19.38418 52.17426 -6.38152 1.000 25.34090 144 GLN D CA 1
ATOM 16163 C C . GLN D 1 164 ? 18.52832 51.13186 -5.67978 1.000 25.77953 144 GLN D C 1
ATOM 16164 O O . GLN D 1 164 ? 17.29708 51.22932 -5.72284 1.000 26.91803 144 GLN D O 1
ATOM 16178 N N . THR D 1 165 ? 19.14809 50.14814 -5.02594 1.000 25.17508 145 THR D N 1
ATOM 16179 C CA . THR D 1 165 ? 18.38511 49.13919 -4.30315 1.000 23.20902 145 THR D CA 1
ATOM 16180 C C . THR D 1 165 ? 17.49740 49.79088 -3.25080 1.000 24.25793 145 THR D C 1
ATOM 16181 O O . THR D 1 165 ? 17.94308 50.65509 -2.48805 1.000 23.62294 145 THR D O 1
ATOM 16192 N N . GLY D 1 166 ? 16.22865 49.38031 -3.22513 1.000 25.35251 146 GLY D N 1
ATOM 16193 C CA . GLY D 1 166 ? 15.32303 49.73480 -2.15381 1.000 24.39073 146 GLY D CA 1
ATOM 16194 C C . GLY D 1 166 ? 14.60135 48.49913 -1.64673 1.000 24.96214 146 GLY D C 1
ATOM 16195 O O . GLY D 1 166 ? 14.86981 47.37935 -2.07730 1.000 21.94116 146 GLY D O 1
ATOM 16199 N N . GLU D 1 167 ? 13.68268 48.73291 -0.71283 1.000 25.56766 147 GLU D N 1
ATOM 16200 C CA . GLU D 1 167 ? 12.95018 47.62441 -0.11702 1.000 24.79208 147 GLU D CA 1
ATOM 16201 C C . GLU D 1 167 ? 12.31730 46.75020 -1.19054 1.000 24.37222 147 GLU D C 1
ATOM 16202 O O . GLU D 1 167 ? 12.43313 45.51919 -1.15910 1.000 24.02139 147 GLU D O 1
ATOM 16214 N N . ALA D 1 168 ? 11.63106 47.37302 -2.14881 1.000 23.04178 148 ALA D N 1
ATOM 16215 C CA . ALA D 1 168 ? 10.91493 46.60239 -3.15612 1.000 24.05511 148 ALA D CA 1
ATOM 16216 C C . ALA D 1 168 ? 11.87374 45.75350 -3.98586 1.000 25.00200 148 ALA D C 1
ATOM 16217 O O . ALA D 1 168 ? 11.61608 44.56710 -4.23658 1.000 24.86017 148 ALA D O 1
ATOM 16224 N N . PHE D 1 169 ? 12.97830 46.34833 -4.44077 1.000 23.57067 149 PHE D N 1
ATOM 16225 C CA . PHE D 1 169 ? 13.91394 45.60234 -5.27554 1.000 23.49579 149 PHE D CA 1
ATOM 16226 C C . PHE D 1 169 ? 14.51736 44.43560 -4.50584 1.000 23.64691 149 PHE D C 1
ATOM 16227 O O . PHE D 1 169 ? 14.58312 43.31001 -5.01149 1.000 25.29761 149 PHE D O 1
ATOM 16244 N N . ALA D 1 170 ? 14.97180 44.68714 -3.27355 1.000 23.59173 150 ALA D N 1
ATOM 16245 C CA . ALA D 1 170 ? 15.56137 43.61012 -2.48062 1.000 23.47611 150 ALA D CA 1
ATOM 16246 C C . ALA D 1 170 ? 14.54571 42.50737 -2.21057 1.000 24.06669 150 ALA D C 1
ATOM 16247 O O . ALA D 1 170 ? 14.91089 41.32349 -2.15244 1.000 20.53478 150 ALA D O 1
ATOM 16254 N N . ARG D 1 171 ? 13.27028 42.87280 -2.05406 1.000 23.89704 151 ARG D N 1
ATOM 16255 C CA . ARG D 1 171 ? 12.22932 41.86637 -1.87310 1.000 23.89182 151 ARG D CA 1
ATOM 16256 C C . ARG D 1 171 ? 12.04995 41.02423 -3.12791 1.000 25.42260 151 ARG D C 1
ATOM 16257 O O . ARG D 1 171 ? 11.95924 39.79024 -3.05773 1.000 25.60781 151 ARG D O 1
ATOM 16278 N N . ALA D 1 172 ? 11.98286 41.67708 -4.28644 1.000 25.90525 152 ALA D N 1
ATOM 16279 C CA . ALA D 1 172 ? 11.66131 40.97741 -5.52620 1.000 25.44150 152 ALA D CA 1
ATOM 16280 C C . ALA D 1 172 ? 12.87638 40.24061 -6.08197 1.000 25.64639 152 ALA D C 1
ATOM 16281 O O . ALA D 1 172 ? 12.80908 39.03896 -6.37111 1.000 25.29134 152 ALA D O 1
ATOM 16288 N N . TYR D 1 173 ? 13.98558 40.94783 -6.25795 1.000 23.45114 153 TYR D N 1
ATOM 16289 C CA . TYR D 1 173 ? 15.23819 40.33714 -6.71269 1.000 25.64045 153 TYR D CA 1
ATOM 16290 C C . TYR D 1 173 ? 16.09455 39.87802 -5.53331 1.000 25.34448 153 TYR D C 1
ATOM 16291 O O . TYR D 1 173 ? 17.26479 40.24239 -5.39714 1.000 24.13829 153 TYR D O 1
ATOM 16309 N N . TRP D 1 174 ? 15.49501 39.06064 -4.66305 1.000 25.33074 154 TRP D N 1
ATOM 16310 C CA . TRP D 1 174 ? 16.19485 38.58297 -3.47415 1.000 24.55392 154 TRP D CA 1
ATOM 16311 C C . TRP D 1 174 ? 17.47923 37.86066 -3.83750 1.000 23.22219 154 TRP D C 1
ATOM 16312 O O . TRP D 1 174 ? 18.44479 37.88499 -3.06717 1.000 21.83433 154 TRP D O 1
ATOM 16333 N N . HIS D 1 175 ? 17.51607 37.21016 -5.00077 1.000 23.93723 155 HIS D N 1
ATOM 16334 C CA . HIS D 1 175 ? 18.69251 36.41390 -5.33901 1.000 23.53802 155 HIS D CA 1
ATOM 16335 C C . HIS D 1 175 ? 19.92167 37.30264 -5.53815 1.000 23.47431 155 HIS D C 1
ATOM 16336 O O . HIS D 1 175 ? 21.04297 36.89099 -5.21266 1.000 22.69142 155 HIS D O 1
ATOM 16350 N N . TRP D 1 176 ? 19.72843 38.53466 -6.01730 1.000 23.31270 156 TRP D N 1
ATOM 16351 C CA . TRP D 1 176 ? 20.82899 39.48338 -6.11774 1.000 21.61596 156 TRP D CA 1
ATOM 16352 C C . TRP D 1 176 ? 21.55485 39.68158 -4.79277 1.000 21.68274 156 TRP D C 1
ATOM 16353 O O . TRP D 1 176 ? 22.67809 40.18809 -4.77831 1.000 21.50414 156 TRP D O 1
ATOM 16374 N N . PHE D 1 177 ? 20.93712 39.31712 -3.68095 1.000 22.65505 157 PHE D N 1
ATOM 16375 C CA . PHE D 1 177 ? 21.56856 39.41260 -2.37685 1.000 20.72921 157 PHE D CA 1
ATOM 16376 C C . PHE D 1 177 ? 21.75186 38.06675 -1.70210 1.000 20.88691 157 PHE D C 1
ATOM 16377 O O . PHE D 1 177 ? 22.44687 37.99934 -0.68207 1.000 20.94902 157 PHE D O 1
ATOM 16394 N N . PHE D 1 178 ? 21.19114 36.99389 -2.25963 1.000 20.60861 158 PHE D N 1
ATOM 16395 C CA . PHE D 1 178 ? 21.44818 35.66366 -1.72956 1.000 22.14487 158 PHE D CA 1
ATOM 16396 C C . PHE D 1 178 ? 22.58476 34.98257 -2.48760 1.000 20.93676 158 PHE D C 1
ATOM 16397 O O . PHE D 1 178 ? 23.50929 34.44296 -1.87636 1.000 20.99241 158 PHE D O 1
ATOM 16414 N N . LEU D 1 179 ? 22.53696 35.01919 -3.82152 1.000 19.96761 159 LEU D N 1
ATOM 16415 C CA . LEU D 1 179 ? 23.54181 34.32265 -4.62219 1.000 22.03253 159 LEU D CA 1
ATOM 16416 C C . LEU D 1 179 ? 24.92528 34.94739 -4.50032 1.000 22.45144 159 LEU D C 1
ATOM 16417 O O . LEU D 1 179 ? 25.91316 34.30502 -4.88106 1.000 21.01970 159 LEU D O 1
ATOM 16433 N N . ILE D 1 180 ? 25.02174 36.19037 -4.01163 1.000 19.10035 160 ILE D N 1
ATOM 16434 C CA . ILE D 1 180 ? 26.33674 36.81295 -3.86729 1.000 20.89167 160 ILE D CA 1
ATOM 16435 C C . ILE D 1 180 ? 27.03211 36.44661 -2.56674 1.000 22.61673 160 ILE D C 1
ATOM 16436 O O . ILE D 1 180 ? 28.22025 36.74518 -2.40531 1.000 22.26434 160 ILE D O 1
ATOM 16452 N N . GLN D 1 181 ? 26.32320 35.83175 -1.62154 1.000 21.10801 161 GLN D N 1
ATOM 16453 C CA . GLN D 1 181 ? 26.93820 35.49013 -0.34502 1.000 21.87597 161 GLN D CA 1
ATOM 16454 C C . GLN D 1 181 ? 28.05060 34.45993 -0.55213 1.000 24.69914 161 GLN D C 1
ATOM 16455 O O . GLN D 1 181 ? 28.02729 33.69108 -1.51712 1.000 22.27904 161 GLN D O 1
ATOM 16469 N N . PRO D 1 182 ? 29.05100 34.44039 0.32677 1.000 25.28619 162 PRO D N 1
ATOM 16470 C CA . PRO D 1 182 ? 30.20704 33.56485 0.08865 1.000 25.62475 162 PRO D CA 1
ATOM 16471 C C . PRO D 1 182 ? 29.82660 32.09031 0.05740 1.000 25.87969 162 PRO D C 1
ATOM 16472 O O . PRO D 1 182 ? 29.00162 31.61910 0.84222 1.000 24.70874 162 PRO D O 1
ATOM 16483 N N . ALA D 1 183 ? 30.46288 31.35719 -0.85644 1.000 24.85870 163 ALA D N 1
ATOM 16484 C CA . ALA D 1 183 ? 30.27380 29.91777 -0.91126 1.000 24.74884 163 ALA D CA 1
ATOM 16485 C C . ALA D 1 183 ? 30.58436 29.30097 0.45335 1.000 25.07123 163 ALA D C 1
ATOM 16486 O O . ALA D 1 183 ? 31.44079 29.79890 1.18564 1.000 25.16774 163 ALA D O 1
ATOM 16493 N N . PRO D 1 184 ? 29.92127 28.19179 0.81625 1.000 23.27162 164 PRO D N 1
ATOM 16494 C CA . PRO D 1 184 ? 29.04900 27.35619 -0.00966 1.000 26.24726 164 PRO D CA 1
ATOM 16495 C C . PRO D 1 184 ? 27.54834 27.54079 0.18299 1.000 24.78801 164 PRO D C 1
ATOM 16496 O O . PRO D 1 184 ? 26.78587 26.65150 -0.19012 1.000 23.28411 164 PRO D O 1
ATOM 16507 N N . LEU D 1 185 ? 27.12248 28.67355 0.74096 1.000 24.80366 165 LEU D N 1
ATOM 16508 C CA . LEU D 1 185 ? 25.72895 28.84513 1.15876 1.000 24.88052 165 LEU D CA 1
ATOM 16509 C C . LEU D 1 185 ? 24.74031 28.76060 -0.00352 1.000 23.41349 165 LEU D C 1
ATOM 16510 O O . LEU D 1 185 ? 23.92176 27.82687 -0.05618 1.000 24.67945 165 LEU D O 1
ATOM 16526 N N . PRO D 1 186 ? 24.75288 29.71140 -0.94061 1.000 24.23779 166 PRO D N 1
ATOM 16527 C CA . PRO D 1 186 ? 23.77093 29.63650 -2.03905 1.000 24.16165 166 PRO D CA 1
ATOM 16528 C C . PRO D 1 186 ? 23.90017 28.36046 -2.85443 1.000 23.96462 166 PRO D C 1
ATOM 16529 O O . PRO D 1 186 ? 22.88886 27.83803 -3.35124 1.000 25.60771 166 PRO D O 1
ATOM 16540 N N . GLU D 1 187 ? 25.12169 27.83975 -3.00354 1.000 24.48791 167 GLU D N 1
ATOM 16541 C CA . GLU D 1 187 ? 25.29598 26.54747 -3.65380 1.000 23.99784 167 GLU D CA 1
ATOM 16542 C C . GLU D 1 187 ? 24.55016 25.46393 -2.89256 1.000 25.10782 167 GLU D C 1
ATOM 16543 O O . GLU D 1 187 ? 23.94232 24.56990 -3.49945 1.000 24.27756 167 GLU D O 1
ATOM 16555 N N . ARG D 1 188 ? 24.60753 25.50958 -1.55708 1.000 23.52366 168 ARG D N 1
ATOM 16556 C CA . ARG D 1 188 ? 23.84517 24.54734 -0.77132 1.000 25.07881 168 ARG D CA 1
ATOM 16557 C C . ARG D 1 188 ? 22.37466 24.61398 -1.15039 1.000 24.58743 168 ARG D C 1
ATOM 16558 O O . ARG D 1 188 ? 21.73331 23.58420 -1.40380 1.000 24.85964 168 ARG D O 1
ATOM 16579 N N . LEU D 1 189 ? 21.82152 25.82658 -1.21414 1.000 24.72245 169 LEU D N 1
ATOM 16580 C CA . LEU D 1 189 ? 20.42156 25.91947 -1.61542 1.000 24.53373 169 LEU D CA 1
ATOM 16581 C C . LEU D 1 189 ? 20.19919 25.23920 -2.96434 1.000 24.80475 169 LEU D C 1
ATOM 16582 O O . LEU D 1 189 ? 19.33957 24.36115 -3.10570 1.000 27.01482 169 LEU D O 1
ATOM 16598 N N . ILE D 1 190 ? 20.95644 25.65030 -3.97550 1.000 24.68370 170 ILE D N 1
ATOM 16599 C CA . ILE D 1 190 ? 20.65623 25.21157 -5.33508 1.000 23.32021 170 ILE D CA 1
ATOM 16600 C C . ILE D 1 190 ? 20.78912 23.69699 -5.45260 1.000 26.05031 170 ILE D C 1
ATOM 16601 O O . ILE D 1 190 ? 19.94102 23.03182 -6.05551 1.000 26.50460 170 ILE D O 1
ATOM 16617 N N . GLU D 1 191 ? 21.85750 23.12740 -4.89355 1.000 25.13785 171 GLU D N 1
ATOM 16618 C CA . GLU D 1 191 ? 22.11715 21.70212 -5.05539 1.000 26.61197 171 GLU D CA 1
ATOM 16619 C C . GLU D 1 191 ? 21.25338 20.84090 -4.14647 1.000 27.70940 171 GLU D C 1
ATOM 16620 O O . GLU D 1 191 ? 21.12160 19.63916 -4.40296 1.000 25.92575 171 GLU D O 1
ATOM 16632 N N . ALA D 1 192 ? 20.65819 21.41640 -3.09744 1.000 26.99192 172 ALA D N 1
ATOM 16633 C CA . ALA D 1 192 ? 19.71564 20.64261 -2.30073 1.000 25.87902 172 ALA D CA 1
ATOM 16634 C C . ALA D 1 192 ? 18.53531 20.18233 -3.14715 1.000 26.68279 172 ALA D C 1
ATOM 16635 O O . ALA D 1 192 ? 17.96315 19.12556 -2.88521 1.000 25.57969 172 ALA D O 1
ATOM 16642 N N . ASP D 1 193 ? 18.14896 20.96366 -4.15710 1.000 27.61372 173 ASP D N 1
ATOM 16643 C CA . ASP D 1 193 ? 17.05611 20.60429 -5.05147 1.000 27.76509 173 ASP D CA 1
ATOM 16644 C C . ASP D 1 193 ? 17.07285 21.49960 -6.28572 1.000 27.31550 173 ASP D C 1
ATOM 16645 O O . ASP D 1 193 ? 16.38420 22.52896 -6.30881 1.000 28.03148 173 ASP D O 1
ATOM 16654 N N . PRO D 1 194 ? 17.82904 21.14498 -7.33056 1.000 26.95316 174 PRO D N 1
ATOM 16655 C CA . PRO D 1 194 ? 17.94115 22.06405 -8.47940 1.000 26.74046 174 PRO D CA 1
ATOM 16656 C C . PRO D 1 194 ? 16.63307 22.28132 -9.21737 1.000 27.02870 174 PRO D C 1
ATOM 16657 O O . PRO D 1 194 ? 16.32764 23.41379 -9.62866 1.000 25.94569 174 PRO D O 1
ATOM 16668 N N . ALA D 1 195 ? 15.85180 21.21363 -9.40443 1.000 28.78206 175 ALA D N 1
ATOM 16669 C CA . ALA D 1 195 ? 14.57463 21.34147 -10.09746 1.000 28.18626 175 ALA D CA 1
ATOM 16670 C C . ALA D 1 195 ? 13.65727 22.31249 -9.36907 1.000 27.40346 175 ALA D C 1
ATOM 16671 O O . ALA D 1 195 ? 13.01750 23.16589 -9.99704 1.000 29.07435 175 ALA D O 1
ATOM 16678 N N . ALA D 1 196 ? 13.57321 22.19115 -8.04218 1.000 27.05551 176 ALA D N 1
ATOM 16679 C CA . ALA D 1 196 ? 12.77971 23.13622 -7.26654 1.000 28.26653 176 ALA D CA 1
ATOM 16680 C C . ALA D 1 196 ? 13.30292 24.55701 -7.43293 1.000 28.13158 176 ALA D C 1
ATOM 16681 O O . ALA D 1 196 ? 12.52033 25.51119 -7.48789 1.000 28.12185 176 ALA D O 1
ATOM 16688 N N . TYR D 1 197 ? 14.62413 24.71938 -7.52108 1.000 27.03549 177 TYR D N 1
ATOM 16689 C CA . TYR D 1 197 ? 15.18433 26.05438 -7.69705 1.000 26.67523 177 TYR D CA 1
ATOM 16690 C C . TYR D 1 197 ? 14.70607 26.67211 -9.00268 1.000 28.09958 177 TYR D C 1
ATOM 16691 O O . TYR D 1 197 ? 14.25631 27.81943 -9.02510 1.000 27.57316 177 TYR D O 1
ATOM 16709 N N . VAL D 1 198 ? 14.82673 25.93464 -10.11214 1.000 27.84322 178 VAL D N 1
ATOM 16710 C CA . VAL D 1 198 ? 14.34651 26.45586 -11.39272 1.000 27.31486 178 VAL D CA 1
ATOM 16711 C C . VAL D 1 198 ? 12.86058 26.78782 -11.30711 1.000 30.24024 178 VAL D C 1
ATOM 16712 O O . VAL D 1 198 ? 12.42176 27.88013 -11.69404 1.000 30.51779 178 VAL D O 1
ATOM 16725 N N . ARG D 1 199 ? 12.06241 25.84772 -10.79596 1.000 26.12615 179 ARG D N 1
ATOM 16726 C CA . ARG D 1 199 ? 10.61571 26.05112 -10.76610 1.000 31.37668 179 ARG D CA 1
ATOM 16727 C C . ARG D 1 199 ? 10.23820 27.26524 -9.92907 1.000 30.63931 179 ARG D C 1
ATOM 16728 O O . ARG D 1 199 ? 9.33782 28.02114 -10.29957 1.000 33.21100 179 ARG D O 1
ATOM 16749 N N . GLU D 1 200 ? 10.92454 27.47986 -8.80945 1.000 29.33493 180 GLU D N 1
ATOM 16750 C CA . GLU D 1 200 ? 10.59287 28.58445 -7.92125 1.000 30.89744 180 GLU D CA 1
ATOM 16751 C C . GLU D 1 200 ? 11.12823 29.91478 -8.43796 1.000 32.30973 180 GLU D C 1
ATOM 16752 O O . GLU D 1 200 ? 10.45466 30.94543 -8.31389 1.000 33.79005 180 GLU D O 1
ATOM 16764 N N . ILE D 1 201 ? 12.32606 29.91277 -9.02110 1.000 30.39608 181 ILE D N 1
ATOM 16765 C CA . ILE D 1 201 ? 12.89507 31.13115 -9.58532 1.000 30.09139 181 ILE D CA 1
ATOM 16766 C C . ILE D 1 201 ? 12.05401 31.62485 -10.75564 1.000 31.52503 181 ILE D C 1
ATOM 16767 O O . ILE D 1 201 ? 11.82072 32.83074 -10.90495 1.000 33.08537 181 ILE D O 1
ATOM 16783 N N . MET D 1 202 ? 11.59066 30.70856 -11.61106 1.000 32.53418 182 MET D N 1
ATOM 16784 C CA . MET D 1 202 ? 10.89834 31.11836 -12.83013 1.000 33.36650 182 MET D CA 1
ATOM 16785 C C . MET D 1 202 ? 9.39093 31.25623 -12.64937 1.000 36.65656 182 MET D C 1
ATOM 16786 O O . MET D 1 202 ? 8.78636 32.17211 -13.21968 1.000 38.07708 182 MET D O 1
ATOM 16800 N N . GLY D 1 203 ? 8.76508 30.39125 -11.85722 1.000 35.70845 183 GLY D N 1
ATOM 16801 C CA . GLY D 1 203 ? 7.32099 30.44782 -11.76209 1.000 39.01777 183 GLY D CA 1
ATOM 16802 C C . GLY D 1 203 ? 6.78324 31.44826 -10.76459 1.000 39.39398 183 GLY D C 1
ATOM 16803 O O . GLY D 1 203 ? 5.57900 31.72309 -10.78155 1.000 41.74567 183 GLY D O 1
ATOM 16807 N N . ARG D 1 204 ? 7.63475 32.00419 -9.89380 1.000 38.95868 184 ARG D N 1
ATOM 16808 C CA . ARG D 1 204 ? 7.18865 32.94848 -8.87250 1.000 41.28215 184 ARG D CA 1
ATOM 16809 C C . ARG D 1 204 ? 7.28405 34.39394 -9.36048 1.000 46.39576 184 ARG D C 1
ATOM 16810 O O . ARG D 1 204 ? 7.31609 35.31663 -8.53349 1.000 49.47756 184 ARG D O 1
ATOM 16831 N N . ARG D 1 205 ? 7.27635 34.61652 -10.66882 1.000 46.96200 185 ARG D N 1
ATOM 16832 C CA . ARG D 1 205 ? 7.26098 35.93622 -11.30639 1.000 46.61749 185 ARG D CA 1
ATOM 16833 C C . ARG D 1 205 ? 5.91285 36.12187 -12.00290 1.000 46.53203 185 ARG D C 1
ATOM 16834 O O . ARG D 1 205 ? 5.03217 35.26843 -11.92672 1.000 47.71782 185 ARG D O 1
ATOM 16855 N N . SER D 1 206 ? 5.76717 37.22737 -12.73517 1.000 45.80902 186 SER D N 1
ATOM 16856 C CA . SER D 1 206 ? 4.43504 37.66545 -13.16299 1.000 43.70357 186 SER D CA 1
ATOM 16857 C C . SER D 1 206 ? 3.76753 36.60480 -14.05182 1.000 41.30786 186 SER D C 1
ATOM 16858 O O . SER D 1 206 ? 2.54583 36.43351 -14.00384 1.000 40.08956 186 SER D O 1
ATOM 16866 N N . ALA D 1 207 ? 4.53025 35.91172 -14.90722 1.000 40.27372 187 ALA D N 1
ATOM 16867 C CA . ALA D 1 207 ? 3.92224 35.00792 -15.88934 1.000 43.03838 187 ALA D CA 1
ATOM 16868 C C . ALA D 1 207 ? 3.80323 33.55781 -15.42797 1.000 44.28976 187 ALA D C 1
ATOM 16869 O O . ALA D 1 207 ? 3.22188 32.74088 -16.15509 1.000 46.33122 187 ALA D O 1
ATOM 16876 N N . GLY D 1 208 ? 4.32986 33.22063 -14.25502 1.000 44.52137 188 GLY D N 1
ATOM 16877 C CA . GLY D 1 208 ? 4.33998 31.83918 -13.80719 1.000 43.19608 188 GLY D CA 1
ATOM 16878 C C . GLY D 1 208 ? 5.19049 30.99611 -14.75358 1.000 44.55301 188 GLY D C 1
ATOM 16879 O O . GLY D 1 208 ? 6.05922 31.49885 -15.47703 1.000 43.83721 188 GLY D O 1
ATOM 16883 N N . LEU D 1 209 ? 4.92893 29.68772 -14.74145 1.000 41.42626 189 LEU D N 1
ATOM 16884 C CA . LEU D 1 209 ? 5.63340 28.76641 -15.62714 1.000 43.12849 189 LEU D CA 1
ATOM 16885 C C . LEU D 1 209 ? 4.94449 28.61739 -16.97148 1.000 44.01472 189 LEU D C 1
ATOM 16886 O O . LEU D 1 209 ? 5.39719 27.82338 -17.81233 1.000 44.42647 189 LEU D O 1
ATOM 16902 N N . ALA D 1 210 ? 3.86669 29.36089 -17.19190 1.000 41.67497 190 ALA D N 1
ATOM 16903 C CA . ALA D 1 210 ? 3.08429 29.18614 -18.41027 1.000 45.80816 190 ALA D CA 1
ATOM 16904 C C . ALA D 1 210 ? 3.90631 29.29743 -19.68626 1.000 44.89969 190 ALA D C 1
ATOM 16905 O O . ALA D 1 210 ? 3.95687 28.31627 -20.44220 1.000 49.66623 190 ALA D O 1
ATOM 16912 N N . PRO D 1 211 ? 4.70630 30.34272 -19.89322 1.000 43.68286 191 PRO D N 1
ATOM 16913 C CA . PRO D 1 211 ? 5.25971 30.59273 -21.23357 1.000 43.90081 191 PRO D CA 1
ATOM 16914 C C . PRO D 1 211 ? 6.36048 29.64992 -21.67824 1.000 42.32150 191 PRO D C 1
ATOM 16915 O O . PRO D 1 211 ? 6.87487 29.82002 -22.78925 1.000 42.15198 191 PRO D O 1
ATOM 16926 N N . PHE D 1 212 ? 6.70193 28.63221 -20.90917 1.000 40.24162 192 PHE D N 1
ATOM 16927 C CA . PHE D 1 212 ? 7.87155 27.82055 -21.20819 1.000 40.58605 192 PHE D CA 1
ATOM 16928 C C . PHE D 1 212 ? 7.44937 26.48965 -21.82500 1.000 39.84189 192 PHE D C 1
ATOM 16929 O O . PHE D 1 212 ? 6.74440 25.68876 -21.19401 1.000 38.79591 192 PHE D O 1
ATOM 16946 N N . ASP D 1 213 ? 7.89846 26.27112 -23.05401 1.000 38.62774 193 ASP D N 1
ATOM 16947 C CA . ASP D 1 213 ? 7.70856 25.00404 -23.74307 1.000 39.38713 193 ASP D CA 1
ATOM 16948 C C . ASP D 1 213 ? 8.28714 23.86545 -22.90658 1.000 34.40239 193 ASP D C 1
ATOM 16949 O O . ASP D 1 213 ? 9.32092 24.05687 -22.24738 1.000 30.31418 193 ASP D O 1
ATOM 16958 N N . PRO D 1 214 ? 7.65379 22.68606 -22.89441 1.000 33.81351 194 PRO D N 1
ATOM 16959 C CA . PRO D 1 214 ? 8.18694 21.59073 -22.06437 1.000 32.48585 194 PRO D CA 1
ATOM 16960 C C . PRO D 1 214 ? 9.65207 21.27949 -22.34588 1.000 30.06561 194 PRO D C 1
ATOM 16961 O O . PRO D 1 214 ? 10.42649 21.06748 -21.40638 1.000 28.61854 194 PRO D O 1
ATOM 16972 N N . ARG D 1 215 ? 10.05828 21.24232 -23.61664 1.000 30.36369 195 ARG D N 1
ATOM 16973 C CA . ARG D 1 215 ? 11.45452 20.95079 -23.94142 1.000 31.00117 195 ARG D CA 1
ATOM 16974 C C . ARG D 1 215 ? 12.39616 21.99839 -23.35140 1.000 29.64748 195 ARG D C 1
ATOM 16975 O O . ARG D 1 215 ? 13.47723 21.66190 -22.85361 1.000 26.30547 195 ARG D O 1
ATOM 16996 N N . ALA D 1 216 ? 12.00483 23.27565 -23.39521 1.000 29.02684 196 ALA D N 1
ATOM 16997 C CA . ALA D 1 216 ? 12.87294 24.33567 -22.87742 1.000 27.22125 196 ALA D CA 1
ATOM 16998 C C . ALA D 1 216 ? 13.04982 24.21928 -21.36663 1.000 26.28918 196 ALA D C 1
ATOM 16999 O O . ALA D 1 216 ? 14.16812 24.34084 -20.84623 1.000 25.73671 196 ALA D O 1
ATOM 17006 N N . LEU D 1 217 ? 11.95138 24.00474 -20.64167 1.000 27.25818 197 LEU D N 1
ATOM 17007 C CA . LEU D 1 217 ? 12.05567 23.80074 -19.20099 1.000 28.33154 197 LEU D CA 1
ATOM 17008 C C . LEU D 1 217 ? 12.92016 22.58918 -18.88763 1.000 26.73672 197 LEU D C 1
ATOM 17009 O O . LEU D 1 217 ? 13.74025 22.62243 -17.96453 1.000 26.50664 197 LEU D O 1
ATOM 17025 N N . ALA D 1 218 ? 12.73351 21.49729 -19.63403 1.000 27.26715 198 ALA D N 1
ATOM 17026 C CA . ALA D 1 218 ? 13.56406 20.31613 -19.42279 1.000 27.40704 198 ALA D CA 1
ATOM 17027 C C . ALA D 1 218 ? 15.03196 20.64540 -19.64489 1.000 26.37123 198 ALA D C 1
ATOM 17028 O O . ALA D 1 218 ? 15.90256 20.12672 -18.94107 1.000 24.17841 198 ALA D O 1
ATOM 17035 N N . GLU D 1 219 ? 15.33031 21.49396 -20.63264 1.000 26.69077 199 GLU D N 1
ATOM 17036 C CA . GLU D 1 219 ? 16.71926 21.88365 -20.86585 1.000 26.62269 199 GLU D CA 1
ATOM 17037 C C . GLU D 1 219 ? 17.27183 22.66082 -19.67442 1.000 26.20491 199 GLU D C 1
ATOM 17038 O O . GLU D 1 219 ? 18.38764 22.39865 -19.20283 1.000 26.49754 199 GLU D O 1
ATOM 17050 N N . TYR D 1 220 ? 16.51092 23.64477 -19.18888 1.000 25.61212 200 TYR D N 1
ATOM 17051 C CA . TYR D 1 220 ? 16.98023 24.42597 -18.04542 1.000 25.86735 200 TYR D CA 1
ATOM 17052 C C . TYR D 1 220 ? 17.24049 23.51081 -16.85626 1.000 25.56303 200 TYR D C 1
ATOM 17053 O O . TYR D 1 220 ? 18.25526 23.65301 -16.15756 1.000 23.73179 200 TYR D O 1
ATOM 17071 N N . GLN D 1 221 ? 16.34544 22.53757 -16.63598 1.000 24.73867 201 GLN D N 1
ATOM 17072 C CA . GLN D 1 221 ? 16.48331 21.63903 -15.49233 1.000 24.89854 201 GLN D CA 1
ATOM 17073 C C . GLN D 1 221 ? 17.67071 20.69387 -15.66232 1.000 23.89245 201 GLN D C 1
ATOM 17074 O O . GLN D 1 221 ? 18.46974 20.50941 -14.73691 1.000 23.22359 201 GLN D O 1
ATOM 17088 N N . ARG D 1 222 ? 17.80841 20.08900 -16.84467 1.000 25.68466 202 ARG D N 1
ATOM 17089 C CA . ARG D 1 222 ? 18.93521 19.19633 -17.10425 1.000 23.72076 202 ARG D CA 1
ATOM 17090 C C . ARG D 1 222 ? 20.25727 19.92774 -16.91414 1.000 22.72725 202 ARG D C 1
ATOM 17091 O O . ARG D 1 222 ? 21.17200 19.43128 -16.24898 1.000 22.19643 202 ARG D O 1
ATOM 17112 N N . CYS D 1 223 ? 20.38059 21.11217 -17.50303 1.000 23.17745 203 CYS D N 1
ATOM 17113 C CA . CYS D 1 223 ? 21.67103 21.79866 -17.48898 1.000 23.98566 203 CYS D CA 1
ATOM 17114 C C . CYS D 1 223 ? 22.00458 22.35398 -16.11160 1.000 23.72984 203 CYS D C 1
ATOM 17115 O O . CYS D 1 223 ? 23.16147 22.29398 -15.68665 1.000 23.77040 203 CYS D O 1
ATOM 17123 N N . LEU D 1 224 ? 21.01391 22.88965 -15.38909 1.000 23.49036 204 LEU D N 1
ATOM 17124 C CA . LEU D 1 224 ? 21.31097 23.41726 -14.06116 1.000 23.37471 204 LEU D CA 1
ATOM 17125 C C . LEU D 1 224 ? 21.73365 22.31691 -13.09690 1.000 22.80236 204 LEU D C 1
ATOM 17126 O O . LEU D 1 224 ? 22.50893 22.57435 -12.16955 1.000 23.99933 204 LEU D O 1
ATOM 17142 N N . ALA D 1 225 ? 21.25425 21.09101 -13.29772 1.000 23.03716 205 ALA D N 1
ATOM 17143 C CA . ALA D 1 225 ? 21.60991 19.98175 -12.41711 1.000 24.38554 205 ALA D CA 1
ATOM 17144 C C . ALA D 1 225 ? 22.98503 19.38916 -12.72492 1.000 24.77685 205 ALA D C 1
ATOM 17145 O O . ALA D 1 225 ? 23.46777 18.55643 -11.95156 1.000 26.62994 205 ALA D O 1
ATOM 17152 N N . LEU D 1 226 ? 23.62254 19.79012 -13.82011 1.000 23.95504 206 LEU D N 1
ATOM 17153 C CA . LEU D 1 226 ? 24.94745 19.27288 -14.13540 1.000 25.86759 206 LEU D CA 1
ATOM 17154 C C . LEU D 1 226 ? 25.92126 19.65028 -13.01788 1.000 26.45859 206 LEU D C 1
ATOM 17155 O O . LEU D 1 226 ? 25.81305 20.74052 -12.44195 1.000 25.81595 206 LEU D O 1
ATOM 17171 N N . PRO D 1 227 ? 26.87126 18.77831 -12.67540 1.000 26.49684 207 PRO D N 1
ATOM 17172 C CA . PRO D 1 227 ? 27.77801 19.08796 -11.56145 1.000 26.77194 207 PRO D CA 1
ATOM 17173 C C . PRO D 1 227 ? 28.55223 20.37747 -11.78967 1.000 27.46785 207 PRO D C 1
ATOM 17174 O O . PRO D 1 227 ? 28.97003 20.68532 -12.90762 1.000 26.73782 207 PRO D O 1
ATOM 17185 N N . GLY D 1 228 ? 28.74262 21.13518 -10.70583 1.000 26.55417 208 GLY D N 1
ATOM 17186 C CA . GLY D 1 228 ? 29.46623 22.38036 -10.76628 1.000 28.11157 208 GLY D CA 1
ATOM 17187 C C . GLY D 1 228 ? 28.66598 23.58423 -11.20607 1.000 29.17985 208 GLY D C 1
ATOM 17188 O O . GLY D 1 228 ? 29.21603 24.69513 -11.23573 1.000 27.71340 208 GLY D O 1
ATOM 17192 N N . SER D 1 229 ? 27.38844 23.40994 -11.54000 1.000 29.37319 209 SER D N 1
ATOM 17193 C CA . SER D 1 229 ? 26.60036 24.52148 -12.06522 1.000 28.01411 209 SER D CA 1
ATOM 17194 C C . SER D 1 229 ? 26.33430 25.58038 -11.00168 1.000 26.34621 209 SER D C 1
ATOM 17195 O O . SER D 1 229 ? 26.50821 26.78130 -11.25016 1.000 28.81772 209 SER D O 1
ATOM 17203 N N . ALA D 1 230 ? 25.91526 25.15672 -9.80868 1.000 25.51641 210 ALA D N 1
ATOM 17204 C CA . ALA D 1 230 ? 25.54851 26.11472 -8.76700 1.000 25.23321 210 ALA D CA 1
ATOM 17205 C C . ALA D 1 230 ? 26.69473 27.07633 -8.47663 1.000 25.85825 210 ALA D C 1
ATOM 17206 O O . ALA D 1 230 ? 26.49682 28.29333 -8.39494 1.000 23.15297 210 ALA D O 1
ATOM 17213 N N . HIS D 1 231 ? 27.90677 26.54210 -8.32570 1.000 25.95826 211 HIS D N 1
ATOM 17214 C CA . HIS D 1 231 ? 29.04703 27.38481 -7.99771 1.000 26.64809 211 HIS D CA 1
ATOM 17215 C C . HIS D 1 231 ? 29.32661 28.39653 -9.09840 1.000 26.05052 211 HIS D C 1
ATOM 17216 O O . HIS D 1 231 ? 29.59074 29.56885 -8.81520 1.000 23.96948 211 HIS D O 1
ATOM 17230 N N . GLY D 1 232 ? 29.25717 27.96964 -10.36026 1.000 26.08244 212 GLY D N 1
ATOM 17231 C CA . GLY D 1 232 ? 29.51450 28.89853 -11.45084 1.000 25.74624 212 GLY D CA 1
ATOM 17232 C C . GLY D 1 232 ? 28.50028 30.02725 -11.49926 1.000 24.41267 212 GLY D C 1
ATOM 17233 O O . GLY D 1 232 ? 28.85323 31.20249 -11.67617 1.000 23.38121 212 GLY D O 1
ATOM 17237 N N . MET D 1 233 ? 27.21253 29.68206 -11.37294 1.000 24.83090 213 MET D N 1
ATOM 17238 C CA . MET D 1 233 ? 26.18039 30.71744 -11.41018 1.000 25.42543 213 MET D CA 1
ATOM 17239 C C . MET D 1 233 ? 26.37532 31.70599 -10.26703 1.000 21.86411 213 MET D C 1
ATOM 17240 O O . MET D 1 233 ? 26.30958 32.92851 -10.46034 1.000 23.70659 213 MET D O 1
ATOM 17254 N N . CYS D 1 234 ? 26.63086 31.19161 -9.06131 1.000 22.26936 214 CYS D N 1
ATOM 17255 C CA . CYS D 1 234 ? 26.86774 32.08300 -7.92721 1.000 23.56720 214 CYS D CA 1
ATOM 17256 C C . CYS D 1 234 ? 28.12605 32.92027 -8.11749 1.000 23.54143 214 CYS D C 1
ATOM 17257 O O . CYS D 1 234 ? 28.17155 34.06596 -7.65817 1.000 22.23803 214 CYS D O 1
ATOM 17265 N N . GLU D 1 235 ? 29.15226 32.37627 -8.78847 1.000 22.05644 215 GLU D N 1
ATOM 17266 C CA . GLU D 1 235 ? 30.35448 33.16343 -9.05651 1.000 23.24666 215 GLU D CA 1
ATOM 17267 C C . GLU D 1 235 ? 30.04963 34.31896 -9.99959 1.000 21.82372 215 GLU D C 1
ATOM 17268 O O . GLU D 1 235 ? 30.57892 35.42269 -9.83302 1.000 22.75966 215 GLU D O 1
ATOM 17280 N N . ASP D 1 236 ? 29.22298 34.07008 -11.01474 1.000 22.36960 216 ASP D N 1
ATOM 17281 C CA . ASP D 1 236 ? 28.75661 35.14626 -11.88336 1.000 21.82478 216 ASP D CA 1
ATOM 17282 C C . ASP D 1 236 ? 28.10983 36.26115 -11.06126 1.000 22.67108 216 ASP D C 1
ATOM 17283 O O . ASP D 1 236 ? 28.48548 37.44189 -11.16869 1.000 20.74492 216 ASP D O 1
ATOM 17292 N N . TYR D 1 237 ? 27.14288 35.89593 -10.21267 1.000 21.00139 217 TYR D N 1
ATOM 17293 C CA . TYR D 1 237 ? 26.47937 36.91549 -9.39900 1.000 20.83704 217 TYR D CA 1
ATOM 17294 C C . TYR D 1 237 ? 27.46584 37.62542 -8.46812 1.000 20.19446 217 TYR D C 1
ATOM 17295 O O . TYR D 1 237 ? 27.42034 38.85325 -8.31635 1.000 20.10523 217 TYR D O 1
ATOM 17313 N N . ARG D 1 238 ? 28.38365 36.87449 -7.85716 1.000 20.86821 218 ARG D N 1
ATOM 17314 C CA . ARG D 1 238 ? 29.36084 37.46743 -6.94649 1.000 20.37980 218 ARG D CA 1
ATOM 17315 C C . ARG D 1 238 ? 30.23797 38.47993 -7.66564 1.000 21.80890 218 ARG D C 1
ATOM 17316 O O . ARG D 1 238 ? 30.49964 39.56904 -7.14240 1.000 22.61778 218 ARG D O 1
ATOM 17337 N N . ALA D 1 239 ? 30.71104 38.13365 -8.86516 1.000 23.14648 219 ALA D N 1
ATOM 17338 C CA . ALA D 1 239 ? 31.45554 39.09584 -9.66807 1.000 22.56627 219 ALA D CA 1
ATOM 17339 C C . ALA D 1 239 ? 30.62088 40.33943 -9.91950 1.000 20.90507 219 ALA D C 1
ATOM 17340 O O . ALA D 1 239 ? 31.13242 41.46424 -9.85745 1.000 22.00608 219 ALA D O 1
ATOM 17347 N N . SER D 1 240 ? 29.33315 40.16008 -10.22067 1.000 21.37064 220 SER D N 1
ATOM 17348 C CA . SER D 1 240 ? 28.49969 41.32815 -10.50577 1.000 20.41882 220 SER D CA 1
ATOM 17349 C C . SER D 1 240 ? 28.19245 42.15560 -9.26241 1.000 21.35823 220 SER D C 1
ATOM 17350 O O . SER D 1 240 ? 27.66451 43.26882 -9.39741 1.000 20.40602 220 SER D O 1
ATOM 17358 N N . ALA D 1 241 ? 28.47598 41.64295 -8.06505 1.000 20.56430 221 ALA D N 1
ATOM 17359 C CA . ALA D 1 241 ? 28.43601 42.47654 -6.86880 1.000 19.37976 221 ALA D CA 1
ATOM 17360 C C . ALA D 1 241 ? 29.82097 42.97812 -6.46263 1.000 23.03486 221 ALA D C 1
ATOM 17361 O O . ALA D 1 241 ? 29.94255 43.65939 -5.42930 1.000 20.45901 221 ALA D O 1
ATOM 17368 N N . GLY D 1 242 ? 30.86645 42.66062 -7.24405 1.000 19.14934 222 GLY D N 1
ATOM 17369 C CA . GLY D 1 242 ? 32.21102 43.11447 -6.92254 1.000 20.19236 222 GLY D CA 1
ATOM 17370 C C . GLY D 1 242 ? 33.01498 43.65140 -8.09228 1.000 22.55661 222 GLY D C 1
ATOM 17371 O O . GLY D 1 242 ? 32.81996 44.79328 -8.51858 1.000 23.28228 222 GLY D O 1
ATOM 17375 N N . ILE D 1 243 ? 33.91792 42.82330 -8.62407 1.000 21.54807 223 ILE D N 1
ATOM 17376 C CA . ILE D 1 243 ? 34.87106 43.27543 -9.63576 1.000 22.30019 223 ILE D CA 1
ATOM 17377 C C . ILE D 1 243 ? 34.15446 43.86259 -10.84613 1.000 23.08690 223 ILE D C 1
ATOM 17378 O O . ILE D 1 243 ? 34.60606 44.86200 -11.42738 1.000 21.53374 223 ILE D O 1
ATOM 17394 N N . ASP D 1 244 ? 33.03878 43.25204 -11.25921 1.000 22.43312 224 ASP D N 1
ATOM 17395 C CA . ASP D 1 244 ? 32.29968 43.79544 -12.39620 1.000 22.44249 224 ASP D CA 1
ATOM 17396 C C . ASP D 1 244 ? 31.91154 45.24626 -12.14035 1.000 23.04162 224 ASP D C 1
ATOM 17397 O O . ASP D 1 244 ? 31.96353 46.08931 -13.04622 1.000 21.10294 224 ASP D O 1
ATOM 17406 N N . LEU D 1 245 ? 31.49526 45.54792 -10.90812 1.000 21.75431 225 LEU D N 1
ATOM 17407 C CA . LEU D 1 245 ? 31.10454 46.91082 -10.57347 1.000 24.88317 225 LEU D CA 1
ATOM 17408 C C . LEU D 1 245 ? 32.30761 47.84257 -10.54283 1.000 24.26166 225 LEU D C 1
ATOM 17409 O O . LEU D 1 245 ? 32.17739 49.01750 -10.88969 1.000 23.28618 225 LEU D O 1
ATOM 17425 N N . ASP D 1 246 ? 33.48545 47.34138 -10.16445 1.000 23.30494 226 ASP D N 1
ATOM 17426 C CA . ASP D 1 246 ? 34.69797 48.14300 -10.31182 1.000 25.21003 226 ASP D CA 1
ATOM 17427 C C . ASP D 1 246 ? 34.89792 48.53647 -11.77085 1.000 25.67405 226 ASP D C 1
ATOM 17428 O O . ASP D 1 246 ? 35.16061 49.70379 -12.08396 1.000 25.92630 226 ASP D O 1
ATOM 17437 N N . HIS D 1 247 ? 34.77241 47.56566 -12.68324 1.000 23.01386 227 HIS D N 1
ATOM 17438 C CA . HIS D 1 247 ? 34.93658 47.86975 -14.10467 1.000 25.34296 227 HIS D CA 1
ATOM 17439 C C . HIS D 1 247 ? 33.89510 48.88355 -14.57804 1.000 25.90702 227 HIS D C 1
ATOM 17440 O O . HIS D 1 247 ? 34.21601 49.84819 -15.29472 1.000 25.45643 227 HIS D O 1
ATOM 17454 N N . ASP D 1 248 ? 32.63209 48.67509 -14.18916 1.000 23.59597 228 ASP D N 1
ATOM 17455 C CA . ASP D 1 248 ? 31.56726 49.57167 -14.63316 1.000 24.43058 228 ASP D CA 1
ATOM 17456 C C . ASP D 1 248 ? 31.77577 50.97935 -14.08404 1.000 24.04332 228 ASP D C 1
ATOM 17457 O O . ASP D 1 248 ? 31.55897 51.97354 -14.78711 1.000 25.52833 228 ASP D O 1
ATOM 17466 N N . ARG D 1 249 ? 32.19307 51.07840 -12.82146 1.000 24.07460 229 ARG D N 1
ATOM 17467 C CA . ARG D 1 249 ? 32.46886 52.37049 -12.20888 1.000 27.45494 229 ARG D CA 1
ATOM 17468 C C . ARG D 1 249 ? 33.62720 53.06481 -12.90179 1.000 28.92662 229 ARG D C 1
ATOM 17469 O O . ARG D 1 249 ? 33.61740 54.28616 -13.06780 1.000 29.61305 229 ARG D O 1
ATOM 17490 N N . GLU D 1 250 ? 34.65087 52.30401 -13.28694 1.000 28.55008 230 GLU D N 1
ATOM 17491 C CA . GLU D 1 250 ? 35.75161 52.88719 -14.04113 1.000 28.94849 230 GLU D CA 1
ATOM 17492 C C . GLU D 1 250 ? 35.24259 53.49702 -15.33911 1.000 29.47956 230 GLU D C 1
ATOM 17493 O O . GLU D 1 250 ? 35.58322 54.63988 -15.67923 1.000 28.52178 230 GLU D O 1
ATOM 17505 N N . ASP D 1 251 ? 34.41399 52.74479 -16.07662 1.000 26.31388 231 ASP D N 1
ATOM 17506 C CA . ASP D 1 251 ? 33.81601 53.29075 -17.29605 1.000 25.58962 231 ASP D CA 1
ATOM 17507 C C . ASP D 1 251 ? 33.06838 54.58784 -16.99992 1.000 27.34320 231 ASP D C 1
ATOM 17508 O O . ASP D 1 251 ? 33.21340 55.58924 -17.71729 1.000 25.99794 231 ASP D O 1
ATOM 17517 N N . ARG D 1 252 ? 32.26860 54.58840 -15.93197 1.000 27.18308 232 ARG D N 1
ATOM 17518 C CA . ARG D 1 252 ? 31.50678 55.77899 -15.57276 1.000 27.73951 232 ARG D CA 1
ATOM 17519 C C . ARG D 1 252 ? 32.42419 56.96239 -15.28118 1.000 28.74552 232 ARG D C 1
ATOM 17520 O O . ARG D 1 252 ? 32.18448 58.08671 -15.74023 1.000 28.39811 232 ARG D O 1
ATOM 17541 N N . GLN D 1 253 ? 33.47181 56.72477 -14.49469 1.000 29.94167 233 GLN D N 1
ATOM 17542 C CA . GLN D 1 253 ? 34.36007 57.79613 -14.05964 1.000 32.71128 233 GLN D CA 1
ATOM 17543 C C . GLN D 1 253 ? 35.17436 58.36234 -15.21776 1.000 31.37063 233 GLN D C 1
ATOM 17544 O O . GLN D 1 253 ? 35.43884 59.57136 -15.26635 1.000 34.16338 233 GLN D O 1
ATOM 17558 N N . LEU D 1 254 ? 35.58084 57.51820 -16.15698 1.000 29.54154 234 LEU D N 1
ATOM 17559 C CA . LEU D 1 254 ? 36.35398 57.98546 -17.30181 1.000 27.36580 234 LEU D CA 1
ATOM 17560 C C . LEU D 1 254 ? 35.46295 58.50535 -18.42400 1.000 27.37024 234 LEU D C 1
ATOM 17561 O O . LEU D 1 254 ? 35.97155 58.87032 -19.49312 1.000 26.74948 234 LEU D O 1
ATOM 17577 N N . GLY D 1 255 ? 34.15012 58.52473 -18.22281 1.000 27.97214 235 GLY D N 1
ATOM 17578 C CA . GLY D 1 255 ? 33.25407 59.00367 -19.26028 1.000 28.68459 235 GLY D CA 1
ATOM 17579 C C . GLY D 1 255 ? 33.13799 58.07653 -20.44074 1.000 27.93791 235 GLY D C 1
ATOM 17580 O O . GLY D 1 255 ? 32.86296 58.53275 -21.55339 1.000 28.59442 235 GLY D O 1
ATOM 17584 N N . ARG D 1 256 ? 33.33358 56.78148 -20.22608 1.000 28.09895 236 ARG D N 1
ATOM 17585 C CA . ARG D 1 256 ? 33.25406 55.79602 -21.29362 1.000 30.25982 236 ARG D CA 1
ATOM 17586 C C . ARG D 1 256 ? 31.81793 55.29837 -21.41955 1.000 29.61747 236 ARG D C 1
ATOM 17587 O O . ARG D 1 256 ? 31.22488 54.85198 -20.43304 1.000 26.27073 236 ARG D O 1
ATOM 17608 N N . ARG D 1 257 ? 31.26799 55.37441 -22.63018 1.000 31.06104 237 ARG D N 1
ATOM 17609 C CA . ARG D 1 257 ? 29.88623 54.99661 -22.88773 1.000 29.03740 237 ARG D CA 1
ATOM 17610 C C . ARG D 1 257 ? 29.81215 54.14916 -24.15244 1.000 29.69308 237 ARG D C 1
ATOM 17611 O O . ARG D 1 257 ? 30.72052 54.16388 -24.98806 1.000 27.92184 237 ARG D O 1
ATOM 17632 N N . LEU D 1 258 ? 28.70586 53.41239 -24.28498 1.000 28.58789 238 LEU D N 1
ATOM 17633 C CA . LEU D 1 258 ? 28.45126 52.64506 -25.49707 1.000 28.54547 238 LEU D CA 1
ATOM 17634 C C . LEU D 1 258 ? 28.32541 53.58994 -26.68510 1.000 29.98379 238 LEU D C 1
ATOM 17635 O O . LEU D 1 258 ? 27.56606 54.56470 -26.64115 1.000 28.90804 238 LEU D O 1
ATOM 17651 N N . SER D 1 259 ? 29.06882 53.29178 -27.75254 1.000 30.90502 239 SER D N 1
ATOM 17652 C CA . SER D 1 259 ? 29.10503 54.13930 -28.93825 1.000 30.33303 239 SER D CA 1
ATOM 17653 C C . SER D 1 259 ? 28.14872 53.69631 -30.03373 1.000 29.82695 239 SER D C 1
ATOM 17654 O O . SER D 1 259 ? 27.71363 54.52941 -30.83337 1.000 31.32481 239 SER D O 1
ATOM 17662 N N . MET D 1 260 ? 27.81217 52.41907 -30.09796 1.000 30.88147 240 MET D N 1
ATOM 17663 C CA . MET D 1 260 ? 26.99640 51.87786 -31.17831 1.000 29.92197 240 MET D CA 1
ATOM 17664 C C . MET D 1 260 ? 25.52421 51.94841 -30.81686 1.000 28.03510 240 MET D C 1
ATOM 17665 O O . MET D 1 260 ? 25.16069 52.17813 -29.66695 1.000 29.20119 240 MET D O 1
ATOM 17679 N N . PRO D 1 261 ? 24.63921 51.75646 -31.79462 1.000 27.73673 241 PRO D N 1
ATOM 17680 C CA . PRO D 1 261 ? 23.20247 51.82221 -31.50525 1.000 25.90839 241 PRO D CA 1
ATOM 17681 C C . PRO D 1 261 ? 22.78184 50.76472 -30.49544 1.000 25.62122 241 PRO D C 1
ATOM 17682 O O . PRO D 1 261 ? 23.19701 49.60334 -30.56952 1.000 26.76956 241 PRO D O 1
ATOM 17693 N N . LEU D 1 262 ? 21.94090 51.18486 -29.55090 1.000 25.03601 242 LEU D N 1
ATOM 17694 C CA . LEU D 1 262 ? 21.50344 50.35588 -28.44007 1.000 24.71724 242 LEU D CA 1
ATOM 17695 C C . LEU D 1 262 ? 19.98776 50.40062 -28.35986 1.000 25.39010 242 LEU D C 1
ATOM 17696 O O . LEU D 1 262 ? 19.39909 51.48207 -28.29265 1.000 25.11776 242 LEU D O 1
ATOM 17712 N N . LEU D 1 263 ? 19.36238 49.22578 -28.36932 1.000 24.40877 243 LEU D N 1
ATOM 17713 C CA . LEU D 1 263 ? 17.93090 49.06818 -28.14588 1.000 25.70540 243 LEU D CA 1
ATOM 17714 C C . LEU D 1 263 ? 17.73776 48.29396 -26.84797 1.000 24.76695 243 LEU D C 1
ATOM 17715 O O . LEU D 1 263 ? 18.32425 47.21764 -26.66906 1.000 23.56947 243 LEU D O 1
ATOM 17731 N N . VAL D 1 264 ? 16.93585 48.84934 -25.94490 1.000 24.27749 244 VAL D N 1
ATOM 17732 C CA . VAL D 1 264 ? 16.64436 48.22763 -24.65650 1.000 24.52233 244 VAL D CA 1
ATOM 17733 C C . VAL D 1 264 ? 15.14891 47.95118 -24.59339 1.000 26.31660 244 VAL D C 1
ATOM 17734 O O . VAL D 1 264 ? 14.33579 48.87363 -24.73915 1.000 26.19355 244 VAL D O 1
ATOM 17747 N N . LEU D 1 265 ? 14.78813 46.68506 -24.37370 1.000 25.50063 245 LEU D N 1
ATOM 17748 C CA . LEU D 1 265 ? 13.39508 46.27285 -24.22680 1.000 25.14750 245 LEU D CA 1
ATOM 17749 C C . LEU D 1 265 ? 13.24041 45.58653 -22.87549 1.000 26.15491 245 LEU D C 1
ATOM 17750 O O . LEU D 1 265 ? 14.01030 44.67690 -22.54224 1.000 24.60677 245 LEU D O 1
ATOM 17766 N N . TRP D 1 266 ? 12.26356 46.02479 -22.09044 1.000 25.98161 246 TRP D N 1
ATOM 17767 C CA . TRP D 1 266 ? 12.02330 45.43518 -20.78211 1.000 27.23045 246 TRP D CA 1
ATOM 17768 C C . TRP D 1 266 ? 10.53823 45.15360 -20.60839 1.000 27.75721 246 TRP D C 1
ATOM 17769 O O . TRP D 1 266 ? 9.68470 45.73799 -21.28421 1.000 28.72370 246 TRP D O 1
ATOM 17790 N N . GLY D 1 267 ? 10.24159 44.23869 -19.68720 1.000 26.90174 247 GLY D N 1
ATOM 17791 C CA . GLY D 1 267 ? 8.86997 43.81028 -19.48086 1.000 29.68727 247 GLY D CA 1
ATOM 17792 C C . GLY D 1 267 ? 8.10741 44.76958 -18.58870 1.000 28.84115 247 GLY D C 1
ATOM 17793 O O . GLY D 1 267 ? 8.53817 45.07647 -17.47257 1.000 27.88571 247 GLY D O 1
ATOM 17797 N N . GLU D 1 268 ? 6.95257 45.23137 -19.07684 1.000 29.76115 248 GLU D N 1
ATOM 17798 C CA . 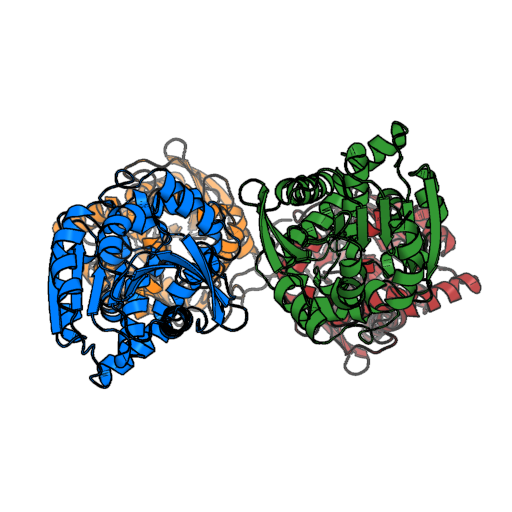GLU D 1 268 ? 6.12183 46.13969 -18.29028 1.000 32.53524 248 GLU D CA 1
ATOM 17799 C C . GLU D 1 268 ? 5.68729 45.52164 -16.96872 1.000 30.19687 248 GLU D C 1
ATOM 17800 O O . GLU D 1 268 ? 5.47153 46.24017 -15.98879 1.000 29.94233 248 GLU D O 1
ATOM 17812 N N . GLU D 1 269 ? 5.54887 44.20473 -16.91772 1.000 30.99769 249 GLU D N 1
ATOM 17813 C CA . GLU D 1 269 ? 5.03520 43.52579 -15.73620 1.000 31.21025 249 GLU D CA 1
ATOM 17814 C C . GLU D 1 269 ? 6.13105 43.03962 -14.80264 1.000 29.97303 249 GLU D C 1
ATOM 17815 O O . GLU D 1 269 ? 5.81883 42.41505 -13.78710 1.000 30.04375 249 GLU D O 1
ATOM 17827 N N . GLY D 1 270 ? 7.39869 43.34188 -15.09989 1.000 30.14988 250 GLY D N 1
ATOM 17828 C CA . GLY D 1 270 ? 8.51734 42.80113 -14.36114 1.000 27.13092 250 GLY D CA 1
ATOM 17829 C C . GLY D 1 270 ? 9.08545 43.78000 -13.33383 1.000 24.98769 250 GLY D C 1
ATOM 17830 O O . GLY D 1 270 ? 8.66703 44.92315 -13.20701 1.000 24.11314 250 GLY D O 1
ATOM 17834 N N . VAL D 1 271 ? 10.09036 43.29375 -12.60486 1.000 25.54516 251 VAL D N 1
ATOM 17835 C CA . VAL D 1 271 ? 10.67997 44.06599 -11.51767 1.000 26.07335 251 VAL D CA 1
ATOM 17836 C C . VAL D 1 271 ? 11.44854 45.26370 -12.05953 1.000 24.06135 251 VAL D C 1
ATOM 17837 O O . VAL D 1 271 ? 11.44481 46.34197 -11.45614 1.000 26.33928 251 VAL D O 1
ATOM 17850 N N . VAL D 1 272 ? 12.13619 45.09234 -13.19080 1.000 22.07351 252 VAL D N 1
ATOM 17851 C CA . VAL D 1 272 ? 12.94232 46.17754 -13.74898 1.000 23.42421 252 VAL D CA 1
ATOM 17852 C C . VAL D 1 272 ? 12.07624 47.40416 -14.01346 1.000 25.00332 252 VAL D C 1
ATOM 17853 O O . VAL D 1 272 ? 12.44222 48.53436 -13.66324 1.000 25.46136 252 VAL D O 1
ATOM 17866 N N . HIS D 1 273 ? 10.91378 47.19915 -14.63886 1.000 24.23432 253 HIS D N 1
ATOM 17867 C CA . HIS D 1 273 ? 10.00160 48.30842 -14.89834 1.000 24.86746 253 HIS D CA 1
ATOM 17868 C C . HIS D 1 273 ? 9.57388 48.98447 -13.60601 1.000 25.41290 253 HIS D C 1
ATOM 17869 O O . HIS D 1 273 ? 9.55171 50.21981 -13.51311 1.000 25.45116 253 HIS D O 1
ATOM 17883 N N . ARG D 1 274 ? 9.25651 48.18478 -12.59057 1.000 25.61567 254 ARG D N 1
ATOM 17884 C CA . ARG D 1 274 ? 8.66900 48.70573 -11.36293 1.000 27.71591 254 ARG D CA 1
ATOM 17885 C C . ARG D 1 274 ? 9.67879 49.47946 -10.52773 1.000 26.63177 254 ARG D C 1
ATOM 17886 O O . ARG D 1 274 ? 9.30458 50.43528 -9.84268 1.000 26.28199 254 ARG D O 1
ATOM 17907 N N . CYS D 1 275 ? 10.95118 49.08429 -10.55857 1.000 25.60921 255 CYS D N 1
ATOM 17908 C CA . CYS D 1 275 ? 11.92657 49.59115 -9.60450 1.000 24.71649 255 CYS D CA 1
ATOM 17909 C C . CYS D 1 275 ? 12.94317 50.55928 -10.18991 1.000 24.57893 255 CYS D C 1
ATOM 17910 O O . CYS D 1 275 ? 13.74028 51.11696 -9.42726 1.000 25.13247 255 CYS D O 1
ATOM 17918 N N . PHE D 1 276 ? 12.95238 50.77234 -11.50346 1.000 23.95291 256 PHE D N 1
ATOM 17919 C CA . PHE D 1 276 ? 13.93632 51.65609 -12.10634 1.000 25.31313 256 PHE D CA 1
ATOM 17920 C C . PHE D 1 276 ? 13.32128 52.39182 -13.28456 1.000 26.10220 256 PHE D C 1
ATOM 17921 O O . PHE D 1 276 ? 12.17562 52.14889 -13.66989 1.000 25.56559 256 PHE D O 1
ATOM 17938 N N . ASP D 1 277 ? 14.10066 53.31888 -13.83812 1.000 25.02112 257 ASP D N 1
ATOM 17939 C CA . ASP D 1 277 ? 13.79660 54.01302 -15.08626 1.000 26.75926 257 ASP D CA 1
ATOM 17940 C C . ASP D 1 277 ? 14.75771 53.46762 -16.13972 1.000 26.47773 257 ASP D C 1
ATOM 17941 O O . ASP D 1 277 ? 15.80688 54.06972 -16.39591 1.000 25.71207 257 ASP D O 1
ATOM 17950 N N . PRO D 1 278 ? 14.44696 52.32945 -16.76509 1.000 26.34376 258 PRO D N 1
ATOM 17951 C CA . PRO D 1 278 ? 15.48029 51.65568 -17.58267 1.000 25.47343 258 PRO D CA 1
ATOM 17952 C C . PRO D 1 278 ? 16.02833 52.51450 -18.70815 1.000 24.67202 258 PRO D C 1
ATOM 17953 O O . PRO D 1 278 ? 17.25046 52.55502 -18.90982 1.000 25.26334 258 PRO D O 1
ATOM 17964 N N . LEU D 1 279 ? 15.16285 53.19697 -19.45768 1.000 24.81369 259 LEU D N 1
ATOM 17965 C CA . LEU D 1 279 ? 15.64474 53.98135 -20.58715 1.000 24.59302 259 LEU D CA 1
ATOM 17966 C C . LEU D 1 279 ? 16.56997 55.09962 -20.12520 1.000 26.33144 259 LEU D C 1
ATOM 17967 O O . LEU D 1 279 ? 17.62406 55.32465 -20.72461 1.000 24.94366 259 LEU D O 1
ATOM 17983 N N . ARG D 1 280 ? 16.19878 55.80778 -19.05478 1.000 24.23841 260 ARG D N 1
ATOM 17984 C CA . ARG D 1 280 ? 17.07245 56.85211 -18.54006 1.000 26.46418 260 ARG D CA 1
ATOM 17985 C C . ARG D 1 280 ? 18.39478 56.26622 -18.05121 1.000 26.21370 260 ARG D C 1
ATOM 17986 O O . ARG D 1 280 ? 19.46464 56.83041 -18.31878 1.000 23.52690 260 ARG D O 1
ATOM 18007 N N . GLU D 1 281 ? 18.34452 55.14961 -17.31462 1.000 26.04129 261 GLU D N 1
ATOM 18008 C CA . GLU D 1 281 ? 19.58112 54.55630 -16.80814 1.000 24.95014 261 GLU D CA 1
ATOM 18009 C C . GLU D 1 281 ? 20.51721 54.17560 -17.95416 1.000 23.73319 261 GLU D C 1
ATOM 18010 O O . GLU D 1 281 ? 21.74054 54.33085 -17.85147 1.000 22.80790 261 GLU D O 1
ATOM 18022 N N . TRP D 1 282 ? 19.96776 53.66366 -19.05316 1.000 23.95046 262 TRP D N 1
ATOM 18023 C CA . TRP D 1 282 ? 20.82506 53.33287 -20.19129 1.000 23.54461 262 TRP D CA 1
ATOM 18024 C C . TRP D 1 282 ? 21.30487 54.59161 -20.89763 1.000 25.07898 262 TRP D C 1
ATOM 18025 O O . TRP D 1 282 ? 22.40551 54.59966 -21.45561 1.000 23.65802 262 TRP D O 1
ATOM 18046 N N . GLN D 1 283 ? 20.50330 55.66328 -20.87393 1.000 23.98730 263 GLN D N 1
ATOM 18047 C CA . GLN D 1 283 ? 20.94882 56.92580 -21.45076 1.000 25.06302 263 GLN D CA 1
ATOM 18048 C C . GLN D 1 283 ? 22.15204 57.48322 -20.70301 1.000 26.27750 263 GLN D C 1
ATOM 18049 O O . GLN D 1 283 ? 22.95205 58.22145 -21.28646 1.000 26.80624 263 GLN D O 1
ATOM 18063 N N . LEU D 1 284 ? 22.30606 57.13555 -19.42003 1.000 24.87296 264 LEU D N 1
ATOM 18064 C CA . LEU D 1 284 ? 23.46470 57.59320 -18.66644 1.000 23.66842 264 LEU D CA 1
ATOM 18065 C C . LEU D 1 284 ? 24.75443 56.90289 -19.09826 1.000 25.33076 264 LEU D C 1
ATOM 18066 O O . LEU D 1 284 ? 25.83856 57.46064 -18.90076 1.000 24.84931 264 LEU D O 1
ATOM 18082 N N . VAL D 1 285 ? 24.67084 55.69817 -19.66726 1.000 24.48600 265 VAL D N 1
ATOM 18083 C CA . VAL D 1 285 ? 25.84942 54.90435 -19.98579 1.000 24.46908 265 VAL D CA 1
ATOM 18084 C C . VAL D 1 285 ? 25.94700 54.59169 -21.47321 1.000 25.02946 265 VAL D C 1
ATOM 18085 O O . VAL D 1 285 ? 26.75912 53.75820 -21.87645 1.000 26.57143 265 VAL D O 1
ATOM 18098 N N . ALA D 1 286 ? 25.13946 55.24414 -22.30182 1.000 25.29940 266 ALA D N 1
ATOM 18099 C CA . ALA D 1 286 ? 25.19548 55.02194 -23.74103 1.000 27.35788 266 ALA D CA 1
ATOM 18100 C C . ALA D 1 286 ? 24.79205 56.29588 -24.46576 1.000 26.76480 266 ALA D C 1
ATOM 18101 O O . ALA D 1 286 ? 23.93321 57.04603 -23.99357 1.000 27.58891 266 ALA D O 1
ATOM 18108 N N . ASP D 1 287 ? 25.42477 56.53139 -25.62002 1.000 26.06407 267 ASP D N 1
ATOM 18109 C CA . ASP D 1 287 ? 25.20871 57.75999 -26.36975 1.000 27.90287 267 ASP D CA 1
ATOM 18110 C C . ASP D 1 287 ? 24.11890 57.64203 -27.42704 1.000 29.20153 267 ASP D C 1
ATOM 18111 O O . ASP D 1 287 ? 23.60463 58.67361 -27.87640 1.000 30.65454 267 ASP D O 1
ATOM 18120 N N . ASP D 1 288 ? 23.75577 56.42420 -27.84297 1.000 27.33154 268 ASP D N 1
ATOM 18121 C CA . ASP D 1 288 ? 22.80066 56.21448 -28.93585 1.000 26.29595 268 ASP D CA 1
ATOM 18122 C C . ASP D 1 288 ? 21.84159 55.10739 -28.49827 1.000 27.00836 268 ASP D C 1
ATOM 18123 O O . ASP D 1 288 ? 22.04604 53.93353 -28.81993 1.000 26.76517 268 ASP D O 1
ATOM 18132 N N . VAL D 1 289 ? 20.78293 55.49585 -27.78993 1.000 27.50746 269 VAL D N 1
ATOM 18133 C CA . VAL D 1 289 ? 19.90411 54.56622 -27.09355 1.000 25.85876 269 VAL D CA 1
ATOM 18134 C C . VAL D 1 289 ? 18.46351 54.82031 -27.51600 1.000 27.22631 269 VAL D C 1
ATOM 18135 O O . VAL D 1 289 ? 18.04179 55.97351 -27.65160 1.000 28.59982 269 VAL D O 1
ATOM 18148 N N . ARG D 1 290 ? 17.70191 53.74453 -27.71054 1.000 28.89015 270 ARG D N 1
ATOM 18149 C CA . ARG D 1 290 ? 16.24953 53.83114 -27.80551 1.000 27.53349 270 ARG D CA 1
ATOM 18150 C C . ARG D 1 290 ? 15.67970 52.61205 -27.09144 1.000 27.94251 270 ARG D C 1
ATOM 18151 O O . ARG D 1 290 ? 16.33140 51.56836 -27.01546 1.000 26.49672 270 ARG D O 1
ATOM 18172 N N . GLY D 1 291 ? 14.47088 52.74184 -26.56047 1.000 29.46976 271 GLY D N 1
ATOM 18173 C CA . GLY D 1 291 ? 13.84581 51.59725 -25.92076 1.000 30.22573 271 GLY D CA 1
ATOM 18174 C C . GLY D 1 291 ? 12.43466 51.91275 -25.48645 1.000 31.19324 271 GLY D C 1
ATOM 18175 O O . GLY D 1 291 ? 11.95306 53.04631 -25.60687 1.000 33.70869 271 GLY D O 1
ATOM 18179 N N . ARG D 1 292 ? 11.78745 50.88887 -24.94629 1.000 31.65410 272 ARG D N 1
ATOM 18180 C CA . ARG D 1 292 ? 10.39261 50.96257 -24.53610 1.000 31.35001 272 ARG D CA 1
ATOM 18181 C C . ARG D 1 292 ? 10.03977 49.67875 -23.79617 1.000 29.55882 272 ARG D C 1
ATOM 18182 O O . ARG D 1 292 ? 10.70488 48.65860 -23.97665 1.000 27.76406 272 ARG D O 1
ATOM 18203 N N . PRO D 1 293 ? 8.99991 49.71375 -22.96794 1.000 29.81738 273 PRO D N 1
ATOM 18204 C CA . PRO D 1 293 ? 8.49791 48.47863 -22.35851 1.000 28.41366 273 PRO D CA 1
ATOM 18205 C C . PRO D 1 293 ? 7.67351 47.66256 -23.34113 1.000 31.34044 273 PRO D C 1
ATOM 18206 O O . PRO D 1 293 ? 7.10273 48.18564 -24.30133 1.000 32.70746 273 PRO D O 1
ATOM 18217 N N . LEU D 1 294 ? 7.62909 46.35833 -23.09198 1.000 28.18124 274 LEU D N 1
ATOM 18218 C CA . LEU D 1 294 ? 6.77154 45.44446 -23.82778 1.000 29.92677 274 LEU D CA 1
ATOM 18219 C C . LEU D 1 294 ? 5.70603 44.90818 -22.87925 1.000 30.31651 274 LEU D C 1
ATOM 18220 O O . LEU D 1 294 ? 5.91717 44.82990 -21.66527 1.000 30.24385 274 LEU D O 1
ATOM 18236 N N . ALA D 1 295 ? 4.56102 44.52141 -23.44249 1.000 31.20250 275 ALA D N 1
ATOM 18237 C CA . ALA D 1 295 ? 3.43758 44.02502 -22.64763 1.000 32.64703 275 ALA D CA 1
ATOM 18238 C C . ALA D 1 295 ? 3.66777 42.55471 -22.29121 1.000 32.56864 275 ALA D C 1
ATOM 18239 O O . ALA D 1 295 ? 3.03042 41.63825 -22.81699 1.000 34.77639 275 ALA D O 1
ATOM 18246 N N . CYS D 1 296 ? 4.60523 42.34250 -21.36899 1.000 30.99286 276 CYS D N 1
ATOM 18247 C CA . CYS D 1 296 ? 4.95913 41.00917 -20.89856 1.000 32.02642 276 CYS D CA 1
ATOM 18248 C C . CYS D 1 296 ? 5.81160 41.16823 -19.64770 1.000 32.27744 276 CYS D C 1
ATOM 18249 O O . CYS D 1 296 ? 6.02517 42.28018 -19.15209 1.000 31.98282 276 CYS D O 1
ATOM 18257 N N . GLY D 1 297 ? 6.29005 40.04132 -19.13751 1.000 31.98280 277 GLY D N 1
ATOM 18258 C CA . GLY D 1 297 ? 7.14848 39.99717 -17.96843 1.000 31.43051 277 GLY D CA 1
ATOM 18259 C C . GLY D 1 297 ? 8.62060 39.87045 -18.31056 1.000 27.86894 277 GLY D C 1
ATOM 18260 O O . GLY D 1 297 ? 9.08406 40.32277 -19.36518 1.000 28.30105 277 GLY D O 1
ATOM 18264 N N . HIS D 1 298 ? 9.36917 39.24301 -17.40026 1.000 27.09923 278 HIS D N 1
ATOM 18265 C CA . HIS D 1 298 ? 10.82400 39.15186 -17.53756 1.000 25.56738 278 HIS D CA 1
ATOM 18266 C C . HIS D 1 298 ? 11.23522 38.32570 -18.75679 1.000 25.54254 278 HIS D C 1
ATOM 18267 O O . HIS D 1 298 ? 12.11291 38.73634 -19.52568 1.000 24.43328 278 HIS D O 1
ATOM 18281 N N . TYR D 1 299 ? 10.61354 37.16178 -18.95894 1.000 26.29436 279 TYR D N 1
ATOM 18282 C CA . TYR D 1 299 ? 11.06798 36.20871 -19.97254 1.000 25.80870 279 TYR D CA 1
ATOM 18283 C C . TYR D 1 299 ? 10.50085 36.58541 -21.34043 1.000 28.01063 279 TYR D C 1
ATOM 18284 O O . TYR D 1 299 ? 9.68622 35.88166 -21.93857 1.000 29.07766 279 TYR D O 1
ATOM 18302 N N . ILE D 1 300 ? 11.01538 37.69601 -21.86770 1.000 27.79697 280 ILE D N 1
ATOM 18303 C CA . ILE D 1 300 ? 10.45319 38.28275 -23.07966 1.000 27.26832 280 ILE D CA 1
ATOM 18304 C C . ILE D 1 300 ? 10.45874 37.27735 -24.22806 1.000 27.72050 280 ILE D C 1
ATOM 18305 O O . ILE D 1 300 ? 9.44465 37.08033 -24.90433 1.000 27.77276 280 ILE D O 1
ATOM 18321 N N . ALA D 1 301 ? 11.60779 36.64832 -24.48818 1.000 27.19268 281 ALA D N 1
ATOM 18322 C CA . ALA D 1 301 ? 11.74630 35.84016 -25.69678 1.000 28.13839 281 ALA D CA 1
ATOM 18323 C C . ALA D 1 301 ? 10.80895 34.63472 -25.71592 1.000 29.19189 281 ALA D C 1
ATOM 18324 O O . ALA D 1 301 ? 10.52462 34.10570 -26.79779 1.000 26.87216 281 ALA D O 1
ATOM 18331 N N . GLU D 1 302 ? 10.32568 34.18950 -24.55481 1.000 26.67966 282 GLU D N 1
ATOM 18332 C CA . GLU D 1 302 ? 9.40720 33.06402 -24.47503 1.000 31.62735 282 GLU D CA 1
ATOM 18333 C C . GLU D 1 302 ? 7.96568 33.48579 -24.23351 1.000 33.39085 282 GLU D C 1
ATOM 18334 O O . GLU D 1 302 ? 7.05289 32.80832 -24.71526 1.000 33.29699 282 GLU D O 1
ATOM 18346 N N . GLU D 1 303 ? 7.73805 34.58814 -23.51223 1.000 32.82842 283 GLU D N 1
ATOM 18347 C CA . GLU D 1 303 ? 6.37444 35.03818 -23.27099 1.000 31.97672 283 GLU D CA 1
ATOM 18348 C C . GLU D 1 303 ? 5.77764 35.71741 -24.49998 1.000 32.98130 283 GLU D C 1
ATOM 18349 O O . GLU D 1 303 ? 4.62502 35.45794 -24.87243 1.000 32.25338 283 GLU D O 1
ATOM 18361 N N . ALA D 1 304 ? 6.55382 36.59470 -25.14030 1.000 30.45524 284 ALA D N 1
ATOM 18362 C CA . ALA D 1 304 ? 6.06707 37.43181 -26.23651 1.000 28.81340 284 ALA D CA 1
ATOM 18363 C C . ALA D 1 304 ? 7.10267 37.45124 -27.35058 1.000 29.96942 284 ALA D C 1
ATOM 18364 O O . ALA D 1 304 ? 7.71797 38.48605 -27.63167 1.000 29.39850 284 ALA D O 1
ATOM 18371 N N . PRO D 1 305 ? 7.29674 36.32151 -28.03808 1.000 29.85919 285 PRO D N 1
ATOM 18372 C CA . PRO D 1 305 ? 8.31335 36.30722 -29.10245 1.000 29.18271 285 PRO D CA 1
ATOM 18373 C C . PRO D 1 305 ? 7.94795 37.20075 -30.27196 1.000 29.32478 285 PRO D C 1
ATOM 18374 O O . PRO D 1 305 ? 8.83674 37.83415 -30.85527 1.000 29.20933 285 PRO D O 1
ATOM 18385 N N . ASP D 1 306 ? 6.66243 37.27308 -30.62877 1.000 31.53740 286 ASP D N 1
ATOM 18386 C CA . ASP D 1 306 ? 6.25905 38.08058 -31.77283 1.000 31.63176 286 ASP D CA 1
ATOM 18387 C C . ASP D 1 306 ? 6.46095 39.56292 -31.50608 1.000 30.70716 286 ASP D C 1
ATOM 18388 O O . ASP D 1 306 ? 6.93490 40.29467 -32.38328 1.000 31.86601 286 ASP D O 1
ATOM 18397 N N . ALA D 1 307 ? 6.10304 40.03045 -30.30789 1.000 29.61294 287 ALA D N 1
ATOM 18398 C CA . ALA D 1 307 ? 6.35236 41.42867 -29.96812 1.000 28.00243 287 ALA D CA 1
ATOM 18399 C C . ALA D 1 307 ? 7.84587 41.72241 -29.96032 1.000 29.20509 287 ALA D C 1
ATOM 18400 O O . ALA D 1 307 ? 8.28748 42.77360 -30.44546 1.000 30.40674 287 ALA D O 1
ATOM 18407 N N . LEU D 1 308 ? 8.64107 40.80318 -29.40736 1.000 28.73851 288 LEU D N 1
ATOM 18408 C CA . LEU D 1 308 ? 10.09066 40.97561 -29.41843 1.000 27.46481 288 LEU D CA 1
ATOM 18409 C C . LEU D 1 308 ? 10.60626 41.16122 -30.83788 1.000 28.87503 288 LEU D C 1
ATOM 18410 O O . LEU D 1 308 ? 11.38473 42.08262 -31.11509 1.000 29.93702 288 LEU D O 1
ATOM 18426 N N . LEU D 1 309 ? 10.18582 40.28900 -31.75467 1.000 29.22565 289 LEU D N 1
ATOM 18427 C CA . LEU D 1 309 ? 10.66588 40.40116 -33.12955 1.000 28.24160 289 LEU D CA 1
ATOM 18428 C C . LEU D 1 309 ? 10.16867 41.68193 -33.78722 1.000 29.57513 289 LEU D C 1
ATOM 18429 O O . LEU D 1 309 ? 10.94383 42.38829 -34.43986 1.000 29.36360 289 LEU D O 1
ATOM 18445 N N . ASP D 1 310 ? 8.89013 42.01576 -33.60790 1.000 29.37093 290 ASP D N 1
ATOM 18446 C CA . ASP D 1 310 ? 8.36921 43.25671 -34.16773 1.000 28.85002 290 ASP D CA 1
ATOM 18447 C C . ASP D 1 310 ? 9.20373 44.45386 -33.73256 1.000 29.31031 290 ASP D C 1
ATOM 18448 O O . ASP D 1 310 ? 9.50523 45.34069 -34.53869 1.000 27.03194 290 ASP D O 1
ATOM 18457 N N . ALA D 1 311 ? 9.59804 44.49142 -32.45748 1.000 30.53340 291 ALA D N 1
ATOM 18458 C CA . ALA D 1 311 ? 10.33561 45.64377 -31.95139 1.000 29.23908 291 ALA D CA 1
ATOM 18459 C C . ALA D 1 311 ? 11.80689 45.61130 -32.34249 1.000 28.81940 291 ALA D C 1
ATOM 18460 O O . ALA D 1 311 ? 12.41158 46.67266 -32.52520 1.000 31.07362 291 ALA D O 1
ATOM 18467 N N . ALA D 1 312 ? 12.40358 44.42738 -32.46588 1.000 27.66190 292 ALA D N 1
ATOM 18468 C CA . ALA D 1 312 ? 13.84973 44.32187 -32.61781 1.000 29.40180 292 ALA D CA 1
ATOM 18469 C C . ALA D 1 312 ? 14.31402 44.12442 -34.05233 1.000 29.92105 292 ALA D C 1
ATOM 18470 O O . ALA D 1 312 ? 15.41490 44.56871 -34.39311 1.000 32.26523 292 ALA D O 1
ATOM 18477 N N . LEU D 1 313 ? 13.52719 43.46230 -34.89737 1.000 29.46866 293 LEU D N 1
ATOM 18478 C CA . LEU D 1 313 ? 13.96090 43.22498 -36.27262 1.000 32.44579 293 LEU D CA 1
ATOM 18479 C C . LEU D 1 313 ? 14.20477 44.51018 -37.04889 1.000 32.06826 293 LEU D C 1
ATOM 18480 O O . LEU D 1 313 ? 15.21395 44.58511 -37.76840 1.000 34.54172 293 LEU D O 1
ATOM 18496 N N . PRO D 1 314 ? 13.32979 45.51977 -37.00735 1.000 31.33555 294 PRO D N 1
ATOM 18497 C CA . PRO D 1 314 ? 13.65748 46.76890 -37.71842 1.000 34.18028 294 PRO D CA 1
ATOM 18498 C C . PRO D 1 314 ? 15.00506 47.32922 -37.29571 1.000 35.02680 294 PRO D C 1
ATOM 18499 O O . PRO D 1 314 ? 15.82071 47.72290 -38.14326 1.000 36.68000 294 PRO D O 1
ATOM 18510 N N . PHE D 1 315 ? 15.25437 47.35782 -35.98646 1.000 31.99738 295 PHE D N 1
ATOM 18511 C CA . PHE D 1 315 ? 16.50471 47.89181 -35.45806 1.000 33.06419 295 PHE D CA 1
ATOM 18512 C C . PHE D 1 315 ? 17.69617 47.08058 -35.95446 1.000 34.57820 295 PHE D C 1
ATOM 18513 O O . PHE D 1 315 ? 18.71675 47.63934 -36.37218 1.000 36.36048 295 PHE D O 1
ATOM 18530 N N . LEU D 1 316 ? 17.59032 45.75280 -35.90824 1.000 32.53322 296 LEU D N 1
ATOM 18531 C CA . LEU D 1 316 ? 18.72178 44.92100 -36.30259 1.000 33.24238 296 LEU D CA 1
ATOM 18532 C C . LEU D 1 316 ? 18.93527 44.90022 -37.81306 1.000 36.78153 296 LEU D C 1
ATOM 18533 O O . LEU D 1 316 ? 20.07573 44.75706 -38.27014 1.000 36.76273 296 LEU D O 1
ATOM 18549 N N . LEU D 1 317 ? 17.86634 45.04238 -38.59503 1.000 36.78323 297 LEU D N 1
ATOM 18550 C CA . LEU D 1 317 ? 17.94788 44.97725 -40.04737 1.000 43.12532 297 LEU D CA 1
ATOM 18551 C C . LEU D 1 317 ? 18.17018 46.34719 -40.68002 1.000 46.81532 297 LEU D C 1
ATOM 18552 O O . LEU D 1 317 ? 19.03628 46.50251 -41.54740 1.000 48.30584 297 LEU D O 1
ATOM 18568 N N . GLN D 1 318 ? 17.39633 47.35004 -40.25851 1.000 47.72439 298 GLN D N 1
ATOM 18569 C CA . GLN D 1 318 ? 17.60535 48.72510 -40.71014 1.000 51.30719 298 GLN D CA 1
ATOM 18570 C C . GLN D 1 318 ? 18.89991 49.17785 -40.04599 1.000 49.03040 298 GLN D C 1
ATOM 18571 O O . GLN D 1 318 ? 18.91089 49.89085 -39.03819 1.000 47.79016 298 GLN D O 1
ATOM 18585 N N . ALA D 1 319 ? 20.01640 48.71457 -40.61925 1.000 51.80971 299 ALA D N 1
ATOM 18586 C CA . ALA D 1 319 ? 21.29493 48.73928 -39.92561 1.000 49.54112 299 ALA D CA 1
ATOM 18587 C C . ALA D 1 319 ? 22.39629 48.02418 -40.69141 1.000 53.75757 299 ALA D C 1
ATOM 18588 O O . ALA D 1 319 ? 22.13137 47.31344 -41.66870 1.000 51.26646 299 ALA D O 1
ATOM 18595 N N . GLY D 1 320 ? 23.62913 48.18085 -40.22064 1.000 54.93757 300 GLY D N 1
ATOM 18596 C CA . GLY D 1 320 ? 24.76025 47.46362 -40.76904 1.000 55.15016 300 GLY D CA 1
ATOM 18597 C C . GLY D 1 320 ? 26.06609 47.92280 -40.15004 1.000 60.71870 300 GLY D C 1
ATOM 18598 O O . GLY D 1 320 ? 26.49671 47.40766 -39.11407 1.000 64.60971 300 GLY D O 1
#

B-factor: mean 32.89, std 9.68, range [16.82, 119.56]

Sequence (1188 aa):
WMPGLRQQRITVDDGVEINAWVGGQGPALLLVHGHPQTSAIWHRVAPRLAQQFTVVLADLRGYGDSSRPAGDPEHVNYSKRTMARDLLRLMARLGHEHFSVLAHDRGARVAHRLAMDYPASVQRLVLLDIAPTLAMYEQTGEAFARAYWHWFFLIQPAPLPERLIEADPAAYVREIMGRRSAGLAPFDPRALAEYQRCLALPGSAHGMCEDYRASAGIDLDHDREDRQLGRRLSMPLLVLWGEEGVVHRCFDPLREWQLVADDVRGRPLACGHYIAEEAPDALLDAALPFLLQASHMHTDPWMPGLRQQRITVDDGVEINAWVGGQGPALLLVHGHPQTSAIWHRVAPRRLAQQFTVVLADLRGYGDSSRPAGDPEHVNYSKRTMARDLLRLMARLGHEHFSVLAHDRGARVAHRLAMDYPASVQRLVLLDIAPTLAMYEQTGEAFARAYWHWFFLIQPAPLPERLIEADPAAYVREIMGRRSAGLAPFDPRALAEYQRCLALPGSAHGMCEDYRASAGIDLDHDREDRQLGRRLSMPLLVLWGEEGVVHRCFDPLREWQLVADDVRGRPLACGHYIAEEAPDALLDAALPFLLQWMPGLRQQRITVDDGVEINAWVGGQGPALLLVHGHPQTSAIWHRVAPRLAQQFTVVLADLRGYGDSSRPAGDPEHVNYSKRTMARDLLRLMARLGHEHFSVLAHDRGARVAHRLAMDYPASVQRLVLLDIAPTLAMYEQTGEAFARAYWHWFFLIQPAPLPERLIEADPAAYVREIMGRRSAGLAPFDPRALAEYQRCLALPGSAHGMCEDYRASAGIDLDHDREDRQLGRRLSMPLLVLWGEEGVVHRCFDPLREWQLVADDVRGRPLACGHYIAEEAPDALLDAALPFLLQHMHTDPWMPGLRQQRITVDDGVEINAWVGGQGPALLLVHGHPQTSAIWHRVAPRLAQQFTVVLADLRGYGDSSRPAGDPEHVNYSKRTMARDLLRLMARLGHEHFSVLAHDRGARVAHRLAMDYPASVQRLVLLDIAPTLAMYEQTGEAFARAYWHWFFLIQPAPLPERLIEADPAAYVREIMGRRSAGLAPFDPRALAEYQRCLALPGSAHGMCEDYRASAGIDLDHDREDRQLGRRLSMPLLVLWGEEGVVHRCFDPLREWQLVADDVRGRPLACGHYIAEEAPDALLDAALPFLLQAG

Solvent-accessible surface area: 40558 Å² total; per-residue (Å²): 102,4,81,66,4,186,80,73,81,30,79,2,41,145,44,9,58,0,0,1,50,29,12,40,146,36,79,6,0,0,0,0,0,0,5,2,1,6,4,5,2,0,18,88,0,0,43,83,1,16,125,68,2,22,0,0,0,0,4,1,6,1,7,1,33,8,26,20,26,76,19,37,120,119,39,68,48,0,2,10,93,19,0,0,71,1,0,33,63,0,0,27,138,36,61,38,117,102,1,2,0,2,0,3,16,4,0,0,13,0,0,26,11,0,1,31,38,77,67,84,14,4,74,40,0,0,1,0,1,4,0,7,10,10,7,0,3,79,83,10,24,44,55,2,0,70,13,17,15,19,7,0,1,0,20,19,70,45,74,0,0,12,34,1,1,106,48,53,32,33,3,0,0,111,22,18,0,22,80,67,73,30,19,75,97,17,14,16,110,129,0,35,58,51,0,40,93,2,10,60,58,45,19,1,2,58,0,1,0,5,0,3,12,0,3,12,28,42,3,0,79,28,30,96,92,20,121,154,92,35,142,112,0,72,15,29,0,11,1,1,12,0,90,90,6,3,0,64,149,29,18,77,6,49,135,9,0,99,100,33,4,93,52,25,88,19,123,46,6,89,0,0,14,13,0,4,6,54,15,25,109,37,1,22,109,19,2,19,73,15,1,71,138,70,116,40,104,28,80,48,84,13,5,55,74,8,193,90,75,118,26,83,6,30,142,74,4,51,0,2,0,47,24,13,42,124,46,83,7,0,0,0,0,0,0,6,3,1,6,4,5,2,0,7,52,0,0,40,83,0,13,108,60,4,24,0,0,0,0,3,1,6,1,6,2,37,4,23,46,30,77,18,39,121,117,41,66,48,0,1,10,86,15,1,0,69,2,0,32,74,0,0,18,148,36,62,42,112,110,0,5,0,1,0,3,17,4,0,0,12,0,0,26,12,0,1,29,40,76,65,85,15,4,83,52,0,0,1,0,2,4,0,7,10,13,12,0,2,80,83,11,24,38,51,2,0,68,30,27,21,22,5,0,0,0,20,19,74,47,70,1,0,13,39,0,1,108,53,51,36,32,4,0,0,79,25,33,6,13,90,122,119,55,26,37,72,44,8,2,17,2,0,26,34,28,1,41,104,3,12,58,58,122,34,2,2,59,1,2,0,4,0,3,10,0,2,13,28,34,5,2,82,29,33,93,66,12,123,138,96,39,118,111,1,75,15,29,0,11,1,1,13,0,93,102,9,22,0,72,145,30,19,78,4,53,118,4,0,97,102,32,4,96,51,26,98,18,124,45,6,86,6,1,30,19,0,3,6,55,16,11,110,39,0,18,109,21,1,16,72,18,8,79,141,110,9,80,74,18,168,75,73,87,16,76,4,39,144,50,7,58,0,1,0,61,22,12,43,124,46,78,5,0,0,0,0,0,0,1,3,2,6,5,5,2,0,22,89,0,0,51,89,1,16,113,67,3,23,0,0,0,0,3,1,6,1,7,1,40,7,30,22,26,76,19,40,126,119,41,65,48,0,1,9,86,18,1,0,72,2,0,33,91,0,0,40,191,39,65,33,122,101,0,4,0,2,0,2,15,4,0,0,13,0,0,27,11,0,1,31,39,79,68,84,15,4,80,31,0,0,0,0,1,5,0,6,12,10,10,0,3,79,77,10,25,38,62,2,0,65,42,9,19,6,6,0,1,0,20,18,74,45,71,1,0,13,35,1,1,107,52,49,35,30,4,1,0,111,25,10,0,23,94,46,70,31,20,70,98,15,15,17,108,137,0,32,62,52,0,37,85,2,13,57,53,42,19,2,2,59,0,2,0,6,0,3,12,0,2,14,27,34,4,2,80,27,28,93,86,10,115,160,108,40,103,109,0,74,16,30,0,10,1,0,13,0,78,84,7,27,0,71,179,35,19,75,5,54,119,6,0,98,97,28,4,93,49,29,95,23,117,51,9,93,2,1,6,9,0,3,5,64,16,25,110,40,0,19,106,11,1,20,88,14,8,81,161,92,127,31,82,62,95,16,4,52,68,11,195,86,68,125,28,80,5,38,138,68,4,63,0,1,0,41,24,12,35,103,45,86,5,0,0,0,0,0,0,6,2,2,6,3,6,2,0,13,56,0,0,44,80,1,12,111,74,4,22,0,0,0,0,4,1,6,0,7,1,28,6,31,48,28,78,19,39,119,115,41,66,47,1,1,9,86,16,0,0,71,1,1,31,67,0,0,23,147,33,61,39,119,108,0,7,0,1,0,2,17,4,0,0,13,0,0,28,11,0,1,29,40,74,63,84,16,4,60,46,0,0,0,0,1,4,0,6,10,12,10,0,2,82,79,11,25,43,50,3,0,69,12,22,23,22,6,0,1,0,20,20,73,46,71,1,0,13,38,0,1,105,50,50,36,34,7,0,0,83,23,20,0,23,73,97,68,30,20,61,76,18,6,1,18,3,0,34,31,26,1,36,105,3,10,58,58,121,36,1,2,62,1,2,0,5,0,4,11,0,2,13,28,38,3,1,81,29,32,82,72,11,120,138,108,38,115,114,1,76,14,31,0,9,1,1,14,0,84,100,7,6,0,65,144,30,19,66,5,50,114,3,0,96,110,38,4,99,52,27,92,20,124,46,4,90,6,0,20,9,0,3,4,43,19,21,110,38,0,18,111,19,1,18,72,18,8,63,145,45,97

Radius of gyration: 34.45 Å; Cα contacts (8 Å, |Δi|>4): 2502; chains: 4; bounding box: 66×81×87 Å

Organism: Delftia acidovorans (strain DSM 14801 / SPH-1) (NCBI:txid398578)

InterPro domains:
  IPR000073 Alpha/beta hydrolase fold-1 [PF00561] (32-248)
  IPR000639 Epoxide hydrolase-like [PR00412] (38-56)
  IPR000639 Epoxide hydrolase-like [PR00412] (106-119)
  IPR000639 Epoxide hydrolase-like [PR00412] (120-133)
  IPR000639 Epoxide hydrolase-like [PR00412] (273-295)
  IPR029058 Alpha/Beta hydrolase fold [G3DSA:3.40.50.1820] (2-297)
  IPR029058 Alpha/Beta hydrolase fold [SSF53474] (4-296)
  IPR050266 AB hydrolase superfamily [PTHR43798] (25-296)